Protein 6WYC (pdb70)

Foldseek 3Di:
DEEEEEALPLLNLLLVVLCVVVVPPHAHAEYEAQDAPQVSQVCSQAPPQQGGDQPVWGDDPQTDRPPHDYHYHNDPQLLPDQCQVSVAAEYEAENVPAQEPVSQCSNVVNPYQAYEYLEHHPDPAAEDAPLQALVVDDLVRRYHYPHALLLLAVLNLVRLLCVPFRFQAKEKEKAFEQDPLEDCDADDDPVANQRDHHQAVDFGKAADCSQCVSCSSVVSCHPRYGYIYTYYHDNWKMKMWMKTFTNHFADLVVSLVSQCVCCVPSCPQAEAEDQDPDDRSVARAAHSWYWHSPPKDDPGRGIIITMIMGGSRHHSSNSVSVSVVVSVVND/DEEEEEACPLLNLLLVVLCVVVVPPYAHAAYEAQDAPQVSLVCSQADPQQGGDQPVWDCDPQTDRPPHDYHYHRDPQLLPDQCQVSVAAEYEAENVPAAPVRQCSNVVNPYQAYEYLEDHPDPAAEDAPLQALVVDALVRRYHYPHALLLNAVLNLVRLLCVPFRFQAKEKEKAFEQDPLADCDADDDPVANQRRHHQAVDFGKAADCSQCVSCSSVVSCHVRYGYIYTYYHDNWKMKMWMKTFTNHFADLVVSLVSQCVCCVPSCPQAEAEDQDPDDRSVARAAHSWYWHSPPKDAPGRGIIITMIMTGSRHHSSNSVSVSVVVSVVND/DEEEEEACPLLNLLLVVLCVVVVHPYAHAAYEAQDFPQVSQVCSQAPPQQGGDQPVWDCDPQTDGPPHDYHYHNDPQLLPDQCQVSVAAEYEAENVPAAPVRQCSNVVNPYQAYEYLEDHPDPAAEDAPLQALVVDDSVRRYHYPYALLLLAVLNLVVLLCVPFRFQAKEKEKAFEQDPLEDCDADDDPVANQRDHRQAVDFGKAADCSQCVSCVSVVSCHPRYGYIYTYYHDHWKMKMWMKTFTNHFADLVVSLVSQCVCCVPSCPQAEAEDQDPDDRSVARAAHSWYWHSPPKDDPGRGIIITMIMGGSRHHSSNSVSVSVVVSVVND/DEEEEEACPLLNLLLVVLCVVDDAPYAHAEYEAQDAVQVSQVCSQAPPQQGGDLPVWHDDPQTDRPNRDHHYHNDPQLLPDQCQVSVAAEYEAENVPAQECVSQCSNVVNPYQAYEYLEHHDPPQAEDAPLQALVVDDLVRRYYYPHALLLNAVLNLQRLLCVPFRFQAKEKEKAFEQDPLADCDADDDPVANQRPHHQAVDFGKAADCSQCVSCSRVVSCHVRYGYIYTYYHDNWKMKMWMKTFTPHFADLVVSLVSQCVCCVPSCPQAEAEDQDPDDRSVARAAHSWYWHSPPKDDPGRGIIITMIMGGSRHHSSNSVSVSVRVNDDD

InterPro domains:
  IPR006424 Glyceraldehyde-3-phosphate dehydrogenase, type I [TIGR01534] (2-324)
  IPR020828 Glyceraldehyde 3-phosphate dehydrogenase, NAD(P) binding domain [PF00044] (1-101)
  IPR020828 Glyceraldehyde 3-phosphate dehydrogenase, NAD(P) binding domain [SM00846] (1-150)
  IPR020829 Glyceraldehyde 3-phosphate dehydrogenase, catalytic domain [PF02800] (155-312)
  IPR020830 Glyceraldehyde 3-phosphate dehydrogenase, active site [PS00071] (148-155)
  IPR020831 Glyceraldehyde/Erythrose phosphate dehydrogenase family [PIRSF000149] (1-332)
  IPR020831 Glyceraldehyde/Erythrose phosphate dehydrogenase family [PR00078] (108-121)
  IPR020831 Glyceraldehyde/Erythrose phosphate dehydrogenase family [PR00078] (144-162)
  IPR020831 Glyceraldehyde/Erythrose phosphate dehydrogenase family [PR00078] (171-187)
  IPR020831 Glyceraldehyde/Erythrose phosphate dehydrogenase family [PR00078] (228-245)
  IPR020831 Glyceraldehyde/Erythrose phosphate dehydrogenase family [PR00078] (268-283)
  IPR020831 Glyceraldehyde/Erythrose phosphate dehydrogenase family [PTHR10836] (2-330)
  IPR036291 NAD(P)-binding domain superfamily [SSF51735] (1-166)

Sequence (1321 aa):
MRIVINGFGRIGRLVLRQILKRNSPIEVVAINDLVAGDLLTYLFKYDSTHGSSFAPQATFSDGLVMGERKVHFLAEKDVQKLPWKDLDVDVVVESTGLFVNRDDVAKHLDSGAKRVLITAPAKGDVPTFVMGVNHQQQFDPADVIISNASCTTNCLAPLAKVLLDNFGIEEGLMTTVHAATATQSVVDGPSRKDWRGGRGAFQNIIPASSTGAAKAVGLCCLPELKGKLTGMAFRVPVADVSVVDLTVKLSSSATTYEAICEAVKHAANTSMKNIMYYTEEEAVVSSDFIGEYSSVFDAQAGVALNDRFFKLVAWYDNEIGYATRIVDLLEYVQENSMRIVINGFGRIGRLVLRQILKRNSPIEVVAINDLVAGDLLTYLFKYDSTHGSSFAPQATFSDGLVMGERKVHHFLAEKDVQKLPWKDLDVDVVVESTGLFNRDDVAKHLDSGAKRVLITAPAKGDVPTFVMGVNHQQFDPADVIISNASCTTNCLAPLAKVLLDNFGIEEGLMTTVHAATATQSVVDGPSRKDWRGGRGAFQNIIPASSTGAAKAVGLCCLPELKGKLTGMAFRVPVADVSVVDLTVKLSSATTYEAICEAVKHAANTSMKNIMYYTEEAVVSSDFIGEYSSVFDAQAGVALNDRFFKLVAWYDNEIGYATRIVDLLEYVQENSMRIVINGFGRIGRLVLRQILKRNSPIEVVAINDLVAGDLLTYLFKYDSTHGSSFAPQATFSDGLVMGERKVHFLAEKDVQKLPWKDLDVDVVVESTGLFNRDDVAKHLDSGAKRVLITAPAKGDVPTFVMGVNHQQFDPADVIISNASCTTNCLAPLAKVLLDNFGIEEGLMTTVHAATATQSVVDGPSRKDWRGGRGAFQNIIPASSTGAAKAVGLCCLPELKGKLTGMAFRVPVADVSVVDLTVKLSSATTYEAICEAVKHAANTSMKNIMYYTEEEAVVSSDFIGEYSSVFDAQAGVALNDRFFKLVAWYDNEIGYATRIVDLLEYVQENSMRIVINGFGRIGRLVLRQILKRNSPIEVVAINDLVAGDLLTYLFKYDSTHGSSFAPQATFSDGLVMGERKVHFLAEKDVQKLPWKDLDVDVVVESTGLFVNRDDVAKHLDSGAKRVLITAPAKGDVPTFVMGVNHQQQFDPADVIISNASCTTNCLAPLAKVLLDNFGIEEGLMTTVHAATATQSVVDGPSRKDWRGGRGAFQNIIPASSTGAAKAVGLCCLPELKGKLTGMAFRRVPVADVSVVDLTVKLSSATTYEAICEAVKHAANTSMKNIMYYTEEAVVSSDFIGEYSSVFDAQAGVALNDRFFKLVAWYDNEIGYATRIVDLLEYVQEN

Organism: Chlamydia trachomatis serovar D (strain ATCC VR-885 / DSM 19411 / UW-3/Cx) (NCBI:txid272561)

Secondary structure (DSSP, 8-state):
-EEEEES-SHHHHHHHHHHHHTT-S-EEEEEE-SS-HHHHHHHHH--TTT----TT-B-----EETTEE-EEE--S-GGG--TTTTT-SEEEE-SSS--BHHHHTHHHHTT-SEEEESS--BSS--B--TTTTGGG--TT--EEE---HHHHHHHHHHHHHHHHT-EEEEEEEEEEE--TTS-SSS---TT-GGGGS-TTS--EEE---HHHHHHHHSGGGTTSEEEEEEEES-SS-EEEEEEEEESS---HHHHHHHHHHHHHTTTTTTEEEE-S---GGGG----SEEEETTT-EESSSSEEEEEEEE-TTHHHHHHHHHHHHHHHHT-/-EEEEES-SHHHHHHHHHHHHTT-S-EEEEEE-SS-HHHHHHHHH--TTT----TT-B-----EETTEE-EEE--S-GGG--TTTTT-SEEEE-SS---HHHHTHHHHTT-SEEEESS--SSS--B--TTTTGGG--TT--EEE---HHHHHHHHHHHHHHHHT-EEEEEEEEEEE--TTSBSSS---TT-GGGGSBTTS--EEEE--HHHHHHHHSGGGTTTEEEEEEEES-SS-EEEEEEEEESS---HHHHHHHHHHHHHTTTTTTEEEE-S---GGGG----SEEEETTT-EESSSSEEEEEEEE-TTHHHHHHHHHHHHHHHHT-/-EEEEES-SHHHHHHHHHHHHTT-S-EEEEEE-SS-HHHHHHHHH--TTT----TT-B-----EETTEE-EEE--S-GGG--TTTTT-SEEEE-SS---HHHHTHHHHTT-SEEEESS--SSS--B--TTTTGGG--TT-SEEE---HHHHHHHHHHHHHHHHT-EEEEEEEEEEE--TTS-SSS---TT-GGGGS-TTS--EEE---HHHHHHHHSGGGTTSEEEEEEEES-SS-EEEEEEEEESS---HHHHHHHHHHHHHTTTTTTEEEE-S---GGGG----SEEEETTT-EESSSSEEEEEEEE-TTHHHHHHHHHHHHHHHHT-/-EEEEES-SHHHHHHHHHHHTS----EEEEEE-SS-HHHHHHHHH--TTT----TT-B-----EETTEE-EEE--S-GGG--TTTTT-SEEEE-SSS--BHHHHHHHHHTT-SEEEESSPPBSS--B--TTTTGGG--TT--EEE---HHHHHHHHHHHHHHHHT-EEEEEEEEEEE--TTSBSSS---TT-GGGGSBTTT--EEE---HHHHHHHHSGGGTTTEEEEEEEES-SS-EEEEEEEEESS---HHHHHHHHHHHHHTTTTTTEEEE-S---GGGG----SEEEETTT-EESSSSEEEEEEEE-TTHHHHHHHHHHHHHHS--

Structure (mmCIF, N/CA/C/O backbone):
data_6WYC
#
_entry.id   6WYC
#
_cell.length_a   66.603
_cell.length_b   104.053
_cell.length_c   86.473
_cell.angle_alpha   90.000
_cell.angle_beta   97.480
_cell.angle_gamma   90.000
#
_symmetry.space_group_name_H-M   'P 1 21 1'
#
loop_
_entity.id
_entity.type
_entity.pdbx_description
1 polymer 'Glyceraldehyde-3-phosphate dehydrogenase'
2 non-polymer NICOTINAMIDE-ADENINE-DINUCLEOTIDE
3 water water
#
loop_
_atom_site.group_PDB
_atom_site.id
_atom_site.type_symbol
_atom_site.label_atom_id
_atom_site.label_alt_id
_atom_site.label_comp_id
_atom_site.label_asym_id
_atom_site.label_entity_id
_atom_site.label_seq_id
_atom_site.pdbx_PDB_ins_code
_atom_site.Cartn_x
_atom_site.Cartn_y
_atom_site.Cartn_z
_atom_site.occupancy
_atom_site.B_iso_or_equiv
_atom_site.auth_seq_id
_atom_site.auth_comp_id
_atom_site.auth_asym_id
_atom_site.auth_atom_id
_atom_site.pdbx_PDB_model_num
ATOM 1 N N . MET A 1 1 ? 15.827 91.762 73.693 1.00 19.79 1 MET A N 1
ATOM 2 C CA . MET A 1 1 ? 17.252 91.699 74.095 1.00 19.02 1 MET A CA 1
ATOM 3 C C . MET A 1 1 ? 18.112 91.648 72.822 1.00 17.01 1 MET A C 1
ATOM 4 O O . MET A 1 1 ? 17.937 90.736 72.024 1.00 17.82 1 MET A O 1
ATOM 9 N N . ARG A 1 2 ? 19.009 92.615 72.645 1.00 14.48 2 ARG A N 1
ATOM 10 C CA . ARG A 1 2 ? 19.944 92.689 71.500 1.00 13.58 2 ARG A CA 1
ATOM 11 C C . ARG A 1 2 ? 21.268 92.059 71.920 1.00 12.78 2 ARG A C 1
ATOM 12 O O . ARG A 1 2 ? 21.928 92.577 72.839 1.00 12.23 2 ARG A O 1
ATOM 20 N N . ILE A 1 3 ? 21.668 90.986 71.247 1.00 11.68 3 ILE A N 1
ATOM 21 C CA . ILE A 1 3 ? 22.978 90.349 71.542 1.00 11.25 3 ILE A CA 1
ATOM 22 C C . ILE A 1 3 ? 23.867 90.413 70.306 1.00 10.58 3 ILE A C 1
ATOM 23 O O . ILE A 1 3 ? 23.368 90.581 69.167 1.00 10.11 3 ILE A O 1
ATOM 28 N N . VAL A 1 4 ? 25.154 90.270 70.551 1.00 9.37 4 VAL A N 1
ATOM 29 C CA . VAL A 1 4 ? 26.161 90.023 69.491 1.00 9.10 4 VAL A CA 1
ATOM 30 C C . VAL A 1 4 ? 26.943 88.783 69.883 1.00 8.80 4 VAL A C 1
ATOM 31 O O . VAL A 1 4 ? 27.021 88.467 71.085 1.00 9.05 4 VAL A O 1
ATOM 35 N N . ILE A 1 5 ? 27.441 88.072 68.877 1.00 8.25 5 ILE A N 1
ATOM 36 C CA . ILE A 1 5 ? 28.294 86.876 69.075 1.00 8.39 5 ILE A CA 1
ATOM 37 C C . ILE A 1 5 ? 29.716 87.249 68.679 1.00 8.39 5 ILE A C 1
ATOM 38 O O . ILE A 1 5 ? 29.954 87.536 67.493 1.00 9.10 5 ILE A O 1
ATOM 43 N N . ASN A 1 6 ? 30.618 87.273 69.658 1.00 8.38 6 ASN A N 1
ATOM 44 C CA . ASN A 1 6 ? 32.052 87.569 69.432 1.00 8.78 6 ASN A CA 1
ATOM 45 C C . ASN A 1 6 ? 32.802 86.236 69.386 1.00 8.48 6 ASN A C 1
ATOM 46 O O . ASN A 1 6 ? 33.005 85.656 70.444 1.00 8.38 6 ASN A O 1
ATOM 51 N N . GLY A 1 7 ? 33.179 85.784 68.189 1.00 8.37 7 GLY A N 1
ATOM 52 C CA . GLY A 1 7 ? 33.772 84.451 67.970 1.00 8.13 7 GLY A CA 1
ATOM 53 C C . GLY A 1 7 ? 32.705 83.493 67.473 1.00 7.73 7 GLY A C 1
ATOM 54 O O . GLY A 1 7 ? 31.959 82.914 68.299 1.00 8.14 7 GLY A O 1
ATOM 55 N N . PHE A 1 8 ? 32.617 83.330 66.158 1.00 7.55 8 PHE A N 1
ATOM 56 C CA . PHE A 1 8 ? 31.550 82.546 65.498 1.00 7.32 8 PHE A CA 1
ATOM 57 C C . PHE A 1 8 ? 32.077 81.137 65.234 1.00 7.12 8 PHE A C 1
ATOM 58 O O . PHE A 1 8 ? 32.100 80.706 64.063 1.00 7.21 8 PHE A O 1
ATOM 66 N N . GLY A 1 9 ? 32.497 80.459 66.303 1.00 7.02 9 GLY A N 1
ATOM 67 C CA . GLY A 1 9 ? 33.075 79.105 66.230 1.00 6.97 9 GLY A CA 1
ATOM 68 C C . GLY A 1 9 ? 32.044 78.032 66.520 1.00 6.69 9 GLY A C 1
ATOM 69 O O . GLY A 1 9 ? 30.849 78.235 66.245 1.00 6.79 9 GLY A O 1
ATOM 70 N N . ARG A 1 10 ? 32.478 76.908 67.071 1.00 6.70 10 ARG A N 1
ATOM 71 C CA . ARG A 1 10 ? 31.543 75.813 67.403 1.00 6.93 10 ARG A CA 1
ATOM 72 C C . ARG A 1 10 ? 30.452 76.366 68.326 1.00 7.06 10 ARG A C 1
ATOM 73 O O . ARG A 1 10 ? 29.248 76.188 68.034 1.00 7.42 10 ARG A O 1
ATOM 81 N N . ILE A 1 11 ? 30.840 77.034 69.404 1.00 7.11 11 ILE A N 1
ATOM 82 C CA . ILE A 1 11 ? 29.838 77.532 70.390 1.00 7.19 11 ILE A CA 1
ATOM 83 C C . ILE A 1 11 ? 29.083 78.728 69.794 1.00 6.98 11 ILE A C 1
ATOM 84 O O . ILE A 1 11 ? 27.847 78.735 69.866 1.00 6.88 11 ILE A O 1
ATOM 89 N N . GLY A 1 12 ? 29.786 79.705 69.207 1.00 6.92 12 GLY A N 1
ATOM 90 C CA . GLY A 1 12 ? 29.119 80.889 68.630 1.00 6.98 12 GLY A CA 1
ATOM 91 C C . GLY A 1 12 ? 28.053 80.505 67.611 1.00 6.78 12 GLY A C 1
ATOM 92 O O . GLY A 1 12 ? 26.912 81.011 67.677 1.00 7.07 12 GLY A O 1
ATOM 93 N N . ARG A 1 13 ? 28.382 79.618 66.677 1.00 6.71 13 ARG A N 1
ATOM 94 C CA . ARG A 1 13 ? 27.431 79.238 65.605 1.00 6.85 13 ARG A CA 1
ATOM 95 C C . ARG A 1 13 ? 26.270 78.439 66.203 1.00 7.02 13 ARG A C 1
ATOM 96 O O . ARG A 1 13 ? 25.136 78.652 65.780 1.00 7.21 13 ARG A O 1
ATOM 104 N N . LEU A 1 14 ? 26.538 77.552 67.157 1.00 7.21 14 LEU A N 1
ATOM 105 C CA . LEU A 1 14 ? 25.462 76.680 67.682 1.00 7.41 14 LEU A CA 1
ATOM 106 C C . LEU A 1 14 ? 24.577 77.470 68.658 1.00 7.38 14 LEU A C 1
ATOM 107 O O . LEU A 1 14 ? 23.391 77.146 68.763 1.00 7.49 14 LEU A O 1
ATOM 112 N N . VAL A 1 15 ? 25.095 78.521 69.278 1.00 7.48 15 VAL A N 1
ATOM 113 C CA . VAL A 1 15 ? 24.238 79.476 70.035 1.00 7.34 15 VAL A CA 1
ATOM 114 C C . VAL A 1 15 ? 23.240 80.110 69.051 1.00 7.58 15 VAL A C 1
ATOM 115 O O . VAL A 1 15 ? 22.027 80.119 69.352 1.00 7.27 15 VAL A O 1
ATOM 119 N N . LEU A 1 16 ? 23.713 80.584 67.892 1.00 7.64 16 LEU A N 1
ATOM 120 C CA . LEU A 1 16 ? 22.796 81.198 66.904 1.00 7.86 16 LEU A CA 1
ATOM 121 C C . LEU A 1 16 ? 21.791 80.129 66.445 1.00 8.00 16 LEU A C 1
ATOM 122 O O . LEU A 1 16 ? 20.585 80.417 66.375 1.00 8.14 16 LEU A O 1
ATOM 127 N N . ARG A 1 17 ? 22.260 78.914 66.176 1.00 8.36 17 ARG A N 1
ATOM 128 C CA . ARG A 1 17 ? 21.369 77.818 65.735 1.00 8.98 17 ARG A CA 1
ATOM 129 C C . ARG A 1 17 ? 20.289 77.605 66.793 1.00 8.88 17 ARG A C 1
ATOM 130 O O . ARG A 1 17 ? 19.117 77.514 66.411 1.00 9.41 17 ARG A O 1
ATOM 138 N N . GLN A 1 18 ? 20.649 77.558 68.076 1.00 9.13 18 GLN A N 1
ATOM 139 C CA . GLN A 1 18 ? 19.669 77.231 69.144 1.00 9.30 18 GLN A CA 1
ATOM 140 C C . GLN A 1 18 ? 18.699 78.402 69.334 1.00 9.82 18 GLN A C 1
ATOM 141 O O . GLN A 1 18 ? 17.521 78.131 69.631 1.00 9.90 18 GLN A O 1
ATOM 147 N N . ILE A 1 19 ? 19.147 79.640 69.117 1.00 9.79 19 ILE A N 1
ATOM 148 C CA . ILE A 1 19 ? 18.242 80.828 69.144 1.00 11.15 19 ILE A CA 1
ATOM 149 C C . ILE A 1 19 ? 17.181 80.662 68.048 1.00 11.99 19 ILE A C 1
ATOM 150 O O . ILE A 1 19 ? 15.984 80.807 68.344 1.00 12.51 19 ILE A O 1
ATOM 155 N N . LEU A 1 20 ? 17.600 80.337 66.828 1.00 12.94 20 LEU A N 1
ATOM 156 C CA . LEU A 1 20 ? 16.671 80.210 65.678 1.00 14.62 20 LEU A CA 1
ATOM 157 C C . LEU A 1 20 ? 15.756 78.993 65.871 1.00 15.02 20 LEU A C 1
ATOM 158 O O . LEU A 1 20 ? 14.592 79.081 65.458 1.00 15.38 20 LEU A O 1
ATOM 163 N N . LYS A 1 21 ? 16.247 77.925 66.505 1.00 16.05 21 LYS A N 1
ATOM 164 C CA . LYS A 1 21 ? 15.492 76.645 66.609 1.00 17.60 21 LYS A CA 1
ATOM 165 C C . LYS A 1 21 ? 14.263 76.854 67.496 1.00 17.94 21 LYS A C 1
ATOM 166 O O . LYS A 1 21 ? 13.233 76.208 67.213 1.00 18.22 21 LYS A O 1
ATOM 172 N N . ARG A 1 22 ? 14.348 77.725 68.510 1.00 16.72 22 ARG A N 1
ATOM 173 C CA . ARG A 1 22 ? 13.221 77.954 69.454 1.00 17.72 22 ARG A CA 1
ATOM 174 C C . ARG A 1 22 ? 12.468 79.231 69.063 1.00 18.46 22 ARG A C 1
ATOM 175 O O . ARG A 1 22 ? 11.564 79.621 69.805 1.00 18.15 22 ARG A O 1
ATOM 183 N N . ASN A 1 23 ? 12.822 79.842 67.928 1.00 19.45 23 ASN A N 1
ATOM 184 C CA . ASN A 1 23 ? 12.202 81.099 67.428 1.00 22.30 23 ASN A CA 1
ATOM 185 C C . ASN A 1 23 ? 12.276 82.121 68.567 1.00 22.70 23 ASN A C 1
ATOM 186 O O . ASN A 1 23 ? 11.249 82.762 68.889 1.00 23.81 23 ASN A O 1
ATOM 191 N N . SER A 1 24 ? 13.454 82.245 69.187 1.00 22.52 24 SER A N 1
ATOM 192 C CA . SER A 1 24 ? 13.686 83.117 70.366 1.00 22.47 24 SER A CA 1
ATOM 193 C C . SER A 1 24 ? 13.426 84.564 69.965 1.00 23.20 24 SER A C 1
ATOM 194 O O . SER A 1 24 ? 13.793 84.972 68.862 1.00 22.01 24 SER A O 1
ATOM 197 N N . PRO A 1 25 ? 12.800 85.374 70.856 1.00 24.42 25 PRO A N 1
ATOM 198 C CA . PRO A 1 25 ? 12.672 86.809 70.622 1.00 25.15 25 PRO A CA 1
ATOM 199 C C . PRO A 1 25 ? 14.003 87.553 70.822 1.00 24.49 25 PRO A C 1
ATOM 200 O O . PRO A 1 25 ? 14.049 88.732 70.499 1.00 24.77 25 PRO A O 1
ATOM 204 N N . ILE A 1 26 ? 15.051 86.871 71.310 1.00 22.33 26 ILE A N 1
ATOM 205 C CA . ILE A 1 26 ? 16.433 87.430 71.352 1.00 21.21 26 ILE A CA 1
ATOM 206 C C . ILE A 1 26 ? 16.790 87.880 69.937 1.00 20.95 26 ILE A C 1
ATOM 207 O O . ILE A 1 26 ? 16.620 87.099 68.987 1.00 21.01 26 ILE A O 1
ATOM 212 N N . GLU A 1 27 ? 17.281 89.107 69.805 1.00 19.29 27 GLU A N 1
ATOM 213 C CA . GLU A 1 27 ? 17.680 89.695 68.510 1.00 18.93 27 GLU A CA 1
ATOM 214 C C . GLU A 1 27 ? 19.200 89.597 68.402 1.00 16.48 27 GLU A C 1
ATOM 215 O O . GLU A 1 27 ? 19.882 90.202 69.218 1.00 14.50 27 GLU A O 1
ATOM 221 N N . VAL A 1 28 ? 19.707 88.837 67.438 1.00 14.54 28 VAL A N 1
ATOM 222 C CA . VAL A 1 28 ? 21.171 88.771 67.164 1.00 13.36 28 VAL A CA 1
ATOM 223 C C . VAL A 1 28 ? 21.477 89.872 66.151 1.00 12.98 28 VAL A C 1
ATOM 224 O O . VAL A 1 28 ? 21.003 89.796 65.021 1.00 14.15 28 VAL A O 1
ATOM 228 N N . VAL A 1 29 ? 22.204 90.898 66.570 1.00 12.01 29 VAL A N 1
ATOM 229 C CA . VAL A 1 29 ? 22.359 92.124 65.740 1.00 11.54 29 VAL A CA 1
ATOM 230 C C . VAL A 1 29 ? 23.704 92.093 65.013 1.00 11.16 29 VAL A C 1
ATOM 231 O O . VAL A 1 29 ? 23.815 92.737 63.957 1.00 10.80 29 VAL A O 1
ATOM 235 N N . ALA A 1 30 ? 24.700 91.372 65.519 1.00 10.00 30 ALA A N 1
ATOM 236 C CA . ALA A 1 30 ? 26.020 91.286 64.850 1.00 9.37 30 ALA A CA 1
ATOM 237 C C . ALA A 1 30 ? 26.771 90.023 65.260 1.00 8.99 30 ALA A C 1
ATOM 238 O O . ALA A 1 30 ? 26.517 89.484 66.353 1.00 8.89 30 ALA A O 1
ATOM 240 N N . ILE A 1 31 ? 27.649 89.590 64.365 1.00 9.14 31 ILE A N 1
ATOM 241 C CA . ILE A 1 31 ? 28.591 88.462 64.538 1.00 9.60 31 ILE A CA 1
ATOM 242 C C . ILE A 1 31 ? 29.978 88.992 64.197 1.00 9.92 31 ILE A C 1
ATOM 243 O O . ILE A 1 31 ? 30.138 89.565 63.096 1.00 9.50 31 ILE A O 1
ATOM 248 N N . ASN A 1 32 ? 30.948 88.761 65.071 1.00 10.21 32 ASN A N 1
ATOM 249 C CA . ASN A 1 32 ? 32.352 89.153 64.820 1.00 10.75 32 ASN A CA 1
ATOM 250 C C . ASN A 1 32 ? 33.222 87.897 64.784 1.00 11.08 32 ASN A C 1
ATOM 251 O O . ASN A 1 32 ? 33.035 87.000 65.619 1.00 10.95 32 ASN A O 1
ATOM 256 N N . ASP A 1 33 ? 34.119 87.833 63.814 1.00 11.40 33 ASP A N 1
ATOM 257 C CA . ASP A 1 33 ? 35.123 86.746 63.723 1.00 11.61 33 ASP A CA 1
ATOM 258 C C . ASP A 1 33 ? 36.361 87.318 63.031 1.00 13.06 33 ASP A C 1
ATOM 259 O O . ASP A 1 33 ? 36.509 88.535 63.013 1.00 14.22 33 ASP A O 1
ATOM 264 N N . LEU A 1 34 ? 37.231 86.460 62.521 1.00 13.74 34 LEU A N 1
ATOM 265 C CA . LEU A 1 34 ? 38.505 86.869 61.876 1.00 15.06 34 LEU A CA 1
ATOM 266 C C . LEU A 1 34 ? 38.401 86.730 60.358 1.00 15.38 34 LEU A C 1
ATOM 267 O O . LEU A 1 34 ? 39.353 87.136 59.686 1.00 15.73 34 LEU A O 1
ATOM 272 N N . VAL A 1 35 ? 37.308 86.159 59.838 1.00 14.88 35 VAL A N 1
ATOM 273 C CA . VAL A 1 35 ? 37.162 85.846 58.389 1.00 14.95 35 VAL A CA 1
ATOM 274 C C . VAL A 1 35 ? 35.858 86.446 57.869 1.00 14.57 35 VAL A C 1
ATOM 275 O O . VAL A 1 35 ? 35.030 86.891 58.690 1.00 14.95 35 VAL A O 1
ATOM 279 N N . ALA A 1 36 ? 35.699 86.445 56.546 1.00 15.35 36 ALA A N 1
ATOM 280 C CA . ALA A 1 36 ? 34.616 87.138 55.824 1.00 16.16 36 ALA A CA 1
ATOM 281 C C . ALA A 1 36 ? 33.266 86.450 56.059 1.00 14.45 36 ALA A C 1
ATOM 282 O O . ALA A 1 36 ? 33.250 85.235 56.403 1.00 13.34 36 ALA A O 1
ATOM 284 N N . GLY A 1 37 ? 32.167 87.188 55.880 1.00 13.81 37 GLY A N 1
ATOM 285 C CA . GLY A 1 37 ? 30.792 86.752 56.211 1.00 12.93 37 GLY A CA 1
ATOM 286 C C . GLY A 1 37 ? 30.332 85.605 55.306 1.00 12.33 37 GLY A C 1
ATOM 287 O O . GLY A 1 37 ? 29.450 84.829 55.721 1.00 11.27 37 GLY A O 1
ATOM 288 N N . ASP A 1 38 ? 30.844 85.512 54.080 1.00 11.41 38 ASP A N 1
ATOM 289 C CA . ASP A 1 38 ? 30.403 84.447 53.144 1.00 11.72 38 ASP A CA 1
ATOM 290 C C . ASP A 1 38 ? 30.874 83.093 53.696 1.00 10.78 38 ASP A C 1
ATOM 291 O O . ASP A 1 38 ? 30.094 82.138 53.689 1.00 9.97 38 ASP A O 1
ATOM 296 N N . LEU A 1 39 ? 32.111 83.013 54.165 1.00 9.88 39 LEU A N 1
ATOM 297 C CA . LEU A 1 39 ? 32.682 81.782 54.785 1.00 9.43 39 LEU A CA 1
ATOM 298 C C . LEU A 1 39 ? 31.945 81.496 56.107 1.00 9.16 39 LEU A C 1
ATOM 299 O O . LEU A 1 39 ? 31.585 80.330 56.352 1.00 9.12 39 LEU A O 1
ATOM 304 N N . LEU A 1 40 ? 31.683 82.512 56.936 1.00 8.70 40 LEU A N 1
ATOM 305 C CA . LEU A 1 40 ? 30.958 82.285 58.213 1.00 8.54 40 LEU A CA 1
ATOM 306 C C . LEU A 1 40 ? 29.536 81.766 57.934 1.00 8.50 40 LEU A C 1
ATOM 307 O O . LEU A 1 40 ? 29.056 80.882 58.695 1.00 8.16 40 LEU A O 1
ATOM 312 N N . THR A 1 41 ? 28.867 82.282 56.901 1.00 8.27 41 THR A N 1
ATOM 313 C CA . THR A 1 41 ? 27.511 81.833 56.506 1.00 8.15 41 THR A CA 1
ATOM 314 C C . THR A 1 41 ? 27.564 80.348 56.111 1.00 7.82 41 THR A C 1
ATOM 315 O O . THR A 1 41 ? 26.706 79.571 56.561 1.00 8.05 41 THR A O 1
ATOM 319 N N . TYR A 1 42 ? 28.558 79.985 55.302 1.00 7.86 42 TYR A N 1
ATOM 320 C CA . TYR A 1 42 ? 28.797 78.586 54.871 1.00 7.70 42 TYR A CA 1
ATOM 321 C C . TYR A 1 42 ? 28.929 77.687 56.107 1.00 7.56 42 TYR A C 1
ATOM 322 O O . TYR A 1 42 ? 28.266 76.639 56.171 1.00 7.48 42 TYR A O 1
ATOM 331 N N . LEU A 1 43 ? 29.748 78.085 57.079 1.00 7.63 43 LEU A N 1
ATOM 332 C CA . LEU A 1 43 ? 29.993 77.234 58.281 1.00 7.75 43 LEU A CA 1
ATOM 333 C C . LEU A 1 43 ? 28.722 77.146 59.132 1.00 7.82 43 LEU A C 1
ATOM 334 O O . LEU A 1 43 ? 28.509 76.131 59.790 1.00 7.73 43 LEU A O 1
ATOM 339 N N . PHE A 1 44 ? 27.888 78.179 59.137 1.00 7.64 44 PHE A N 1
ATOM 340 C CA . PHE A 1 44 ? 26.608 78.161 59.884 1.00 7.99 44 PHE A CA 1
ATOM 341 C C . PHE A 1 44 ? 25.627 77.175 59.237 1.00 7.74 44 PHE A C 1
ATOM 342 O O . PHE A 1 44 ? 24.882 76.479 59.942 1.00 7.52 44 PHE A O 1
ATOM 350 N N . LYS A 1 45 ? 25.618 77.119 57.905 1.00 8.17 45 LYS A N 1
ATOM 351 C CA . LYS A 1 45 ? 24.621 76.333 57.138 1.00 8.67 45 LYS A CA 1
ATOM 352 C C . LYS A 1 45 ? 25.023 74.860 57.048 1.00 8.64 45 LYS A C 1
ATOM 353 O O . LYS A 1 45 ? 24.118 74.026 56.917 1.00 8.49 45 LYS A O 1
ATOM 359 N N . TYR A 1 46 ? 26.322 74.555 57.063 1.00 8.72 46 TYR A N 1
ATOM 360 C CA . TYR A 1 46 ? 26.844 73.182 56.857 1.00 9.10 46 TYR A CA 1
ATOM 361 C C . TYR A 1 46 ? 27.716 72.804 58.049 1.00 8.61 46 TYR A C 1
ATOM 362 O O . TYR A 1 46 ? 28.748 73.431 58.276 1.00 9.33 46 TYR A O 1
ATOM 371 N N . ASP A 1 47 ? 27.306 71.772 58.772 1.00 7.58 47 ASP A N 1
ATOM 372 C CA . ASP A 1 47 ? 27.962 71.380 60.041 1.00 7.52 47 ASP A CA 1
ATOM 373 C C . ASP A 1 47 ? 28.229 69.882 59.998 1.00 7.42 47 ASP A C 1
ATOM 374 O O . ASP A 1 47 ? 27.267 69.100 59.848 1.00 7.30 47 ASP A O 1
ATOM 379 N N . SER A 1 48 ? 29.497 69.493 60.103 1.00 7.03 48 SER A N 1
ATOM 380 C CA . SER A 1 48 ? 29.912 68.070 60.014 1.00 7.08 48 SER A CA 1
ATOM 381 C C . SER A 1 48 ? 29.267 67.261 61.135 1.00 7.33 48 SER A C 1
ATOM 382 O O . SER A 1 48 ? 28.993 66.070 60.922 1.00 7.76 48 SER A O 1
ATOM 385 N N . THR A 1 49 ? 29.065 67.879 62.293 1.00 7.24 49 THR A N 1
ATOM 386 C CA . THR A 1 49 ? 28.551 67.177 63.488 1.00 7.58 49 THR A CA 1
ATOM 387 C C . THR A 1 49 ? 27.023 67.218 63.533 1.00 7.67 49 THR A C 1
ATOM 388 O O . THR A 1 49 ? 26.402 66.169 63.819 1.00 8.01 49 THR A O 1
ATOM 392 N N . HIS A 1 50 ? 26.419 68.377 63.290 1.00 7.57 50 HIS A N 1
ATOM 393 C CA . HIS A 1 50 ? 24.997 68.627 63.625 1.00 7.64 50 HIS A CA 1
ATOM 394 C C . HIS A 1 50 ? 24.130 68.737 62.373 1.00 7.93 50 HIS A C 1
ATOM 395 O O . HIS A 1 50 ? 22.917 68.980 62.516 1.00 8.33 50 HIS A O 1
ATOM 402 N N . GLY A 1 51 ? 24.713 68.536 61.195 1.00 8.03 51 GLY A N 1
ATOM 403 C CA . GLY A 1 51 ? 23.955 68.528 59.937 1.00 8.56 51 GLY A CA 1
ATOM 404 C C . GLY A 1 51 ? 23.652 69.926 59.447 1.00 8.84 51 GLY A C 1
ATOM 405 O O . GLY A 1 51 ? 24.033 70.913 60.103 1.00 8.42 51 GLY A O 1
ATOM 406 N N . SER A 1 52 ? 22.984 70.013 58.311 1.00 9.38 52 SER A N 1
ATOM 407 C CA A SER A 1 52 ? 22.721 71.302 57.629 0.61 9.86 52 SER A CA 1
ATOM 408 C CA B SER A 1 52 ? 22.718 71.301 57.628 0.39 9.65 52 SER A CA 1
ATOM 409 C C . SER A 1 52 ? 21.643 72.076 58.397 1.00 10.17 52 SER A C 1
ATOM 410 O O . SER A 1 52 ? 20.824 71.435 59.100 1.00 10.28 52 SER A O 1
ATOM 415 N N . PHE A 1 53 ? 21.658 73.392 58.269 1.00 10.57 53 PHE A N 1
ATOM 416 C CA . PHE A 1 53 ? 20.701 74.284 58.958 1.00 11.55 53 PHE A CA 1
ATOM 417 C C . PHE A 1 53 ? 20.450 75.522 58.097 1.00 12.68 53 PHE A C 1
ATOM 418 O O . PHE A 1 53 ? 21.349 75.926 57.337 1.00 12.28 53 PHE A O 1
ATOM 426 N N . ALA A 1 54 ? 19.258 76.103 58.228 1.00 13.67 54 ALA A N 1
ATOM 427 C CA . ALA A 1 54 ? 18.911 77.424 57.645 1.00 14.73 54 ALA A CA 1
ATOM 428 C C . ALA A 1 54 ? 19.228 77.432 56.147 1.00 15.58 54 ALA A C 1
ATOM 429 O O . ALA A 1 54 ? 20.047 78.223 55.668 1.00 14.69 54 ALA A O 1
ATOM 431 N N . PRO A 1 55 ? 18.604 76.535 55.354 1.00 17.26 55 PRO A N 1
ATOM 432 C CA . PRO A 1 55 ? 18.920 76.425 53.927 1.00 19.28 55 PRO A CA 1
ATOM 433 C C . PRO A 1 55 ? 18.697 77.729 53.144 1.00 22.04 55 PRO A C 1
ATOM 434 O O . PRO A 1 55 ? 19.391 77.925 52.155 1.00 22.21 55 PRO A O 1
ATOM 438 N N . GLN A 1 56 ? 17.776 78.585 53.606 1.00 24.87 56 GLN A N 1
ATOM 439 C CA . GLN A 1 56 ? 17.442 79.859 52.906 1.00 28.59 56 GLN A CA 1
ATOM 440 C C . GLN A 1 56 ? 18.333 81.001 53.414 1.00 26.90 56 GLN A C 1
ATOM 441 O O . GLN A 1 56 ? 18.225 82.113 52.851 1.00 27.12 56 GLN A O 1
ATOM 447 N N . ALA A 1 57 ? 19.182 80.770 54.420 1.00 22.58 57 ALA A N 1
ATOM 448 C CA . ALA A 1 57 ? 20.162 81.776 54.913 1.00 21.54 57 ALA A CA 1
ATOM 449 C C . ALA A 1 57 ? 21.111 82.165 53.774 1.00 20.55 57 ALA A C 1
ATOM 450 O O . ALA A 1 57 ? 21.537 81.266 53.021 1.00 19.99 57 ALA A O 1
ATOM 452 N N . THR A 1 58 ? 21.407 83.458 53.629 1.00 19.73 58 THR A N 1
ATOM 453 C CA . THR A 1 58 ? 22.334 83.963 52.592 1.00 19.92 58 THR A CA 1
ATOM 454 C C . THR A 1 58 ? 23.209 85.055 53.192 1.00 17.70 58 THR A C 1
ATOM 455 O O . THR A 1 58 ? 22.758 85.761 54.115 1.00 17.42 58 THR A O 1
ATOM 459 N N . PHE A 1 59 ? 24.405 85.192 52.644 1.00 17.46 59 PHE A N 1
ATOM 460 C CA . PHE A 1 59 ? 25.279 86.369 52.820 1.00 17.27 59 PHE A CA 1
ATOM 461 C C . PHE A 1 59 ? 24.867 87.427 51.791 1.00 17.44 59 PHE A C 1
ATOM 462 O O . PHE A 1 59 ? 24.869 87.124 50.593 1.00 16.80 59 PHE A O 1
ATOM 470 N N . SER A 1 60 ? 24.478 88.615 52.247 1.00 18.34 60 SER A N 1
ATOM 471 C CA . SER A 1 60 ? 24.094 89.750 51.366 1.00 18.98 60 SER A CA 1
ATOM 472 C C . SER A 1 60 ? 24.548 91.052 52.020 1.00 18.93 60 SER A C 1
ATOM 473 O O . SER A 1 60 ? 24.136 91.285 53.167 1.00 16.82 60 SER A O 1
ATOM 476 N N . ASP A 1 61 ? 25.369 91.841 51.319 1.00 18.98 61 ASP A N 1
ATOM 477 C CA . ASP A 1 61 ? 25.660 93.251 51.696 1.00 19.34 61 ASP A CA 1
ATOM 478 C C . ASP A 1 61 ? 26.357 93.278 53.066 1.00 18.63 61 ASP A C 1
ATOM 479 O O . ASP A 1 61 ? 26.064 94.191 53.852 1.00 18.82 61 ASP A O 1
ATOM 484 N N . GLY A 1 62 ? 27.225 92.305 53.355 1.00 16.53 62 GLY A N 1
ATOM 485 C CA . GLY A 1 62 ? 27.984 92.230 54.623 1.00 15.50 62 GLY A CA 1
ATOM 486 C C . GLY A 1 62 ? 27.127 91.774 55.795 1.00 14.73 62 GLY A C 1
ATOM 487 O O . GLY A 1 62 ? 27.502 92.061 56.943 1.00 12.71 62 GLY A O 1
ATOM 496 N N . LEU A 1 64 ? 24.341 88.478 57.415 1.00 14.85 64 LEU A N 1
ATOM 497 C CA . LEU A 1 64 ? 23.642 87.176 57.380 1.00 14.84 64 LEU A CA 1
ATOM 498 C C . LEU A 1 64 ? 22.145 87.476 57.324 1.00 15.28 64 LEU A C 1
ATOM 499 O O . LEU A 1 64 ? 21.631 88.059 58.278 1.00 15.83 64 LEU A O 1
ATOM 504 N N . VAL A 1 65 ? 21.480 87.113 56.231 1.00 16.10 65 VAL A N 1
ATOM 505 C CA . VAL A 1 65 ? 20.018 87.336 56.028 1.00 17.55 65 VAL A CA 1
ATOM 506 C C . VAL A 1 65 ? 19.279 86.011 56.208 1.00 18.46 65 VAL A C 1
ATOM 507 O O . VAL A 1 65 ? 19.584 85.053 55.457 1.00 18.25 65 VAL A O 1
ATOM 511 N N . MET A 1 66 ? 18.360 85.970 57.178 1.00 20.24 66 MET A N 1
ATOM 512 C CA . MET A 1 66 ? 17.497 84.803 57.508 1.00 22.11 66 MET A CA 1
ATOM 513 C C . MET A 1 66 ? 16.102 85.323 57.861 1.00 22.77 66 MET A C 1
ATOM 514 O O . MET A 1 66 ? 15.923 85.761 59.000 1.00 20.97 66 MET A O 1
ATOM 519 N N . GLY A 1 67 ? 15.162 85.278 56.920 1.00 24.74 67 GLY A N 1
ATOM 520 C CA . GLY A 1 67 ? 13.820 85.871 57.090 1.00 26.62 67 GLY A CA 1
ATOM 521 C C . GLY A 1 67 ? 13.933 87.356 57.397 1.00 26.20 67 GLY A C 1
ATOM 522 O O . GLY A 1 67 ? 14.507 88.067 56.565 1.00 28.73 67 GLY A O 1
ATOM 523 N N . GLU A 1 68 ? 13.474 87.788 58.576 1.00 27.92 68 GLU A N 1
ATOM 524 C CA . GLU A 1 68 ? 13.501 89.209 59.015 1.00 29.71 68 GLU A CA 1
ATOM 525 C C . GLU A 1 68 ? 14.747 89.493 59.857 1.00 28.52 68 GLU A C 1
ATOM 526 O O . GLU A 1 68 ? 14.982 90.685 60.167 1.00 26.80 68 GLU A O 1
ATOM 532 N N . ARG A 1 69 ? 15.540 88.470 60.177 1.00 25.58 69 ARG A N 1
ATOM 533 C CA . ARG A 1 69 ? 16.853 88.649 60.845 1.00 23.64 69 ARG A CA 1
ATOM 534 C C . ARG A 1 69 ? 17.871 89.062 59.780 1.00 23.17 69 ARG A C 1
ATOM 535 O O . ARG A 1 69 ? 18.007 88.360 58.745 1.00 23.64 69 ARG A O 1
ATOM 543 N N . LYS A 1 70 ? 18.534 90.198 60.011 1.00 22.08 70 LYS A N 1
ATOM 544 C CA . LYS A 1 70 ? 19.650 90.706 59.176 1.00 21.57 70 LYS A CA 1
ATOM 545 C C . LYS A 1 70 ? 20.772 91.018 60.157 1.00 18.79 70 LYS A C 1
ATOM 546 O O . LYS A 1 70 ? 20.657 92.001 60.912 1.00 20.27 70 LYS A O 1
ATOM 552 N N . VAL A 1 71 ? 21.791 90.162 60.191 1.00 15.66 71 VAL A N 1
ATOM 553 C CA . VAL A 1 71 ? 22.860 90.191 61.222 1.00 13.31 71 VAL A CA 1
ATOM 554 C C . VAL A 1 71 ? 24.118 90.758 60.571 1.00 12.16 71 VAL A C 1
ATOM 555 O O . VAL A 1 71 ? 24.591 90.204 59.586 1.00 11.95 71 VAL A O 1
ATOM 559 N N . HIS A 1 72 ? 24.639 91.841 61.125 1.00 11.13 72 HIS A N 1
ATOM 560 C CA . HIS A 1 72 ? 25.873 92.504 60.632 1.00 11.38 72 HIS A CA 1
ATOM 561 C C . HIS A 1 72 ? 27.048 91.555 60.853 1.00 10.96 72 HIS A C 1
ATOM 562 O O . HIS A 1 72 ? 27.175 91.065 61.967 1.00 10.40 72 HIS A O 1
ATOM 569 N N . PHE A 1 73 ? 27.889 91.344 59.842 1.00 10.89 73 PHE A N 1
ATOM 570 C CA . PHE A 1 73 ? 29.189 90.654 59.981 1.00 11.75 73 PHE A CA 1
ATOM 571 C C . PHE A 1 73 ? 30.277 91.697 60.205 1.00 12.54 73 PHE A C 1
ATOM 572 O O . PHE A 1 73 ? 30.323 92.729 59.479 1.00 13.43 73 PHE A O 1
ATOM 580 N N . LEU A 1 74 ? 31.110 91.434 61.206 1.00 13.05 74 LEU A N 1
ATOM 581 C CA . LEU A 1 74 ? 32.320 92.217 61.528 1.00 13.97 74 LEU A CA 1
ATOM 582 C C . LEU A 1 74 ? 33.508 91.259 61.473 1.00 14.16 74 LEU A C 1
ATOM 583 O O . LEU A 1 74 ? 33.306 90.035 61.687 1.00 12.55 74 LEU A O 1
ATOM 588 N N . ALA A 1 75 ? 34.701 91.792 61.214 1.00 14.81 75 ALA A N 1
ATOM 589 C CA . ALA A 1 75 ? 35.961 91.024 61.259 1.00 16.63 75 ALA A CA 1
ATOM 590 C C . ALA A 1 75 ? 37.038 91.881 61.922 1.00 18.76 75 ALA A C 1
ATOM 591 O O . ALA A 1 75 ? 37.974 92.323 61.233 1.00 20.09 75 ALA A O 1
ATOM 593 N N . GLU A 1 76 ? 36.872 92.126 63.220 1.00 19.36 76 GLU A N 1
ATOM 594 C CA . GLU A 1 76 ? 37.709 93.057 64.015 1.00 20.90 76 GLU A CA 1
ATOM 595 C C . GLU A 1 76 ? 38.274 92.293 65.214 1.00 21.55 76 GLU A C 1
ATOM 596 O O . GLU A 1 76 ? 37.506 92.016 66.151 1.00 21.15 76 GLU A O 1
ATOM 602 N N . LYS A 1 77 ? 39.568 91.979 65.196 1.00 23.28 77 LYS A N 1
ATOM 603 C CA . LYS A 1 77 ? 40.215 91.153 66.255 1.00 23.98 77 LYS A CA 1
ATOM 604 C C . LYS A 1 77 ? 40.284 91.937 67.574 1.00 23.64 77 LYS A C 1
ATOM 605 O O . LYS A 1 77 ? 40.318 91.275 68.634 1.00 23.24 77 LYS A O 1
ATOM 611 N N . ASP A 1 78 ? 40.285 93.276 67.516 1.00 22.68 78 ASP A N 1
ATOM 612 C CA . ASP A 1 78 ? 40.492 94.176 68.684 1.00 23.59 78 ASP A CA 1
ATOM 613 C C . ASP A 1 78 ? 39.147 94.621 69.280 1.00 22.29 78 ASP A C 1
ATOM 614 O O . ASP A 1 78 ? 38.429 95.427 68.648 1.00 21.83 78 ASP A O 1
ATOM 619 N N . VAL A 1 79 ? 38.857 94.172 70.503 1.00 21.80 79 VAL A N 1
ATOM 620 C CA . VAL A 1 79 ? 37.575 94.443 71.218 1.00 21.48 79 VAL A CA 1
ATOM 621 C C . VAL A 1 79 ? 37.365 95.961 71.371 1.00 21.64 79 VAL A C 1
ATOM 622 O O . VAL A 1 79 ? 36.199 96.405 71.367 1.00 20.34 79 VAL A O 1
ATOM 626 N N . GLN A 1 80 ? 38.439 96.746 71.465 1.00 25.71 80 GLN A N 1
ATOM 627 C CA . GLN A 1 80 ? 38.348 98.215 71.693 1.00 27.62 80 GLN A CA 1
ATOM 628 C C . GLN A 1 80 ? 37.786 98.920 70.450 1.00 27.43 80 GLN A C 1
ATOM 629 O O . GLN A 1 80 ? 37.341 100.072 70.592 1.00 27.18 80 GLN A O 1
ATOM 635 N N . LYS A 1 81 ? 37.762 98.254 69.286 1.00 26.41 81 LYS A N 1
ATOM 636 C CA . LYS A 1 81 ? 37.261 98.846 68.015 1.00 26.81 81 LYS A CA 1
ATOM 637 C C . LYS A 1 81 ? 35.866 98.311 67.656 1.00 23.88 81 LYS A C 1
ATOM 638 O O . LYS A 1 81 ? 35.363 98.687 66.593 1.00 23.15 81 LYS A O 1
ATOM 644 N N . LEU A 1 82 ? 35.238 97.486 68.501 1.00 20.90 82 LEU A N 1
ATOM 645 C CA . LEU A 1 82 ? 33.916 96.888 68.167 1.00 18.94 82 LEU A CA 1
ATOM 646 C C . LEU A 1 82 ? 32.809 97.917 68.395 1.00 18.35 82 LEU A C 1
ATOM 647 O O . LEU A 1 82 ? 32.828 98.645 69.384 1.00 17.52 82 LEU A O 1
ATOM 652 N N . PRO A 1 83 ? 31.833 98.031 67.467 1.00 17.55 83 PRO A N 1
ATOM 653 C CA . PRO A 1 83 ? 30.833 99.104 67.488 1.00 16.88 83 PRO A CA 1
ATOM 654 C C . PRO A 1 83 ? 29.596 98.808 68.343 1.00 15.05 83 PRO A C 1
ATOM 655 O O . PRO A 1 83 ? 28.479 98.883 67.869 1.00 15.16 83 PRO A O 1
ATOM 659 N N . TRP A 1 84 ? 29.801 98.439 69.606 1.00 14.91 84 TRP A N 1
ATOM 660 C CA . TRP A 1 84 ? 28.692 97.953 70.469 1.00 15.20 84 TRP A CA 1
ATOM 661 C C . TRP A 1 84 ? 27.760 99.112 70.846 1.00 15.74 84 TRP A C 1
ATOM 662 O O . TRP A 1 84 ? 26.553 98.871 70.991 1.00 15.84 84 TRP A O 1
ATOM 673 N N . LYS A 1 85 ? 28.293 100.326 70.988 1.00 17.85 85 LYS A N 1
ATOM 674 C CA . LYS A 1 85 ? 27.469 101.530 71.283 1.00 18.99 85 LYS A CA 1
ATOM 675 C C . LYS A 1 85 ? 26.510 101.777 70.105 1.00 18.42 85 LYS A C 1
ATOM 676 O O . LYS A 1 85 ? 25.294 101.858 70.349 1.00 16.59 85 LYS A O 1
ATOM 682 N N . ASP A 1 86 ? 27.029 101.812 68.873 1.00 19.94 86 ASP A N 1
ATOM 683 C CA . ASP A 1 86 ? 26.234 102.048 67.634 1.00 20.82 86 ASP A CA 1
ATOM 684 C C . ASP A 1 86 ? 25.161 100.963 67.479 1.00 19.85 86 ASP A C 1
ATOM 685 O O . ASP A 1 86 ? 24.064 101.286 66.984 1.00 20.77 86 ASP A O 1
ATOM 690 N N . LEU A 1 87 ? 25.447 99.720 67.895 1.00 19.31 87 LEU A N 1
ATOM 691 C CA . LEU A 1 87 ? 24.518 98.571 67.724 1.00 19.34 87 LEU A CA 1
ATOM 692 C C . LEU A 1 87 ? 23.594 98.403 68.933 1.00 19.15 87 LEU A C 1
ATOM 693 O O . LEU A 1 87 ? 22.742 97.505 68.865 1.00 19.49 87 LEU A O 1
ATOM 698 N N . ASP A 1 88 ? 23.729 99.235 69.980 1.00 18.48 88 ASP A N 1
ATOM 699 C CA . ASP A 1 88 ? 22.846 99.220 71.179 1.00 18.92 88 ASP A CA 1
ATOM 700 C C . ASP A 1 88 ? 22.827 97.796 71.760 1.00 17.40 88 ASP A C 1
ATOM 701 O O . ASP A 1 88 ? 21.732 97.214 71.909 1.00 17.29 88 ASP A O 1
ATOM 706 N N . VAL A 1 89 ? 24.006 97.269 72.081 1.00 15.15 89 VAL A N 1
ATOM 707 C CA . VAL A 1 89 ? 24.171 95.844 72.484 1.00 14.33 89 VAL A CA 1
ATOM 708 C C . VAL A 1 89 ? 23.818 95.672 73.965 1.00 14.10 89 VAL A C 1
ATOM 709 O O . VAL A 1 89 ? 24.464 96.328 74.797 1.00 14.38 89 VAL A O 1
ATOM 713 N N . ASP A 1 90 ? 22.877 94.780 74.262 1.00 13.48 90 ASP A N 1
ATOM 714 C CA . ASP A 1 90 ? 22.495 94.378 75.640 1.00 13.73 90 ASP A CA 1
ATOM 715 C C . ASP A 1 90 ? 23.496 93.348 76.176 1.00 13.17 90 ASP A C 1
ATOM 716 O O . ASP A 1 90 ? 23.950 93.511 77.321 1.00 13.04 90 ASP A O 1
ATOM 721 N N . VAL A 1 91 ? 23.827 92.316 75.401 1.00 12.16 91 VAL A N 1
ATOM 722 C CA . VAL A 1 91 ? 24.758 91.246 75.863 1.00 11.44 91 VAL A CA 1
ATOM 723 C C . VAL A 1 91 ? 25.710 90.861 74.728 1.00 10.38 91 VAL A C 1
ATOM 724 O O . VAL A 1 91 ? 25.234 90.564 73.618 1.00 10.47 91 VAL A O 1
ATOM 728 N N . VAL A 1 92 ? 27.005 90.847 75.018 1.00 9.90 92 VAL A N 1
ATOM 729 C CA . VAL A 1 92 ? 28.040 90.200 74.168 1.00 9.65 92 VAL A CA 1
ATOM 730 C C . VAL A 1 92 ? 28.149 88.744 74.611 1.00 9.54 92 VAL A C 1
ATOM 731 O O . VAL A 1 92 ? 28.443 88.500 75.782 1.00 9.65 92 VAL A O 1
ATOM 735 N N . VAL A 1 93 ? 27.922 87.815 73.689 1.00 9.14 93 VAL A N 1
ATOM 736 C CA . VAL A 1 93 ? 28.306 86.395 73.879 1.00 9.10 93 VAL A CA 1
ATOM 737 C C . VAL A 1 93 ? 29.786 86.312 73.501 1.00 9.02 93 VAL A C 1
ATOM 738 O O . VAL A 1 93 ? 30.118 86.448 72.304 1.00 9.11 93 VAL A O 1
ATOM 742 N N . GLU A 1 94 ? 30.650 86.138 74.505 1.00 8.80 94 GLU A N 1
ATOM 743 C CA . GLU A 1 94 ? 32.117 86.151 74.305 1.00 8.99 94 GLU A CA 1
ATOM 744 C C . GLU A 1 94 ? 32.569 84.699 74.149 1.00 8.94 94 GLU A C 1
ATOM 745 O O . GLU A 1 94 ? 32.753 84.008 75.166 1.00 8.70 94 GLU A O 1
ATOM 751 N N . SER A 1 95 ? 32.705 84.262 72.901 1.00 8.55 95 SER A N 1
ATOM 752 C CA . SER A 1 95 ? 32.951 82.855 72.504 1.00 8.76 95 SER A CA 1
ATOM 753 C C . SER A 1 95 ? 34.181 82.756 71.584 1.00 8.92 95 SER A C 1
ATOM 754 O O . SER A 1 95 ? 34.242 81.816 70.786 1.00 8.60 95 SER A O 1
ATOM 757 N N . THR A 1 96 ? 35.173 83.641 71.728 1.00 9.34 96 THR A N 1
ATOM 758 C CA . THR A 1 96 ? 36.444 83.541 70.960 1.00 10.10 96 THR A CA 1
ATOM 759 C C . THR A 1 96 ? 37.394 82.526 71.596 1.00 10.86 96 THR A C 1
ATOM 760 O O . THR A 1 96 ? 38.285 82.044 70.870 1.00 11.05 96 THR A O 1
ATOM 764 N N . GLY A 1 97 ? 37.245 82.259 72.896 1.00 12.40 97 GLY A N 1
ATOM 765 C CA . GLY A 1 97 ? 38.201 81.469 73.695 1.00 14.20 97 GLY A CA 1
ATOM 766 C C . GLY A 1 97 ? 39.460 82.248 74.070 1.00 16.52 97 GLY A C 1
ATOM 767 O O . GLY A 1 97 ? 40.324 81.652 74.732 1.00 17.88 97 GLY A O 1
ATOM 768 N N . LEU A 1 98 ? 39.583 83.527 73.692 1.00 17.34 98 LEU A N 1
ATOM 769 C CA . LEU A 1 98 ? 40.808 84.343 73.930 1.00 19.54 98 LEU A CA 1
ATOM 770 C C . LEU A 1 98 ? 40.675 85.217 75.179 1.00 21.19 98 LEU A C 1
ATOM 771 O O . LEU A 1 98 ? 41.734 85.596 75.716 1.00 19.89 98 LEU A O 1
ATOM 776 N N . PHE A 1 99 ? 39.446 85.581 75.561 1.00 21.44 99 PHE A N 1
ATOM 777 C CA . PHE A 1 99 ? 39.136 86.662 76.535 1.00 22.45 99 PHE A CA 1
ATOM 778 C C . PHE A 1 99 ? 38.321 86.069 77.689 1.00 24.02 99 PHE A C 1
ATOM 779 O O . PHE A 1 99 ? 37.080 85.925 77.546 1.00 21.96 99 PHE A O 1
ATOM 787 N N . VAL A 1 100 ? 39.010 85.710 78.774 1.00 26.68 100 VAL A N 1
ATOM 788 C CA . VAL A 1 100 ? 38.407 85.048 79.970 1.00 30.14 100 VAL A CA 1
ATOM 789 C C . VAL A 1 100 ? 38.816 85.770 81.266 1.00 33.73 100 VAL A C 1
ATOM 790 O O . VAL A 1 100 ? 38.157 85.483 82.273 1.00 35.84 100 VAL A O 1
ATOM 794 N N . ASN A 1 101 ? 39.842 86.643 81.250 1.00 36.48 101 ASN A N 1
ATOM 795 C CA . ASN A 1 101 ? 40.196 87.577 82.366 1.00 37.74 101 ASN A CA 1
ATOM 796 C C . ASN A 1 101 ? 39.210 88.749 82.383 1.00 36.00 101 ASN A C 1
ATOM 797 O O . ASN A 1 101 ? 38.935 89.263 81.289 1.00 35.37 101 ASN A O 1
ATOM 802 N N . ARG A 1 102 ? 38.745 89.176 83.563 1.00 33.51 102 ARG A N 1
ATOM 803 C CA . ARG A 1 102 ? 37.733 90.258 83.691 1.00 32.69 102 ARG A CA 1
ATOM 804 C C . ARG A 1 102 ? 38.211 91.515 82.949 1.00 31.63 102 ARG A C 1
ATOM 805 O O . ARG A 1 102 ? 37.380 92.140 82.255 1.00 29.30 102 ARG A O 1
ATOM 813 N N . ASP A 1 103 ? 39.503 91.854 83.072 1.00 31.94 103 ASP A N 1
ATOM 814 C CA . ASP A 1 103 ? 40.110 93.076 82.473 1.00 32.28 103 ASP A CA 1
ATOM 815 C C . ASP A 1 103 ? 39.994 93.038 80.942 1.00 29.22 103 ASP A C 1
ATOM 816 O O . ASP A 1 103 ? 39.649 94.091 80.360 1.00 28.76 103 ASP A O 1
ATOM 821 N N . ASP A 1 104 ? 40.252 91.881 80.320 1.00 28.16 104 ASP A N 1
ATOM 822 C CA . ASP A 1 104 ? 40.135 91.710 78.846 1.00 26.57 104 ASP A CA 1
ATOM 823 C C . ASP A 1 104 ? 38.664 91.848 78.441 1.00 22.97 104 ASP A C 1
ATOM 824 O O . ASP A 1 104 ? 38.368 92.561 77.462 1.00 23.01 104 ASP A O 1
ATOM 829 N N . VAL A 1 105 ? 37.771 91.200 79.188 1.00 19.92 105 VAL A N 1
ATOM 830 C CA . VAL A 1 105 ? 36.322 91.114 78.860 1.00 19.04 105 VAL A CA 1
ATOM 831 C C . VAL A 1 105 ? 35.668 92.484 79.078 1.00 18.05 105 VAL A C 1
ATOM 832 O O . VAL A 1 105 ? 34.752 92.816 78.319 1.00 16.87 105 VAL A O 1
ATOM 836 N N . ALA A 1 106 ? 36.153 93.283 80.034 1.00 17.40 106 ALA A N 1
ATOM 837 C CA . ALA A 1 106 ? 35.576 94.611 80.362 1.00 17.31 106 ALA A CA 1
ATOM 838 C C . ALA A 1 106 ? 35.681 95.569 79.162 1.00 17.06 106 ALA A C 1
ATOM 839 O O . ALA A 1 106 ? 34.862 96.518 79.085 1.00 17.05 106 ALA A O 1
ATOM 841 N N . LYS A 1 107 ? 36.607 95.314 78.229 1.00 17.15 107 LYS A N 1
ATOM 842 C CA . LYS A 1 107 ? 36.792 96.163 77.019 1.00 17.66 107 LYS A CA 1
ATOM 843 C C . LYS A 1 107 ? 35.501 96.161 76.186 1.00 16.05 107 LYS A C 1
ATOM 844 O O . LYS A 1 107 ? 35.258 97.136 75.480 1.00 15.91 107 LYS A O 1
ATOM 850 N N . HIS A 1 108 ? 34.707 95.088 76.245 1.00 14.75 108 HIS A N 1
ATOM 851 C CA . HIS A 1 108 ? 33.375 95.017 75.592 1.00 14.36 108 HIS A CA 1
ATOM 852 C C . HIS A 1 108 ? 32.444 96.079 76.185 1.00 14.24 108 HIS A C 1
ATOM 853 O O . HIS A 1 108 ? 31.670 96.683 75.425 1.00 13.51 108 HIS A O 1
ATOM 860 N N . LEU A 1 109 ? 32.508 96.278 77.502 1.00 14.99 109 LEU A N 1
ATOM 861 C CA . LEU A 1 109 ? 31.669 97.283 78.206 1.00 15.92 109 LEU A CA 1
ATOM 862 C C . LEU A 1 109 ? 32.142 98.679 77.776 1.00 16.39 109 LEU A C 1
ATOM 863 O O . LEU A 1 109 ? 31.280 99.504 77.410 1.00 17.11 109 LEU A O 1
ATOM 868 N N . ASP A 1 110 ? 33.457 98.908 77.772 1.00 17.31 110 ASP A N 1
ATOM 869 C CA . ASP A 1 110 ? 34.090 100.176 77.314 1.00 19.35 110 ASP A CA 1
ATOM 870 C C . ASP A 1 110 ? 33.641 100.485 75.876 1.00 19.20 110 ASP A C 1
ATOM 871 O O . ASP A 1 110 ? 33.450 101.674 75.562 1.00 18.74 110 ASP A O 1
ATOM 876 N N . SER A 1 111 ? 33.470 99.464 75.029 1.00 17.79 111 SER A N 1
ATOM 877 C CA . SER A 1 111 ? 33.064 99.623 73.608 1.00 16.82 111 SER A CA 1
ATOM 878 C C . SER A 1 111 ? 31.543 99.808 73.479 1.00 16.02 111 SER A C 1
ATOM 879 O O . SER A 1 111 ? 31.086 100.089 72.353 1.00 16.63 111 SER A O 1
ATOM 882 N N . GLY A 1 112 ? 30.780 99.694 74.569 1.00 14.67 112 GLY A N 1
ATOM 883 C CA . GLY A 1 112 ? 29.379 100.154 74.610 1.00 14.76 112 GLY A CA 1
ATOM 884 C C . GLY A 1 112 ? 28.374 99.070 74.963 1.00 14.30 112 GLY A C 1
ATOM 885 O O . GLY A 1 112 ? 27.167 99.403 75.038 1.00 14.79 112 GLY A O 1
ATOM 886 N N . ALA A 1 113 ? 28.801 97.821 75.173 1.00 14.21 113 ALA A N 1
ATOM 887 C CA . ALA A 1 113 ? 27.891 96.719 75.556 1.00 14.58 113 ALA A CA 1
ATOM 888 C C . ALA A 1 113 ? 27.475 96.888 77.020 1.00 14.36 113 ALA A C 1
ATOM 889 O O . ALA A 1 113 ? 28.333 97.339 77.828 1.00 15.19 113 ALA A O 1
ATOM 891 N N . LYS A 1 114 ? 26.239 96.498 77.357 1.00 13.96 114 LYS A N 1
ATOM 892 C CA . LYS A 1 114 ? 25.700 96.600 78.744 1.00 15.22 114 LYS A CA 1
ATOM 893 C C . LYS A 1 114 ? 26.194 95.422 79.587 1.00 14.83 114 LYS A C 1
ATOM 894 O O . LYS A 1 114 ? 26.392 95.607 80.800 1.00 15.74 114 LYS A O 1
ATOM 900 N N . ARG A 1 115 ? 26.377 94.252 78.973 1.00 13.97 115 ARG A N 1
ATOM 901 C CA . ARG A 1 115 ? 26.702 93.006 79.709 1.00 14.00 115 ARG A CA 1
ATOM 902 C C . ARG A 1 115 ? 27.549 92.111 78.813 1.00 12.48 115 ARG A C 1
ATOM 903 O O . ARG A 1 115 ? 27.422 92.207 77.586 1.00 11.70 115 ARG A O 1
ATOM 911 N N . VAL A 1 116 ? 28.375 91.268 79.427 1.00 11.45 116 VAL A N 1
ATOM 912 C CA . VAL A 1 116 ? 29.112 90.195 78.701 1.00 11.32 116 VAL A CA 1
ATOM 913 C C . VAL A 1 116 ? 28.813 88.861 79.370 1.00 10.77 116 VAL A C 1
ATOM 914 O O . VAL A 1 116 ? 28.893 88.781 80.605 1.00 10.34 116 VAL A O 1
ATOM 918 N N . LEU A 1 117 ? 28.492 87.861 78.553 1.00 10.59 117 LEU A N 1
ATOM 919 C CA . LEU A 1 117 ? 28.381 86.445 78.964 1.00 10.66 117 LEU A CA 1
ATOM 920 C C . LEU A 1 117 ? 29.553 85.694 78.334 1.00 10.10 117 LEU A C 1
ATOM 921 O O . LEU A 1 117 ? 29.578 85.558 77.090 1.00 9.81 117 LEU A O 1
ATOM 926 N N . ILE A 1 118 ? 30.511 85.269 79.158 1.00 9.32 118 ILE A N 1
ATOM 927 C CA . ILE A 1 118 ? 31.710 84.507 78.707 1.00 9.88 118 ILE A CA 1
ATOM 928 C C . ILE A 1 118 ? 31.278 83.044 78.600 1.00 9.18 118 ILE A C 1
ATOM 929 O O . ILE A 1 118 ? 30.735 82.509 79.584 1.00 9.00 118 ILE A O 1
ATOM 934 N N . THR A 1 119 ? 31.513 82.412 77.453 1.00 9.31 119 THR A N 1
ATOM 935 C CA . THR A 1 119 ? 31.113 81.005 77.199 1.00 9.69 119 THR A CA 1
ATOM 936 C C . THR A 1 119 ? 32.214 80.064 77.692 1.00 10.47 119 THR A C 1
ATOM 937 O O . THR A 1 119 ? 32.539 79.100 76.996 1.00 10.17 119 THR A O 1
ATOM 941 N N . ALA A 1 120 ? 32.764 80.320 78.869 1.00 10.66 120 ALA A N 1
ATOM 942 C CA . ALA A 1 120 ? 33.889 79.558 79.431 1.00 11.58 120 ALA A CA 1
ATOM 943 C C . ALA A 1 120 ? 34.047 79.957 80.886 1.00 12.38 120 ALA A C 1
ATOM 944 O O . ALA A 1 120 ? 33.528 80.989 81.305 1.00 11.98 120 ALA A O 1
ATOM 946 N N . PRO A 1 121 ? 34.800 79.173 81.679 1.00 14.47 121 PRO A N 1
ATOM 947 C CA . PRO A 1 121 ? 35.217 79.612 83.003 1.00 15.86 121 PRO A CA 1
ATOM 948 C C . PRO A 1 121 ? 36.003 80.924 82.892 1.00 17.12 121 PRO A C 1
ATOM 949 O O . PRO A 1 121 ? 36.748 81.102 81.935 1.00 17.53 121 PRO A O 1
ATOM 953 N N . ALA A 1 122 ? 35.819 81.813 83.869 1.00 20.19 122 ALA A N 1
ATOM 954 C CA . ALA A 1 122 ? 36.421 83.165 83.876 1.00 23.69 122 ALA A CA 1
ATOM 955 C C . ALA A 1 122 ? 37.367 83.299 85.070 1.00 28.58 122 ALA A C 1
ATOM 956 O O . ALA A 1 122 ? 37.124 82.639 86.085 1.00 31.57 122 ALA A O 1
ATOM 958 N N . LYS A 1 123 ? 38.438 84.074 84.896 1.00 32.57 123 LYS A N 1
ATOM 959 C CA . LYS A 1 123 ? 39.405 84.419 85.973 1.00 38.35 123 LYS A CA 1
ATOM 960 C C . LYS A 1 123 ? 39.019 85.795 86.525 1.00 39.20 123 LYS A C 1
ATOM 961 O O . LYS A 1 123 ? 38.530 86.654 85.738 1.00 38.72 123 LYS A O 1
ATOM 967 N N . GLY A 1 124 ? 39.236 85.998 87.823 1.00 41.57 124 GLY A N 1
ATOM 968 C CA . GLY A 1 124 ? 38.885 87.249 88.520 1.00 41.11 124 GLY A CA 1
ATOM 969 C C . GLY A 1 124 ? 37.491 87.184 89.111 1.00 41.27 124 GLY A C 1
ATOM 970 O O . GLY A 1 124 ? 36.992 86.072 89.324 1.00 44.26 124 GLY A O 1
ATOM 971 N N . ASP A 1 125 ? 36.888 88.344 89.352 1.00 41.67 125 ASP A N 1
ATOM 972 C CA . ASP A 1 125 ? 35.612 88.495 90.095 1.00 40.03 125 ASP A CA 1
ATOM 973 C C . ASP A 1 125 ? 34.464 88.370 89.088 1.00 33.63 125 ASP A C 1
ATOM 974 O O . ASP A 1 125 ? 33.815 89.412 88.807 1.00 35.49 125 ASP A O 1
ATOM 979 N N . VAL A 1 126 ? 34.281 87.169 88.520 1.00 25.65 126 VAL A N 1
ATOM 980 C CA . VAL A 1 126 ? 33.221 86.883 87.507 1.00 21.89 126 VAL A CA 1
ATOM 981 C C . VAL A 1 126 ? 32.240 85.860 88.076 1.00 18.95 126 VAL A C 1
ATOM 982 O O . VAL A 1 126 ? 32.557 84.680 88.232 1.00 19.42 126 VAL A O 1
ATOM 986 N N . PRO A 1 127 ? 31.004 86.290 88.401 1.00 16.92 127 PRO A N 1
ATOM 987 C CA . PRO A 1 127 ? 29.948 85.374 88.832 1.00 15.86 127 PRO A CA 1
ATOM 988 C C . PRO A 1 127 ? 29.751 84.292 87.762 1.00 14.72 127 PRO A C 1
ATOM 989 O O . PRO A 1 127 ? 29.612 84.632 86.606 1.00 14.05 127 PRO A O 1
ATOM 993 N N . THR A 1 128 ? 29.738 83.034 88.187 1.00 14.36 128 THR A N 1
ATOM 994 C CA . THR A 1 128 ? 29.622 81.846 87.314 1.00 14.36 128 THR A CA 1
ATOM 995 C C . THR A 1 128 ? 28.292 81.151 87.613 1.00 13.77 128 THR A C 1
ATOM 996 O O . THR A 1 128 ? 27.992 80.918 88.796 1.00 14.54 128 THR A O 1
ATOM 1000 N N . PHE A 1 129 ? 27.518 80.844 86.576 1.00 12.78 129 PHE A N 1
ATOM 1001 C CA . PHE A 1 129 ? 26.166 80.261 86.712 1.00 13.33 129 PHE A CA 1
ATOM 1002 C C . PHE A 1 129 ? 26.080 78.954 85.940 1.00 12.98 129 PHE A C 1
ATOM 1003 O O . PHE A 1 129 ? 26.673 78.822 84.842 1.00 14.23 129 PHE A O 1
ATOM 1011 N N . VAL A 1 130 ? 25.365 78.010 86.541 1.00 12.48 130 VAL A N 1
ATOM 1012 C CA . VAL A 1 130 ? 24.926 76.749 85.898 1.00 12.05 130 VAL A CA 1
ATOM 1013 C C . VAL A 1 130 ? 23.405 76.701 86.007 1.00 11.89 130 VAL A C 1
ATOM 1014 O O . VAL A 1 130 ? 22.894 76.689 87.142 1.00 11.82 130 VAL A O 1
ATOM 1018 N N . MET A 1 131 ? 22.711 76.712 84.869 1.00 11.46 131 MET A N 1
ATOM 1019 C CA . MET A 1 131 ? 21.232 76.598 84.839 1.00 11.83 131 MET A CA 1
ATOM 1020 C C . MET A 1 131 ? 20.810 75.353 85.626 1.00 12.13 131 MET A C 1
ATOM 1021 O O . MET A 1 131 ? 21.391 74.270 85.412 1.00 12.27 131 MET A O 1
ATOM 1026 N N . GLY A 1 132 ? 19.832 75.511 86.523 1.00 12.07 132 GLY A N 1
ATOM 1027 C CA . GLY A 1 132 ? 19.271 74.429 87.350 1.00 11.93 132 GLY A CA 1
ATOM 1028 C C . GLY A 1 132 ? 20.064 74.229 88.628 1.00 12.03 132 GLY A C 1
ATOM 1029 O O . GLY A 1 132 ? 19.636 73.412 89.455 1.00 12.65 132 GLY A O 1
ATOM 1030 N N . VAL A 1 133 ? 21.181 74.935 88.808 1.00 11.72 133 VAL A N 1
ATOM 1031 C CA . VAL A 1 133 ? 22.049 74.762 90.005 1.00 11.92 133 VAL A CA 1
ATOM 1032 C C . VAL A 1 133 ? 22.067 76.068 90.801 1.00 12.21 133 VAL A C 1
ATOM 1033 O O . VAL A 1 133 ? 21.698 76.028 91.993 1.00 13.02 133 VAL A O 1
ATOM 1037 N N . ASN A 1 134 ? 22.492 77.178 90.200 1.00 12.09 134 ASN A N 1
ATOM 1038 C CA . ASN A 1 134 ? 22.644 78.455 90.954 1.00 12.20 134 ASN A CA 1
ATOM 1039 C C . ASN A 1 134 ? 22.272 79.671 90.096 1.00 12.30 134 ASN A C 1
ATOM 1040 O O . ASN A 1 134 ? 22.616 80.790 90.496 1.00 13.55 134 ASN A O 1
ATOM 1045 N N . HIS A 1 135 ? 21.601 79.505 88.963 1.00 12.26 135 HIS A N 1
ATOM 1046 C CA . HIS A 1 135 ? 21.358 80.643 88.037 1.00 12.46 135 HIS A CA 1
ATOM 1047 C C . HIS A 1 135 ? 20.472 81.699 88.712 1.00 13.04 135 HIS A C 1
ATOM 1048 O O . HIS A 1 135 ? 20.597 82.876 88.344 1.00 12.53 135 HIS A O 1
ATOM 1055 N N . GLN A 1 136 ? 19.630 81.320 89.671 1.00 13.72 136 GLN A N 1
ATOM 1056 C CA . GLN A 1 136 ? 18.734 82.286 90.371 1.00 15.67 136 GLN A CA 1
ATOM 1057 C C . GLN A 1 136 ? 19.558 83.219 91.272 1.00 16.24 136 GLN A C 1
ATOM 1058 O O . GLN A 1 136 ? 18.985 84.217 91.757 1.00 15.67 136 GLN A O 1
ATOM 1064 N N . GLN A 1 137 ? 20.855 82.952 91.460 1.00 15.74 137 GLN A N 1
ATOM 1065 C CA A GLN A 1 137 ? 21.779 83.851 92.210 0.48 16.20 137 GLN A CA 1
ATOM 1066 C CA B GLN A 1 137 ? 21.774 83.855 92.211 0.52 16.42 137 GLN A CA 1
ATOM 1067 C C . GLN A 1 137 ? 22.211 85.016 91.313 1.00 15.96 137 GLN A C 1
ATOM 1068 O O . GLN A 1 137 ? 22.847 85.942 91.834 1.00 17.14 137 GLN A O 1
ATOM 1079 N N . PHE A 1 138 ? 21.890 84.976 90.012 1.00 14.99 138 PHE A N 1
ATOM 1080 C CA . PHE A 1 138 ? 22.158 86.111 89.088 1.00 14.55 138 PHE A CA 1
ATOM 1081 C C . PHE A 1 138 ? 21.532 87.380 89.678 1.00 15.31 138 PHE A C 1
ATOM 1082 O O . PHE A 1 138 ? 20.370 87.331 90.162 1.00 15.02 138 PHE A O 1
ATOM 1090 N N . ASP A 1 139 ? 22.303 88.464 89.661 1.00 16.60 139 ASP A N 1
ATOM 1091 C CA . ASP A 1 139 ? 21.857 89.817 90.079 1.00 18.79 139 ASP A CA 1
ATOM 1092 C C . ASP A 1 139 ? 22.031 90.756 88.888 1.00 19.08 139 ASP A C 1
ATOM 1093 O O . ASP A 1 139 ? 23.076 90.733 88.243 1.00 17.59 139 ASP A O 1
ATOM 1098 N N . PRO A 1 140 ? 21.031 91.607 88.570 1.00 20.16 140 PRO A N 1
ATOM 1099 C CA . PRO A 1 140 ? 21.167 92.579 87.485 1.00 20.80 140 PRO A CA 1
ATOM 1100 C C . PRO A 1 140 ? 22.448 93.432 87.524 1.00 19.94 140 PRO A C 1
ATOM 1101 O O . PRO A 1 140 ? 22.851 93.918 86.485 1.00 19.78 140 PRO A O 1
ATOM 1105 N N . ALA A 1 141 ? 23.079 93.579 88.694 1.00 19.80 141 ALA A N 1
ATOM 1106 C CA . ALA A 1 141 ? 24.336 94.349 88.865 1.00 19.83 141 ALA A CA 1
ATOM 1107 C C . ALA A 1 141 ? 25.521 93.583 88.264 1.00 19.75 141 ALA A C 1
ATOM 1108 O O . ALA A 1 141 ? 26.591 94.192 88.121 1.00 19.93 141 ALA A O 1
ATOM 1110 N N . ASP A 1 142 ? 25.351 92.292 87.947 1.00 19.95 142 ASP A N 1
ATOM 1111 C CA . ASP A 1 142 ? 26.417 91.433 87.360 1.00 20.46 142 ASP A CA 1
ATOM 1112 C C . ASP A 1 142 ? 26.558 91.731 85.861 1.00 19.62 142 ASP A C 1
ATOM 1113 O O . ASP A 1 142 ? 25.818 91.125 85.059 1.00 22.28 142 ASP A O 1
ATOM 1118 N N . VAL A 1 143 ? 27.510 92.590 85.492 1.00 17.71 143 VAL A N 1
ATOM 1119 C CA . VAL A 1 143 ? 27.689 93.085 84.097 1.00 16.73 143 VAL A CA 1
ATOM 1120 C C . VAL A 1 143 ? 28.619 92.137 83.327 1.00 15.14 143 VAL A C 1
ATOM 1121 O O . VAL A 1 143 ? 28.608 92.190 82.088 1.00 13.81 143 VAL A O 1
ATOM 1125 N N . ILE A 1 144 ? 29.426 91.335 84.026 1.00 12.88 144 ILE A N 1
ATOM 1126 C CA . ILE A 1 144 ? 30.247 90.263 83.385 1.00 12.77 144 ILE A CA 1
ATOM 1127 C C . ILE A 1 144 ? 29.930 88.951 84.095 1.00 12.13 144 ILE A C 1
ATOM 1128 O O . ILE A 1 144 ? 30.139 88.882 85.318 1.00 11.72 144 ILE A O 1
ATOM 1133 N N . ILE A 1 145 ? 29.432 87.962 83.354 1.00 11.46 145 ILE A N 1
ATOM 1134 C CA . ILE A 1 145 ? 29.038 86.644 83.922 1.00 11.10 145 ILE A CA 1
ATOM 1135 C C . ILE A 1 145 ? 29.640 85.532 83.063 1.00 10.75 145 ILE A C 1
ATOM 1136 O O . ILE A 1 145 ? 30.019 85.787 81.909 1.00 10.49 145 ILE A O 1
ATOM 1141 N N . SER A 1 146 ? 29.744 84.353 83.659 1.00 10.58 146 SER A N 1
ATOM 1142 C CA . SER A 1 146 ? 30.265 83.118 83.031 1.00 10.52 146 SER A CA 1
ATOM 1143 C C . SER A 1 146 ? 29.200 82.034 83.101 1.00 10.27 146 SER A C 1
ATOM 1144 O O . SER A 1 146 ? 28.525 81.926 84.128 1.00 10.24 146 SER A O 1
ATOM 1147 N N . ASN A 1 147 ? 29.083 81.236 82.044 1.00 10.50 147 ASN A N 1
ATOM 1148 C CA . ASN A 1 147 ? 28.228 80.028 82.011 1.00 10.88 147 ASN A CA 1
ATOM 1149 C C . ASN A 1 147 ? 29.074 78.785 82.327 1.00 11.00 147 ASN A C 1
ATOM 1150 O O . ASN A 1 147 ? 28.608 77.679 82.039 1.00 11.08 147 ASN A O 1
ATOM 1155 N N . ALA A 1 148 ? 30.276 78.945 82.894 1.00 11.13 148 ALA A N 1
ATOM 1156 C CA . ALA A 1 148 ? 31.171 77.828 83.279 1.00 10.86 148 ALA A CA 1
ATOM 1157 C C . ALA A 1 148 ? 31.571 77.045 82.026 1.00 11.37 148 ALA A C 1
ATOM 1158 O O . ALA A 1 148 ? 31.494 77.592 80.914 1.00 10.77 148 ALA A O 1
ATOM 1160 N N . SER A 1 149 ? 32.047 75.818 82.206 1.00 10.98 149 SER A N 1
ATOM 1161 C CA . SER A 1 149 ? 32.442 74.912 81.101 1.00 10.56 149 SER A CA 1
ATOM 1162 C C . SER A 1 149 ? 31.301 73.935 80.813 1.00 9.83 149 SER A C 1
ATOM 1163 O O . SER A 1 149 ? 30.381 73.785 81.649 1.00 9.23 149 SER A O 1
ATOM 1166 N N . CYS A 1 150 ? 31.379 73.251 79.680 1.00 9.72 150 CYS A N 1
ATOM 1167 C CA . CYS A 1 150 ? 30.500 72.095 79.367 1.00 10.18 150 CYS A CA 1
ATOM 1168 C C . CYS A 1 150 ? 30.585 71.084 80.521 1.00 9.31 150 CYS A C 1
ATOM 1169 O O . CYS A 1 150 ? 29.537 70.624 81.006 1.00 9.23 150 CYS A O 1
ATOM 1172 N N . THR A 1 151 ? 31.796 70.754 80.964 1.00 8.50 151 THR A N 1
ATOM 1173 C CA . THR A 1 151 ? 32.014 69.732 82.024 1.00 8.47 151 THR A CA 1
ATOM 1174 C C . THR A 1 151 ? 31.321 70.163 83.324 1.00 8.25 151 THR A C 1
ATOM 1175 O O . THR A 1 151 ? 30.657 69.321 83.952 1.00 8.41 151 THR A O 1
ATOM 1179 N N . THR A 1 152 ? 31.473 71.418 83.742 1.00 8.66 152 THR A N 1
ATOM 1180 C CA . THR A 1 152 ? 30.841 71.906 84.991 1.00 8.75 152 THR A CA 1
ATOM 1181 C C . THR A 1 152 ? 29.316 71.807 84.855 1.00 8.64 152 THR A C 1
ATOM 1182 O O . THR A 1 152 ? 28.647 71.468 85.837 1.00 8.62 152 THR A O 1
ATOM 1186 N N . ASN A 1 153 ? 28.773 72.079 83.672 1.00 8.90 153 ASN A N 1
ATOM 1187 C CA . ASN A 1 153 ? 27.310 72.014 83.429 1.00 8.91 153 ASN A CA 1
ATOM 1188 C C . ASN A 1 153 ? 26.823 70.567 83.512 1.00 9.02 153 ASN A C 1
ATOM 1189 O O . ASN A 1 153 ? 25.656 70.358 83.820 1.00 8.87 153 ASN A O 1
ATOM 1194 N N . CYS A 1 154 ? 27.681 69.591 83.224 1.00 9.26 154 CYS A N 1
ATOM 1195 C CA . CYS A 1 154 ? 27.325 68.159 83.343 1.00 9.42 154 CYS A CA 1
ATOM 1196 C C . CYS A 1 154 ? 27.445 67.721 84.810 1.00 9.47 154 CYS A C 1
ATOM 1197 O O . CYS A 1 154 ? 26.516 67.084 85.323 1.00 9.83 154 CYS A O 1
ATOM 1200 N N . LEU A 1 155 ? 28.542 68.065 85.475 1.00 9.29 155 LEU A N 1
ATOM 1201 C CA . LEU A 1 155 ? 28.825 67.569 86.848 1.00 10.15 155 LEU A CA 1
ATOM 1202 C C . LEU A 1 155 ? 27.934 68.274 87.878 1.00 10.14 155 LEU A C 1
ATOM 1203 O O . LEU A 1 155 ? 27.464 67.589 88.802 1.00 10.36 155 LEU A O 1
ATOM 1208 N N . ALA A 1 156 ? 27.733 69.587 87.777 1.00 9.65 156 ALA A N 1
ATOM 1209 C CA . ALA A 1 156 ? 27.101 70.360 88.872 1.00 9.63 156 ALA A CA 1
ATOM 1210 C C . ALA A 1 156 ? 25.677 69.871 89.125 1.00 9.89 156 ALA A C 1
ATOM 1211 O O . ALA A 1 156 ? 25.303 69.708 90.287 1.00 9.36 156 ALA A O 1
ATOM 1213 N N . PRO A 1 157 ? 24.817 69.634 88.106 1.00 10.08 157 PRO A N 1
ATOM 1214 C CA . PRO A 1 157 ? 23.460 69.163 88.382 1.00 9.94 157 PRO A CA 1
ATOM 1215 C C . PRO A 1 157 ? 23.481 67.815 89.120 1.00 10.18 157 PRO A C 1
ATOM 1216 O O . PRO A 1 157 ? 22.710 67.621 90.031 1.00 10.14 157 PRO A O 1
ATOM 1220 N N . LEU A 1 158 ? 24.338 66.893 88.693 1.00 10.17 158 LEU A N 1
ATOM 1221 C CA . LEU A 1 158 ? 24.467 65.577 89.356 1.00 10.83 158 LEU A CA 1
ATOM 1222 C C . LEU A 1 158 ? 24.938 65.783 90.797 1.00 11.00 158 LEU A C 1
ATOM 1223 O O . LEU A 1 158 ? 24.318 65.193 91.702 1.00 11.45 158 LEU A O 1
ATOM 1228 N N . ALA A 1 159 ? 25.964 66.601 91.014 1.00 10.99 159 ALA A N 1
ATOM 1229 C CA . ALA A 1 159 ? 26.495 66.880 92.370 1.00 10.96 159 ALA A CA 1
ATOM 1230 C C . ALA A 1 159 ? 25.379 67.463 93.248 1.00 11.41 159 ALA A C 1
ATOM 1231 O O . ALA A 1 159 ? 25.299 67.080 94.433 1.00 11.25 159 ALA A O 1
ATOM 1233 N N . LYS A 1 160 ? 24.540 68.344 92.703 1.00 11.79 160 LYS A N 1
ATOM 1234 C CA . LYS A 1 160 ? 23.436 68.973 93.473 1.00 12.72 160 LYS A CA 1
ATOM 1235 C C . LYS A 1 160 ? 22.454 67.892 93.937 1.00 12.07 160 LYS A C 1
ATOM 1236 O O . LYS A 1 160 ? 22.064 67.909 95.123 1.00 12.31 160 LYS A O 1
ATOM 1242 N N . VAL A 1 161 ? 22.071 66.972 93.051 1.00 11.28 161 VAL A N 1
ATOM 1243 C CA . VAL A 1 161 ? 21.133 65.870 93.405 1.00 11.31 161 VAL A CA 1
ATOM 1244 C C . VAL A 1 161 ? 21.770 65.040 94.524 1.00 11.26 161 VAL A C 1
ATOM 1245 O O . VAL A 1 161 ? 21.074 64.732 95.505 1.00 11.40 161 VAL A O 1
ATOM 1249 N N . LEU A 1 162 ? 23.053 64.694 94.404 1.00 10.83 162 LEU A N 1
ATOM 1250 C CA . LEU A 1 162 ? 23.742 63.875 95.438 1.00 11.39 162 LEU A CA 1
ATOM 1251 C C . LEU A 1 162 ? 23.823 64.657 96.753 1.00 12.05 162 LEU A C 1
ATOM 1252 O O . LEU A 1 162 ? 23.576 64.068 97.811 1.00 11.64 162 LEU A O 1
ATOM 1257 N N . LEU A 1 163 ? 24.184 65.931 96.692 1.00 12.63 163 LEU A N 1
ATOM 1258 C CA . LEU A 1 163 ? 24.322 66.788 97.895 1.00 13.78 163 LEU A CA 1
ATOM 1259 C C . LEU A 1 163 ? 22.981 66.817 98.630 1.00 14.18 163 LEU A C 1
ATOM 1260 O O . LEU A 1 163 ? 22.969 66.602 99.863 1.00 14.38 163 LEU A O 1
ATOM 1265 N N . ASP A 1 164 ? 21.892 67.058 97.901 1.00 14.62 164 ASP A N 1
ATOM 1266 C CA . ASP A 1 164 ? 20.550 67.311 98.489 1.00 15.40 164 ASP A CA 1
ATOM 1267 C C . ASP A 1 164 ? 19.976 66.016 99.075 1.00 15.39 164 ASP A C 1
ATOM 1268 O O . ASP A 1 164 ? 19.257 66.110 100.097 1.00 16.01 164 ASP A O 1
ATOM 1273 N N . ASN A 1 165 ? 20.302 64.857 98.499 1.00 13.43 165 ASN A N 1
ATOM 1274 C CA . ASN A 1 165 ? 19.693 63.562 98.886 1.00 14.03 165 ASN A CA 1
ATOM 1275 C C . ASN A 1 165 ? 20.558 62.826 99.917 1.00 13.41 165 ASN A C 1
ATOM 1276 O O . ASN A 1 165 ? 19.975 62.164 100.796 1.00 14.73 165 ASN A O 1
ATOM 1281 N N . PHE A 1 166 ? 21.882 62.857 99.783 1.00 12.13 166 PHE A N 1
ATOM 1282 C CA . PHE A 1 166 ? 22.793 61.937 100.512 1.00 11.79 166 PHE A CA 1
ATOM 1283 C C . PHE A 1 166 ? 23.933 62.677 101.220 1.00 11.88 166 PHE A C 1
ATOM 1284 O O . PHE A 1 166 ? 24.482 62.116 102.193 1.00 12.54 166 PHE A O 1
ATOM 1292 N N . GLY A 1 167 ? 24.305 63.868 100.753 1.00 11.35 167 GLY A N 1
ATOM 1293 C CA . GLY A 1 167 ? 25.537 64.556 101.171 1.00 11.20 167 GLY A CA 1
ATOM 1294 C C . GLY A 1 167 ? 26.749 63.982 100.463 1.00 11.25 167 GLY A C 1
ATOM 1295 O O . GLY A 1 167 ? 26.745 62.772 100.144 1.00 11.00 167 GLY A O 1
ATOM 1296 N N . ILE A 1 168 ? 27.753 64.821 100.205 1.00 11.42 168 ILE A N 1
ATOM 1297 C CA . ILE A 1 168 ? 29.036 64.392 99.587 1.00 11.64 168 ILE A CA 1
ATOM 1298 C C . ILE A 1 168 ? 30.163 64.637 100.591 1.00 12.17 168 ILE A C 1
ATOM 1299 O O . ILE A 1 168 ? 30.249 65.756 101.116 1.00 11.97 168 ILE A O 1
ATOM 1304 N N . GLU A 1 169 ? 30.987 63.621 100.841 1.00 12.98 169 GLU A N 1
ATOM 1305 C CA . GLU A 1 169 ? 32.220 63.742 101.658 1.00 14.50 169 GLU A CA 1
ATOM 1306 C C . GLU A 1 169 ? 33.362 64.197 100.755 1.00 14.35 169 GLU A C 1
ATOM 1307 O O . GLU A 1 169 ? 34.027 65.181 101.087 1.00 14.36 169 GLU A O 1
ATOM 1313 N N . GLU A 1 170 ? 33.581 63.476 99.654 1.00 13.76 170 GLU A N 1
ATOM 1314 C CA . GLU A 1 170 ? 34.701 63.765 98.732 1.00 14.26 170 GLU A CA 1
ATOM 1315 C C . GLU A 1 170 ? 34.394 63.131 97.377 1.00 12.39 170 GLU A C 1
ATOM 1316 O O . GLU A 1 170 ? 33.640 62.163 97.319 1.00 11.91 170 GLU A O 1
ATOM 1322 N N . GLY A 1 171 ? 34.953 63.693 96.317 1.00 11.43 171 GLY A N 1
ATOM 1323 C CA . GLY A 1 171 ? 34.756 63.159 94.964 1.00 11.00 171 GLY A CA 1
ATOM 1324 C C . GLY A 1 171 ? 35.926 63.475 94.072 1.00 10.67 171 GLY A C 1
ATOM 1325 O O . GLY A 1 171 ? 36.557 64.521 94.256 1.00 10.19 171 GLY A O 1
ATOM 1326 N N . LEU A 1 172 ? 36.245 62.550 93.171 1.00 9.80 172 LEU A N 1
ATOM 1327 C CA . LEU A 1 172 ? 37.276 62.743 92.134 1.00 10.52 172 LEU A CA 1
ATOM 1328 C C . LEU A 1 172 ? 36.640 62.420 90.782 1.00 10.63 172 LEU A C 1
ATOM 1329 O O . LEU A 1 172 ? 35.983 61.372 90.661 1.00 10.60 172 LEU A O 1
ATOM 1334 N N . MET A 1 173 ? 36.771 63.341 89.831 1.00 10.64 173 MET A N 1
ATOM 1335 C CA . MET A 1 173 ? 36.045 63.307 88.542 1.00 12.18 173 MET A CA 1
ATOM 1336 C C . MET A 1 173 ? 37.066 63.131 87.420 1.00 10.89 173 MET A C 1
ATOM 1337 O O . MET A 1 173 ? 38.120 63.779 87.456 1.00 10.24 173 MET A O 1
ATOM 1342 N N . THR A 1 174 ? 36.747 62.290 86.446 1.00 9.51 174 THR A N 1
ATOM 1343 C CA . THR A 1 174 ? 37.414 62.288 85.128 1.00 9.49 174 THR A CA 1
ATOM 1344 C C . THR A 1 174 ? 36.362 62.624 84.083 1.00 8.92 174 THR A C 1
ATOM 1345 O O . THR A 1 174 ? 35.242 62.098 84.173 1.00 8.65 174 THR A O 1
ATOM 1349 N N . THR A 1 175 ? 36.695 63.480 83.124 1.00 8.45 175 THR A N 1
ATOM 1350 C CA . THR A 1 175 ? 35.850 63.604 81.916 1.00 8.33 175 THR A CA 1
ATOM 1351 C C . THR A 1 175 ? 36.626 62.998 80.755 1.00 8.02 175 THR A C 1
ATOM 1352 O O . THR A 1 175 ? 37.807 63.335 80.573 1.00 7.81 175 THR A O 1
ATOM 1356 N N . VAL A 1 176 ? 35.983 62.061 80.065 1.00 7.49 176 VAL A N 1
ATOM 1357 C CA . VAL A 1 176 ? 36.468 61.546 78.764 1.00 7.57 176 VAL A CA 1
ATOM 1358 C C . VAL A 1 176 ? 35.805 62.433 77.719 1.00 7.26 176 VAL A C 1
ATOM 1359 O O . VAL A 1 176 ? 34.570 62.377 77.559 1.00 7.24 176 VAL A O 1
ATOM 1363 N N . HIS A 1 177 ? 36.591 63.316 77.118 1.00 7.40 177 HIS A N 1
ATOM 1364 C CA . HIS A 1 177 ? 36.067 64.508 76.420 1.00 7.60 177 HIS A CA 1
ATOM 1365 C C . HIS A 1 177 ? 36.378 64.422 74.930 1.00 7.26 177 HIS A C 1
ATOM 1366 O O . HIS A 1 177 ? 37.507 64.045 74.564 1.00 6.93 177 HIS A O 1
ATOM 1373 N N . ALA A 1 178 ? 35.419 64.835 74.113 1.00 7.25 178 ALA A N 1
ATOM 1374 C CA . ALA A 1 178 ? 35.593 64.977 72.656 1.00 7.45 178 ALA A CA 1
ATOM 1375 C C . ALA A 1 178 ? 36.753 65.940 72.383 1.00 7.60 178 ALA A C 1
ATOM 1376 O O . ALA A 1 178 ? 37.022 66.856 73.190 1.00 7.23 178 ALA A O 1
ATOM 1378 N N . ALA A 1 179 ? 37.405 65.753 71.246 1.00 7.40 179 ALA A N 1
ATOM 1379 C CA . ALA A 1 179 ? 38.414 66.695 70.720 1.00 7.72 179 ALA A CA 1
ATOM 1380 C C . ALA A 1 179 ? 37.742 68.044 70.452 1.00 8.05 179 ALA A C 1
ATOM 1381 O O . ALA A 1 179 ? 36.559 68.066 70.067 1.00 8.43 179 ALA A O 1
ATOM 1383 N N . THR A 1 180 ? 38.465 69.136 70.670 1.00 8.59 180 THR A N 1
ATOM 1384 C CA . THR A 1 180 ? 37.946 70.499 70.427 1.00 8.54 180 THR A CA 1
ATOM 1385 C C . THR A 1 180 ? 38.970 71.304 69.629 1.00 8.53 180 THR A C 1
ATOM 1386 O O . THR A 1 180 ? 40.092 70.824 69.380 1.00 7.95 180 THR A O 1
ATOM 1390 N N . ALA A 1 181 ? 38.557 72.507 69.261 1.00 8.14 181 ALA A N 1
ATOM 1391 C CA . ALA A 1 181 ? 39.298 73.426 68.383 1.00 8.71 181 ALA A CA 1
ATOM 1392 C C . ALA A 1 181 ? 40.653 73.836 68.977 1.00 9.05 181 ALA A C 1
ATOM 1393 O O . ALA A 1 181 ? 41.459 74.337 68.190 1.00 9.35 181 ALA A O 1
ATOM 1395 N N . THR A 1 182 ? 40.927 73.634 70.265 1.00 9.49 182 THR A N 1
ATOM 1396 C CA . THR A 1 182 ? 42.264 73.934 70.846 1.00 10.10 182 THR A CA 1
ATOM 1397 C C . THR A 1 182 ? 43.288 72.886 70.398 1.00 9.80 182 THR A C 1
ATOM 1398 O O . THR A 1 182 ? 44.503 73.126 70.573 1.00 10.16 182 THR A O 1
ATOM 1402 N N . GLN A 1 183 ? 42.829 71.773 69.822 1.00 9.54 183 GLN A N 1
ATOM 1403 C CA . GLN A 1 183 ? 43.715 70.640 69.465 1.00 9.15 183 GLN A CA 1
ATOM 1404 C C . GLN A 1 183 ? 44.155 70.773 68.008 1.00 9.13 183 GLN A C 1
ATOM 1405 O O . GLN A 1 183 ? 43.672 71.690 67.286 1.00 8.95 183 GLN A O 1
ATOM 1411 N N . SER A 1 184 ? 45.049 69.877 67.587 1.00 8.88 184 SER A N 1
ATOM 1412 C CA . SER A 1 184 ? 45.676 69.888 66.249 1.00 9.29 184 SER A CA 1
ATOM 1413 C C . SER A 1 184 ? 45.424 68.561 65.541 1.00 8.85 184 SER A C 1
ATOM 1414 O O . SER A 1 184 ? 45.398 67.515 66.203 1.00 8.31 184 SER A O 1
ATOM 1417 N N . VAL A 1 185 ? 45.309 68.612 64.224 1.00 8.57 185 VAL A N 1
ATOM 1418 C CA . VAL A 1 185 ? 45.104 67.429 63.348 1.00 8.88 185 VAL A CA 1
ATOM 1419 C C . VAL A 1 185 ? 46.367 66.556 63.366 1.00 8.51 185 VAL A C 1
ATOM 1420 O O . VAL A 1 185 ? 46.229 65.336 63.378 1.00 8.78 185 VAL A O 1
ATOM 1424 N N . VAL A 1 186 ? 47.547 67.164 63.325 1.00 7.89 186 VAL A N 1
ATOM 1425 C CA . VAL A 1 186 ? 48.868 66.478 63.424 1.00 7.80 186 VAL A CA 1
ATOM 1426 C C . VAL A 1 186 ? 49.677 67.155 64.536 1.00 7.14 186 VAL A C 1
ATOM 1427 O O . VAL A 1 186 ? 49.350 68.289 64.920 1.00 7.06 186 VAL A O 1
ATOM 1431 N N . ASP A 1 187 ? 50.707 66.488 65.053 1.00 7.17 187 ASP A N 1
ATOM 1432 C CA . ASP A 1 187 ? 51.509 67.004 66.190 1.00 7.49 187 ASP A CA 1
ATOM 1433 C C . ASP A 1 187 ? 51.965 68.439 65.913 1.00 7.96 187 ASP A C 1
ATOM 1434 O O . ASP A 1 187 ? 52.659 68.684 64.908 1.00 7.88 187 ASP A O 1
ATOM 1439 N N . GLY A 1 188 ? 51.612 69.345 66.812 1.00 8.71 188 GLY A N 1
ATOM 1440 C CA . GLY A 1 188 ? 52.063 70.738 66.746 1.00 9.85 188 GLY A CA 1
ATOM 1441 C C . GLY A 1 188 ? 52.160 71.323 68.139 1.00 10.94 188 GLY A C 1
ATOM 1442 O O . GLY A 1 188 ? 51.862 70.648 69.122 1.00 10.06 188 GLY A O 1
ATOM 1443 N N . PRO A 1 189 ? 52.652 72.572 68.231 1.00 13.33 189 PRO A N 1
ATOM 1444 C CA . PRO A 1 189 ? 52.939 73.197 69.516 1.00 15.55 189 PRO A CA 1
ATOM 1445 C C . PRO A 1 189 ? 51.691 73.829 70.127 1.00 18.26 189 PRO A C 1
ATOM 1446 O O . PRO A 1 189 ? 50.974 74.527 69.444 1.00 20.67 189 PRO A O 1
ATOM 1450 N N . SER A 1 190 ? 51.471 73.534 71.405 1.00 20.77 190 SER A N 1
ATOM 1451 C CA . SER A 1 190 ? 50.492 74.197 72.292 1.00 24.45 190 SER A CA 1
ATOM 1452 C C . SER A 1 190 ? 51.258 74.643 73.544 1.00 25.61 190 SER A C 1
ATOM 1453 O O . SER A 1 190 ? 51.574 73.790 74.384 1.00 25.03 190 SER A O 1
ATOM 1456 N N . ARG A 1 191 ? 51.645 75.916 73.618 1.00 28.36 191 ARG A N 1
ATOM 1457 C CA . ARG A 1 191 ? 52.693 76.377 74.578 1.00 31.93 191 ARG A CA 1
ATOM 1458 C C . ARG A 1 191 ? 52.220 76.183 76.029 1.00 30.35 191 ARG A C 1
ATOM 1459 O O . ARG A 1 191 ? 53.069 75.880 76.885 1.00 29.82 191 ARG A O 1
ATOM 1467 N N . LYS A 1 192 ? 50.918 76.294 76.293 1.00 30.06 192 LYS A N 1
ATOM 1468 C CA . LYS A 1 192 ? 50.357 76.243 77.664 1.00 31.40 192 LYS A CA 1
ATOM 1469 C C . LYS A 1 192 ? 49.873 74.822 77.984 1.00 28.96 192 LYS A C 1
ATOM 1470 O O . LYS A 1 192 ? 49.326 74.621 79.091 1.00 27.02 192 LYS A O 1
ATOM 1476 N N . ASP A 1 193 ? 50.097 73.861 77.084 1.00 24.83 193 ASP A N 1
ATOM 1477 C CA . ASP A 1 193 ? 49.543 72.494 77.196 1.00 22.14 193 ASP A CA 1
ATOM 1478 C C . ASP A 1 193 ? 50.265 71.591 76.184 1.00 17.76 193 ASP A C 1
ATOM 1479 O O . ASP A 1 193 ? 49.647 71.302 75.160 1.00 17.79 193 ASP A O 1
ATOM 1484 N N . TRP A 1 194 ? 51.511 71.178 76.452 1.00 13.78 194 TRP A N 1
ATOM 1485 C CA . TRP A 1 194 ? 52.336 70.448 75.448 1.00 13.07 194 TRP A CA 1
ATOM 1486 C C . TRP A 1 194 ? 51.554 69.250 74.892 1.00 11.79 194 TRP A C 1
ATOM 1487 O O . TRP A 1 194 ? 51.541 69.038 73.655 1.00 12.45 194 TRP A O 1
ATOM 1498 N N . ARG A 1 195 ? 50.938 68.467 75.772 1.00 10.49 195 ARG A N 1
ATOM 1499 C CA . ARG A 1 195 ? 50.194 67.251 75.352 1.00 10.02 195 ARG A CA 1
ATOM 1500 C C . ARG A 1 195 ? 49.072 67.631 74.371 1.00 9.94 195 ARG A C 1
ATOM 1501 O O . ARG A 1 195 ? 48.777 66.854 73.451 1.00 8.96 195 ARG A O 1
ATOM 1509 N N . GLY A 1 196 ? 48.465 68.801 74.575 1.00 10.17 196 GLY A N 1
ATOM 1510 C CA . GLY A 1 196 ? 47.246 69.231 73.880 1.00 10.04 196 GLY A CA 1
ATOM 1511 C C . GLY A 1 196 ? 47.493 69.516 72.412 1.00 9.76 196 GLY A C 1
ATOM 1512 O O . GLY A 1 196 ? 46.470 69.662 71.684 1.00 10.60 196 GLY A O 1
ATOM 1513 N N . GLY A 1 197 ? 48.765 69.602 71.985 1.00 8.95 197 GLY A N 1
ATOM 1514 C CA . GLY A 1 197 ? 49.113 69.811 70.572 1.00 8.66 197 GLY A CA 1
ATOM 1515 C C . GLY A 1 197 ? 49.319 68.509 69.813 1.00 8.39 197 GLY A C 1
ATOM 1516 O O . GLY A 1 197 ? 49.481 68.565 68.571 1.00 8.45 197 GLY A O 1
ATOM 1517 N N . ARG A 1 198 ? 49.389 67.372 70.515 1.00 7.90 198 ARG A N 1
ATOM 1518 C CA . ARG A 1 198 ? 49.678 66.072 69.850 1.00 7.86 198 ARG A CA 1
ATOM 1519 C C . ARG A 1 198 ? 48.445 65.659 69.031 1.00 7.71 198 ARG A C 1
ATOM 1520 O O . ARG A 1 198 ? 47.318 65.982 69.431 1.00 8.42 198 ARG A O 1
ATOM 1528 N N . GLY A 1 199 ? 48.642 64.981 67.906 1.00 7.68 199 GLY A N 1
ATOM 1529 C CA . GLY A 1 199 ? 47.568 64.711 66.926 1.00 7.75 199 GLY A CA 1
ATOM 1530 C C . GLY A 1 199 ? 46.290 64.256 67.612 1.00 7.71 199 GLY A C 1
ATOM 1531 O O . GLY A 1 199 ? 46.323 63.232 68.301 1.00 7.68 199 GLY A O 1
ATOM 1532 N N . ALA A 1 200 ? 45.188 64.979 67.424 1.00 7.94 200 ALA A N 1
ATOM 1533 C CA . ALA A 1 200 ? 43.939 64.788 68.204 1.00 8.44 200 ALA A CA 1
ATOM 1534 C C . ALA A 1 200 ? 43.323 63.422 67.920 1.00 8.91 200 ALA A C 1
ATOM 1535 O O . ALA A 1 200 ? 42.718 62.864 68.839 1.00 9.08 200 ALA A O 1
ATOM 1537 N N . PHE A 1 201 ? 43.425 62.915 66.700 1.00 9.49 201 PHE A N 1
ATOM 1538 C CA . PHE A 1 201 ? 42.719 61.663 66.328 1.00 10.38 201 PHE A CA 1
ATOM 1539 C C . PHE A 1 201 ? 43.693 60.483 66.337 1.00 9.90 201 PHE A C 1
ATOM 1540 O O . PHE A 1 201 ? 43.271 59.386 65.995 1.00 11.34 201 PHE A O 1
ATOM 1548 N N . GLN A 1 202 ? 44.921 60.682 66.814 1.00 9.15 202 GLN A N 1
ATOM 1549 C CA . GLN A 1 202 ? 45.922 59.606 66.999 1.00 8.63 202 GLN A CA 1
ATOM 1550 C C . GLN A 1 202 ? 46.071 59.242 68.482 1.00 8.03 202 GLN A C 1
ATOM 1551 O O . GLN A 1 202 ? 46.811 58.296 68.766 1.00 8.00 202 GLN A O 1
ATOM 1557 N N . ASN A 1 203 ? 45.447 59.984 69.401 1.00 7.24 203 ASN A N 1
ATOM 1558 C CA . ASN A 1 203 ? 45.874 59.940 70.821 1.00 7.04 203 ASN A CA 1
ATOM 1559 C C . ASN A 1 203 ? 44.707 60.033 71.803 1.00 6.88 203 ASN A C 1
ATOM 1560 O O . ASN A 1 203 ? 43.754 60.800 71.568 1.00 6.43 203 ASN A O 1
ATOM 1565 N N . ILE A 1 204 ? 44.860 59.299 72.900 1.00 6.48 204 ILE A N 1
ATOM 1566 C CA . ILE A 1 204 ? 44.265 59.656 74.211 1.00 6.59 204 ILE A CA 1
ATOM 1567 C C . ILE A 1 204 ? 45.209 60.679 74.844 1.00 6.58 204 ILE A C 1
ATOM 1568 O O . ILE A 1 204 ? 46.417 60.361 74.999 1.00 7.06 204 ILE A O 1
ATOM 1573 N N . ILE A 1 205 ? 44.688 61.842 75.220 1.00 6.61 205 ILE A N 1
ATOM 1574 C CA . ILE A 1 205 ? 45.517 62.985 75.677 1.00 6.96 205 ILE A CA 1
ATOM 1575 C C . ILE A 1 205 ? 45.039 63.446 77.044 1.00 7.16 205 ILE A C 1
ATOM 1576 O O . ILE A 1 205 ? 43.980 64.072 77.151 1.00 7.16 205 ILE A O 1
ATOM 1581 N N . PRO A 1 206 ? 45.819 63.223 78.119 1.00 7.38 206 PRO A N 1
ATOM 1582 C CA . PRO A 1 206 ? 45.483 63.806 79.418 1.00 8.14 206 PRO A CA 1
ATOM 1583 C C . PRO A 1 206 ? 45.425 65.333 79.324 1.00 8.96 206 PRO A C 1
ATOM 1584 O O . PRO A 1 206 ? 46.224 65.961 78.609 1.00 9.43 206 PRO A O 1
ATOM 1588 N N . ALA A 1 207 ? 44.505 65.914 80.076 1.00 9.90 207 ALA A N 1
ATOM 1589 C CA . ALA A 1 207 ? 44.331 67.373 80.147 1.00 10.93 207 ALA A CA 1
ATOM 1590 C C . ALA A 1 207 ? 43.889 67.746 81.553 1.00 12.06 207 ALA A C 1
ATOM 1591 O O . ALA A 1 207 ? 43.281 66.924 82.264 1.00 11.22 207 ALA A O 1
ATOM 1593 N N . SER A 1 208 ? 44.241 68.960 81.952 1.00 14.17 208 SER A N 1
ATOM 1594 C CA A SER A 1 208 ? 43.754 69.575 83.210 0.55 15.27 208 SER A CA 1
ATOM 1595 C CA B SER A 1 208 ? 43.749 69.568 83.211 0.45 14.96 208 SER A CA 1
ATOM 1596 C C . SER A 1 208 ? 42.348 70.131 82.970 1.00 15.74 208 SER A C 1
ATOM 1597 O O . SER A 1 208 ? 42.051 70.507 81.832 1.00 17.47 208 SER A O 1
ATOM 1602 N N . THR A 1 209 ? 41.517 70.135 84.006 1.00 16.11 209 THR A N 1
ATOM 1603 C CA . THR A 1 209 ? 40.185 70.778 83.992 1.00 17.03 209 THR A CA 1
ATOM 1604 C C . THR A 1 209 ? 39.937 71.333 85.391 1.00 15.85 209 THR A C 1
ATOM 1605 O O . THR A 1 209 ? 40.320 70.663 86.356 1.00 17.19 209 THR A O 1
ATOM 1609 N N . GLY A 1 210 ? 39.349 72.516 85.476 1.00 15.45 210 GLY A N 1
ATOM 1610 C CA . GLY A 1 210 ? 38.940 73.117 86.754 1.00 14.30 210 GLY A CA 1
ATOM 1611 C C . GLY A 1 210 ? 37.491 72.810 87.078 1.00 14.61 210 GLY A C 1
ATOM 1612 O O . GLY A 1 210 ? 36.976 73.419 88.017 1.00 13.59 210 GLY A O 1
ATOM 1613 N N . ALA A 1 211 ? 36.834 71.927 86.317 1.00 14.74 211 ALA A N 1
ATOM 1614 C CA . ALA A 1 211 ? 35.365 71.732 86.368 1.00 15.42 211 ALA A CA 1
ATOM 1615 C C . ALA A 1 211 ? 34.912 71.273 87.753 1.00 16.42 211 ALA A C 1
ATOM 1616 O O . ALA A 1 211 ? 33.867 71.749 88.232 1.00 16.61 211 ALA A O 1
ATOM 1618 N N . ALA A 1 212 ? 35.646 70.342 88.374 1.00 16.77 212 ALA A N 1
ATOM 1619 C CA . ALA A 1 212 ? 35.290 69.769 89.688 1.00 17.73 212 ALA A CA 1
ATOM 1620 C C . ALA A 1 212 ? 35.428 70.845 90.768 1.00 18.36 212 ALA A C 1
ATOM 1621 O O . ALA A 1 212 ? 34.508 70.968 91.606 1.00 19.15 212 ALA A O 1
ATOM 1623 N N . LYS A 1 213 ? 36.519 71.612 90.751 1.00 19.08 213 LYS A N 1
ATOM 1624 C CA . LYS A 1 213 ? 36.717 72.759 91.675 1.00 20.32 213 LYS A CA 1
ATOM 1625 C C . LYS A 1 213 ? 35.618 73.805 91.436 1.00 19.05 213 LYS A C 1
ATOM 1626 O O . LYS A 1 213 ? 35.112 74.363 92.436 1.00 18.98 213 LYS A O 1
ATOM 1632 N N . ALA A 1 214 ? 35.247 74.056 90.172 1.00 17.29 214 ALA A N 1
ATOM 1633 C CA . ALA A 1 214 ? 34.228 75.067 89.795 1.00 16.77 214 ALA A CA 1
ATOM 1634 C C . ALA A 1 214 ? 32.868 74.702 90.401 1.00 17.13 214 ALA A C 1
ATOM 1635 O O . ALA A 1 214 ? 32.074 75.623 90.684 1.00 17.81 214 ALA A O 1
ATOM 1637 N N . VAL A 1 215 ? 32.590 73.417 90.605 1.00 16.39 215 VAL A N 1
ATOM 1638 C CA . VAL A 1 215 ? 31.307 72.993 91.226 1.00 16.94 215 VAL A CA 1
ATOM 1639 C C . VAL A 1 215 ? 31.247 73.599 92.640 1.00 18.32 215 VAL A C 1
ATOM 1640 O O . VAL A 1 215 ? 30.133 73.933 93.098 1.00 18.99 215 VAL A O 1
ATOM 1644 N N . GLY A 1 216 ? 32.408 73.753 93.287 1.00 20.32 216 GLY A N 1
ATOM 1645 C CA . GLY A 1 216 ? 32.528 74.377 94.619 1.00 23.22 216 GLY A CA 1
ATOM 1646 C C . GLY A 1 216 ? 32.166 75.852 94.617 1.00 25.41 216 GLY A C 1
ATOM 1647 O O . GLY A 1 216 ? 31.827 76.363 95.695 1.00 29.34 216 GLY A O 1
ATOM 1648 N N . LEU A 1 217 ? 32.268 76.533 93.475 1.00 27.11 217 LEU A N 1
ATOM 1649 C CA . LEU A 1 217 ? 31.847 77.952 93.305 1.00 28.73 217 LEU A CA 1
ATOM 1650 C C . LEU A 1 217 ? 30.317 78.030 93.208 1.00 26.90 217 LEU A C 1
ATOM 1651 O O . LEU A 1 217 ? 29.757 78.950 93.843 1.00 28.86 217 LEU A O 1
ATOM 1656 N N . CYS A 1 218 ? 29.665 77.123 92.456 1.00 23.66 218 CYS A N 1
ATOM 1657 C CA A CYS A 1 218 ? 28.190 77.144 92.234 0.64 22.73 218 CYS A CA 1
ATOM 1658 C CA B CYS A 1 218 ? 28.191 77.148 92.241 0.36 23.44 218 CYS A CA 1
ATOM 1659 C C . CYS A 1 218 ? 27.467 76.484 93.418 1.00 22.08 218 CYS A C 1
ATOM 1660 O O . CYS A 1 218 ? 26.301 76.845 93.660 1.00 21.64 218 CYS A O 1
ATOM 1665 N N . LEU A 1 219 ? 28.133 75.549 94.104 1.00 19.86 219 LEU A N 1
ATOM 1666 C CA . LEU A 1 219 ? 27.599 74.851 95.303 1.00 19.59 219 LEU A CA 1
ATOM 1667 C C . LEU A 1 219 ? 28.619 74.990 96.430 1.00 19.27 219 LEU A C 1
ATOM 1668 O O . LEU A 1 219 ? 29.436 74.103 96.640 1.00 19.07 219 LEU A O 1
ATOM 1673 N N . PRO A 1 220 ? 28.629 76.126 97.169 1.00 20.39 220 PRO A N 1
ATOM 1674 C CA . PRO A 1 220 ? 29.661 76.390 98.173 1.00 20.20 220 PRO A CA 1
ATOM 1675 C C . PRO A 1 220 ? 29.857 75.274 99.207 1.00 19.78 220 PRO A C 1
ATOM 1676 O O . PRO A 1 220 ? 30.966 75.139 99.695 1.00 20.01 220 PRO A O 1
ATOM 1680 N N . GLU A 1 221 ? 28.821 74.480 99.493 1.00 21.05 221 GLU A N 1
ATOM 1681 C CA . GLU A 1 221 ? 28.925 73.329 100.434 1.00 22.09 221 GLU A CA 1
ATOM 1682 C C . GLU A 1 221 ? 29.940 72.301 99.912 1.00 19.56 221 GLU A C 1
ATOM 1683 O O . GLU A 1 221 ? 30.399 71.485 100.720 1.00 18.31 221 GLU A O 1
ATOM 1689 N N . LEU A 1 222 ? 30.289 72.338 98.619 1.00 17.88 222 LEU A N 1
ATOM 1690 C CA . LEU A 1 222 ? 31.224 71.360 98.001 1.00 17.18 222 LEU A CA 1
ATOM 1691 C C . LEU A 1 222 ? 32.618 71.969 97.801 1.00 17.12 222 LEU A C 1
ATOM 1692 O O . LEU A 1 222 ? 33.477 71.311 97.180 1.00 16.55 222 LEU A O 1
ATOM 1697 N N . LYS A 1 223 ? 32.874 73.177 98.317 1.00 18.16 223 LYS A N 1
ATOM 1698 C CA . LYS A 1 223 ? 34.219 73.804 98.229 1.00 19.31 223 LYS A CA 1
ATOM 1699 C C . LYS A 1 223 ? 35.249 72.876 98.883 1.00 17.93 223 LYS A C 1
ATOM 1700 O O . LYS A 1 223 ? 35.008 72.436 100.015 1.00 18.32 223 LYS A O 1
ATOM 1706 N N . GLY A 1 224 ? 36.341 72.569 98.177 1.00 17.77 224 GLY A N 1
ATOM 1707 C CA . GLY A 1 224 ? 37.444 71.732 98.681 1.00 17.71 224 GLY A CA 1
ATOM 1708 C C . GLY A 1 224 ? 37.140 70.238 98.651 1.00 16.46 224 GLY A C 1
ATOM 1709 O O . GLY A 1 224 ? 38.023 69.456 99.075 1.00 18.35 224 GLY A O 1
ATOM 1710 N N . LYS A 1 225 ? 35.960 69.828 98.179 1.00 14.97 225 LYS A N 1
ATOM 1711 C CA . LYS A 1 225 ? 35.516 68.409 98.279 1.00 14.60 225 LYS A CA 1
ATOM 1712 C C . LYS A 1 225 ? 35.664 67.667 96.946 1.00 14.10 225 LYS A C 1
ATOM 1713 O O . LYS A 1 225 ? 35.503 66.448 96.962 1.00 12.85 225 LYS A O 1
ATOM 1719 N N . LEU A 1 226 ? 35.931 68.369 95.841 1.00 13.99 226 LEU A N 1
ATOM 1720 C CA . LEU A 1 226 ? 36.009 67.718 94.507 1.00 14.02 226 LEU A CA 1
ATOM 1721 C C . LEU A 1 226 ? 37.258 68.201 93.772 1.00 13.54 226 LEU A C 1
ATOM 1722 O O . LEU A 1 226 ? 37.583 69.399 93.835 1.00 14.21 226 LEU A O 1
ATOM 1727 N N . THR A 1 227 ? 37.908 67.314 93.037 1.00 12.59 227 THR A N 1
ATOM 1728 C CA . THR A 1 227 ? 38.833 67.743 91.964 1.00 12.71 227 THR A CA 1
ATOM 1729 C C . THR A 1 227 ? 38.775 66.702 90.855 1.00 11.33 227 THR A C 1
ATOM 1730 O O . THR A 1 227 ? 37.934 65.784 90.931 1.00 10.26 227 THR A O 1
ATOM 1734 N N . GLY A 1 228 ? 39.585 66.879 89.826 1.00 10.87 228 GLY A N 1
ATOM 1735 C CA . GLY A 1 228 ? 39.499 65.953 88.693 1.00 11.22 228 GLY A CA 1
ATOM 1736 C C . GLY A 1 228 ? 40.460 66.286 87.586 1.00 11.04 228 GLY A C 1
ATOM 1737 O O . GLY A 1 228 ? 41.341 67.131 87.775 1.00 11.09 228 GLY A O 1
ATOM 1738 N N . MET A 1 229 ? 40.267 65.596 86.470 1.00 10.73 229 MET A N 1
ATOM 1739 C CA . MET A 1 229 ? 41.166 65.645 85.297 1.00 10.96 229 MET A CA 1
ATOM 1740 C C . MET A 1 229 ? 40.355 65.249 84.066 1.00 9.70 229 MET A C 1
ATOM 1741 O O . MET A 1 229 ? 39.169 64.874 84.205 1.00 8.91 229 MET A O 1
ATOM 1746 N N . ALA A 1 230 ? 40.972 65.318 82.893 1.00 8.93 230 ALA A N 1
ATOM 1747 C CA . ALA A 1 230 ? 40.309 64.953 81.628 1.00 8.50 230 ALA A CA 1
ATOM 1748 C C . ALA A 1 230 ? 41.224 64.045 80.809 1.00 8.28 230 ALA A C 1
ATOM 1749 O O . ALA A 1 230 ? 42.473 64.089 80.960 1.00 8.71 230 ALA A O 1
ATOM 1751 N N . PHE A 1 231 ? 40.612 63.293 79.915 1.00 7.95 231 PHE A N 1
ATOM 1752 C CA . PHE A 1 231 ? 41.292 62.667 78.758 1.00 8.11 231 PHE A CA 1
ATOM 1753 C C . PHE A 1 231 ? 40.561 63.124 77.501 1.00 8.31 231 PHE A C 1
ATOM 1754 O O . PHE A 1 231 ? 39.348 62.874 77.393 1.00 9.03 231 PHE A O 1
ATOM 1762 N N . ARG A 1 232 ? 41.285 63.753 76.587 1.00 7.89 232 ARG A N 1
ATOM 1763 C CA . ARG A 1 232 ? 40.762 64.088 75.246 1.00 8.13 232 ARG A CA 1
ATOM 1764 C C . ARG A 1 232 ? 40.928 62.867 74.351 1.00 7.63 232 ARG A C 1
ATOM 1765 O O . ARG A 1 232 ? 42.026 62.287 74.350 1.00 7.61 232 ARG A O 1
ATOM 1773 N N . VAL A 1 233 ? 39.864 62.467 73.652 1.00 7.56 233 VAL A N 1
ATOM 1774 C CA . VAL A 1 233 ? 39.893 61.240 72.812 1.00 7.52 233 VAL A CA 1
ATOM 1775 C C . VAL A 1 233 ? 39.353 61.545 71.422 1.00 7.54 233 VAL A C 1
ATOM 1776 O O . VAL A 1 233 ? 38.700 62.568 71.219 1.00 8.16 233 VAL A O 1
ATOM 1780 N N . PRO A 1 234 ? 39.640 60.667 70.430 1.00 7.69 234 PRO A N 1
ATOM 1781 C CA . PRO A 1 234 ? 39.248 60.908 69.039 1.00 7.62 234 PRO A CA 1
ATOM 1782 C C . PRO A 1 234 ? 37.760 60.730 68.696 1.00 7.75 234 PRO A C 1
ATOM 1783 O O . PRO A 1 234 ? 37.417 59.874 67.888 1.00 8.05 234 PRO A O 1
ATOM 1787 N N . VAL A 1 235 ? 36.895 61.549 69.292 1.00 7.63 235 VAL A N 1
ATOM 1788 C CA . VAL A 1 235 ? 35.514 61.776 68.779 1.00 7.71 235 VAL A CA 1
ATOM 1789 C C . VAL A 1 235 ? 35.344 63.282 68.582 1.00 7.44 235 VAL A C 1
ATOM 1790 O O . VAL A 1 235 ? 35.960 64.062 69.325 1.00 7.25 235 VAL A O 1
ATOM 1794 N N . ALA A 1 236 ? 34.549 63.676 67.593 1.00 7.49 236 ALA A N 1
ATOM 1795 C CA . ALA A 1 236 ? 34.414 65.087 67.200 1.00 7.33 236 ALA A CA 1
ATOM 1796 C C . ALA A 1 236 ? 33.439 65.821 68.128 1.00 7.22 236 ALA A C 1
ATOM 1797 O O . ALA A 1 236 ? 33.440 67.055 68.116 1.00 6.71 236 ALA A O 1
ATOM 1799 N N . ASP A 1 237 ? 32.614 65.099 68.883 1.00 7.09 237 ASP A N 1
ATOM 1800 C CA . ASP A 1 237 ? 31.642 65.724 69.814 1.00 6.93 237 ASP A CA 1
ATOM 1801 C C . ASP A 1 237 ? 31.100 64.660 70.763 1.00 7.07 237 ASP A C 1
ATOM 1802 O O . ASP A 1 237 ? 31.133 63.474 70.403 1.00 7.37 237 ASP A O 1
ATOM 1807 N N . VAL A 1 238 ? 30.624 65.132 71.910 1.00 6.90 238 VAL A N 1
ATOM 1808 C CA . VAL A 1 238 ? 30.009 64.372 73.030 1.00 6.48 238 VAL A CA 1
ATOM 1809 C C . VAL A 1 238 ? 31.100 63.872 73.971 1.00 6.68 238 VAL A C 1
ATOM 1810 O O . VAL A 1 238 ? 32.127 63.326 73.536 1.00 6.40 238 VAL A O 1
ATOM 1814 N N . SER A 1 239 ? 30.845 64.081 75.249 1.00 6.41 239 SER A N 1
ATOM 1815 C CA . SER A 1 239 ? 31.804 63.860 76.345 1.00 6.50 239 SER A CA 1
ATOM 1816 C C . SER A 1 239 ? 31.068 63.148 77.480 1.00 6.82 239 SER A C 1
ATOM 1817 O O . SER A 1 239 ? 29.817 63.072 77.448 1.00 6.68 239 SER A O 1
ATOM 1820 N N . VAL A 1 240 ? 31.809 62.629 78.441 1.00 6.97 240 VAL A N 1
ATOM 1821 C CA . VAL A 1 240 ? 31.186 61.877 79.555 1.00 7.43 240 VAL A CA 1
ATOM 1822 C C . VAL A 1 240 ? 31.955 62.181 80.835 1.00 8.10 240 VAL A C 1
ATOM 1823 O O . VAL A 1 240 ? 33.207 62.243 80.811 1.00 8.55 240 VAL A O 1
ATOM 1827 N N . VAL A 1 241 ? 31.201 62.382 81.909 1.00 8.83 241 VAL A N 1
ATOM 1828 C CA . VAL A 1 241 ? 31.738 62.550 83.284 1.00 9.41 241 VAL A CA 1
ATOM 1829 C C . VAL A 1 241 ? 31.694 61.192 83.972 1.00 9.80 241 VAL A C 1
ATOM 1830 O O . VAL A 1 241 ? 30.664 60.496 83.900 1.00 9.25 241 VAL A O 1
ATOM 1834 N N . ASP A 1 242 ? 32.804 60.861 84.612 1.00 10.18 242 ASP A N 1
ATOM 1835 C CA . ASP A 1 242 ? 33.004 59.656 85.439 1.00 10.66 242 ASP A CA 1
ATOM 1836 C C . ASP A 1 242 ? 33.313 60.174 86.844 1.00 9.92 242 ASP A C 1
ATOM 1837 O O . ASP A 1 242 ? 34.445 60.661 87.061 1.00 9.31 242 ASP A O 1
ATOM 1842 N N . LEU A 1 243 ? 32.311 60.188 87.722 1.00 9.18 243 LEU A N 1
ATOM 1843 C CA . LEU A 1 243 ? 32.430 60.788 89.069 1.00 9.36 243 LEU A CA 1
ATOM 1844 C C . LEU A 1 243 ? 32.579 59.658 90.081 1.00 8.70 243 LEU A C 1
ATOM 1845 O O . LEU A 1 243 ? 31.626 58.861 90.231 1.00 8.98 243 LEU A O 1
ATOM 1850 N N . THR A 1 244 ? 33.722 59.603 90.751 1.00 8.83 244 THR A N 1
ATOM 1851 C CA . THR A 1 244 ? 33.946 58.667 91.875 1.00 9.37 244 THR A CA 1
ATOM 1852 C C . THR A 1 244 ? 33.662 59.441 93.158 1.00 9.38 244 THR A C 1
ATOM 1853 O O . THR A 1 244 ? 34.385 60.408 93.432 1.00 10.10 244 THR A O 1
ATOM 1857 N N . VAL A 1 245 ? 32.631 59.065 93.897 1.00 9.39 245 VAL A N 1
ATOM 1858 C CA . VAL A 1 245 ? 32.124 59.919 95.007 1.00 9.60 245 VAL A CA 1
ATOM 1859 C C . VAL A 1 245 ? 31.925 59.070 96.264 1.00 9.97 245 VAL A C 1
ATOM 1860 O O . VAL A 1 245 ? 31.431 57.942 96.163 1.00 9.37 245 VAL A O 1
ATOM 1864 N N . LYS A 1 246 ? 32.379 59.601 97.400 1.00 10.58 246 LYS A N 1
ATOM 1865 C CA . LYS A 1 246 ? 32.085 59.082 98.753 1.00 11.74 246 LYS A CA 1
ATOM 1866 C C . LYS A 1 246 ? 30.940 59.935 99.317 1.00 10.90 246 LYS A C 1
ATOM 1867 O O . LYS A 1 246 ? 31.122 61.159 99.462 1.00 10.66 246 LYS A O 1
ATOM 1873 N N . LEU A 1 247 ? 29.787 59.320 99.562 1.00 10.82 247 LEU A N 1
ATOM 1874 C CA . LEU A 1 247 ? 28.590 60.042 100.055 1.00 11.01 247 LEU A CA 1
ATOM 1875 C C . LEU A 1 247 ? 28.627 60.075 101.588 1.00 11.97 247 LEU A C 1
ATOM 1876 O O . LEU A 1 247 ? 29.360 59.252 102.196 1.00 11.64 247 LEU A O 1
ATOM 1881 N N . SER A 1 248 ? 27.879 61.005 102.185 1.00 12.14 248 SER A N 1
ATOM 1882 C CA . SER A 1 248 ? 27.839 61.249 103.649 1.00 13.02 248 SER A CA 1
ATOM 1883 C C . SER A 1 248 ? 26.917 60.247 104.338 1.00 13.94 248 SER A C 1
ATOM 1884 O O . SER A 1 248 ? 27.060 60.075 105.570 1.00 16.06 248 SER A O 1
ATOM 1887 N N . SER A 1 249 ? 26.004 59.627 103.596 1.00 13.92 249 SER A N 1
ATOM 1888 C CA A SER A 1 249 ? 25.016 58.666 104.146 0.70 14.07 249 SER A CA 1
ATOM 1889 C CA B SER A 1 249 ? 25.000 58.674 104.137 0.30 14.04 249 SER A CA 1
ATOM 1890 C C . SER A 1 249 ? 24.991 57.417 103.263 1.00 14.12 249 SER A C 1
ATOM 1891 O O . SER A 1 249 ? 25.280 57.523 102.052 1.00 14.74 249 SER A O 1
ATOM 1896 N N . ALA A 1 250 ? 24.684 56.284 103.869 1.00 13.63 250 ALA A N 1
ATOM 1897 C CA . ALA A 1 250 ? 24.609 54.980 103.198 1.00 13.89 250 ALA A CA 1
ATOM 1898 C C . ALA A 1 250 ? 23.377 54.968 102.301 1.00 14.31 250 ALA A C 1
ATOM 1899 O O . ALA A 1 250 ? 22.283 55.387 102.729 1.00 14.92 250 ALA A O 1
ATOM 1901 N N . THR A 1 251 ? 23.549 54.486 101.078 1.00 14.52 251 THR A N 1
ATOM 1902 C CA . THR A 1 251 ? 22.433 54.350 100.126 1.00 14.88 251 THR A CA 1
ATOM 1903 C C . THR A 1 251 ? 22.717 53.148 99.230 1.00 14.40 251 THR A C 1
ATOM 1904 O O . THR A 1 251 ? 23.648 52.379 99.518 1.00 15.20 251 THR A O 1
ATOM 1908 N N . THR A 1 252 ? 21.894 52.964 98.219 1.00 14.07 252 THR A N 1
ATOM 1909 C CA . THR A 1 252 ? 22.093 51.914 97.195 1.00 13.24 252 THR A CA 1
ATOM 1910 C C . THR A 1 252 ? 22.237 52.607 95.852 1.00 13.29 252 THR A C 1
ATOM 1911 O O . THR A 1 252 ? 21.762 53.743 95.713 1.00 13.64 252 THR A O 1
ATOM 1915 N N . TYR A 1 253 ? 22.840 51.918 94.897 1.00 13.55 253 TYR A N 1
ATOM 1916 C CA . TYR A 1 253 ? 22.932 52.429 93.512 1.00 14.13 253 TYR A CA 1
ATOM 1917 C C . TYR A 1 253 ? 21.517 52.724 92.999 1.00 15.39 253 TYR A C 1
ATOM 1918 O O . TYR A 1 253 ? 21.277 53.750 92.349 1.00 15.12 253 TYR A O 1
ATOM 1927 N N . GLU A 1 254 ? 20.567 51.838 93.299 1.00 16.68 254 GLU A N 1
ATOM 1928 C CA . GLU A 1 254 ? 19.167 51.971 92.823 1.00 17.61 254 GLU A CA 1
ATOM 1929 C C . GLU A 1 254 ? 18.535 53.233 93.422 1.00 15.76 254 GLU A C 1
ATOM 1930 O O . GLU A 1 254 ? 17.772 53.888 92.715 1.00 16.60 254 GLU A O 1
ATOM 1936 N N . ALA A 1 255 ? 18.825 53.582 94.673 1.00 14.84 255 ALA A N 1
ATOM 1937 C CA . ALA A 1 255 ? 18.311 54.808 95.332 1.00 13.90 255 ALA A CA 1
ATOM 1938 C C . ALA A 1 255 ? 18.907 56.054 94.666 1.00 13.43 255 ALA A C 1
ATOM 1939 O O . ALA A 1 255 ? 18.204 57.065 94.552 1.00 13.31 255 ALA A O 1
ATOM 1941 N N . ILE A 1 256 ? 20.168 55.992 94.244 1.00 12.89 256 ILE A N 1
ATOM 1942 C CA . ILE A 1 256 ? 20.792 57.105 93.468 1.00 12.60 256 ILE A CA 1
ATOM 1943 C C . ILE A 1 256 ? 20.032 57.236 92.146 1.00 12.95 256 ILE A C 1
ATOM 1944 O O . ILE A 1 256 ? 19.659 58.349 91.806 1.00 12.76 256 ILE A O 1
ATOM 1949 N N . CYS A 1 257 ? 19.819 56.135 91.432 1.00 13.81 257 CYS A N 1
ATOM 1950 C CA . CYS A 1 257 ? 19.072 56.137 90.149 1.00 14.77 257 CYS A CA 1
ATOM 1951 C C . CYS A 1 257 ? 17.701 56.775 90.379 1.00 15.43 257 CYS A C 1
ATOM 1952 O O . CYS A 1 257 ? 17.329 57.674 89.618 1.00 15.79 257 CYS A O 1
ATOM 1955 N N . GLU A 1 258 ? 16.973 56.356 91.419 1.00 16.58 258 GLU A N 1
ATOM 1956 C CA . GLU A 1 258 ? 15.619 56.891 91.704 1.00 17.82 258 GLU A CA 1
ATOM 1957 C C . GLU A 1 258 ? 15.700 58.399 91.977 1.00 16.22 258 GLU A C 1
ATOM 1958 O O . GLU A 1 258 ? 14.809 59.129 91.510 1.00 16.43 258 GLU A O 1
ATOM 1964 N N . ALA A 1 259 ? 16.714 58.873 92.705 1.00 15.08 259 ALA A N 1
ATOM 1965 C CA . ALA A 1 259 ? 16.859 60.304 93.051 1.00 14.31 259 ALA A CA 1
ATOM 1966 C C . ALA A 1 259 ? 17.116 61.110 91.774 1.00 14.76 259 ALA A C 1
ATOM 1967 O O . ALA A 1 259 ? 16.550 62.200 91.631 1.00 13.61 259 ALA A O 1
ATOM 1969 N N . VAL A 1 260 ? 17.939 60.585 90.867 1.00 14.32 260 VAL A N 1
ATOM 1970 C CA . VAL A 1 260 ? 18.256 61.299 89.601 1.00 14.15 260 VAL A CA 1
ATOM 1971 C C . VAL A 1 260 ? 17.013 61.274 88.707 1.00 14.52 260 VAL A C 1
ATOM 1972 O O . VAL A 1 260 ? 16.698 62.310 88.129 1.00 13.80 260 VAL A O 1
ATOM 1976 N N . LYS A 1 261 ? 16.349 60.129 88.588 1.00 15.85 261 LYS A N 1
ATOM 1977 C CA . LYS A 1 261 ? 15.107 59.973 87.783 1.00 17.61 261 LYS A CA 1
ATOM 1978 C C . LYS A 1 261 ? 14.079 60.988 88.290 1.00 17.66 261 LYS A C 1
ATOM 1979 O O . LYS A 1 261 ? 13.495 61.716 87.460 1.00 17.79 261 LYS A O 1
ATOM 1985 N N . HIS A 1 262 ? 13.894 61.067 89.612 1.00 18.47 262 HIS A N 1
ATOM 1986 C CA . HIS A 1 262 ? 12.934 62.007 90.240 1.00 19.40 262 HIS A CA 1
ATOM 1987 C C . HIS A 1 262 ? 13.322 63.447 89.897 1.00 18.23 262 HIS A C 1
ATOM 1988 O O . HIS A 1 262 ? 12.441 64.208 89.469 1.00 19.59 262 HIS A O 1
ATOM 1995 N N . ALA A 1 263 ? 14.595 63.814 90.065 1.00 17.68 263 ALA A N 1
ATOM 1996 C CA . ALA A 1 263 ? 15.110 65.167 89.755 1.00 16.77 263 ALA A CA 1
ATOM 1997 C C . ALA A 1 263 ? 14.841 65.502 88.281 1.00 16.36 263 ALA A C 1
ATOM 1998 O O . ALA A 1 263 ? 14.386 66.616 88.013 1.00 17.00 263 ALA A O 1
ATOM 2000 N N . ALA A 1 264 ? 15.108 64.574 87.360 1.00 16.48 264 ALA A N 1
ATOM 2001 C CA . ALA A 1 264 ? 14.917 64.779 85.902 1.00 16.91 264 ALA A CA 1
ATOM 2002 C C . ALA A 1 264 ? 13.440 65.058 85.595 1.00 18.70 264 ALA A C 1
ATOM 2003 O O . ALA A 1 264 ? 13.175 65.792 84.623 1.00 19.33 264 ALA A O 1
ATOM 2005 N N . ASN A 1 265 ? 12.523 64.538 86.419 1.00 19.22 265 ASN A N 1
ATOM 2006 C CA . ASN A 1 265 ? 11.054 64.692 86.232 1.00 21.83 265 ASN A CA 1
ATOM 2007 C C . ASN A 1 265 ? 10.533 65.968 86.909 1.00 22.30 265 ASN A C 1
ATOM 2008 O O . ASN A 1 265 ? 9.381 66.335 86.620 1.00 23.61 265 ASN A O 1
ATOM 2013 N N . THR A 1 266 ? 11.319 66.605 87.780 1.00 21.94 266 THR A N 1
ATOM 2014 C CA . THR A 1 266 ? 10.860 67.725 88.649 1.00 22.16 266 THR A CA 1
ATOM 2015 C C . THR A 1 266 ? 11.881 68.869 88.623 1.00 21.98 266 THR A C 1
ATOM 2016 O O . THR A 1 266 ? 11.837 69.663 87.677 1.00 24.01 266 THR A O 1
ATOM 2020 N N . SER A 1 267 ? 12.763 68.960 89.619 1.00 20.89 267 SER A N 1
ATOM 2021 C CA . SER A 1 267 ? 13.643 70.133 89.873 1.00 20.35 267 SER A CA 1
ATOM 2022 C C . SER A 1 267 ? 14.659 70.329 88.739 1.00 19.67 267 SER A C 1
ATOM 2023 O O . SER A 1 267 ? 15.094 71.469 88.533 1.00 19.68 267 SER A O 1
ATOM 2026 N N . MET A 1 268 ? 15.043 69.256 88.045 1.00 19.21 268 MET A N 1
ATOM 2027 C CA . MET A 1 268 ? 16.086 69.307 86.985 1.00 19.03 268 MET A CA 1
ATOM 2028 C C . MET A 1 268 ? 15.444 69.090 85.608 1.00 18.71 268 MET A C 1
ATOM 2029 O O . MET A 1 268 ? 16.173 68.740 84.670 1.00 16.79 268 MET A O 1
ATOM 2034 N N . LYS A 1 269 ? 14.135 69.306 85.479 1.00 19.45 269 LYS A N 1
ATOM 2035 C CA . LYS A 1 269 ? 13.412 69.238 84.184 1.00 20.56 269 LYS A CA 1
ATOM 2036 C C . LYS A 1 269 ? 14.176 70.085 83.165 1.00 19.07 269 LYS A C 1
ATOM 2037 O O . LYS A 1 269 ? 14.521 71.229 83.484 1.00 17.89 269 LYS A O 1
ATOM 2043 N N . ASN A 1 270 ? 14.477 69.501 82.006 1.00 18.24 270 ASN A N 1
ATOM 2044 C CA . ASN A 1 270 ? 15.153 70.164 80.857 1.00 18.21 270 ASN A CA 1
ATOM 2045 C C . ASN A 1 270 ? 16.648 70.372 81.123 1.00 16.53 270 ASN A C 1
ATOM 2046 O O . ASN A 1 270 ? 17.317 70.860 80.218 1.00 16.91 270 ASN A O 1
ATOM 2051 N N . ILE A 1 271 ? 17.172 69.985 82.284 1.00 14.92 271 ILE A N 1
ATOM 2052 C CA . ILE A 1 271 ? 18.625 70.110 82.608 1.00 13.60 271 ILE A CA 1
ATOM 2053 C C . ILE A 1 271 ? 19.234 68.708 82.673 1.00 13.05 271 ILE A C 1
ATOM 2054 O O . ILE A 1 271 ? 20.249 68.468 82.006 1.00 11.48 271 ILE A O 1
ATOM 2059 N N . MET A 1 272 ? 18.657 67.831 83.494 1.00 12.76 272 MET A N 1
ATOM 2060 C CA . MET A 1 272 ? 19.116 66.426 83.617 1.00 13.47 272 MET A CA 1
ATOM 2061 C C . MET A 1 272 ? 18.133 65.506 82.905 1.00 13.55 272 MET A C 1
ATOM 2062 O O . MET A 1 272 ? 16.915 65.782 82.921 1.00 13.30 272 MET A O 1
ATOM 2067 N N . TYR A 1 273 ? 18.658 64.447 82.301 1.00 13.06 273 TYR A N 1
ATOM 2068 C CA . TYR A 1 273 ? 17.864 63.330 81.739 1.00 13.84 273 TYR A CA 1
ATOM 2069 C C . TYR A 1 273 ? 18.391 62.038 82.358 1.00 13.10 273 TYR A C 1
ATOM 2070 O O . TYR A 1 273 ? 19.563 61.965 82.740 1.00 12.58 273 TYR A O 1
ATOM 2079 N N . TYR A 1 274 ? 17.503 61.065 82.511 1.00 12.98 274 TYR A N 1
ATOM 2080 C CA . TYR A 1 274 ? 17.800 59.742 83.096 1.00 12.88 274 TYR A CA 1
ATOM 2081 C C . TYR A 1 274 ? 17.576 58.690 82.014 1.00 12.78 274 TYR A C 1
ATOM 2082 O O . TYR A 1 274 ? 16.473 58.648 81.460 1.00 13.39 274 TYR A O 1
ATOM 2091 N N . THR A 1 275 ? 18.579 57.860 81.728 1.00 11.73 275 THR A N 1
ATOM 2092 C CA . THR A 1 275 ? 18.444 56.716 80.794 1.00 11.67 275 THR A CA 1
ATOM 2093 C C . THR A 1 275 ? 18.896 55.419 81.469 1.00 11.87 275 THR A C 1
ATOM 2094 O O . THR A 1 275 ? 19.804 55.452 82.318 1.00 11.02 275 THR A O 1
ATOM 2098 N N . GLU A 1 276 ? 18.283 54.307 81.064 1.00 12.01 276 GLU A N 1
ATOM 2099 C CA . GLU A 1 276 ? 18.730 52.935 81.386 1.00 13.54 276 GLU A CA 1
ATOM 2100 C C . GLU A 1 276 ? 19.109 52.203 80.093 1.00 12.74 276 GLU A C 1
ATOM 2101 O O . GLU A 1 276 ? 19.410 51.016 80.176 1.00 14.53 276 GLU A O 1
ATOM 2107 N N . GLU A 1 277 ? 19.163 52.909 78.963 1.00 12.27 277 GLU A N 1
ATOM 2108 C CA A GLU A 1 277 ? 19.464 52.294 77.649 0.62 12.39 277 GLU A CA 1
ATOM 2109 C CA B GLU A 1 277 ? 19.459 52.301 77.638 0.38 12.51 277 GLU A CA 1
ATOM 2110 C C . GLU A 1 277 ? 20.971 52.059 77.502 1.00 11.68 277 GLU A C 1
ATOM 2111 O O . GLU A 1 277 ? 21.751 52.692 78.233 1.00 11.22 277 GLU A O 1
ATOM 2122 N N . ALA A 1 278 ? 21.345 51.178 76.572 1.00 10.55 278 ALA A N 1
ATOM 2123 C CA . ALA A 1 278 ? 22.742 50.810 76.249 1.00 10.06 278 ALA A CA 1
ATOM 2124 C C . ALA A 1 278 ? 23.360 51.907 75.376 1.00 9.49 278 ALA A C 1
ATOM 2125 O O . ALA A 1 278 ? 23.710 51.657 74.204 1.00 10.57 278 ALA A O 1
ATOM 2127 N N . VAL A 1 279 ? 23.517 53.101 75.934 1.00 8.96 279 VAL A N 1
ATOM 2128 C CA . VAL A 1 279 ? 23.855 54.316 75.136 1.00 8.80 279 VAL A CA 1
ATOM 2129 C C . VAL A 1 279 ? 25.358 54.349 74.839 1.00 8.42 279 VAL A C 1
ATOM 2130 O O . VAL A 1 279 ? 26.182 53.820 75.618 1.00 8.41 279 VAL A O 1
ATOM 2134 N N . VAL A 1 280 ? 25.701 55.010 73.743 1.00 7.84 280 VAL A N 1
ATOM 2135 C CA . VAL A 1 280 ? 27.107 55.348 73.398 1.00 7.53 280 VAL A CA 1
ATOM 2136 C C . VAL A 1 280 ? 27.148 56.819 73.004 1.00 7.35 280 VAL A C 1
ATOM 2137 O O . VAL A 1 280 ? 26.078 57.430 72.862 1.00 6.86 280 VAL A O 1
ATOM 2141 N N . SER A 1 281 ? 28.339 57.387 72.857 1.00 6.94 281 SER A N 1
ATOM 2142 C CA . SER A 1 281 ? 28.470 58.857 72.737 1.00 6.82 281 SER A CA 1
ATOM 2143 C C . SER A 1 281 ? 27.611 59.387 71.577 1.00 6.91 281 SER A C 1
ATOM 2144 O O . SER A 1 281 ? 26.959 60.417 71.744 1.00 6.64 281 SER A O 1
ATOM 2147 N N . SER A 1 282 ? 27.574 58.714 70.427 1.00 7.15 282 SER A N 1
ATOM 2148 C CA . SER A 1 282 ? 26.876 59.268 69.235 1.00 7.49 282 SER A CA 1
ATOM 2149 C C . SER A 1 282 ? 25.371 59.429 69.513 1.00 7.70 282 SER A C 1
ATOM 2150 O O . SER A 1 282 ? 24.726 60.214 68.804 1.00 7.84 282 SER A O 1
ATOM 2153 N N . ASP A 1 283 ? 24.817 58.712 70.498 1.00 7.69 283 ASP A N 1
ATOM 2154 C CA . ASP A 1 283 ? 23.382 58.799 70.842 1.00 7.84 283 ASP A CA 1
ATOM 2155 C C . ASP A 1 283 ? 23.046 60.184 71.404 1.00 7.83 283 ASP A C 1
ATOM 2156 O O . ASP A 1 283 ? 21.839 60.518 71.466 1.00 8.11 283 ASP A O 1
ATOM 2161 N N . PHE A 1 284 ? 24.055 60.957 71.814 1.00 7.72 284 PHE A N 1
ATOM 2162 C CA . PHE A 1 284 ? 23.857 62.288 72.439 1.00 7.87 284 PHE A CA 1
ATOM 2163 C C . PHE A 1 284 ? 24.178 63.429 71.478 1.00 7.95 284 PHE A C 1
ATOM 2164 O O . PHE A 1 284 ? 24.106 64.586 71.915 1.00 7.93 284 PHE A O 1
ATOM 2172 N N . ILE A 1 285 ? 24.508 63.149 70.223 1.00 8.04 285 ILE A N 1
ATOM 2173 C CA . ILE A 1 285 ? 24.744 64.245 69.236 1.00 8.59 285 ILE A CA 1
ATOM 2174 C C . ILE A 1 285 ? 23.417 64.979 69.035 1.00 8.76 285 ILE A C 1
ATOM 2175 O O . ILE A 1 285 ? 22.441 64.343 68.587 1.00 9.30 285 ILE A O 1
ATOM 2180 N N . GLY A 1 286 ? 23.379 66.255 69.426 1.00 8.68 286 GLY A N 1
ATOM 2181 C CA . GLY A 1 286 ? 22.178 67.104 69.322 1.00 9.04 286 GLY A CA 1
ATOM 2182 C C . GLY A 1 286 ? 21.354 67.080 70.589 1.00 9.20 286 GLY A C 1
ATOM 2183 O O . GLY A 1 286 ? 20.302 67.740 70.628 1.00 9.23 286 GLY A O 1
ATOM 2194 N N . GLU A 1 288 ? 20.107 68.222 74.058 1.00 9.46 288 GLU A N 1
ATOM 2195 C CA . GLU A 1 288 ? 20.085 69.589 74.624 1.00 10.10 288 GLU A CA 1
ATOM 2196 C C . GLU A 1 288 ? 20.218 69.567 76.151 1.00 10.56 288 GLU A C 1
ATOM 2197 O O . GLU A 1 288 ? 20.364 70.642 76.718 1.00 10.80 288 GLU A O 1
ATOM 2203 N N . TYR A 1 289 ? 20.197 68.398 76.797 1.00 10.90 289 TYR A N 1
ATOM 2204 C CA . TYR A 1 289 ? 20.357 68.291 78.268 1.00 10.92 289 TYR A CA 1
ATOM 2205 C C . TYR A 1 289 ? 21.796 68.631 78.672 1.00 10.33 289 TYR A C 1
ATOM 2206 O O . TYR A 1 289 ? 22.736 68.446 77.884 1.00 9.88 289 TYR A O 1
ATOM 2215 N N . SER A 1 290 ? 21.963 69.131 79.892 1.00 9.66 290 SER A N 1
ATOM 2216 C CA . SER A 1 290 ? 23.294 69.414 80.489 1.00 9.79 290 SER A CA 1
ATOM 2217 C C . SER A 1 290 ? 23.970 68.110 80.910 1.00 9.66 290 SER A C 1
ATOM 2218 O O . SER A 1 290 ? 25.204 68.029 80.913 1.00 9.42 290 SER A O 1
ATOM 2221 N N . SER A 1 291 ? 23.179 67.147 81.357 1.00 9.65 291 SER A N 1
ATOM 2222 C CA . SER A 1 291 ? 23.692 65.973 82.091 1.00 9.96 291 SER A CA 1
ATOM 2223 C C . SER A 1 291 ? 22.734 64.806 81.878 1.00 9.51 291 SER A C 1
ATOM 2224 O O . SER A 1 291 ? 21.571 64.918 82.285 1.00 10.02 291 SER A O 1
ATOM 2227 N N . VAL A 1 292 ? 23.190 63.746 81.211 1.00 8.76 292 VAL A N 1
ATOM 2228 C CA . VAL A 1 292 ? 22.362 62.533 80.999 1.00 8.48 292 VAL A CA 1
ATOM 2229 C C . VAL A 1 292 ? 22.957 61.390 81.820 1.00 8.04 292 VAL A C 1
ATOM 2230 O O . VAL A 1 292 ? 24.009 60.847 81.450 1.00 7.58 292 VAL A O 1
ATOM 2234 N N . PHE A 1 293 ? 22.248 61.020 82.884 1.00 8.41 293 PHE A N 1
ATOM 2235 C CA . PHE A 1 293 ? 22.693 59.961 83.810 1.00 8.65 293 PHE A CA 1
ATOM 2236 C C . PHE A 1 293 ? 22.543 58.603 83.127 1.00 8.65 293 PHE A C 1
ATOM 2237 O O . PHE A 1 293 ? 21.432 58.268 82.674 1.00 9.16 293 PHE A O 1
ATOM 2245 N N . ASP A 1 294 ? 23.640 57.853 83.068 1.00 8.57 294 ASP A N 1
ATOM 2246 C CA . ASP A 1 294 ? 23.714 56.517 82.428 1.00 8.87 294 ASP A CA 1
ATOM 2247 C C . ASP A 1 294 ? 23.556 55.470 83.530 1.00 9.50 294 ASP A C 1
ATOM 2248 O O . ASP A 1 294 ? 24.574 55.110 84.153 1.00 9.69 294 ASP A O 1
ATOM 2253 N N . ALA A 1 295 ? 22.335 55.009 83.781 1.00 10.08 295 ALA A N 1
ATOM 2254 C CA . ALA A 1 295 ? 22.035 54.120 84.928 1.00 10.97 295 ALA A CA 1
ATOM 2255 C C . ALA A 1 295 ? 22.791 52.797 84.776 1.00 11.73 295 ALA A C 1
ATOM 2256 O O . ALA A 1 295 ? 23.352 52.305 85.777 1.00 12.36 295 ALA A O 1
ATOM 2258 N N . GLN A 1 296 ? 22.850 52.226 83.577 1.00 12.64 296 GLN A N 1
ATOM 2259 C CA . GLN A 1 296 ? 23.481 50.894 83.390 1.00 15.09 296 GLN A CA 1
ATOM 2260 C C . GLN A 1 296 ? 25.003 50.971 83.560 1.00 14.12 296 GLN A C 1
ATOM 2261 O O . GLN A 1 296 ? 25.583 49.959 83.961 1.00 15.23 296 GLN A O 1
ATOM 2267 N N . ALA A 1 297 ? 25.651 52.105 83.278 1.00 12.56 297 ALA A N 1
ATOM 2268 C CA . ALA A 1 297 ? 27.133 52.178 83.194 1.00 12.62 297 ALA A CA 1
ATOM 2269 C C . ALA A 1 297 ? 27.775 52.263 84.583 1.00 12.70 297 ALA A C 1
ATOM 2270 O O . ALA A 1 297 ? 28.932 51.802 84.711 1.00 13.68 297 ALA A O 1
ATOM 2272 N N . GLY A 1 298 ? 27.081 52.855 85.561 1.00 13.14 298 GLY A N 1
ATOM 2273 C CA . GLY A 1 298 ? 27.654 53.149 86.885 1.00 13.82 298 GLY A CA 1
ATOM 2274 C C . GLY A 1 298 ? 27.906 51.891 87.695 1.00 14.73 298 GLY A C 1
ATOM 2275 O O . GLY A 1 298 ? 27.308 50.837 87.387 1.00 14.90 298 GLY A O 1
ATOM 2276 N N . VAL A 1 299 ? 28.775 51.983 88.698 1.00 14.80 299 VAL A N 1
ATOM 2277 C CA . VAL A 1 299 ? 29.076 50.831 89.599 1.00 15.97 299 VAL A CA 1
ATOM 2278 C C . VAL A 1 299 ? 29.119 51.335 91.043 1.00 15.98 299 VAL A C 1
ATOM 2279 O O . VAL A 1 299 ? 29.407 52.510 91.277 1.00 14.91 299 VAL A O 1
ATOM 2283 N N . ALA A 1 300 ? 28.775 50.457 91.977 1.00 16.09 300 ALA A N 1
ATOM 2284 C CA . ALA A 1 300 ? 28.869 50.705 93.433 1.00 15.43 300 ALA A CA 1
ATOM 2285 C C . ALA A 1 300 ? 29.949 49.775 93.978 1.00 14.94 300 ALA A C 1
ATOM 2286 O O . ALA A 1 300 ? 29.935 48.582 93.628 1.00 15.31 300 ALA A O 1
ATOM 2288 N N . LEU A 1 301 ? 30.877 50.296 94.776 1.00 14.08 301 LEU A N 1
ATOM 2289 C CA . LEU A 1 301 ? 31.800 49.415 95.530 1.00 14.35 301 LEU A CA 1
ATOM 2290 C C . LEU A 1 301 ? 31.122 48.990 96.826 1.00 14.23 301 LEU A C 1
ATOM 2291 O O . LEU A 1 301 ? 31.234 47.802 97.194 1.00 15.21 301 LEU A O 1
ATOM 2296 N N . ASN A 1 302 ? 30.459 49.931 97.493 1.00 14.28 302 ASN A N 1
ATOM 2297 C CA . ASN A 1 302 ? 29.751 49.685 98.773 1.00 14.65 302 ASN A CA 1
ATOM 2298 C C . ASN A 1 302 ? 28.654 50.745 98.921 1.00 14.55 302 ASN A C 1
ATOM 2299 O O . ASN A 1 302 ? 28.408 51.507 97.959 1.00 14.71 302 ASN A O 1
ATOM 2304 N N . ASP A 1 303 ? 28.028 50.839 100.088 1.00 14.75 303 ASP A N 1
ATOM 2305 C CA . ASP A 1 303 ? 26.818 51.679 100.267 1.00 14.94 303 ASP A CA 1
ATOM 2306 C C . ASP A 1 303 ? 27.185 53.168 100.360 1.00 14.17 303 ASP A C 1
ATOM 2307 O O . ASP A 1 303 ? 26.247 53.972 100.452 1.00 13.98 303 ASP A O 1
ATOM 2312 N N . ARG A 1 304 ? 28.476 53.542 100.308 1.00 13.88 304 ARG A N 1
ATOM 2313 C CA . ARG A 1 304 ? 28.888 54.972 100.363 1.00 14.64 304 ARG A CA 1
ATOM 2314 C C . ARG A 1 304 ? 29.810 55.374 99.204 1.00 13.46 304 ARG A C 1
ATOM 2315 O O . ARG A 1 304 ? 30.020 56.571 99.059 1.00 13.28 304 ARG A O 1
ATOM 2323 N N . PHE A 1 305 ? 30.338 54.443 98.418 1.00 11.86 305 PHE A N 1
ATOM 2324 C CA . PHE A 1 305 ? 31.406 54.719 97.419 1.00 11.53 305 PHE A CA 1
ATOM 2325 C C . PHE A 1 305 ? 30.924 54.226 96.050 1.00 10.35 305 PHE A C 1
ATOM 2326 O O . PHE A 1 305 ? 30.717 53.027 95.862 1.00 11.11 305 PHE A O 1
ATOM 2334 N N . PHE A 1 306 ? 30.763 55.158 95.114 1.00 9.71 306 PHE A N 1
ATOM 2335 C CA . PHE A 1 306 ? 30.086 54.929 93.819 1.00 9.78 306 PHE A CA 1
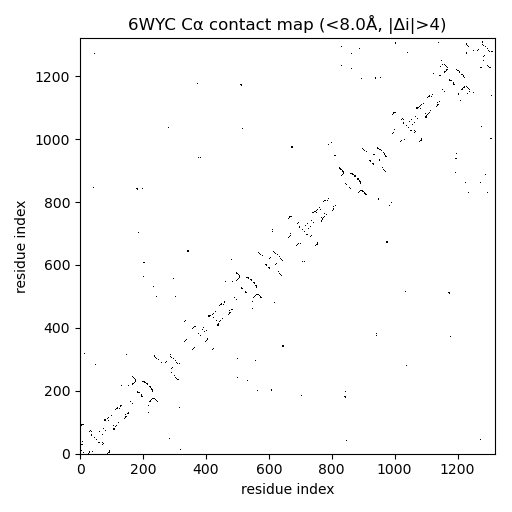ATOM 2336 C C . PHE A 1 306 ? 30.895 55.567 92.695 1.00 9.28 306 PHE A C 1
ATOM 2337 O O . PHE A 1 306 ? 31.572 56.576 92.925 1.00 9.35 306 PHE A O 1
ATOM 2345 N N . LYS A 1 307 ? 30.755 54.995 91.508 1.00 9.11 307 LYS A N 1
ATOM 2346 C CA . LYS A 1 307 ? 31.235 55.608 90.253 1.00 9.31 307 LYS A CA 1
ATOM 2347 C C . LYS A 1 307 ? 30.013 55.844 89.373 1.00 9.27 307 LYS A C 1
ATOM 2348 O O . LYS A 1 307 ? 29.344 54.864 88.993 1.00 9.48 307 LYS A O 1
ATOM 2354 N N . LEU A 1 308 ? 29.721 57.116 89.102 1.00 8.57 308 LEU A N 1
ATOM 2355 C CA . LEU A 1 308 ? 28.504 57.547 88.383 1.00 8.61 308 LEU A CA 1
ATOM 2356 C C . LEU A 1 308 ? 28.931 58.138 87.039 1.00 8.47 308 LEU A C 1
ATOM 2357 O O . LEU A 1 308 ? 30.007 58.752 86.951 1.00 9.19 308 LEU A O 1
ATOM 2362 N N . VAL A 1 309 ? 28.110 57.899 86.032 1.00 7.91 309 VAL A N 1
ATOM 2363 C CA . VAL A 1 309 ? 28.434 58.211 84.620 1.00 7.63 309 VAL A CA 1
ATOM 2364 C C . VAL A 1 309 ? 27.340 59.120 84.073 1.00 7.36 309 VAL A C 1
ATOM 2365 O O . VAL A 1 309 ? 26.143 58.769 84.168 1.00 7.38 309 VAL A O 1
ATOM 2369 N N . ALA A 1 310 ? 27.735 60.258 83.512 1.00 7.21 310 ALA A N 1
ATOM 2370 C CA . ALA A 1 310 ? 26.780 61.240 82.954 1.00 7.23 310 ALA A CA 1
ATOM 2371 C C . ALA A 1 310 ? 27.341 61.807 81.658 1.00 7.32 310 ALA A C 1
ATOM 2372 O O . ALA A 1 310 ? 28.506 62.257 81.631 1.00 7.57 310 ALA A O 1
ATOM 2374 N N . TRP A 1 311 ? 26.517 61.763 80.615 1.00 7.27 311 TRP A N 1
ATOM 2375 C CA . TRP A 1 311 ? 26.878 62.206 79.252 1.00 7.20 311 TRP A CA 1
ATOM 2376 C C . TRP A 1 311 ? 26.499 63.663 79.023 1.00 7.25 311 TRP A C 1
ATOM 2377 O O . TRP A 1 311 ? 25.532 64.164 79.641 1.00 7.49 311 TRP A O 1
ATOM 2388 N N . TYR A 1 312 ? 27.194 64.305 78.096 1.00 7.11 312 TYR A N 1
ATOM 2389 C CA . TYR A 1 312 ? 26.854 65.678 77.671 1.00 7.02 312 TYR A CA 1
ATOM 2390 C C . TYR A 1 312 ? 27.328 65.911 76.249 1.00 7.21 312 TYR A C 1
ATOM 2391 O O . TYR A 1 312 ? 28.485 65.599 75.930 1.00 7.16 312 TYR A O 1
ATOM 2400 N N . ASP A 1 313 ? 26.447 66.500 75.442 1.00 7.08 313 ASP A N 1
ATOM 2401 C CA . ASP A 1 313 ? 26.860 67.090 74.150 1.00 6.94 313 ASP A CA 1
ATOM 2402 C C . ASP A 1 313 ? 27.553 68.410 74.497 1.00 6.51 313 ASP A C 1
ATOM 2403 O O . ASP A 1 313 ? 26.850 69.413 74.765 1.00 6.49 313 ASP A O 1
ATOM 2408 N N . ASN A 1 314 ? 28.876 68.394 74.490 1.00 6.28 314 ASN A N 1
ATOM 2409 C CA . ASN A 1 314 ? 29.687 69.569 74.892 1.00 6.32 314 ASN A CA 1
ATOM 2410 C C . ASN A 1 314 ? 29.403 70.778 73.988 1.00 6.58 314 ASN A C 1
ATOM 2411 O O . ASN A 1 314 ? 29.648 71.864 74.416 1.00 7.48 314 ASN A O 1
ATOM 2416 N N . GLU A 1 315 ? 28.959 70.539 72.758 1.00 6.56 315 GLU A N 1
ATOM 2417 C CA . GLU A 1 315 ? 28.594 71.632 71.820 1.00 6.77 315 GLU A CA 1
ATOM 2418 C C . GLU A 1 315 ? 27.135 72.052 72.047 1.00 7.12 315 GLU A C 1
ATOM 2419 O O . GLU A 1 315 ? 26.904 73.198 72.486 1.00 7.47 315 GLU A O 1
ATOM 2425 N N . ILE A 1 316 ? 26.170 71.188 71.722 1.00 7.46 316 ILE A N 1
ATOM 2426 C CA . ILE A 1 316 ? 24.731 71.590 71.681 1.00 8.41 316 ILE A CA 1
ATOM 2427 C C . ILE A 1 316 ? 24.162 71.743 73.095 1.00 8.58 316 ILE A C 1
ATOM 2428 O O . ILE A 1 316 ? 23.372 72.675 73.301 1.00 8.40 316 ILE A O 1
ATOM 2433 N N . GLY A 1 317 ? 24.510 70.875 74.041 1.00 8.38 317 GLY A N 1
ATOM 2434 C CA . GLY A 1 317 ? 24.023 71.026 75.427 1.00 8.67 317 GLY A CA 1
ATOM 2435 C C . GLY A 1 317 ? 24.435 72.380 75.974 1.00 8.71 317 GLY A C 1
ATOM 2436 O O . GLY A 1 317 ? 23.581 73.129 76.486 1.00 9.11 317 GLY A O 1
ATOM 2437 N N . TYR A 1 318 ? 25.706 72.723 75.814 1.00 8.34 318 TYR A N 1
ATOM 2438 C CA . TYR A 1 318 ? 26.268 73.983 76.345 1.00 8.24 318 TYR A CA 1
ATOM 2439 C C . TYR A 1 318 ? 25.641 75.174 75.610 1.00 8.13 318 TYR A C 1
ATOM 2440 O O . TYR A 1 318 ? 25.247 76.161 76.281 1.00 7.98 318 TYR A O 1
ATOM 2449 N N . ALA A 1 319 ? 25.542 75.109 74.280 1.00 8.06 319 ALA A N 1
ATOM 2450 C CA . ALA A 1 319 ? 24.950 76.206 73.483 1.00 8.03 319 ALA A CA 1
ATOM 2451 C C . ALA A 1 319 ? 23.504 76.439 73.933 1.00 8.15 319 ALA A C 1
ATOM 2452 O O . ALA A 1 319 ? 23.085 77.606 74.025 1.00 8.30 319 ALA A O 1
ATOM 2454 N N . THR A 1 320 ? 22.758 75.373 74.202 1.00 8.16 320 THR A N 1
ATOM 2455 C CA . THR A 1 320 ? 21.347 75.486 74.648 1.00 8.45 320 THR A CA 1
ATOM 2456 C C . THR A 1 320 ? 21.319 76.182 76.009 1.00 8.56 320 THR A C 1
ATOM 2457 O O . THR A 1 320 ? 20.430 77.029 76.214 1.00 9.15 320 THR A O 1
ATOM 2461 N N . ARG A 1 321 ? 22.256 75.857 76.903 1.00 8.43 321 ARG A N 1
ATOM 2462 C CA . ARG A 1 321 ? 22.331 76.519 78.233 1.00 8.67 321 ARG A CA 1
ATOM 2463 C C . ARG A 1 321 ? 22.645 78.004 78.061 1.00 8.68 321 ARG A C 1
ATOM 2464 O O . ARG A 1 321 ? 22.104 78.797 78.839 1.00 8.69 321 ARG A O 1
ATOM 2472 N N . ILE A 1 322 ? 23.492 78.375 77.101 1.00 8.38 322 ILE A N 1
ATOM 2473 C CA . ILE A 1 322 ? 23.796 79.812 76.851 1.00 8.52 322 ILE A CA 1
ATOM 2474 C C . ILE A 1 322 ? 22.477 80.519 76.523 1.00 8.60 322 ILE A C 1
ATOM 2475 O O . ILE A 1 322 ? 22.221 81.596 77.091 1.00 8.38 322 ILE A O 1
ATOM 2480 N N . VAL A 1 323 ? 21.653 79.937 75.652 1.00 8.72 323 VAL A N 1
ATOM 2481 C CA . VAL A 1 323 ? 20.370 80.575 75.244 1.00 9.17 323 VAL A CA 1
ATOM 2482 C C . VAL A 1 323 ? 19.438 80.618 76.456 1.00 9.68 323 VAL A C 1
ATOM 2483 O O . VAL A 1 323 ? 18.825 81.664 76.684 1.00 9.53 323 VAL A O 1
ATOM 2487 N N . ASP A 1 324 ? 19.365 79.543 77.234 1.00 9.83 324 ASP A N 1
ATOM 2488 C CA . ASP A 1 324 ? 18.544 79.510 78.473 1.00 10.59 324 ASP A CA 1
ATOM 2489 C C . ASP A 1 324 ? 18.994 80.619 79.436 1.00 10.99 324 ASP A C 1
ATOM 2490 O O . ASP A 1 324 ? 18.108 81.289 80.028 1.00 11.14 324 ASP A O 1
ATOM 2495 N N . LEU A 1 325 ? 20.300 80.822 79.611 1.00 10.69 325 LEU A N 1
ATOM 2496 C CA . LEU A 1 325 ? 20.814 81.856 80.548 1.00 11.08 325 LEU A CA 1
ATOM 2497 C C . LEU A 1 325 ? 20.495 83.244 79.985 1.00 11.19 325 LEU A C 1
ATOM 2498 O O . LEU A 1 325 ? 20.059 84.108 80.765 1.00 11.05 325 LEU A O 1
ATOM 2503 N N . LEU A 1 326 ? 20.678 83.460 78.686 1.00 11.37 326 LEU A N 1
ATOM 2504 C CA . LEU A 1 326 ? 20.317 84.754 78.050 1.00 11.68 326 LEU A CA 1
ATOM 2505 C C . LEU A 1 326 ? 18.830 85.048 78.297 1.00 12.24 326 LEU A C 1
ATOM 2506 O O . LEU A 1 326 ? 18.510 86.184 78.685 1.00 11.84 326 LEU A O 1
ATOM 2511 N N . GLU A 1 327 ? 17.947 84.075 78.098 1.00 13.05 327 GLU A N 1
ATOM 2512 C CA . GLU A 1 327 ? 16.479 84.269 78.267 1.00 13.99 327 GLU A CA 1
ATOM 2513 C C . GLU A 1 327 ? 16.177 84.537 79.749 1.00 14.24 327 GLU A C 1
ATOM 2514 O O . GLU A 1 327 ? 15.303 85.384 80.040 1.00 14.87 327 GLU A O 1
ATOM 2520 N N . TYR A 1 328 ? 16.890 83.891 80.667 1.00 13.65 328 TYR A N 1
ATOM 2521 C CA . TYR A 1 328 ? 16.713 84.119 82.124 1.00 14.08 328 TYR A CA 1
ATOM 2522 C C . TYR A 1 328 ? 17.134 85.550 82.473 1.00 14.42 328 TYR A C 1
ATOM 2523 O O . TYR A 1 328 ? 16.402 86.240 83.223 1.00 14.81 328 TYR A O 1
ATOM 2532 N N . VAL A 1 329 ? 18.274 86.002 81.954 1.00 14.06 329 VAL A N 1
ATOM 2533 C CA . VAL A 1 329 ? 18.785 87.384 82.176 1.00 14.75 329 VAL A CA 1
ATOM 2534 C C . VAL A 1 329 ? 17.778 88.398 81.600 1.00 15.76 329 VAL A C 1
ATOM 2535 O O . VAL A 1 329 ? 17.507 89.408 82.280 1.00 15.70 329 VAL A O 1
ATOM 2539 N N . GLN A 1 330 ? 17.214 88.123 80.421 1.00 17.03 330 GLN A N 1
ATOM 2540 C CA . GLN A 1 330 ? 16.185 88.972 79.769 1.00 19.30 330 GLN A CA 1
ATOM 2541 C C . GLN A 1 330 ? 14.980 89.156 80.702 1.00 19.54 330 GLN A C 1
ATOM 2542 O O . GLN A 1 330 ? 14.483 90.288 80.795 1.00 19.20 330 GLN A O 1
ATOM 2548 N N . GLU A 1 331 ? 14.562 88.094 81.385 1.00 20.65 331 GLU A N 1
ATOM 2549 C CA . GLU A 1 331 ? 13.351 88.080 82.242 1.00 23.43 331 GLU A CA 1
ATOM 2550 C C . GLU A 1 331 ? 13.650 88.695 83.614 1.00 22.84 331 GLU A C 1
ATOM 2551 O O . GLU A 1 331 ? 12.681 89.024 84.313 1.00 22.96 331 GLU A O 1
ATOM 2557 N N . ASN A 1 332 ? 14.923 88.847 83.994 1.00 21.84 332 ASN A N 1
ATOM 2558 C CA . ASN A 1 332 ? 15.327 89.206 85.383 1.00 22.62 332 ASN A CA 1
ATOM 2559 C C . ASN A 1 332 ? 16.314 90.379 85.369 1.00 24.35 332 ASN A C 1
ATOM 2560 O O . ASN A 1 332 ? 17.160 90.455 86.281 1.00 26.68 332 ASN A O 1
ATOM 2565 N N . SER A 1 333 ? 16.214 91.257 84.367 1.00 25.50 333 SER A N 1
ATOM 2566 C CA . SER A 1 333 ? 17.020 92.498 84.241 1.00 28.26 333 SER A CA 1
ATOM 2567 C C . SER A 1 333 ? 16.143 93.610 83.656 1.00 29.98 333 SER A C 1
ATOM 2568 O O . SER A 1 333 ? 15.062 93.339 83.129 1.00 30.96 333 SER A O 1
ATOM 2571 N N . MET B 1 1 ? 61.391 24.101 75.113 1.00 22.86 1 MET B N 1
ATOM 2572 C CA . MET B 1 1 ? 59.917 24.105 75.300 1.00 22.01 1 MET B CA 1
ATOM 2573 C C . MET B 1 1 ? 59.257 24.251 73.923 1.00 20.74 1 MET B C 1
ATOM 2574 O O . MET B 1 1 ? 59.534 25.264 73.257 1.00 21.39 1 MET B O 1
ATOM 2579 N N . ARG B 1 2 ? 58.409 23.296 73.543 1.00 18.24 2 ARG B N 1
ATOM 2580 C CA . ARG B 1 2 ? 57.665 23.295 72.259 1.00 17.26 2 ARG B CA 1
ATOM 2581 C C . ARG B 1 2 ? 56.291 23.930 72.497 1.00 16.20 2 ARG B C 1
ATOM 2582 O O . ARG B 1 2 ? 55.493 23.356 73.253 1.00 15.05 2 ARG B O 1
ATOM 2590 N N . ILE B 1 3 ? 56.013 25.064 71.854 1.00 15.01 3 ILE B N 1
ATOM 2591 C CA . ILE B 1 3 ? 54.682 25.714 71.993 1.00 13.92 3 ILE B CA 1
ATOM 2592 C C . ILE B 1 3 ? 53.982 25.743 70.641 1.00 12.72 3 ILE B C 1
ATOM 2593 O O . ILE B 1 3 ? 54.641 25.641 69.597 1.00 12.42 3 ILE B O 1
ATOM 2598 N N . VAL B 1 4 ? 52.671 25.897 70.706 1.00 12.16 4 VAL B N 1
ATOM 2599 C CA . VAL B 1 4 ? 51.826 26.234 69.541 1.00 11.81 4 VAL B CA 1
ATOM 2600 C C . VAL B 1 4 ? 51.024 27.476 69.918 1.00 11.97 4 VAL B C 1
ATOM 2601 O O . VAL B 1 4 ? 50.786 27.708 71.111 1.00 12.62 4 VAL B O 1
ATOM 2605 N N . ILE B 1 5 ? 50.668 28.259 68.913 1.00 11.15 5 ILE B N 1
ATOM 2606 C CA . ILE B 1 5 ? 49.785 29.444 69.066 1.00 10.94 5 ILE B CA 1
ATOM 2607 C C . ILE B 1 5 ? 48.433 29.092 68.448 1.00 10.42 5 ILE B C 1
ATOM 2608 O O . ILE B 1 5 ? 48.373 28.862 67.229 1.00 10.80 5 ILE B O 1
ATOM 2613 N N . ASN B 1 6 ? 47.405 29.004 69.286 1.00 9.97 6 ASN B N 1
ATOM 2614 C CA . ASN B 1 6 ? 46.016 28.733 68.853 1.00 10.08 6 ASN B CA 1
ATOM 2615 C C . ASN B 1 6 ? 45.273 30.061 68.787 1.00 9.48 6 ASN B C 1
ATOM 2616 O O . ASN B 1 6 ? 44.909 30.582 69.852 1.00 9.31 6 ASN B O 1
ATOM 2621 N N . GLY B 1 7 ? 45.063 30.578 67.576 1.00 9.27 7 GLY B N 1
ATOM 2622 C CA . GLY B 1 7 ? 44.476 31.918 67.377 1.00 9.03 7 GLY B CA 1
ATOM 2623 C C . GLY B 1 7 ? 45.578 32.916 67.080 1.00 8.74 7 GLY B C 1
ATOM 2624 O O . GLY B 1 7 ? 46.211 33.449 68.037 1.00 8.72 7 GLY B O 1
ATOM 2625 N N . PHE B 1 8 ? 45.851 33.142 65.800 1.00 8.07 8 PHE B N 1
ATOM 2626 C CA . PHE B 1 8 ? 46.990 33.968 65.346 1.00 7.72 8 PHE B CA 1
ATOM 2627 C C . PHE B 1 8 ? 46.484 35.385 65.091 1.00 7.89 8 PHE B C 1
ATOM 2628 O O . PHE B 1 8 ? 46.592 35.875 63.954 1.00 7.95 8 PHE B O 1
ATOM 2636 N N . GLY B 1 9 ? 45.912 35.997 66.130 1.00 7.87 9 GLY B N 1
ATOM 2637 C CA . GLY B 1 9 ? 45.316 37.342 66.062 1.00 7.58 9 GLY B CA 1
ATOM 2638 C C . GLY B 1 9 ? 46.288 38.413 66.530 1.00 7.52 9 GLY B C 1
ATOM 2639 O O . GLY B 1 9 ? 47.513 38.246 66.398 1.00 7.40 9 GLY B O 1
ATOM 2640 N N . ARG B 1 10 ? 45.768 39.504 67.076 1.00 7.30 10 ARG B N 1
ATOM 2641 C CA . ARG B 1 10 ? 46.637 40.589 67.586 1.00 7.66 10 ARG B CA 1
ATOM 2642 C C . ARG B 1 10 ? 47.605 39.997 68.608 1.00 7.91 10 ARG B C 1
ATOM 2643 O O . ARG B 1 10 ? 48.832 40.197 68.477 1.00 8.21 10 ARG B O 1
ATOM 2651 N N . ILE B 1 11 ? 47.083 39.262 69.590 1.00 7.89 11 ILE B N 1
ATOM 2652 C CA . ILE B 1 11 ? 47.954 38.720 70.668 1.00 8.30 11 ILE B CA 1
ATOM 2653 C C . ILE B 1 11 ? 48.801 37.563 70.121 1.00 8.24 11 ILE B C 1
ATOM 2654 O O . ILE B 1 11 ? 50.014 37.580 70.349 1.00 8.44 11 ILE B O 1
ATOM 2659 N N . GLY B 1 12 ? 48.209 36.612 69.404 1.00 8.14 12 GLY B N 1
ATOM 2660 C CA . GLY B 1 12 ? 48.964 35.474 68.853 1.00 8.18 12 GLY B CA 1
ATOM 2661 C C . GLY B 1 12 ? 50.144 35.923 68.006 1.00 8.17 12 GLY B C 1
ATOM 2662 O O . GLY B 1 12 ? 51.273 35.414 68.198 1.00 8.46 12 GLY B O 1
ATOM 2663 N N . ARG B 1 13 ? 49.921 36.859 67.079 1.00 8.00 13 ARG B N 1
ATOM 2664 C CA . ARG B 1 13 ? 51.003 37.313 66.173 1.00 7.88 13 ARG B CA 1
ATOM 2665 C C . ARG B 1 13 ? 52.065 38.078 66.961 1.00 7.88 13 ARG B C 1
ATOM 2666 O O . ARG B 1 13 ? 53.249 37.897 66.682 1.00 8.36 13 ARG B O 1
ATOM 2674 N N . LEU B 1 14 ? 51.660 38.920 67.901 1.00 8.11 14 LEU B N 1
ATOM 2675 C CA . LEU B 1 14 ? 52.636 39.780 68.608 1.00 8.21 14 LEU B CA 1
ATOM 2676 C C . LEU B 1 14 ? 53.391 38.956 69.655 1.00 8.33 14 LEU B C 1
ATOM 2677 O O . LEU B 1 14 ? 54.555 39.296 69.943 1.00 8.40 14 LEU B O 1
ATOM 2682 N N . VAL B 1 15 ? 52.799 37.870 70.154 1.00 8.73 15 VAL B N 1
ATOM 2683 C CA . VAL B 1 15 ? 53.565 36.891 70.980 1.00 8.89 15 VAL B CA 1
ATOM 2684 C C . VAL B 1 15 ? 54.699 36.320 70.119 1.00 8.91 15 VAL B C 1
ATOM 2685 O O . VAL B 1 15 ? 55.846 36.306 70.580 1.00 8.42 15 VAL B O 1
ATOM 2689 N N . LEU B 1 16 ? 54.408 35.901 68.890 1.00 8.90 16 LEU B N 1
ATOM 2690 C CA . LEU B 1 16 ? 55.460 35.344 68.012 1.00 9.54 16 LEU B CA 1
ATOM 2691 C C . LEU B 1 16 ? 56.495 36.435 67.737 1.00 9.81 16 LEU B C 1
ATOM 2692 O O . LEU B 1 16 ? 57.700 36.156 67.817 1.00 10.13 16 LEU B O 1
ATOM 2697 N N . ARG B 1 17 ? 56.050 37.656 67.454 1.00 10.42 17 ARG B N 1
ATOM 2698 C CA . ARG B 1 17 ? 56.983 38.777 67.199 1.00 11.35 17 ARG B CA 1
ATOM 2699 C C . ARG B 1 17 ? 57.912 38.939 68.409 1.00 11.30 17 ARG B C 1
ATOM 2700 O O . ARG B 1 17 ? 59.136 39.058 68.207 1.00 11.69 17 ARG B O 1
ATOM 2708 N N . GLN B 1 18 ? 57.379 38.919 69.627 1.00 11.33 18 GLN B N 1
ATOM 2709 C CA . GLN B 1 18 ? 58.193 39.183 70.843 1.00 11.67 18 GLN B CA 1
ATOM 2710 C C . GLN B 1 18 ? 59.124 37.996 71.116 1.00 12.79 18 GLN B C 1
ATOM 2711 O O . GLN B 1 18 ? 60.231 38.240 71.614 1.00 14.67 18 GLN B O 1
ATOM 2717 N N . ILE B 1 19 ? 58.721 36.770 70.769 1.00 12.94 19 ILE B N 1
ATOM 2718 C CA . ILE B 1 19 ? 59.606 35.570 70.869 1.00 13.66 19 ILE B CA 1
ATOM 2719 C C . ILE B 1 19 ? 60.820 35.796 69.963 1.00 14.46 19 ILE B C 1
ATOM 2720 O O . ILE B 1 19 ? 61.958 35.605 70.443 1.00 14.11 19 ILE B O 1
ATOM 2725 N N . LEU B 1 20 ? 60.586 36.199 68.714 1.00 15.58 20 LEU B N 1
ATOM 2726 C CA . LEU B 1 20 ? 61.670 36.391 67.718 1.00 17.74 20 LEU B CA 1
ATOM 2727 C C . LEU B 1 20 ? 62.552 37.572 68.129 1.00 18.66 20 LEU B C 1
ATOM 2728 O O . LEU B 1 20 ? 63.777 37.488 67.904 1.00 20.81 20 LEU B O 1
ATOM 2733 N N . LYS B 1 21 ? 61.976 38.599 68.754 1.00 18.91 21 LYS B N 1
ATOM 2734 C CA . LYS B 1 21 ? 62.709 39.858 69.052 1.00 20.47 21 LYS B CA 1
ATOM 2735 C C . LYS B 1 21 ? 63.786 39.586 70.108 1.00 20.76 21 LYS B C 1
ATOM 2736 O O . LYS B 1 21 ? 64.835 40.238 70.041 1.00 21.71 21 LYS B O 1
ATOM 2742 N N . ARG B 1 22 ? 63.550 38.654 71.035 1.00 20.53 22 ARG B N 1
ATOM 2743 C CA . ARG B 1 22 ? 64.524 38.361 72.122 1.00 20.81 22 ARG B CA 1
ATOM 2744 C C . ARG B 1 22 ? 65.314 37.097 71.782 1.00 21.98 22 ARG B C 1
ATOM 2745 O O . ARG B 1 22 ? 66.094 36.660 72.640 1.00 21.04 22 ARG B O 1
ATOM 2753 N N . ASN B 1 23 ? 65.122 36.530 70.585 1.00 24.44 23 ASN B N 1
ATOM 2754 C CA . ASN B 1 23 ? 65.790 35.272 70.160 1.00 26.62 23 ASN B CA 1
ATOM 2755 C C . ASN B 1 23 ? 65.567 34.212 71.254 1.00 26.72 23 ASN B C 1
ATOM 2756 O O . ASN B 1 23 ? 66.541 33.573 71.723 1.00 27.10 23 ASN B O 1
ATOM 2761 N N . SER B 1 24 ? 64.312 34.056 71.673 1.00 24.64 24 SER B N 1
ATOM 2762 C CA . SER B 1 24 ? 63.903 33.133 72.761 1.00 23.70 24 SER B CA 1
ATOM 2763 C C . SER B 1 24 ? 64.270 31.700 72.388 1.00 24.93 24 SER B C 1
ATOM 2764 O O . SER B 1 24 ? 64.122 31.310 71.231 1.00 25.32 24 SER B O 1
ATOM 2767 N N . PRO B 1 25 ? 64.733 30.871 73.352 1.00 24.70 25 PRO B N 1
ATOM 2768 C CA . PRO B 1 25 ? 64.927 29.441 73.122 1.00 25.48 25 PRO B CA 1
ATOM 2769 C C . PRO B 1 25 ? 63.603 28.662 73.026 1.00 25.90 25 PRO B C 1
ATOM 2770 O O . PRO B 1 25 ? 63.648 27.485 72.700 1.00 26.72 25 PRO B O 1
ATOM 2774 N N . ILE B 1 26 ? 62.463 29.314 73.288 1.00 23.23 26 ILE B N 1
ATOM 2775 C CA . ILE B 1 26 ? 61.118 28.705 73.051 1.00 22.84 26 ILE B CA 1
ATOM 2776 C C . ILE B 1 26 ? 61.051 28.270 71.583 1.00 21.70 26 ILE B C 1
ATOM 2777 O O . ILE B 1 26 ? 61.392 29.088 70.702 1.00 22.66 26 ILE B O 1
ATOM 2782 N N . GLU B 1 27 ? 60.613 27.042 71.320 1.00 21.73 27 GLU B N 1
ATOM 2783 C CA . GLU B 1 27 ? 60.424 26.526 69.938 1.00 21.28 27 GLU B CA 1
ATOM 2784 C C . GLU B 1 27 ? 58.938 26.632 69.575 1.00 19.48 27 GLU B C 1
ATOM 2785 O O . GLU B 1 27 ? 58.116 25.982 70.236 1.00 18.16 27 GLU B O 1
ATOM 2791 N N . VAL B 1 28 ? 58.600 27.463 68.592 1.00 17.61 28 VAL B N 1
ATOM 2792 C CA . VAL B 1 28 ? 57.197 27.581 68.105 1.00 16.72 28 VAL B CA 1
ATOM 2793 C C . VAL B 1 28 ? 57.029 26.555 66.988 1.00 16.30 28 VAL B C 1
ATOM 2794 O O . VAL B 1 28 ? 57.656 26.713 65.940 1.00 16.55 28 VAL B O 1
ATOM 2798 N N . VAL B 1 29 ? 56.245 25.509 67.229 1.00 16.34 29 VAL B N 1
ATOM 2799 C CA . VAL B 1 29 ? 56.190 24.353 66.297 1.00 16.17 29 VAL B CA 1
ATOM 2800 C C . VAL B 1 29 ? 54.984 24.490 65.376 1.00 14.52 29 VAL B C 1
ATOM 2801 O O . VAL B 1 29 ? 55.077 23.980 64.269 1.00 15.20 29 VAL B O 1
ATOM 2805 N N . ALA B 1 30 ? 53.918 25.178 65.777 1.00 13.47 30 ALA B N 1
ATOM 2806 C CA . ALA B 1 30 ? 52.713 25.318 64.927 1.00 12.36 30 ALA B CA 1
ATOM 2807 C C . ALA B 1 30 ? 51.903 26.550 65.323 1.00 12.15 30 ALA B C 1
ATOM 2808 O O . ALA B 1 30 ? 51.992 27.014 66.470 1.00 11.73 30 ALA B O 1
ATOM 2810 N N . ILE B 1 31 ? 51.158 27.045 64.342 1.00 11.98 31 ILE B N 1
ATOM 2811 C CA . ILE B 1 31 ? 50.175 28.150 64.453 1.00 11.91 31 ILE B CA 1
ATOM 2812 C C . ILE B 1 31 ? 48.863 27.627 63.885 1.00 11.65 31 ILE B C 1
ATOM 2813 O O . ILE B 1 31 ? 48.882 27.105 62.751 1.00 11.37 31 ILE B O 1
ATOM 2818 N N . ASN B 1 32 ? 47.767 27.810 64.611 1.00 11.05 32 ASN B N 1
ATOM 2819 C CA . ASN B 1 32 ? 46.420 27.429 64.140 1.00 11.40 32 ASN B CA 1
ATOM 2820 C C . ASN B 1 32 ? 45.554 28.690 64.054 1.00 11.38 32 ASN B C 1
ATOM 2821 O O . ASN B 1 32 ? 45.612 29.531 64.974 1.00 11.37 32 ASN B O 1
ATOM 2826 N N . ASP B 1 33 ? 44.786 28.812 62.979 1.00 11.42 33 ASP B N 1
ATOM 2827 C CA . ASP B 1 33 ? 43.771 29.881 62.835 1.00 12.14 33 ASP B CA 1
ATOM 2828 C C . ASP B 1 33 ? 42.658 29.352 61.928 1.00 12.68 33 ASP B C 1
ATOM 2829 O O . ASP B 1 33 ? 42.523 28.123 61.827 1.00 13.75 33 ASP B O 1
ATOM 2834 N N . LEU B 1 34 ? 41.885 30.236 61.301 1.00 12.88 34 LEU B N 1
ATOM 2835 C CA . LEU B 1 34 ? 40.709 29.848 60.483 1.00 13.60 34 LEU B CA 1
ATOM 2836 C C . LEU B 1 34 ? 41.021 29.991 58.995 1.00 13.28 34 LEU B C 1
ATOM 2837 O O . LEU B 1 34 ? 40.159 29.606 58.183 1.00 14.14 34 LEU B O 1
ATOM 2842 N N . VAL B 1 35 ? 42.184 30.539 58.646 1.00 12.68 35 VAL B N 1
ATOM 2843 C CA . VAL B 1 35 ? 42.570 30.806 57.232 1.00 12.17 35 VAL B CA 1
ATOM 2844 C C . VAL B 1 35 ? 43.948 30.196 56.962 1.00 11.62 35 VAL B C 1
ATOM 2845 O O . VAL B 1 35 ? 44.637 29.785 57.917 1.00 11.95 35 VAL B O 1
ATOM 2849 N N . ALA B 1 36 ? 44.343 30.189 55.694 1.00 12.28 36 ALA B N 1
ATOM 2850 C CA . ALA B 1 36 ? 45.571 29.539 55.197 1.00 12.51 36 ALA B CA 1
ATOM 2851 C C . ALA B 1 36 ? 46.811 30.332 55.614 1.00 12.39 36 ALA B C 1
ATOM 2852 O O . ALA B 1 36 ? 46.712 31.540 55.952 1.00 11.37 36 ALA B O 1
ATOM 2854 N N . GLY B 1 37 ? 47.967 29.674 55.541 1.00 12.58 37 GLY B N 1
ATOM 2855 C CA . GLY B 1 37 ? 49.257 30.211 56.005 1.00 12.55 37 GLY B CA 1
ATOM 2856 C C . GLY B 1 37 ? 49.752 31.385 55.189 1.00 12.17 37 GLY B C 1
ATOM 2857 O O . GLY B 1 37 ? 50.540 32.169 55.731 1.00 12.39 37 GLY B O 1
ATOM 2858 N N . ASP B 1 38 ? 49.368 31.498 53.920 1.00 12.61 38 ASP B N 1
ATOM 2859 C CA . ASP B 1 38 ? 49.812 32.634 53.067 1.00 12.70 38 ASP B CA 1
ATOM 2860 C C . ASP B 1 38 ? 49.253 33.941 53.658 1.00 12.20 38 ASP B C 1
ATOM 2861 O O . ASP B 1 38 ? 50.022 34.911 53.815 1.00 11.92 38 ASP B O 1
ATOM 2866 N N . LEU B 1 39 ? 47.972 33.948 54.005 1.00 11.20 39 LEU B N 1
ATOM 2867 C CA . LEU B 1 39 ? 47.297 35.125 54.614 1.00 10.53 39 LEU B CA 1
ATOM 2868 C C . LEU B 1 39 ? 47.855 35.353 56.025 1.00 9.72 39 LEU B C 1
ATOM 2869 O O . LEU B 1 39 ? 48.142 36.499 56.385 1.00 8.85 39 LEU B O 1
ATOM 2874 N N . LEU B 1 40 ? 48.065 34.303 56.813 1.00 9.51 40 LEU B N 1
ATOM 2875 C CA . LEU B 1 40 ? 48.603 34.480 58.189 1.00 9.14 40 LEU B CA 1
ATOM 2876 C C . LEU B 1 40 ? 50.029 35.043 58.138 1.00 9.05 40 LEU B C 1
ATOM 2877 O O . LEU B 1 40 ? 50.374 35.888 58.987 1.00 8.47 40 LEU B O 1
ATOM 2882 N N . THR B 1 41 ? 50.841 34.612 57.168 1.00 9.35 41 THR B N 1
ATOM 2883 C CA . THR B 1 41 ? 52.220 35.134 56.983 1.00 9.20 41 THR B CA 1
ATOM 2884 C C . THR B 1 41 ? 52.155 36.631 56.659 1.00 8.67 41 THR B C 1
ATOM 2885 O O . THR B 1 41 ? 52.924 37.410 57.250 1.00 8.38 41 THR B O 1
ATOM 2889 N N . TYR B 1 42 ? 51.259 37.013 55.752 1.00 8.82 42 TYR B N 1
ATOM 2890 C CA . TYR B 1 42 ? 51.015 38.424 55.366 1.00 8.33 42 TYR B CA 1
ATOM 2891 C C . TYR B 1 42 ? 50.699 39.243 56.624 1.00 8.24 42 TYR B C 1
ATOM 2892 O O . TYR B 1 42 ? 51.317 40.303 56.840 1.00 8.22 42 TYR B O 1
ATOM 2901 N N . LEU B 1 43 ? 49.782 38.761 57.461 1.00 8.30 43 LEU B N 1
ATOM 2902 C CA . LEU B 1 43 ? 49.357 39.520 58.673 1.00 8.58 43 LEU B CA 1
ATOM 2903 C C . LEU B 1 43 ? 50.513 39.601 59.674 1.00 8.48 43 LEU B C 1
ATOM 2904 O O . LEU B 1 43 ? 50.601 40.592 60.396 1.00 8.84 43 LEU B O 1
ATOM 2909 N N . PHE B 1 44 ? 51.372 38.588 59.736 1.00 8.60 44 PHE B N 1
ATOM 2910 C CA . PHE B 1 44 ? 52.544 38.597 60.639 1.00 9.24 44 PHE B CA 1
ATOM 2911 C C . PHE B 1 44 ? 53.563 39.650 60.181 1.00 9.15 44 PHE B C 1
ATOM 2912 O O . PHE B 1 44 ? 54.175 40.331 61.033 1.00 9.30 44 PHE B O 1
ATOM 2920 N N . LYS B 1 45 ? 53.749 39.781 58.869 1.00 9.67 45 LYS B N 1
ATOM 2921 C CA . LYS B 1 45 ? 54.812 40.643 58.289 1.00 10.16 45 LYS B CA 1
ATOM 2922 C C . LYS B 1 45 ? 54.375 42.108 58.244 1.00 10.49 45 LYS B C 1
ATOM 2923 O O . LYS B 1 45 ? 55.262 42.970 58.291 1.00 10.43 45 LYS B O 1
ATOM 2929 N N . TYR B 1 46 ? 53.072 42.374 58.088 1.00 9.82 46 TYR B N 1
ATOM 2930 C CA . TYR B 1 46 ? 52.543 43.746 57.902 1.00 10.43 46 TYR B CA 1
ATOM 2931 C C . TYR B 1 46 ? 51.535 44.051 59.001 1.00 9.61 46 TYR B C 1
ATOM 2932 O O . TYR B 1 46 ? 50.519 43.357 59.104 1.00 10.10 46 TYR B O 1
ATOM 2941 N N . ASP B 1 47 ? 51.839 45.066 59.801 1.00 8.89 47 ASP B N 1
ATOM 2942 C CA . ASP B 1 47 ? 51.023 45.401 60.988 1.00 8.68 47 ASP B CA 1
ATOM 2943 C C . ASP B 1 47 ? 50.727 46.898 60.969 1.00 8.13 47 ASP B C 1
ATOM 2944 O O . ASP B 1 47 ? 51.676 47.697 60.983 1.00 8.12 47 ASP B O 1
ATOM 2949 N N . SER B 1 48 ? 49.445 47.262 60.944 1.00 7.50 48 SER B N 1
ATOM 2950 C CA . SER B 1 48 ? 49.009 48.672 60.860 1.00 7.42 48 SER B CA 1
ATOM 2951 C C . SER B 1 48 ? 49.503 49.445 62.081 1.00 7.68 48 SER B C 1
ATOM 2952 O O . SER B 1 48 ? 49.759 50.650 61.965 1.00 8.15 48 SER B O 1
ATOM 2955 N N . THR B 1 49 ? 49.599 48.783 63.228 1.00 7.58 49 THR B N 1
ATOM 2956 C CA . THR B 1 49 ? 49.933 49.442 64.514 1.00 7.81 49 THR B CA 1
ATOM 2957 C C . THR B 1 49 ? 51.441 49.413 64.757 1.00 7.85 49 THR B C 1
ATOM 2958 O O . THR B 1 49 ? 51.995 50.453 65.170 1.00 8.19 49 THR B O 1
ATOM 2962 N N . HIS B 1 50 ? 52.088 48.274 64.549 1.00 7.96 50 HIS B N 1
ATOM 2963 C CA . HIS B 1 50 ? 53.465 48.028 65.049 1.00 8.22 50 HIS B CA 1
ATOM 2964 C C . HIS B 1 50 ? 54.475 47.997 63.905 1.00 8.82 50 HIS B C 1
ATOM 2965 O O . HIS B 1 50 ? 55.661 47.741 64.187 1.00 9.82 50 HIS B O 1
ATOM 2972 N N . GLY B 1 51 ? 54.025 48.236 62.675 1.00 9.05 51 GLY B N 1
ATOM 2973 C CA . GLY B 1 51 ? 54.928 48.317 61.522 1.00 9.61 51 GLY B CA 1
ATOM 2974 C C . GLY B 1 51 ? 55.322 46.953 61.011 1.00 10.03 51 GLY B C 1
ATOM 2975 O O . GLY B 1 51 ? 54.890 45.928 61.571 1.00 9.84 51 GLY B O 1
ATOM 2976 N N . SER B 1 52 ? 56.130 46.933 59.966 1.00 10.78 52 SER B N 1
ATOM 2977 C CA A SER B 1 52 ? 56.506 45.682 59.266 0.40 11.66 52 SER B CA 1
ATOM 2978 C CA B SER B 1 52 ? 56.510 45.684 59.266 0.60 11.56 52 SER B CA 1
ATOM 2979 C C . SER B 1 52 ? 57.507 44.905 60.125 1.00 12.34 52 SER B C 1
ATOM 2980 O O . SER B 1 52 ? 58.225 45.531 60.932 1.00 13.24 52 SER B O 1
ATOM 2985 N N . PHE B 1 53 ? 57.531 43.589 59.952 1.00 13.17 53 PHE B N 1
ATOM 2986 C CA . PHE B 1 53 ? 58.427 42.697 60.721 1.00 15.91 53 PHE B CA 1
ATOM 2987 C C . PHE B 1 53 ? 58.814 41.519 59.839 1.00 18.33 53 PHE B C 1
ATOM 2988 O O . PHE B 1 53 ? 58.024 41.147 58.936 1.00 17.46 53 PHE B O 1
ATOM 2996 N N . ALA B 1 54 ? 60.011 40.968 60.082 1.00 19.93 54 ALA B N 1
ATOM 2997 C CA . ALA B 1 54 ? 60.481 39.711 59.466 1.00 20.84 54 ALA B CA 1
ATOM 2998 C C . ALA B 1 54 ? 60.349 39.820 57.948 1.00 22.94 54 ALA B C 1
ATOM 2999 O O . ALA B 1 54 ? 59.627 39.050 57.311 1.00 20.51 54 ALA B O 1
ATOM 3001 N N . PRO B 1 55 ? 61.043 40.782 57.303 1.00 24.68 55 PRO B N 1
ATOM 3002 C CA . PRO B 1 55 ? 60.936 40.963 55.852 1.00 26.00 55 PRO B CA 1
ATOM 3003 C C . PRO B 1 55 ? 61.313 39.708 55.043 1.00 26.87 55 PRO B C 1
ATOM 3004 O O . PRO B 1 55 ? 60.796 39.528 53.959 1.00 28.88 55 PRO B O 1
ATOM 3008 N N . GLN B 1 56 ? 62.183 38.863 55.606 1.00 27.47 56 GLN B N 1
ATOM 3009 C CA . GLN B 1 56 ? 62.721 37.630 54.985 1.00 28.27 56 GLN B CA 1
ATOM 3010 C C . GLN B 1 56 ? 61.772 36.449 55.234 1.00 27.67 56 GLN B C 1
ATOM 3011 O O . GLN B 1 56 ? 61.995 35.402 54.614 1.00 28.45 56 GLN B O 1
ATOM 3017 N N . ALA B 1 57 ? 60.772 36.597 56.119 1.00 24.78 57 ALA B N 1
ATOM 3018 C CA . ALA B 1 57 ? 59.757 35.561 56.411 1.00 22.54 57 ALA B CA 1
ATOM 3019 C C . ALA B 1 57 ? 59.000 35.232 55.127 1.00 21.49 57 ALA B C 1
ATOM 3020 O O . ALA B 1 57 ? 58.665 36.143 54.360 1.00 22.38 57 ALA B O 1
ATOM 3022 N N . THR B 1 58 ? 58.760 33.942 54.896 1.00 20.04 58 THR B N 1
ATOM 3023 C CA . THR B 1 58 ? 58.005 33.452 53.728 1.00 19.69 58 THR B CA 1
ATOM 3024 C C . THR B 1 58 ? 57.074 32.334 54.174 1.00 17.87 58 THR B C 1
ATOM 3025 O O . THR B 1 58 ? 57.402 31.637 55.165 1.00 18.58 58 THR B O 1
ATOM 3029 N N . PHE B 1 59 ? 55.973 32.195 53.440 1.00 16.75 59 PHE B N 1
ATOM 3030 C CA . PHE B 1 59 ? 55.100 31.005 53.471 1.00 16.30 59 PHE B CA 1
ATOM 3031 C C . PHE B 1 59 ? 55.647 30.016 52.443 1.00 17.45 59 PHE B C 1
ATOM 3032 O O . PHE B 1 59 ? 55.680 30.351 51.269 1.00 17.49 59 PHE B O 1
ATOM 3040 N N . SER B 1 60 ? 56.097 28.855 52.906 1.00 18.69 60 SER B N 1
ATOM 3041 C CA . SER B 1 60 ? 56.898 27.887 52.116 1.00 20.84 60 SER B CA 1
ATOM 3042 C C . SER B 1 60 ? 56.701 26.507 52.728 1.00 20.25 60 SER B C 1
ATOM 3043 O O . SER B 1 60 ? 56.904 26.367 53.946 1.00 19.21 60 SER B O 1
ATOM 3046 N N . ASP B 1 61 ? 56.280 25.529 51.919 1.00 21.40 61 ASP B N 1
ATOM 3047 C CA . ASP B 1 61 ? 56.165 24.107 52.338 1.00 21.62 61 ASP B CA 1
ATOM 3048 C C . ASP B 1 61 ? 55.166 23.990 53.499 1.00 20.72 61 ASP B C 1
ATOM 3049 O O . ASP B 1 61 ? 55.410 23.180 54.404 1.00 19.30 61 ASP B O 1
ATOM 3054 N N . GLY B 1 62 ? 54.090 24.787 53.482 1.00 18.63 62 GLY B N 1
ATOM 3055 C CA . GLY B 1 62 ? 53.012 24.760 54.490 1.00 18.31 62 GLY B CA 1
ATOM 3056 C C . GLY B 1 62 ? 53.432 25.391 55.809 1.00 17.59 62 GLY B C 1
ATOM 3057 O O . GLY B 1 62 ? 52.760 25.128 56.848 1.00 17.83 62 GLY B O 1
ATOM 3066 N N . LEU B 1 64 ? 55.507 28.839 58.105 1.00 15.46 64 LEU B N 1
ATOM 3067 C CA . LEU B 1 64 ? 56.135 30.164 58.259 1.00 16.35 64 LEU B CA 1
ATOM 3068 C C . LEU B 1 64 ? 57.636 29.930 58.433 1.00 16.92 64 LEU B C 1
ATOM 3069 O O . LEU B 1 64 ? 58.018 29.336 59.455 1.00 16.33 64 LEU B O 1
ATOM 3074 N N . VAL B 1 65 ? 58.440 30.350 57.454 1.00 18.23 65 VAL B N 1
ATOM 3075 C CA . VAL B 1 65 ? 59.910 30.118 57.432 1.00 20.91 65 VAL B CA 1
ATOM 3076 C C . VAL B 1 65 ? 60.600 31.448 57.721 1.00 21.77 65 VAL B C 1
ATOM 3077 O O . VAL B 1 65 ? 60.388 32.381 56.946 1.00 21.25 65 VAL B O 1
ATOM 3081 N N . MET B 1 66 ? 61.380 31.493 58.805 1.00 24.87 66 MET B N 1
ATOM 3082 C CA . MET B 1 66 ? 62.141 32.675 59.290 1.00 29.04 66 MET B CA 1
ATOM 3083 C C . MET B 1 66 ? 63.491 32.175 59.820 1.00 31.16 66 MET B C 1
ATOM 3084 O O . MET B 1 66 ? 63.531 31.672 60.967 1.00 31.16 66 MET B O 1
ATOM 3089 N N . GLY B 1 67 ? 64.543 32.287 59.009 1.00 35.39 67 GLY B N 1
ATOM 3090 C CA . GLY B 1 67 ? 65.866 31.715 59.315 1.00 36.29 67 GLY B CA 1
ATOM 3091 C C . GLY B 1 67 ? 65.755 30.216 59.521 1.00 37.16 67 GLY B C 1
ATOM 3092 O O . GLY B 1 67 ? 65.291 29.531 58.588 1.00 37.95 67 GLY B O 1
ATOM 3093 N N . GLU B 1 68 ? 66.098 29.737 60.720 1.00 38.04 68 GLU B N 1
ATOM 3094 C CA . GLU B 1 68 ? 66.083 28.298 61.092 1.00 39.61 68 GLU B CA 1
ATOM 3095 C C . GLU B 1 68 ? 64.735 27.923 61.726 1.00 37.41 68 GLU B C 1
ATOM 3096 O O . GLU B 1 68 ? 64.507 26.720 61.923 1.00 37.50 68 GLU B O 1
ATOM 3102 N N . ARG B 1 69 ? 63.874 28.904 62.014 1.00 34.52 69 ARG B N 1
ATOM 3103 C CA . ARG B 1 69 ? 62.503 28.638 62.510 1.00 31.73 69 ARG B CA 1
ATOM 3104 C C . ARG B 1 69 ? 61.606 28.292 61.319 1.00 30.20 69 ARG B C 1
ATOM 3105 O O . ARG B 1 69 ? 61.570 29.072 60.348 1.00 31.95 69 ARG B O 1
ATOM 3113 N N . LYS B 1 70 ? 60.945 27.141 61.390 1.00 28.35 70 LYS B N 1
ATOM 3114 C CA . LYS B 1 70 ? 59.914 26.686 60.423 1.00 26.89 70 LYS B CA 1
ATOM 3115 C C . LYS B 1 70 ? 58.689 26.290 61.242 1.00 23.30 70 LYS B C 1
ATOM 3116 O O . LYS B 1 70 ? 58.772 25.302 62.000 1.00 23.80 70 LYS B O 1
ATOM 3122 N N . VAL B 1 71 ? 57.623 27.076 61.153 1.00 18.91 71 VAL B N 1
ATOM 3123 C CA . VAL B 1 71 ? 56.401 26.907 61.991 1.00 16.86 71 VAL B CA 1
ATOM 3124 C C . VAL B 1 71 ? 55.275 26.352 61.119 1.00 15.61 71 VAL B C 1
ATOM 3125 O O . VAL B 1 71 ? 54.924 26.999 60.127 1.00 13.94 71 VAL B O 1
ATOM 3129 N N . HIS B 1 72 ? 54.754 25.181 61.456 1.00 14.82 72 HIS B N 1
ATOM 3130 C CA A HIS B 1 72 ? 53.641 24.511 60.734 0.47 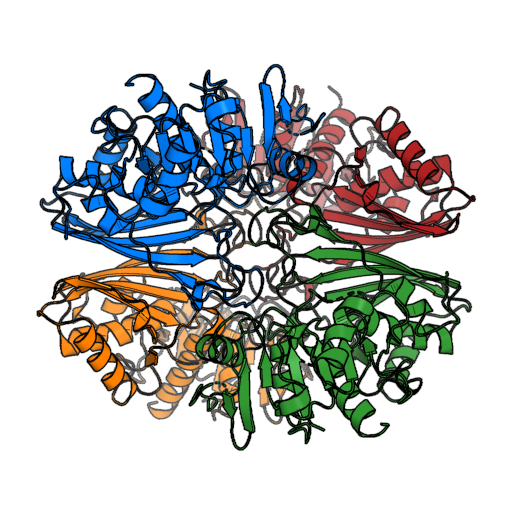15.35 72 HIS B CA 1
ATOM 3131 C CA B HIS B 1 72 ? 53.648 24.520 60.721 0.53 15.37 72 HIS B CA 1
ATOM 3132 C C . HIS B 1 72 ? 52.374 25.361 60.826 1.00 14.77 72 HIS B C 1
ATOM 3133 O O . HIS B 1 72 ? 52.062 25.806 61.937 1.00 15.09 72 HIS B O 1
ATOM 3146 N N . PHE B 1 73 ? 51.673 25.542 59.714 1.00 14.13 73 PHE B N 1
ATOM 3147 C CA . PHE B 1 73 ? 50.335 26.190 59.713 1.00 13.83 73 PHE B CA 1
ATOM 3148 C C . PHE B 1 73 ? 49.227 25.139 59.764 1.00 13.73 73 PHE B C 1
ATOM 3149 O O . PHE B 1 73 ? 49.292 24.171 58.987 1.00 13.68 73 PHE B O 1
ATOM 3157 N N . LEU B 1 74 ? 48.251 25.357 60.636 1.00 13.91 74 LEU B N 1
ATOM 3158 C CA . LEU B 1 74 ? 46.985 24.585 60.726 1.00 14.72 74 LEU B CA 1
ATOM 3159 C C . LEU B 1 74 ? 45.804 25.536 60.555 1.00 14.89 74 LEU B C 1
ATOM 3160 O O . LEU B 1 74 ? 45.955 26.728 60.869 1.00 13.65 74 LEU B O 1
ATOM 3165 N N . ALA B 1 75 ? 44.663 25.018 60.109 1.00 15.11 75 ALA B N 1
ATOM 3166 C CA . ALA B 1 75 ? 43.388 25.761 60.021 1.00 15.36 75 ALA B CA 1
ATOM 3167 C C . ALA B 1 75 ? 42.245 24.847 60.469 1.00 16.67 75 ALA B C 1
ATOM 3168 O O . ALA B 1 75 ? 41.432 24.437 59.632 1.00 18.16 75 ALA B O 1
ATOM 3170 N N . GLU B 1 76 ? 42.215 24.535 61.764 1.00 17.15 76 GLU B N 1
ATOM 3171 C CA . GLU B 1 76 ? 41.239 23.607 62.387 1.00 17.57 76 GLU B CA 1
ATOM 3172 C C . GLU B 1 76 ? 40.489 24.346 63.500 1.00 16.89 76 GLU B C 1
ATOM 3173 O O . GLU B 1 76 ? 41.086 24.590 64.552 1.00 15.62 76 GLU B O 1
ATOM 3179 N N . LYS B 1 77 ? 39.217 24.676 63.264 1.00 18.52 77 LYS B N 1
ATOM 3180 C CA . LYS B 1 77 ? 38.375 25.458 64.210 1.00 19.40 77 LYS B CA 1
ATOM 3181 C C . LYS B 1 77 ? 38.089 24.645 65.483 1.00 19.47 77 LYS B C 1
ATOM 3182 O O . LYS B 1 77 ? 37.855 25.259 66.530 1.00 18.82 77 LYS B O 1
ATOM 3188 N N . ASP B 1 78 ? 38.103 23.310 65.395 1.00 19.11 78 ASP B N 1
ATOM 3189 C CA . ASP B 1 78 ? 37.649 22.388 66.476 1.00 19.93 78 ASP B CA 1
ATOM 3190 C C . ASP B 1 78 ? 38.848 21.892 67.291 1.00 18.44 78 ASP B C 1
ATOM 3191 O O . ASP B 1 78 ? 39.631 21.098 66.744 1.00 18.50 78 ASP B O 1
ATOM 3196 N N . VAL B 1 79 ? 38.957 22.295 68.558 1.00 19.55 79 VAL B N 1
ATOM 3197 C CA . VAL B 1 79 ? 40.114 21.948 69.449 1.00 19.98 79 VAL B CA 1
ATOM 3198 C C . VAL B 1 79 ? 40.252 20.422 69.571 1.00 20.49 79 VAL B C 1
ATOM 3199 O O . VAL B 1 79 ? 41.396 19.953 69.702 1.00 18.96 79 VAL B O 1
ATOM 3203 N N . GLN B 1 80 ? 39.150 19.677 69.481 1.00 22.31 80 GLN B N 1
ATOM 3204 C CA . GLN B 1 80 ? 39.167 18.196 69.663 1.00 24.74 80 GLN B CA 1
ATOM 3205 C C . GLN B 1 80 ? 39.888 17.522 68.487 1.00 24.55 80 GLN B C 1
ATOM 3206 O O . GLN B 1 80 ? 40.290 16.352 68.643 1.00 26.49 80 GLN B O 1
ATOM 3212 N N . LYS B 1 81 ? 40.085 18.221 67.362 1.00 23.10 81 LYS B N 1
ATOM 3213 C CA . LYS B 1 81 ? 40.752 17.666 66.156 1.00 23.23 81 LYS B CA 1
ATOM 3214 C C . LYS B 1 81 ? 42.184 18.199 66.001 1.00 21.01 81 LYS B C 1
ATOM 3215 O O . LYS B 1 81 ? 42.807 17.871 64.986 1.00 20.36 81 LYS B O 1
ATOM 3221 N N . LEU B 1 82 ? 42.710 18.986 66.947 1.00 20.47 82 LEU B N 1
ATOM 3222 C CA . LEU B 1 82 ? 44.072 19.572 66.817 1.00 19.30 82 LEU B CA 1
ATOM 3223 C C . LEU B 1 82 ? 45.121 18.506 67.109 1.00 18.95 82 LEU B C 1
ATOM 3224 O O . LEU B 1 82 ? 44.970 17.746 68.065 1.00 19.39 82 LEU B O 1
ATOM 3229 N N . PRO B 1 83 ? 46.194 18.419 66.284 1.00 18.18 83 PRO B N 1
ATOM 3230 C CA . PRO B 1 83 ? 47.153 17.319 66.372 1.00 18.02 83 PRO B CA 1
ATOM 3231 C C . PRO B 1 83 ? 48.284 17.560 67.382 1.00 16.68 83 PRO B C 1
ATOM 3232 O O . PRO B 1 83 ? 49.431 17.428 67.032 1.00 16.99 83 PRO B O 1
ATOM 3236 N N . TRP B 1 84 ? 47.940 17.895 68.624 1.00 16.41 84 TRP B N 1
ATOM 3237 C CA . TRP B 1 84 ? 48.943 18.304 69.638 1.00 17.13 84 TRP B CA 1
ATOM 3238 C C . TRP B 1 84 ? 49.780 17.099 70.070 1.00 18.51 84 TRP B C 1
ATOM 3239 O O . TRP B 1 84 ? 50.965 17.294 70.363 1.00 18.43 84 TRP B O 1
ATOM 3250 N N . LYS B 1 85 ? 49.190 15.898 70.091 1.00 21.31 85 LYS B N 1
ATOM 3251 C CA . LYS B 1 85 ? 49.923 14.652 70.443 1.00 23.33 85 LYS B CA 1
ATOM 3252 C C . LYS B 1 85 ? 51.030 14.420 69.404 1.00 22.19 85 LYS B C 1
ATOM 3253 O O . LYS B 1 85 ? 52.197 14.292 69.800 1.00 21.49 85 LYS B O 1
ATOM 3259 N N . ASP B 1 86 ? 50.680 14.439 68.116 1.00 23.73 86 ASP B N 1
ATOM 3260 C CA . ASP B 1 86 ? 51.624 14.216 66.986 1.00 25.21 86 ASP B CA 1
ATOM 3261 C C . ASP B 1 86 ? 52.725 15.279 66.994 1.00 23.75 86 ASP B C 1
ATOM 3262 O O . ASP B 1 86 ? 53.860 14.931 66.633 1.00 23.49 86 ASP B O 1
ATOM 3267 N N . LEU B 1 87 ? 52.416 16.519 67.400 1.00 23.10 87 LEU B N 1
ATOM 3268 C CA . LEU B 1 87 ? 53.381 17.654 67.377 1.00 21.92 87 LEU B CA 1
ATOM 3269 C C . LEU B 1 87 ? 54.163 17.755 68.696 1.00 21.08 87 LEU B C 1
ATOM 3270 O O . LEU B 1 87 ? 55.053 18.637 68.778 1.00 19.85 87 LEU B O 1
ATOM 3275 N N . ASP B 1 88 ? 53.871 16.893 69.679 1.00 21.43 88 ASP B N 1
ATOM 3276 C CA . ASP B 1 88 ? 54.611 16.815 70.969 1.00 21.25 88 ASP B CA 1
ATOM 3277 C C . ASP B 1 88 ? 54.593 18.197 71.630 1.00 19.18 88 ASP B C 1
ATOM 3278 O O . ASP B 1 88 ? 55.667 18.731 71.949 1.00 19.09 88 ASP B O 1
ATOM 3283 N N . VAL B 1 89 ? 53.403 18.754 71.832 1.00 18.42 89 VAL B N 1
ATOM 3284 C CA . VAL B 1 89 ? 53.228 20.164 72.302 1.00 17.97 89 VAL B CA 1
ATOM 3285 C C . VAL B 1 89 ? 53.379 20.228 73.825 1.00 16.99 89 VAL B C 1
ATOM 3286 O O . VAL B 1 89 ? 52.604 19.539 74.525 1.00 17.74 89 VAL B O 1
ATOM 3290 N N . ASP B 1 90 ? 54.307 21.060 74.306 1.00 18.09 90 ASP B N 1
ATOM 3291 C CA . ASP B 1 90 ? 54.500 21.328 75.755 1.00 17.93 90 ASP B CA 1
ATOM 3292 C C . ASP B 1 90 ? 53.472 22.363 76.241 1.00 17.53 90 ASP B C 1
ATOM 3293 O O . ASP B 1 90 ? 52.879 22.139 77.299 1.00 17.50 90 ASP B O 1
ATOM 3298 N N . VAL B 1 91 ? 53.272 23.463 75.512 1.00 15.58 91 VAL B N 1
ATOM 3299 C CA . VAL B 1 91 ? 52.319 24.534 75.927 1.00 14.78 91 VAL B CA 1
ATOM 3300 C C . VAL B 1 91 ? 51.534 25.024 74.711 1.00 13.15 91 VAL B C 1
ATOM 3301 O O . VAL B 1 91 ? 52.154 25.379 73.697 1.00 12.87 91 VAL B O 1
ATOM 3305 N N . VAL B 1 92 ? 50.213 25.069 74.843 1.00 12.79 92 VAL B N 1
ATOM 3306 C CA . VAL B 1 92 ? 49.313 25.793 73.901 1.00 12.30 92 VAL B CA 1
ATOM 3307 C C . VAL B 1 92 ? 49.177 27.223 74.421 1.00 12.05 92 VAL B C 1
ATOM 3308 O O . VAL B 1 92 ? 48.742 27.402 75.567 1.00 12.41 92 VAL B O 1
ATOM 3312 N N . VAL B 1 93 ? 49.533 28.204 73.599 1.00 11.34 93 VAL B N 1
ATOM 3313 C CA . VAL B 1 93 ? 49.115 29.615 73.819 1.00 11.38 93 VAL B CA 1
ATOM 3314 C C . VAL B 1 93 ? 47.697 29.737 73.257 1.00 11.23 93 VAL B C 1
ATOM 3315 O O . VAL B 1 93 ? 47.526 29.667 72.025 1.00 10.89 93 VAL B O 1
ATOM 3319 N N . GLU B 1 94 ? 46.707 29.848 74.143 1.00 10.92 94 GLU B N 1
ATOM 3320 C CA . GLU B 1 94 ? 45.275 29.870 73.764 1.00 10.72 94 GLU B CA 1
ATOM 3321 C C . GLU B 1 94 ? 44.851 31.333 73.625 1.00 10.25 94 GLU B C 1
ATOM 3322 O O . GLU B 1 94 ? 44.544 31.969 74.651 1.00 10.68 94 GLU B O 1
ATOM 3328 N N . SER B 1 95 ? 44.875 31.838 72.391 1.00 9.97 95 SER B N 1
ATOM 3329 C CA . SER B 1 95 ? 44.666 33.268 72.052 1.00 9.72 95 SER B CA 1
ATOM 3330 C C . SER B 1 95 ? 43.570 33.433 70.990 1.00 9.73 95 SER B C 1
ATOM 3331 O O . SER B 1 95 ? 43.609 34.416 70.238 1.00 9.01 95 SER B O 1
ATOM 3334 N N . THR B 1 96 ? 42.569 32.558 70.947 1.00 9.90 96 THR B N 1
ATOM 3335 C CA . THR B 1 96 ? 41.416 32.692 70.017 1.00 10.16 96 THR B CA 1
ATOM 3336 C C . THR B 1 96 ? 40.375 33.662 70.577 1.00 10.96 96 THR B C 1
ATOM 3337 O O . THR B 1 96 ? 39.583 34.188 69.759 1.00 11.60 96 THR B O 1
ATOM 3341 N N . GLY B 1 97 ? 40.343 33.849 71.903 1.00 11.98 97 GLY B N 1
ATOM 3342 C CA . GLY B 1 97 ? 39.282 34.595 72.602 1.00 12.84 97 GLY B CA 1
ATOM 3343 C C . GLY B 1 97 ? 37.968 33.832 72.716 1.00 15.00 97 GLY B C 1
ATOM 3344 O O . GLY B 1 97 ? 37.000 34.432 73.201 1.00 16.62 97 GLY B O 1
ATOM 3345 N N . LEU B 1 98 ? 37.912 32.564 72.288 1.00 16.24 98 LEU B N 1
ATOM 3346 C CA . LEU B 1 98 ? 36.660 31.748 72.324 1.00 17.83 98 LEU B CA 1
ATOM 3347 C C . LEU B 1 98 ? 36.618 30.854 73.573 1.00 20.06 98 LEU B C 1
ATOM 3348 O O . LEU B 1 98 ? 35.503 30.459 73.954 1.00 21.18 98 LEU B O 1
ATOM 3353 N N . PHE B 1 99 ? 37.782 30.493 74.117 1.00 22.76 99 PHE B N 1
ATOM 3354 C CA . PHE B 1 99 ? 37.976 29.381 75.093 1.00 25.18 99 PHE B CA 1
ATOM 3355 C C . PHE B 1 99 ? 38.643 29.938 76.351 1.00 26.54 99 PHE B C 1
ATOM 3356 O O . PHE B 1 99 ? 39.899 30.029 76.330 1.00 28.41 99 PHE B O 1
ATOM 3364 N N . ASN B 1 101 ? 35.941 28.898 79.877 1.00 30.31 101 ASN B N 1
ATOM 3365 C CA . ASN B 1 101 ? 35.823 27.893 80.966 1.00 30.44 101 ASN B CA 1
ATOM 3366 C C . ASN B 1 101 ? 37.008 26.922 80.916 1.00 28.83 101 ASN B C 1
ATOM 3367 O O . ASN B 1 101 ? 37.435 26.526 79.821 1.00 27.73 101 ASN B O 1
ATOM 3372 N N . ARG B 1 102 ? 37.496 26.508 82.086 1.00 28.73 102 ARG B N 1
ATOM 3373 C CA . ARG B 1 102 ? 38.573 25.491 82.236 1.00 27.76 102 ARG B CA 1
ATOM 3374 C C . ARG B 1 102 ? 38.206 24.230 81.437 1.00 26.96 102 ARG B C 1
ATOM 3375 O O . ARG B 1 102 ? 39.101 23.659 80.794 1.00 24.35 102 ARG B O 1
ATOM 3383 N N . ASP B 1 103 ? 36.935 23.820 81.460 1.00 29.25 103 ASP B N 1
ATOM 3384 C CA . ASP B 1 103 ? 36.436 22.587 80.788 1.00 32.37 103 ASP B CA 1
ATOM 3385 C C . ASP B 1 103 ? 36.631 22.699 79.270 1.00 31.62 103 ASP B C 1
ATOM 3386 O O . ASP B 1 103 ? 37.024 21.706 78.646 1.00 32.66 103 ASP B O 1
ATOM 3391 N N . ASP B 1 104 ? 36.367 23.861 78.680 1.00 30.40 104 ASP B N 1
ATOM 3392 C CA . ASP B 1 104 ? 36.579 24.118 77.228 1.00 30.27 104 ASP B CA 1
ATOM 3393 C C . ASP B 1 104 ? 38.083 24.091 76.928 1.00 26.40 104 ASP B C 1
ATOM 3394 O O . ASP B 1 104 ? 38.469 23.469 75.937 1.00 26.76 104 ASP B O 1
ATOM 3399 N N . VAL B 1 105 ? 38.899 24.725 77.768 1.00 23.80 105 VAL B N 1
ATOM 3400 C CA . VAL B 1 105 ? 40.373 24.847 77.557 1.00 22.61 105 VAL B CA 1
ATOM 3401 C C . VAL B 1 105 ? 41.037 23.469 77.733 1.00 21.91 105 VAL B C 1
ATOM 3402 O O . VAL B 1 105 ? 42.026 23.192 77.027 1.00 20.05 105 VAL B O 1
ATOM 3406 N N . ALA B 1 106 ? 40.503 22.617 78.613 1.00 21.19 106 ALA B N 1
ATOM 3407 C CA . ALA B 1 106 ? 41.048 21.268 78.898 1.00 21.31 106 ALA B CA 1
ATOM 3408 C C . ALA B 1 106 ? 41.028 20.385 77.639 1.00 20.63 106 ALA B C 1
ATOM 3409 O O . ALA B 1 106 ? 41.806 19.422 77.584 1.00 20.69 106 ALA B O 1
ATOM 3411 N N . LYS B 1 107 ? 40.202 20.698 76.638 1.00 20.06 107 LYS B N 1
ATOM 3412 C CA . LYS B 1 107 ? 40.136 19.941 75.355 1.00 20.41 107 LYS B CA 1
ATOM 3413 C C . LYS B 1 107 ? 41.499 19.974 74.657 1.00 19.18 107 LYS B C 1
ATOM 3414 O O . LYS B 1 107 ? 41.799 19.029 73.922 1.00 18.67 107 LYS B O 1
ATOM 3420 N N . HIS B 1 108 ? 42.303 21.019 74.872 1.00 17.62 108 HIS B N 1
ATOM 3421 C CA . HIS B 1 108 ? 43.709 21.085 74.383 1.00 17.11 108 HIS B CA 1
ATOM 3422 C C . HIS B 1 108 ? 44.534 19.958 75.008 1.00 16.34 108 HIS B C 1
ATOM 3423 O O . HIS B 1 108 ? 45.368 19.385 74.292 1.00 15.67 108 HIS B O 1
ATOM 3430 N N . LEU B 1 109 ? 44.331 19.693 76.300 1.00 17.11 109 LEU B N 1
ATOM 3431 C CA . LEU B 1 109 ? 45.045 18.609 77.029 1.00 17.75 109 LEU B CA 1
ATOM 3432 C C . LEU B 1 109 ? 44.595 17.260 76.449 1.00 18.72 109 LEU B C 1
ATOM 3433 O O . LEU B 1 109 ? 45.468 16.437 76.134 1.00 18.49 109 LEU B O 1
ATOM 3438 N N . ASP B 1 110 ? 43.283 17.074 76.276 1.00 20.24 110 ASP B N 1
ATOM 3439 C CA . ASP B 1 110 ? 42.678 15.853 75.674 1.00 21.83 110 ASP B CA 1
ATOM 3440 C C . ASP B 1 110 ? 43.275 15.617 74.280 1.00 21.79 110 ASP B C 1
ATOM 3441 O O . ASP B 1 110 ? 43.462 14.450 73.911 1.00 21.93 110 ASP B O 1
ATOM 3446 N N . SER B 1 111 ? 43.573 16.681 73.526 1.00 19.69 111 SER B N 1
ATOM 3447 C CA . SER B 1 111 ? 44.138 16.597 72.151 1.00 18.94 111 SER B CA 1
ATOM 3448 C C . SER B 1 111 ? 45.660 16.387 72.184 1.00 18.70 111 SER B C 1
ATOM 3449 O O . SER B 1 111 ? 46.247 16.202 71.113 1.00 19.74 111 SER B O 1
ATOM 3452 N N . GLY B 1 112 ? 46.286 16.414 73.362 1.00 19.23 112 GLY B N 1
ATOM 3453 C CA . GLY B 1 112 ? 47.666 15.924 73.548 1.00 18.56 112 GLY B CA 1
ATOM 3454 C C . GLY B 1 112 ? 48.643 16.959 74.073 1.00 18.56 112 GLY B C 1
ATOM 3455 O O . GLY B 1 112 ? 49.824 16.607 74.244 1.00 19.38 112 GLY B O 1
ATOM 3456 N N . ALA B 1 113 ? 48.220 18.206 74.295 1.00 17.82 113 ALA B N 1
ATOM 3457 C CA . ALA B 1 113 ? 49.102 19.257 74.863 1.00 18.48 113 ALA B CA 1
ATOM 3458 C C . ALA B 1 113 ? 49.323 18.988 76.357 1.00 17.82 113 ALA B C 1
ATOM 3459 O O . ALA B 1 113 ? 48.381 18.518 77.014 1.00 17.62 113 ALA B O 1
ATOM 3461 N N . LYS B 1 114 ? 50.514 19.293 76.873 1.00 18.23 114 LYS B N 1
ATOM 3462 C CA . LYS B 1 114 ? 50.883 19.063 78.297 1.00 18.70 114 LYS B CA 1
ATOM 3463 C C . LYS B 1 114 ? 50.358 20.203 79.179 1.00 18.25 114 LYS B C 1
ATOM 3464 O O . LYS B 1 114 ? 50.018 19.952 80.348 1.00 19.28 114 LYS B O 1
ATOM 3470 N N . ARG B 1 115 ? 50.280 21.420 78.637 1.00 16.40 115 ARG B N 1
ATOM 3471 C CA . ARG B 1 115 ? 49.911 22.632 79.412 1.00 16.01 115 ARG B CA 1
ATOM 3472 C C . ARG B 1 115 ? 49.189 23.610 78.480 1.00 14.71 115 ARG B C 1
ATOM 3473 O O . ARG B 1 115 ? 49.457 23.579 77.259 1.00 14.25 115 ARG B O 1
ATOM 3481 N N . VAL B 1 116 ? 48.334 24.456 79.043 1.00 13.80 116 VAL B N 1
ATOM 3482 C CA . VAL B 1 116 ? 47.689 25.572 78.291 1.00 13.49 116 VAL B CA 1
ATOM 3483 C C . VAL B 1 116 ? 47.927 26.869 79.055 1.00 13.19 116 VAL B C 1
ATOM 3484 O O . VAL B 1 116 ? 47.679 26.895 80.270 1.00 12.38 116 VAL B O 1
ATOM 3488 N N . LEU B 1 117 ? 48.352 27.910 78.335 1.00 12.86 117 LEU B N 1
ATOM 3489 C CA . LEU B 1 117 ? 48.404 29.309 78.831 1.00 12.70 117 LEU B CA 1
ATOM 3490 C C . LEU B 1 117 ? 47.315 30.098 78.093 1.00 12.16 117 LEU B C 1
ATOM 3491 O O . LEU B 1 117 ? 47.448 30.292 76.872 1.00 11.47 117 LEU B O 1
ATOM 3496 N N . ILE B 1 118 ? 46.261 30.483 78.805 1.00 12.10 118 ILE B N 1
ATOM 3497 C CA . ILE B 1 118 ? 45.133 31.277 78.246 1.00 12.37 118 ILE B CA 1
ATOM 3498 C C . ILE B 1 118 ? 45.562 32.742 78.286 1.00 11.23 118 ILE B C 1
ATOM 3499 O O . ILE B 1 118 ? 45.936 33.213 79.356 1.00 10.65 118 ILE B O 1
ATOM 3504 N N . THR B 1 119 ? 45.472 33.451 77.160 1.00 10.67 119 THR B N 1
ATOM 3505 C CA . THR B 1 119 ? 45.879 34.876 77.050 1.00 10.55 119 THR B CA 1
ATOM 3506 C C . THR B 1 119 ? 44.704 35.773 77.449 1.00 10.69 119 THR B C 1
ATOM 3507 O O . THR B 1 119 ? 44.462 36.772 76.774 1.00 10.50 119 THR B O 1
ATOM 3511 N N . ALA B 1 120 ? 44.012 35.442 78.532 1.00 10.75 120 ALA B N 1
ATOM 3512 C CA . ALA B 1 120 ? 42.795 36.148 78.972 1.00 11.38 120 ALA B CA 1
ATOM 3513 C C . ALA B 1 120 ? 42.437 35.658 80.362 1.00 11.91 120 ALA B C 1
ATOM 3514 O O . ALA B 1 120 ? 42.904 34.596 80.771 1.00 11.40 120 ALA B O 1
ATOM 3516 N N . PRO B 1 121 ? 41.562 36.381 81.083 1.00 12.85 121 PRO B N 1
ATOM 3517 C CA . PRO B 1 121 ? 40.969 35.848 82.303 1.00 14.31 121 PRO B CA 1
ATOM 3518 C C . PRO B 1 121 ? 40.223 34.546 81.994 1.00 15.92 121 PRO B C 1
ATOM 3519 O O . PRO B 1 121 ? 39.619 34.442 80.927 1.00 15.64 121 PRO B O 1
ATOM 3523 N N . ALA B 1 122 ? 40.272 33.597 82.932 1.00 17.50 122 ALA B N 1
ATOM 3524 C CA . ALA B 1 122 ? 39.633 32.270 82.823 1.00 19.28 122 ALA B CA 1
ATOM 3525 C C . ALA B 1 122 ? 38.590 32.123 83.933 1.00 20.66 122 ALA B C 1
ATOM 3526 O O . ALA B 1 122 ? 38.778 32.723 85.000 1.00 22.12 122 ALA B O 1
ATOM 3528 N N . LYS B 1 123 ? 37.538 31.342 83.681 1.00 21.80 123 LYS B N 1
ATOM 3529 C CA . LYS B 1 123 ? 36.550 30.914 84.706 1.00 24.35 123 LYS B CA 1
ATOM 3530 C C . LYS B 1 123 ? 36.921 29.508 85.176 1.00 24.16 123 LYS B C 1
ATOM 3531 O O . LYS B 1 123 ? 37.489 28.739 84.385 1.00 22.08 123 LYS B O 1
ATOM 3537 N N . GLY B 1 124 ? 36.582 29.187 86.423 1.00 25.28 124 GLY B N 1
ATOM 3538 C CA . GLY B 1 124 ? 36.874 27.878 87.035 1.00 24.66 124 GLY B CA 1
ATOM 3539 C C . GLY B 1 124 ? 38.196 27.905 87.774 1.00 24.61 124 GLY B C 1
ATOM 3540 O O . GLY B 1 124 ? 38.673 29.009 88.111 1.00 24.77 124 GLY B O 1
ATOM 3541 N N . ASP B 1 125 ? 38.772 26.727 88.007 1.00 24.91 125 ASP B N 1
ATOM 3542 C CA . ASP B 1 125 ? 39.967 26.527 88.866 1.00 24.55 125 ASP B CA 1
ATOM 3543 C C . ASP B 1 125 ? 41.205 26.718 87.984 1.00 23.01 125 ASP B C 1
ATOM 3544 O O . ASP B 1 125 ? 41.904 25.725 87.717 1.00 23.79 125 ASP B O 1
ATOM 3549 N N . VAL B 1 126 ? 41.419 27.960 87.527 1.00 20.69 126 VAL B N 1
ATOM 3550 C CA . VAL B 1 126 ? 42.557 28.357 86.650 1.00 19.19 126 VAL B CA 1
ATOM 3551 C C . VAL B 1 126 ? 43.423 29.357 87.409 1.00 18.23 126 VAL B C 1
ATOM 3552 O O . VAL B 1 126 ? 43.040 30.509 87.626 1.00 19.00 126 VAL B O 1
ATOM 3556 N N . PRO B 1 127 ? 44.630 28.935 87.845 1.00 17.23 127 PRO B N 1
ATOM 3557 C CA . PRO B 1 127 ? 45.596 29.845 88.448 1.00 16.88 127 PRO B CA 1
ATOM 3558 C C . PRO B 1 127 ? 45.872 31.002 87.481 1.00 16.16 127 PRO B C 1
ATOM 3559 O O . PRO B 1 127 ? 46.154 30.743 86.332 1.00 16.03 127 PRO B O 1
ATOM 3563 N N . THR B 1 128 ? 45.780 32.227 87.981 1.00 15.77 128 THR B N 1
ATOM 3564 C CA . THR B 1 128 ? 45.957 33.473 87.199 1.00 15.77 128 THR B CA 1
ATOM 3565 C C . THR B 1 128 ? 47.210 34.181 87.709 1.00 15.26 128 THR B C 1
ATOM 3566 O O . THR B 1 128 ? 47.345 34.350 88.927 1.00 16.31 128 THR B O 1
ATOM 3570 N N . PHE B 1 129 ? 48.105 34.560 86.806 1.00 14.41 129 PHE B N 1
ATOM 3571 C CA . PHE B 1 129 ? 49.416 35.155 87.155 1.00 14.19 129 PHE B CA 1
ATOM 3572 C C . PHE B 1 129 ? 49.570 36.512 86.478 1.00 14.29 129 PHE B C 1
ATOM 3573 O O . PHE B 1 129 ? 49.106 36.699 85.341 1.00 14.33 129 PHE B O 1
ATOM 3581 N N . VAL B 1 130 ? 50.179 37.431 87.218 1.00 12.84 130 VAL B N 1
ATOM 3582 C CA . VAL B 1 130 ? 50.681 38.735 86.713 1.00 12.95 130 VAL B CA 1
ATOM 3583 C C . VAL B 1 130 ? 52.170 38.780 87.040 1.00 12.49 130 VAL B C 1
ATOM 3584 O O . VAL B 1 130 ? 52.522 38.729 88.230 1.00 11.96 130 VAL B O 1
ATOM 3588 N N . MET B 1 131 ? 53.016 38.837 86.017 1.00 12.09 131 MET B N 1
ATOM 3589 C CA . MET B 1 131 ? 54.483 38.946 86.184 1.00 12.45 131 MET B CA 1
ATOM 3590 C C . MET B 1 131 ? 54.797 40.135 87.095 1.00 13.05 131 MET B C 1
ATOM 3591 O O . MET B 1 131 ? 54.237 41.225 86.863 1.00 12.92 131 MET B O 1
ATOM 3596 N N . GLY B 1 132 ? 55.630 39.911 88.118 1.00 12.75 132 GLY B N 1
ATOM 3597 C CA . GLY B 1 132 ? 56.059 40.945 89.072 1.00 13.39 132 GLY B CA 1
ATOM 3598 C C . GLY B 1 132 ? 55.095 41.096 90.231 1.00 13.69 132 GLY B C 1
ATOM 3599 O O . GLY B 1 132 ? 55.401 41.875 91.160 1.00 14.92 132 GLY B O 1
ATOM 3600 N N . VAL B 1 133 ? 53.966 40.384 90.214 1.00 13.42 133 VAL B N 1
ATOM 3601 C CA . VAL B 1 133 ? 52.952 40.477 91.300 1.00 13.78 133 VAL B CA 1
ATOM 3602 C C . VAL B 1 133 ? 52.846 39.115 91.994 1.00 13.61 133 VAL B C 1
ATOM 3603 O O . VAL B 1 133 ? 53.063 39.064 93.209 1.00 14.12 133 VAL B O 1
ATOM 3607 N N . ASN B 1 134 ? 52.521 38.040 91.269 1.00 13.72 134 ASN B N 1
ATOM 3608 C CA . ASN B 1 134 ? 52.283 36.713 91.907 1.00 13.39 134 ASN B CA 1
ATOM 3609 C C . ASN B 1 134 ? 52.763 35.551 91.022 1.00 13.44 134 ASN B C 1
ATOM 3610 O O . ASN B 1 134 ? 52.375 34.397 91.308 1.00 14.11 134 ASN B O 1
ATOM 3615 N N . HIS B 1 135 ? 53.584 35.798 90.002 1.00 13.30 135 HIS B N 1
ATOM 3616 C CA . HIS B 1 135 ? 53.965 34.729 89.046 1.00 13.81 135 HIS B CA 1
ATOM 3617 C C . HIS B 1 135 ? 54.752 33.619 89.758 1.00 14.48 135 HIS B C 1
ATOM 3618 O O . HIS B 1 135 ? 54.709 32.467 89.280 1.00 14.48 135 HIS B O 1
ATOM 3625 N N . GLN B 1 136 ? 55.449 33.935 90.851 1.00 15.96 136 GLN B N 1
ATOM 3626 C CA . GLN B 1 136 ? 56.261 32.927 91.595 1.00 17.93 136 GLN B CA 1
ATOM 3627 C C . GLN B 1 136 ? 55.339 31.919 92.295 1.00 18.25 136 GLN B C 1
ATOM 3628 O O . GLN B 1 136 ? 55.871 30.892 92.774 1.00 18.78 136 GLN B O 1
ATOM 3634 N N . GLN B 1 137 ? 54.022 32.150 92.317 1.00 17.90 137 GLN B N 1
ATOM 3635 C CA . GLN B 1 137 ? 53.032 31.165 92.841 1.00 18.13 137 GLN B CA 1
ATOM 3636 C C . GLN B 1 137 ? 52.799 30.045 91.821 1.00 16.11 137 GLN B C 1
ATOM 3637 O O . GLN B 1 137 ? 52.161 29.052 92.185 1.00 15.86 137 GLN B O 1
ATOM 3643 N N . PHE B 1 138 ? 53.303 30.186 90.588 1.00 15.12 138 PHE B N 1
ATOM 3644 C CA . PHE B 1 138 ? 53.224 29.109 89.573 1.00 15.16 138 PHE B CA 1
ATOM 3645 C C . PHE B 1 138 ? 53.848 27.827 90.154 1.00 15.33 138 PHE B C 1
ATOM 3646 O O . PHE B 1 138 ? 54.932 27.896 90.751 1.00 15.54 138 PHE B O 1
ATOM 3654 N N . ASP B 1 139 ? 53.152 26.702 89.988 1.00 16.32 139 ASP B N 1
ATOM 3655 C CA . ASP B 1 139 ? 53.652 25.342 90.315 1.00 17.52 139 ASP B CA 1
ATOM 3656 C C . ASP B 1 139 ? 53.577 24.490 89.056 1.00 17.74 139 ASP B C 1
ATOM 3657 O O . ASP B 1 139 ? 52.569 24.538 88.351 1.00 17.10 139 ASP B O 1
ATOM 3662 N N . PRO B 1 140 ? 54.619 23.685 88.722 1.00 19.56 140 PRO B N 1
ATOM 3663 C CA . PRO B 1 140 ? 54.568 22.786 87.567 1.00 19.96 140 PRO B CA 1
ATOM 3664 C C . PRO B 1 140 ? 53.305 21.912 87.480 1.00 19.91 140 PRO B C 1
ATOM 3665 O O . PRO B 1 140 ? 52.985 21.472 86.400 1.00 21.81 140 PRO B O 1
ATOM 3669 N N . ALA B 1 141 ? 52.614 21.680 88.600 1.00 20.13 141 ALA B N 1
ATOM 3670 C CA . ALA B 1 141 ? 51.362 20.887 88.668 1.00 20.12 141 ALA B CA 1
ATOM 3671 C C . ALA B 1 141 ? 50.196 21.650 88.014 1.00 20.48 141 ALA B C 1
ATOM 3672 O O . ALA B 1 141 ? 49.164 21.016 87.737 1.00 20.50 141 ALA B O 1
ATOM 3674 N N . ASP B 1 142 ? 50.354 22.960 87.781 1.00 19.80 142 ASP B N 1
ATOM 3675 C CA . ASP B 1 142 ? 49.330 23.834 87.143 1.00 20.13 142 ASP B CA 1
ATOM 3676 C C . ASP B 1 142 ? 49.336 23.615 85.624 1.00 20.12 142 ASP B C 1
ATOM 3677 O O . ASP B 1 142 ? 50.166 24.271 84.938 1.00 21.58 142 ASP B O 1
ATOM 3682 N N . VAL B 1 143 ? 48.422 22.783 85.118 1.00 18.82 143 VAL B N 1
ATOM 3683 C CA . VAL B 1 143 ? 48.388 22.374 83.682 1.00 18.78 143 VAL B CA 1
ATOM 3684 C C . VAL B 1 143 ? 47.604 23.393 82.841 1.00 17.77 143 VAL B C 1
ATOM 3685 O O . VAL B 1 143 ? 47.809 23.407 81.612 1.00 17.50 143 VAL B O 1
ATOM 3689 N N . ILE B 1 144 ? 46.708 24.170 83.454 1.00 15.48 144 ILE B N 1
ATOM 3690 C CA . ILE B 1 144 ? 45.999 25.285 82.755 1.00 14.36 144 ILE B CA 1
ATOM 3691 C C . ILE B 1 144 ? 46.204 26.553 83.577 1.00 13.89 144 ILE B C 1
ATOM 3692 O O . ILE B 1 144 ? 45.833 26.552 84.745 1.00 12.97 144 ILE B O 1
ATOM 3697 N N . ILE B 1 145 ? 46.790 27.584 82.966 1.00 13.04 145 ILE B N 1
ATOM 3698 C CA . ILE B 1 145 ? 47.102 28.864 83.654 1.00 12.81 145 ILE B CA 1
ATOM 3699 C C . ILE B 1 145 ? 46.613 30.023 82.780 1.00 12.12 145 ILE B C 1
ATOM 3700 O O . ILE B 1 145 ? 46.401 29.830 81.572 1.00 11.81 145 ILE B O 1
ATOM 3705 N N . SER B 1 146 ? 46.421 31.171 83.414 1.00 11.77 146 SER B N 1
ATOM 3706 C CA . SER B 1 146 ? 45.941 32.427 82.788 1.00 11.57 146 SER B CA 1
ATOM 3707 C C . SER B 1 146 ? 46.954 33.529 83.061 1.00 11.72 146 SER B C 1
ATOM 3708 O O . SER B 1 146 ? 47.475 33.594 84.187 1.00 12.08 146 SER B O 1
ATOM 3711 N N . ASN B 1 147 ? 47.175 34.408 82.076 1.00 11.33 147 ASN B N 1
ATOM 3712 C CA . ASN B 1 147 ? 47.998 35.629 82.255 1.00 11.53 147 ASN B CA 1
ATOM 3713 C C . ASN B 1 147 ? 47.089 36.838 82.525 1.00 11.24 147 ASN B C 1
ATOM 3714 O O . ASN B 1 147 ? 47.572 37.962 82.375 1.00 11.71 147 ASN B O 1
ATOM 3719 N N . ALA B 1 148 ? 45.827 36.628 82.908 1.00 11.24 148 ALA B N 1
ATOM 3720 C CA . ALA B 1 148 ? 44.871 37.718 83.231 1.00 11.17 148 ALA B CA 1
ATOM 3721 C C . ALA B 1 148 ? 44.639 38.586 81.979 1.00 10.85 148 ALA B C 1
ATOM 3722 O O . ALA B 1 148 ? 44.874 38.105 80.856 1.00 10.93 148 ALA B O 1
ATOM 3724 N N . SER B 1 149 ? 44.134 39.803 82.158 1.00 11.02 149 SER B N 1
ATOM 3725 C CA . SER B 1 149 ? 43.865 40.766 81.065 1.00 10.67 149 SER B CA 1
ATOM 3726 C C . SER B 1 149 ? 45.006 41.784 80.985 1.00 10.53 149 SER B C 1
ATOM 3727 O O . SER B 1 149 ? 45.798 41.901 81.941 1.00 10.32 149 SER B O 1
ATOM 3730 N N . CYS B 1 150 ? 45.065 42.524 79.885 1.00 10.38 150 CYS B N 1
ATOM 3731 C CA . CYS B 1 150 ? 45.950 43.707 79.742 1.00 10.23 150 CYS B CA 1
ATOM 3732 C C . CYS B 1 150 ? 45.703 44.667 80.920 1.00 9.36 150 CYS B C 1
ATOM 3733 O O . CYS B 1 150 ? 46.672 45.106 81.565 1.00 8.65 150 CYS B O 1
ATOM 3736 N N . THR B 1 151 ? 44.435 44.970 81.216 1.00 8.91 151 THR B N 1
ATOM 3737 C CA . THR B 1 151 ? 44.075 45.948 82.271 1.00 8.72 151 THR B CA 1
ATOM 3738 C C . THR B 1 151 ? 44.585 45.455 83.636 1.00 8.61 151 THR B C 1
ATOM 3739 O O . THR B 1 151 ? 45.152 46.262 84.384 1.00 8.28 151 THR B O 1
ATOM 3743 N N . THR B 1 152 ? 44.384 44.183 83.969 1.00 9.09 152 THR B N 1
ATOM 3744 C CA . THR B 1 152 ? 44.852 43.631 85.266 1.00 9.62 152 THR B CA 1
ATOM 3745 C C . THR B 1 152 ? 46.379 43.742 85.352 1.00 9.26 152 THR B C 1
ATOM 3746 O O . THR B 1 152 ? 46.901 44.030 86.440 1.00 10.00 152 THR B O 1
ATOM 3750 N N . ASN B 1 153 ? 47.081 43.527 84.242 1.00 9.09 153 ASN B N 1
ATOM 3751 C CA . ASN B 1 153 ? 48.562 43.600 84.214 1.00 9.21 153 ASN B CA 1
ATOM 3752 C C . ASN B 1 153 ? 49.020 45.046 84.434 1.00 9.18 153 ASN B C 1
ATOM 3753 O O . ASN B 1 153 ? 50.140 45.247 84.928 1.00 8.95 153 ASN B O 1
ATOM 3758 N N . CYS B 1 154 ? 48.209 46.031 84.065 1.00 8.95 154 CYS B N 1
ATOM 3759 C CA . CYS B 1 154 ? 48.526 47.457 84.313 1.00 9.51 154 CYS B CA 1
ATOM 3760 C C . CYS B 1 154 ? 48.206 47.821 85.765 1.00 9.58 154 CYS B C 1
ATOM 3761 O O . CYS B 1 154 ? 49.057 48.437 86.428 1.00 9.76 154 CYS B O 1
ATOM 3764 N N . LEU B 1 155 ? 47.028 47.454 86.256 1.00 9.76 155 LEU B N 1
ATOM 3765 C CA . LEU B 1 155 ? 46.566 47.863 87.607 1.00 10.32 155 LEU B CA 1
ATOM 3766 C C . LEU B 1 155 ? 47.337 47.116 88.711 1.00 10.16 155 LEU B C 1
ATOM 3767 O O . LEU B 1 155 ? 47.685 47.767 89.703 1.00 10.27 155 LEU B O 1
ATOM 3772 N N . ALA B 1 156 ? 47.568 45.809 88.574 1.00 9.85 156 ALA B N 1
ATOM 3773 C CA . ALA B 1 156 ? 48.048 44.982 89.708 1.00 10.32 156 ALA B CA 1
ATOM 3774 C C . ALA B 1 156 ? 49.421 45.470 90.176 1.00 10.41 156 ALA B C 1
ATOM 3775 O O . ALA B 1 156 ? 49.638 45.587 91.376 1.00 11.05 156 ALA B O 1
ATOM 3777 N N . PRO B 1 157 ? 50.410 45.762 89.300 1.00 10.79 157 PRO B N 1
ATOM 3778 C CA . PRO B 1 157 ? 51.711 46.231 89.782 1.00 11.12 157 PRO B CA 1
ATOM 3779 C C . PRO B 1 157 ? 51.583 47.542 90.570 1.00 11.36 157 PRO B C 1
ATOM 3780 O O . PRO B 1 157 ? 52.204 47.669 91.616 1.00 11.99 157 PRO B O 1
ATOM 3784 N N . LEU B 1 158 ? 50.783 48.485 90.073 1.00 10.74 158 LEU B N 1
ATOM 3785 C CA . LEU B 1 158 ? 50.559 49.768 90.786 1.00 10.91 158 LEU B CA 1
ATOM 3786 C C . LEU B 1 158 ? 49.889 49.476 92.134 1.00 10.86 158 LEU B C 1
ATOM 3787 O O . LEU B 1 158 ? 50.346 50.024 93.150 1.00 10.95 158 LEU B O 1
ATOM 3792 N N . ALA B 1 159 ? 48.848 48.650 92.156 1.00 11.11 159 ALA B N 1
ATOM 3793 C CA . ALA B 1 159 ? 48.118 48.308 93.395 1.00 11.56 159 ALA B CA 1
ATOM 3794 C C . ALA B 1 159 ? 49.082 47.672 94.402 1.00 12.00 159 ALA B C 1
ATOM 3795 O O . ALA B 1 159 ? 48.977 48.004 95.600 1.00 11.95 159 ALA B O 1
ATOM 3797 N N . LYS B 1 160 ? 50.004 46.821 93.946 1.00 12.39 160 LYS B N 1
ATOM 3798 C CA . LYS B 1 160 ? 50.978 46.150 94.853 1.00 13.58 160 LYS B CA 1
ATOM 3799 C C . LYS B 1 160 ? 51.866 47.219 95.513 1.00 12.98 160 LYS B C 1
ATOM 3800 O O . LYS B 1 160 ? 52.092 47.146 96.745 1.00 13.85 160 LYS B O 1
ATOM 3806 N N . VAL B 1 161 ? 52.370 48.180 94.741 1.00 11.94 161 VAL B N 1
ATOM 3807 C CA . VAL B 1 161 ? 53.228 49.268 95.287 1.00 12.42 161 VAL B CA 1
ATOM 3808 C C . VAL B 1 161 ? 52.417 50.046 96.335 1.00 12.63 161 VAL B C 1
ATOM 3809 O O . VAL B 1 161 ? 52.958 50.320 97.427 1.00 12.70 161 VAL B O 1
ATOM 3813 N N . LEU B 1 162 ? 51.164 50.392 96.040 1.00 11.82 162 LEU B N 1
ATOM 3814 C CA . LEU B 1 162 ? 50.311 51.144 97.001 1.00 12.60 162 LEU B CA 1
ATOM 3815 C C . LEU B 1 162 ? 50.053 50.293 98.248 1.00 13.55 162 LEU B C 1
ATOM 3816 O O . LEU B 1 162 ? 50.114 50.836 99.364 1.00 14.01 162 LEU B O 1
ATOM 3821 N N . LEU B 1 163 ? 49.729 49.019 98.071 1.00 14.69 163 LEU B N 1
ATOM 3822 C CA . LEU B 1 163 ? 49.429 48.103 99.201 1.00 16.83 163 LEU B CA 1
ATOM 3823 C C . LEU B 1 163 ? 50.646 48.054 100.131 1.00 17.39 163 LEU B C 1
ATOM 3824 O O . LEU B 1 163 ? 50.457 48.204 101.356 1.00 16.90 163 LEU B O 1
ATOM 3829 N N . ASP B 1 164 ? 51.844 47.873 99.561 1.00 17.45 164 ASP B N 1
ATOM 3830 C CA . ASP B 1 164 ? 53.088 47.625 100.330 1.00 18.60 164 ASP B CA 1
ATOM 3831 C C . ASP B 1 164 ? 53.518 48.899 101.066 1.00 18.43 164 ASP B C 1
ATOM 3832 O O . ASP B 1 164 ? 54.103 48.779 102.151 1.00 19.80 164 ASP B O 1
ATOM 3837 N N . ASN B 1 165 ? 53.255 50.083 100.509 1.00 16.22 165 ASN B N 1
ATOM 3838 C CA . ASN B 1 165 ? 53.768 51.369 101.041 1.00 15.83 165 ASN B CA 1
ATOM 3839 C C . ASN B 1 165 ? 52.738 52.043 101.955 1.00 15.67 165 ASN B C 1
ATOM 3840 O O . ASN B 1 165 ? 53.161 52.666 102.946 1.00 14.82 165 ASN B O 1
ATOM 3845 N N . PHE B 1 166 ? 51.448 51.997 101.617 1.00 14.13 166 PHE B N 1
ATOM 3846 C CA . PHE B 1 166 ? 50.421 52.876 102.237 1.00 13.47 166 PHE B CA 1
ATOM 3847 C C . PHE B 1 166 ? 49.196 52.098 102.721 1.00 13.20 166 PHE B C 1
ATOM 3848 O O . PHE B 1 166 ? 48.498 52.633 103.620 1.00 13.72 166 PHE B O 1
ATOM 3856 N N . GLY B 1 167 ? 48.920 50.924 102.139 1.00 12.35 167 GLY B N 1
ATOM 3857 C CA . GLY B 1 167 ? 47.641 50.218 102.314 1.00 12.29 167 GLY B CA 1
ATOM 3858 C C . GLY B 1 167 ? 46.538 50.849 101.478 1.00 12.07 167 GLY B C 1
ATOM 3859 O O . GLY B 1 167 ? 46.568 52.076 101.243 1.00 12.31 167 GLY B O 1
ATOM 3860 N N . ILE B 1 168 ? 45.580 50.036 101.046 1.00 11.93 168 ILE B N 1
ATOM 3861 C CA . ILE B 1 168 ? 44.397 50.490 100.258 1.00 12.25 168 ILE B CA 1
ATOM 3862 C C . ILE B 1 168 ? 43.134 50.193 101.067 1.00 11.91 168 ILE B C 1
ATOM 3863 O O . ILE B 1 168 ? 42.978 49.052 101.530 1.00 12.25 168 ILE B O 1
ATOM 3868 N N . GLU B 1 169 ? 42.269 51.193 101.237 1.00 11.84 169 GLU B N 1
ATOM 3869 C CA . GLU B 1 169 ? 40.928 51.034 101.844 1.00 12.84 169 GLU B CA 1
ATOM 3870 C C . GLU B 1 169 ? 39.942 50.620 100.757 1.00 13.34 169 GLU B C 1
ATOM 3871 O O . GLU B 1 169 ? 39.244 49.615 100.933 1.00 13.89 169 GLU B O 1
ATOM 3877 N N . GLU B 1 170 ? 39.884 51.401 99.681 1.00 13.79 170 GLU B N 1
ATOM 3878 C CA . GLU B 1 170 ? 38.912 51.153 98.590 1.00 15.07 170 GLU B CA 1
ATOM 3879 C C . GLU B 1 170 ? 39.426 51.833 97.326 1.00 12.98 170 GLU B C 1
ATOM 3880 O O . GLU B 1 170 ? 40.164 52.824 97.423 1.00 12.02 170 GLU B O 1
ATOM 3886 N N . GLY B 1 171 ? 39.079 51.270 96.177 1.00 12.12 171 GLY B N 1
ATOM 3887 C CA . GLY B 1 171 ? 39.464 51.849 94.882 1.00 11.90 171 GLY B CA 1
ATOM 3888 C C . GLY B 1 171 ? 38.397 51.604 93.846 1.00 11.19 171 GLY B C 1
ATOM 3889 O O . GLY B 1 171 ? 37.752 50.540 93.872 1.00 10.02 171 GLY B O 1
ATOM 3890 N N . LEU B 1 172 ? 38.195 52.591 92.976 1.00 10.54 172 LEU B N 1
ATOM 3891 C CA . LEU B 1 172 ? 37.331 52.441 91.786 1.00 11.00 172 LEU B CA 1
ATOM 3892 C C . LEU B 1 172 ? 38.168 52.845 90.576 1.00 11.07 172 LEU B C 1
ATOM 3893 O O . LEU B 1 172 ? 38.819 53.906 90.609 1.00 10.98 172 LEU B O 1
ATOM 3898 N N . MET B 1 173 ? 38.210 51.965 89.580 1.00 11.25 173 MET B N 1
ATOM 3899 C CA . MET B 1 173 ? 39.120 52.084 88.417 1.00 12.43 173 MET B CA 1
ATOM 39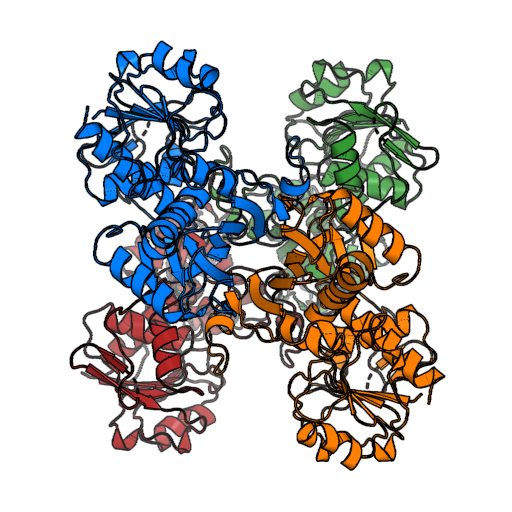00 C C . MET B 1 173 ? 38.276 52.327 87.170 1.00 11.01 173 MET B C 1
ATOM 3901 O O . MET B 1 173 ? 37.223 51.695 87.022 1.00 9.87 173 MET B O 1
ATOM 3906 N N . THR B 1 174 ? 38.740 53.218 86.307 1.00 9.63 174 THR B N 1
ATOM 3907 C CA . THR B 1 174 ? 38.257 53.317 84.918 1.00 10.08 174 THR B CA 1
ATOM 3908 C C . THR B 1 174 ? 39.443 53.026 84.012 1.00 9.49 174 THR B C 1
ATOM 3909 O O . THR B 1 174 ? 40.543 53.529 84.287 1.00 9.40 174 THR B O 1
ATOM 3913 N N . THR B 1 175 ? 39.248 52.217 82.979 1.00 9.08 175 THR B N 1
ATOM 3914 C CA . THR B 1 175 ? 40.266 52.133 81.909 1.00 9.23 175 THR B CA 1
ATOM 3915 C C . THR B 1 175 ? 39.667 52.800 80.679 1.00 8.66 175 THR B C 1
ATOM 3916 O O . THR B 1 175 ? 38.524 52.477 80.314 1.00 8.94 175 THR B O 1
ATOM 3920 N N . VAL B 1 176 ? 40.408 53.747 80.118 1.00 7.82 176 VAL B N 1
ATOM 3921 C CA . VAL B 1 176 ? 40.107 54.319 78.781 1.00 8.17 176 VAL B CA 1
ATOM 3922 C C . VAL B 1 176 ? 40.901 53.462 77.804 1.00 7.83 176 VAL B C 1
ATOM 3923 O O . VAL B 1 176 ? 42.137 53.511 77.828 1.00 8.04 176 VAL B O 1
ATOM 3927 N N . HIS B 1 177 ? 40.193 52.613 77.069 1.00 7.84 177 HIS B N 1
ATOM 3928 C CA . HIS B 1 177 ? 40.806 51.457 76.387 1.00 7.99 177 HIS B CA 1
ATOM 3929 C C . HIS B 1 177 ? 40.717 51.611 74.873 1.00 7.84 177 HIS B C 1
ATOM 3930 O O . HIS B 1 177 ? 39.659 52.005 74.362 1.00 7.62 177 HIS B O 1
ATOM 3937 N N . ALA B 1 178 ? 41.795 51.238 74.191 1.00 7.69 178 ALA B N 1
ATOM 3938 C CA . ALA B 1 178 ? 41.835 51.151 72.721 1.00 7.70 178 ALA B CA 1
ATOM 3939 C C . ALA B 1 178 ? 40.732 50.196 72.244 1.00 8.01 178 ALA B C 1
ATOM 3940 O O . ALA B 1 178 ? 40.360 49.245 72.965 1.00 8.15 178 ALA B O 1
ATOM 3942 N N . ALA B 1 179 ? 40.239 50.431 71.042 1.00 8.29 179 ALA B N 1
ATOM 3943 C CA . ALA B 1 179 ? 39.309 49.521 70.348 1.00 8.80 179 ALA B CA 1
ATOM 3944 C C . ALA B 1 179 ? 40.014 48.187 70.101 1.00 8.98 179 ALA B C 1
ATOM 3945 O O . ALA B 1 179 ? 41.234 48.172 69.874 1.00 9.26 179 ALA B O 1
ATOM 3947 N N . THR B 1 180 ? 39.266 47.090 70.166 1.00 9.33 180 THR B N 1
ATOM 3948 C CA . THR B 1 180 ? 39.814 45.728 69.969 1.00 9.32 180 THR B CA 1
ATOM 3949 C C . THR B 1 180 ? 38.906 44.947 69.024 1.00 9.03 180 THR B C 1
ATOM 3950 O O . THR B 1 180 ? 37.817 45.436 68.659 1.00 9.11 180 THR B O 1
ATOM 3954 N N . ALA B 1 181 ? 39.352 43.746 68.677 1.00 8.85 181 ALA B N 1
ATOM 3955 C CA . ALA B 1 181 ? 38.756 42.900 67.626 1.00 9.13 181 ALA B CA 1
ATOM 3956 C C . ALA B 1 181 ? 37.328 42.474 67.978 1.00 9.82 181 ALA B C 1
ATOM 3957 O O . ALA B 1 181 ? 36.627 42.063 67.047 1.00 10.80 181 ALA B O 1
ATOM 3959 N N . THR B 1 182 ? 36.901 42.574 69.242 1.00 10.25 182 THR B N 1
ATOM 3960 C CA . THR B 1 182 ? 35.500 42.234 69.630 1.00 11.72 182 THR B CA 1
ATOM 3961 C C . THR B 1 182 ? 34.544 43.334 69.168 1.00 12.18 182 THR B C 1
ATOM 3962 O O . THR B 1 182 ? 33.315 43.110 69.226 1.00 13.46 182 THR B O 1
ATOM 3966 N N . GLN B 1 183 ? 35.061 44.475 68.717 1.00 10.66 183 GLN B N 1
ATOM 3967 C CA . GLN B 1 183 ? 34.224 45.630 68.309 1.00 10.53 183 GLN B CA 1
ATOM 3968 C C . GLN B 1 183 ? 33.900 45.563 66.812 1.00 10.44 183 GLN B C 1
ATOM 3969 O O . GLN B 1 183 ? 34.418 44.682 66.110 1.00 10.21 183 GLN B O 1
ATOM 3975 N N . SER B 1 184 ? 33.063 46.484 66.347 1.00 10.30 184 SER B N 1
ATOM 3976 C CA . SER B 1 184 ? 32.513 46.506 64.967 1.00 10.94 184 SER B CA 1
ATOM 3977 C C . SER B 1 184 ? 32.846 47.834 64.287 1.00 10.11 184 SER B C 1
ATOM 3978 O O . SER B 1 184 ? 32.862 48.858 64.958 1.00 10.19 184 SER B O 1
ATOM 3981 N N . VAL B 1 185 ? 33.102 47.793 62.988 1.00 9.92 185 VAL B N 1
ATOM 3982 C CA . VAL B 1 185 ? 33.446 48.993 62.177 1.00 10.22 185 VAL B CA 1
ATOM 3983 C C . VAL B 1 185 ? 32.215 49.894 62.052 1.00 9.57 185 VAL B C 1
ATOM 3984 O O . VAL B 1 185 ? 32.376 51.112 62.127 1.00 9.75 185 VAL B O 1
ATOM 3988 N N . VAL B 1 186 ? 31.040 49.310 61.837 1.00 8.95 186 VAL B N 1
ATOM 3989 C CA . VAL B 1 186 ? 29.737 50.037 61.781 1.00 8.76 186 VAL B CA 1
ATOM 3990 C C . VAL B 1 186 ? 28.773 49.339 62.747 1.00 7.92 186 VAL B C 1
ATOM 3991 O O . VAL B 1 186 ? 29.021 48.165 63.123 1.00 7.70 186 VAL B O 1
ATOM 3995 N N . ASP B 1 187 ? 27.689 50.018 63.124 1.00 7.45 187 ASP B N 1
ATOM 3996 C CA . ASP B 1 187 ? 26.730 49.461 64.107 1.00 7.56 187 ASP B CA 1
ATOM 3997 C C . ASP B 1 187 ? 26.273 48.058 63.698 1.00 7.64 187 ASP B C 1
ATOM 3998 O O . ASP B 1 187 ? 25.752 47.877 62.600 1.00 8.03 187 ASP B O 1
ATOM 4003 N N . GLY B 1 188 ? 26.442 47.102 64.597 1.00 8.07 188 GLY B N 1
ATOM 4004 C CA . GLY B 1 188 ? 25.974 45.728 64.411 1.00 8.70 188 GLY B CA 1
ATOM 4005 C C . GLY B 1 188 ? 25.704 45.077 65.758 1.00 9.44 188 GLY B C 1
ATOM 4006 O O . GLY B 1 188 ? 25.882 45.699 66.810 1.00 8.86 188 GLY B O 1
ATOM 4007 N N . PRO B 1 189 ? 25.192 43.834 65.734 1.00 10.44 189 PRO B N 1
ATOM 4008 C CA . PRO B 1 189 ? 24.777 43.142 66.950 1.00 11.51 189 PRO B CA 1
ATOM 4009 C C . PRO B 1 189 ? 25.951 42.462 67.660 1.00 11.99 189 PRO B C 1
ATOM 4010 O O . PRO B 1 189 ? 26.753 41.807 67.011 1.00 13.64 189 PRO B O 1
ATOM 4014 N N . SER B 1 190 ? 26.049 42.690 68.967 1.00 13.19 190 SER B N 1
ATOM 4015 C CA . SER B 1 190 ? 26.949 41.963 69.892 1.00 13.83 190 SER B CA 1
ATOM 4016 C C . SER B 1 190 ? 26.094 41.485 71.068 1.00 14.45 190 SER B C 1
ATOM 4017 O O . SER B 1 190 ? 25.758 42.306 71.907 1.00 13.38 190 SER B O 1
ATOM 4020 N N . ARG B 1 191 ? 25.680 40.213 71.074 1.00 16.49 191 ARG B N 1
ATOM 4021 C CA . ARG B 1 191 ? 24.533 39.755 71.908 1.00 18.93 191 ARG B CA 1
ATOM 4022 C C . ARG B 1 191 ? 24.819 39.928 73.408 1.00 18.62 191 ARG B C 1
ATOM 4023 O O . ARG B 1 191 ? 23.876 40.219 74.152 1.00 19.60 191 ARG B O 1
ATOM 4031 N N . LYS B 1 192 ? 26.064 39.770 73.853 1.00 18.48 192 LYS B N 1
ATOM 4032 C CA . LYS B 1 192 ? 26.403 39.825 75.304 1.00 19.51 192 LYS B CA 1
ATOM 4033 C C . LYS B 1 192 ? 26.935 41.219 75.660 1.00 18.04 192 LYS B C 1
ATOM 4034 O O . LYS B 1 192 ? 27.280 41.443 76.832 1.00 18.65 192 LYS B O 1
ATOM 4040 N N . ASP B 1 193 ? 26.971 42.135 74.693 1.00 15.40 193 ASP B N 1
ATOM 4041 C CA . ASP B 1 193 ? 27.606 43.467 74.873 1.00 14.58 193 ASP B CA 1
ATOM 4042 C C . ASP B 1 193 ? 26.999 44.440 73.861 1.00 12.75 193 ASP B C 1
ATOM 4043 O O . ASP B 1 193 ? 27.684 44.763 72.894 1.00 12.04 193 ASP B O 1
ATOM 4048 N N . TRP B 1 194 ? 25.742 44.861 74.050 1.00 11.34 194 TRP B N 1
ATOM 4049 C CA . TRP B 1 194 ? 25.019 45.638 73.008 1.00 10.51 194 TRP B CA 1
ATOM 4050 C C . TRP B 1 194 ? 25.842 46.871 72.623 1.00 9.55 194 TRP B C 1
ATOM 4051 O O . TRP B 1 194 ? 25.948 47.179 71.435 1.00 8.77 194 TRP B O 1
ATOM 4062 N N . ARG B 1 195 ? 26.386 47.582 73.606 1.00 9.17 195 ARG B N 1
ATOM 4063 C CA . ARG B 1 195 ? 27.129 48.829 73.331 1.00 8.95 195 ARG B CA 1
ATOM 4064 C C . ARG B 1 195 ? 28.340 48.503 72.454 1.00 8.82 195 ARG B C 1
ATOM 4065 O O . ARG B 1 195 ? 28.707 49.347 71.604 1.00 8.52 195 ARG B O 1
ATOM 4073 N N . GLY B 1 196 ? 28.954 47.339 72.663 1.00 9.11 196 GLY B N 1
ATOM 4074 C CA . GLY B 1 196 ? 30.217 46.976 71.998 1.00 9.24 196 GLY B CA 1
ATOM 4075 C C . GLY B 1 196 ? 30.060 46.705 70.515 1.00 9.13 196 GLY B C 1
ATOM 4076 O O . GLY B 1 196 ? 31.091 46.549 69.855 1.00 10.53 196 GLY B O 1
ATOM 4077 N N . GLY B 1 197 ? 28.822 46.589 70.019 1.00 8.76 197 GLY B N 1
ATOM 4078 C CA . GLY B 1 197 ? 28.500 46.430 68.585 1.00 8.38 197 GLY B CA 1
ATOM 4079 C C . GLY B 1 197 ? 28.369 47.773 67.882 1.00 7.85 197 GLY B C 1
ATOM 4080 O O . GLY B 1 197 ? 28.311 47.786 66.666 1.00 7.81 197 GLY B O 1
ATOM 4081 N N . ARG B 1 198 ? 28.266 48.881 68.612 1.00 7.46 198 ARG B N 1
ATOM 4082 C CA . ARG B 1 198 ? 28.122 50.223 68.009 1.00 7.48 198 ARG B CA 1
ATOM 4083 C C . ARG B 1 198 ? 29.467 50.629 67.386 1.00 7.77 198 ARG B C 1
ATOM 4084 O O . ARG B 1 198 ? 30.523 50.237 67.898 1.00 8.04 198 ARG B O 1
ATOM 4092 N N . GLY B 1 199 ? 29.425 51.360 66.280 1.00 7.93 199 GLY B N 1
ATOM 4093 C CA . GLY B 1 199 ? 30.620 51.664 65.476 1.00 8.01 199 GLY B CA 1
ATOM 4094 C C . GLY B 1 199 ? 31.798 52.087 66.349 1.00 8.26 199 GLY B C 1
ATOM 4095 O O . GLY B 1 199 ? 31.684 53.092 67.064 1.00 7.90 199 GLY B O 1
ATOM 4096 N N . ALA B 1 200 ? 32.915 51.369 66.280 1.00 8.72 200 ALA B N 1
ATOM 4097 C CA . ALA B 1 200 ? 34.052 51.519 67.216 1.00 9.20 200 ALA B CA 1
ATOM 4098 C C . ALA B 1 200 ? 34.701 52.900 67.073 1.00 9.55 200 ALA B C 1
ATOM 4099 O O . ALA B 1 200 ? 35.181 53.428 68.088 1.00 10.98 200 ALA B O 1
ATOM 4101 N N . PHE B 1 201 ? 34.768 53.458 65.868 1.00 10.20 201 PHE B N 1
ATOM 4102 C CA . PHE B 1 201 ? 35.530 54.709 65.647 1.00 11.01 201 PHE B CA 1
ATOM 4103 C C . PHE B 1 201 ? 34.571 55.903 65.569 1.00 10.32 201 PHE B C 1
ATOM 4104 O O . PHE B 1 201 ? 35.043 57.021 65.345 1.00 10.50 201 PHE B O 1
ATOM 4112 N N . GLN B 1 202 ? 33.313 55.687 65.903 1.00 9.06 202 GLN B N 1
ATOM 4113 C CA . GLN B 1 202 ? 32.343 56.806 65.953 1.00 9.02 202 GLN B CA 1
ATOM 4114 C C . GLN B 1 202 ? 31.965 57.086 67.410 1.00 8.55 202 GLN B C 1
ATOM 4115 O O . GLN B 1 202 ? 31.242 58.024 67.646 1.00 8.56 202 GLN B O 1
ATOM 4121 N N . ASN B 1 203 ? 32.491 56.297 68.346 1.00 7.78 203 ASN B N 1
ATOM 4122 C CA . ASN B 1 203 ? 31.893 56.384 69.700 1.00 7.26 203 ASN B CA 1
ATOM 4123 C C . ASN B 1 203 ? 32.877 56.176 70.858 1.00 7.05 203 ASN B C 1
ATOM 4124 O O . ASN B 1 203 ? 33.839 55.527 70.710 1.00 7.18 203 ASN B O 1
ATOM 4129 N N . ILE B 1 204 ? 32.533 56.834 71.961 1.00 6.94 204 ILE B N 1
ATOM 4130 C CA . ILE B 1 204 ? 33.019 56.451 73.321 1.00 7.09 204 ILE B CA 1
ATOM 4131 C C . ILE B 1 204 ? 31.983 55.390 73.771 1.00 6.98 204 ILE B C 1
ATOM 4132 O O . ILE B 1 204 ? 30.822 55.683 73.767 1.00 6.82 204 ILE B O 1
ATOM 4137 N N . ILE B 1 205 ? 32.445 54.207 74.152 1.00 6.85 205 ILE B N 1
ATOM 4138 C CA . ILE B 1 205 ? 31.573 53.031 74.414 1.00 7.17 205 ILE B CA 1
ATOM 4139 C C . ILE B 1 205 ? 31.861 52.493 75.808 1.00 7.60 205 ILE B C 1
ATOM 4140 O O . ILE B 1 205 ? 32.891 51.856 76.025 1.00 7.67 205 ILE B O 1
ATOM 4145 N N . PRO B 1 206 ? 30.959 52.689 76.789 1.00 7.84 206 PRO B N 1
ATOM 4146 C CA . PRO B 1 206 ? 31.130 52.062 78.092 1.00 8.79 206 PRO B CA 1
ATOM 4147 C C . PRO B 1 206 ? 31.162 50.539 77.961 1.00 9.79 206 PRO B C 1
ATOM 4148 O O . PRO B 1 206 ? 30.502 49.957 77.113 1.00 9.19 206 PRO B O 1
ATOM 4152 N N . ALA B 1 207 ? 31.953 49.918 78.825 1.00 11.19 207 ALA B N 1
ATOM 4153 C CA . ALA B 1 207 ? 32.061 48.455 78.913 1.00 14.22 207 ALA B CA 1
ATOM 4154 C C . ALA B 1 207 ? 32.258 48.069 80.368 1.00 17.22 207 ALA B C 1
ATOM 4155 O O . ALA B 1 207 ? 32.802 48.863 81.142 1.00 14.55 207 ALA B O 1
ATOM 4157 N N . SER B 1 208 ? 31.836 46.857 80.704 1.00 21.85 208 SER B N 1
ATOM 4158 C CA A SER B 1 208 ? 32.179 46.202 81.988 0.34 23.44 208 SER B CA 1
ATOM 4159 C CA C SER B 1 208 ? 32.188 46.221 81.995 0.66 24.14 208 SER B CA 1
ATOM 4160 C C . SER B 1 208 ? 33.592 45.623 81.870 1.00 25.35 208 SER B C 1
ATOM 4161 O O . SER B 1 208 ? 33.990 45.238 80.757 1.00 27.66 208 SER B O 1
ATOM 4166 N N . THR B 1 209 ? 34.325 45.589 82.971 1.00 26.86 209 THR B N 1
ATOM 4167 C CA . THR B 1 209 ? 35.644 44.917 83.037 1.00 28.82 209 THR B CA 1
ATOM 4168 C C . THR B 1 209 ? 35.737 44.251 84.402 1.00 29.06 209 THR B C 1
ATOM 4169 O O . THR B 1 209 ? 35.280 44.862 85.386 1.00 31.40 209 THR B O 1
ATOM 4173 N N . GLY B 1 210 ? 36.269 43.033 84.429 1.00 28.34 210 GLY B N 1
ATOM 4174 C CA . GLY B 1 210 ? 36.539 42.314 85.684 1.00 25.98 210 GLY B CA 1
ATOM 4175 C C . GLY B 1 210 ? 37.943 42.575 86.183 1.00 25.22 210 GLY B C 1
ATOM 4176 O O . GLY B 1 210 ? 38.319 41.934 87.144 1.00 24.19 210 GLY B O 1
ATOM 4177 N N . ALA B 1 211 ? 38.688 43.504 85.574 1.00 25.32 211 ALA B N 1
ATOM 4178 C CA . ALA B 1 211 ? 40.125 43.725 85.842 1.00 27.20 211 ALA B CA 1
ATOM 4179 C C . ALA B 1 211 ? 40.367 44.119 87.299 1.00 29.75 211 ALA B C 1
ATOM 4180 O O . ALA B 1 211 ? 41.348 43.622 87.873 1.00 30.89 211 ALA B O 1
ATOM 4182 N N . ALA B 1 212 ? 39.536 44.998 87.869 1.00 31.70 212 ALA B N 1
ATOM 4183 C CA . ALA B 1 212 ? 39.721 45.502 89.251 1.00 34.34 212 ALA B CA 1
ATOM 4184 C C . ALA B 1 212 ? 39.445 44.359 90.236 1.00 35.73 212 ALA B C 1
ATOM 4185 O O . ALA B 1 212 ? 40.244 44.181 91.179 1.00 35.97 212 ALA B O 1
ATOM 4187 N N . LYS B 1 213 ? 38.370 43.593 90.016 1.00 36.36 213 LYS B N 1
ATOM 4188 C CA . LYS B 1 213 ? 38.053 42.387 90.826 1.00 36.59 213 LYS B CA 1
ATOM 4189 C C . LYS B 1 213 ? 39.181 41.352 90.665 1.00 33.52 213 LYS B C 1
ATOM 4190 O O . LYS B 1 213 ? 39.540 40.726 91.664 1.00 31.13 213 LYS B O 1
ATOM 4196 N N . ALA B 1 214 ? 39.733 41.184 89.460 1.00 30.81 214 ALA B N 1
ATOM 4197 C CA . ALA B 1 214 ? 40.792 40.193 89.147 1.00 28.41 214 ALA B CA 1
ATOM 4198 C C . ALA B 1 214 ? 42.056 40.527 89.933 1.00 29.27 214 ALA B C 1
ATOM 4199 O O . ALA B 1 214 ? 42.837 39.601 90.241 1.00 28.80 214 ALA B O 1
ATOM 4201 N N . VAL B 1 215 ? 42.286 41.799 90.257 1.00 26.41 215 VAL B N 1
ATOM 4202 C CA . VAL B 1 215 ? 43.460 42.192 91.084 1.00 28.27 215 VAL B CA 1
ATOM 4203 C C . VAL B 1 215 ? 43.325 41.493 92.439 1.00 29.06 215 VAL B C 1
ATOM 4204 O O . VAL B 1 215 ? 44.363 41.154 92.989 1.00 29.39 215 VAL B O 1
ATOM 4208 N N . GLY B 1 216 ? 42.096 41.271 92.913 1.00 30.95 216 GLY B N 1
ATOM 4209 C CA . GLY B 1 216 ? 41.780 40.531 94.154 1.00 31.51 216 GLY B CA 1
ATOM 4210 C C . GLY B 1 216 ? 42.208 39.068 94.083 1.00 31.76 216 GLY B C 1
ATOM 4211 O O . GLY B 1 216 ? 42.411 38.490 95.154 1.00 33.49 216 GLY B O 1
ATOM 4212 N N . LEU B 1 217 ? 42.308 38.474 92.890 1.00 30.77 217 LEU B N 1
ATOM 4213 C CA . LEU B 1 217 ? 42.813 37.087 92.680 1.00 31.90 217 LEU B CA 1
ATOM 4214 C C . LEU B 1 217 ? 44.343 37.061 92.840 1.00 30.55 217 LEU B C 1
ATOM 4215 O O . LEU B 1 217 ? 44.844 36.111 93.484 1.00 31.26 217 LEU B O 1
ATOM 4220 N N . CYS B 1 218 ? 45.072 38.038 92.277 1.00 26.57 218 CYS B N 1
ATOM 4221 C CA A CYS B 1 218 ? 46.563 38.067 92.315 0.39 25.84 218 CYS B CA 1
ATOM 4222 C CA B CYS B 1 218 ? 46.562 38.050 92.322 0.61 25.69 218 CYS B CA 1
ATOM 4223 C C . CYS B 1 218 ? 47.055 38.718 93.610 1.00 25.09 218 CYS B C 1
ATOM 422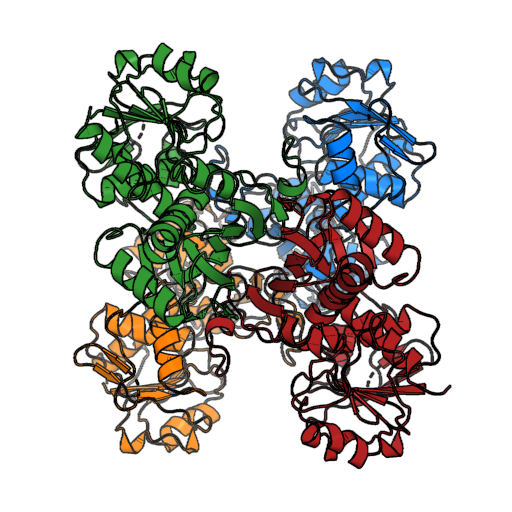4 O O . CYS B 1 218 ? 48.173 38.392 94.023 1.00 24.95 218 CYS B O 1
ATOM 4229 N N . LEU B 1 219 ? 46.245 39.600 94.202 1.00 24.43 219 LEU B N 1
ATOM 4230 C CA . LEU B 1 219 ? 46.536 40.285 95.494 1.00 24.60 219 LEU B CA 1
ATOM 4231 C C . LEU B 1 219 ? 45.350 40.090 96.441 1.00 24.69 219 LEU B C 1
ATOM 4232 O O . LEU B 1 219 ? 44.480 40.962 96.560 1.00 24.40 219 LEU B O 1
ATOM 4237 N N . PRO B 1 220 ? 45.266 38.925 97.124 1.00 25.98 220 PRO B N 1
ATOM 4238 C CA . PRO B 1 220 ? 44.086 38.580 97.924 1.00 26.19 220 PRO B CA 1
ATOM 4239 C C . PRO B 1 220 ? 43.674 39.643 98.952 1.00 26.77 220 PRO B C 1
ATOM 4240 O O . PRO B 1 220 ? 42.500 39.726 99.253 1.00 24.45 220 PRO B O 1
ATOM 4244 N N . GLU B 1 221 ? 44.629 40.434 99.448 1.00 28.25 221 GLU B N 1
ATOM 4245 C CA . GLU B 1 221 ? 44.338 41.506 100.437 1.00 29.66 221 GLU B CA 1
ATOM 4246 C C . GLU B 1 221 ? 43.419 42.561 99.812 1.00 28.54 221 GLU B C 1
ATOM 4247 O O . GLU B 1 221 ? 42.821 43.330 100.585 1.00 29.13 221 GLU B O 1
ATOM 4253 N N . LEU B 1 222 ? 43.273 42.592 98.483 1.00 26.27 222 LEU B N 1
ATOM 4254 C CA . LEU B 1 222 ? 42.417 43.590 97.784 1.00 24.56 222 LEU B CA 1
ATOM 4255 C C . LEU B 1 222 ? 41.068 42.989 97.362 1.00 23.39 222 LEU B C 1
ATOM 4256 O O . LEU B 1 222 ? 40.271 43.708 96.763 1.00 20.73 222 LEU B O 1
ATOM 4261 N N . LYS B 1 223 ? 40.760 41.755 97.760 1.00 22.57 223 LYS B N 1
ATOM 4262 C CA . LYS B 1 223 ? 39.421 41.155 97.520 1.00 23.00 223 LYS B CA 1
ATOM 4263 C C . LYS B 1 223 ? 38.339 42.043 98.153 1.00 21.05 223 LYS B C 1
ATOM 4264 O O . LYS B 1 223 ? 38.478 42.407 99.342 1.00 19.36 223 LYS B O 1
ATOM 4270 N N . GLY B 1 224 ? 37.311 42.406 97.378 1.00 19.60 224 GLY B N 1
ATOM 4271 C CA . GLY B 1 224 ? 36.167 43.217 97.831 1.00 19.14 224 GLY B CA 1
ATOM 4272 C C . GLY B 1 224 ? 36.479 44.709 97.939 1.00 17.59 224 GLY B C 1
ATOM 4273 O O . GLY B 1 224 ? 35.568 45.474 98.301 1.00 18.87 224 GLY B O 1
ATOM 4274 N N . LYS B 1 225 ? 37.704 45.132 97.626 1.00 16.84 225 LYS B N 1
ATOM 4275 C CA . LYS B 1 225 ? 38.148 46.535 97.848 1.00 16.38 225 LYS B CA 1
ATOM 4276 C C . LYS B 1 225 ? 38.196 47.315 96.529 1.00 15.32 225 LYS B C 1
ATOM 4277 O O . LYS B 1 225 ? 38.396 48.521 96.615 1.00 14.28 225 LYS B O 1
ATOM 4283 N N . LEU B 1 226 ? 38.063 46.663 95.376 1.00 15.20 226 LEU B N 1
ATOM 4284 C CA . LEU B 1 226 ? 38.250 47.328 94.063 1.00 15.82 226 LEU B CA 1
ATOM 4285 C C . LEU B 1 226 ? 37.149 46.879 93.117 1.00 15.08 226 LEU B C 1
ATOM 4286 O O . LEU B 1 226 ? 36.885 45.667 93.024 1.00 16.11 226 LEU B O 1
ATOM 4291 N N . THR B 1 227 ? 36.614 47.804 92.335 1.00 14.21 227 THR B N 1
ATOM 4292 C CA . THR B 1 227 ? 35.886 47.428 91.105 1.00 14.17 227 THR B CA 1
ATOM 4293 C C . THR B 1 227 ? 36.108 48.545 90.089 1.00 12.52 227 THR B C 1
ATOM 4294 O O . THR B 1 227 ? 36.915 49.447 90.343 1.00 11.44 227 THR B O 1
ATOM 4298 N N . GLY B 1 228 ? 35.474 48.438 88.945 1.00 12.28 228 GLY B N 1
ATOM 4299 C CA . GLY B 1 228 ? 35.652 49.482 87.934 1.00 12.07 228 GLY B CA 1
ATOM 4300 C C . GLY B 1 228 ? 34.877 49.204 86.681 1.00 11.91 228 GLY B C 1
ATOM 4301 O O . GLY B 1 228 ? 34.017 48.307 86.652 1.00 11.07 228 GLY B O 1
ATOM 4302 N N . MET B 1 229 ? 35.223 49.966 85.657 1.00 11.58 229 MET B N 1
ATOM 4303 C CA . MET B 1 229 ? 34.509 49.989 84.371 1.00 12.28 229 MET B CA 1
ATOM 4304 C C . MET B 1 229 ? 35.495 50.443 83.300 1.00 11.08 229 MET B C 1
ATOM 4305 O O . MET B 1 229 ? 36.633 50.822 83.620 1.00 10.06 229 MET B O 1
ATOM 4310 N N . ALA B 1 230 ? 35.059 50.402 82.052 1.00 9.81 230 ALA B N 1
ATOM 4311 C CA . ALA B 1 230 ? 35.884 50.821 80.907 1.00 9.25 230 ALA B CA 1
ATOM 4312 C C . ALA B 1 230 ? 35.098 51.779 80.020 1.00 8.78 230 ALA B C 1
ATOM 4313 O O . ALA B 1 230 ? 33.859 51.724 79.986 1.00 8.62 230 ALA B O 1
ATOM 4315 N N . PHE B 1 231 ? 35.842 52.605 79.293 1.00 8.57 231 PHE B N 1
ATOM 4316 C CA . PHE B 1 231 ? 35.338 53.316 78.096 1.00 8.71 231 PHE B CA 1
ATOM 4317 C C . PHE B 1 231 ? 36.222 52.922 76.922 1.00 8.52 231 PHE B C 1
ATOM 4318 O O . PHE B 1 231 ? 37.443 53.156 76.975 1.00 9.34 231 PHE B O 1
ATOM 4326 N N . ARG B 1 232 ? 35.634 52.298 75.915 1.00 8.52 232 ARG B N 1
ATOM 4327 C CA . ARG B 1 232 ? 36.339 51.970 74.652 1.00 8.89 232 ARG B CA 1
ATOM 4328 C C . ARG B 1 232 ? 36.288 53.208 73.763 1.00 8.37 232 ARG B C 1
ATOM 4329 O O . ARG B 1 232 ? 35.197 53.789 73.621 1.00 8.60 232 ARG B O 1
ATOM 4337 N N . VAL B 1 233 ? 37.431 53.622 73.223 1.00 7.68 233 VAL B N 1
ATOM 4338 C CA . VAL B 1 233 ? 37.518 54.884 72.437 1.00 7.56 233 VAL B CA 1
ATOM 4339 C C . VAL B 1 233 ? 38.239 54.616 71.126 1.00 7.69 233 VAL B C 1
ATOM 4340 O O . VAL B 1 233 ? 38.923 53.601 70.975 1.00 7.93 233 VAL B O 1
ATOM 4344 N N . PRO B 1 234 ? 38.079 55.522 70.141 1.00 8.04 234 PRO B N 1
ATOM 4345 C CA . PRO B 1 234 ? 38.663 55.344 68.816 1.00 8.08 234 PRO B CA 1
ATOM 4346 C C . PRO B 1 234 ? 40.187 55.557 68.696 1.00 8.31 234 PRO B C 1
ATOM 4347 O O . PRO B 1 234 ? 40.629 56.440 67.973 1.00 9.10 234 PRO B O 1
ATOM 4351 N N . VAL B 1 235 ? 40.965 54.718 69.375 1.00 8.44 235 VAL B N 1
ATOM 4352 C CA . VAL B 1 235 ? 42.411 54.521 69.052 1.00 8.16 235 VAL B CA 1
ATOM 4353 C C . VAL B 1 235 ? 42.630 53.032 68.808 1.00 7.97 235 VAL B C 1
ATOM 4354 O O . VAL B 1 235 ? 41.926 52.217 69.420 1.00 8.15 235 VAL B O 1
ATOM 4358 N N . ALA B 1 236 ? 43.570 52.698 67.933 1.00 7.93 236 ALA B N 1
ATOM 4359 C CA . ALA B 1 236 ? 43.779 51.301 67.492 1.00 7.92 236 ALA B CA 1
ATOM 4360 C C . ALA B 1 236 ? 44.612 50.529 68.520 1.00 7.59 236 ALA B C 1
ATOM 4361 O O . ALA B 1 236 ? 44.613 49.307 68.463 1.00 7.95 236 ALA B O 1
ATOM 4363 N N . ASP B 1 237 ? 45.308 51.220 69.425 1.00 7.06 237 ASP B N 1
ATOM 4364 C CA . ASP B 1 237 ? 46.144 50.556 70.454 1.00 7.17 237 ASP B CA 1
ATOM 4365 C C . ASP B 1 237 ? 46.551 51.579 71.510 1.00 7.00 237 ASP B C 1
ATOM 4366 O O . ASP B 1 237 ? 46.567 52.789 71.195 1.00 7.40 237 ASP B O 1
ATOM 4371 N N . VAL B 1 238 ? 46.867 51.058 72.693 1.00 6.89 238 VAL B N 1
ATOM 4372 C CA . VAL B 1 238 ? 47.318 51.762 73.919 1.00 6.92 238 VAL B CA 1
ATOM 4373 C C . VAL B 1 238 ? 46.095 52.216 74.713 1.00 6.85 238 VAL B C 1
ATOM 4374 O O . VAL B 1 238 ? 45.137 52.786 74.158 1.00 6.84 238 VAL B O 1
ATOM 4378 N N . SER B 1 239 ? 46.157 51.942 76.006 1.00 6.62 239 SER B N 1
ATOM 4379 C CA . SER B 1 239 ? 45.055 52.131 76.962 1.00 6.72 239 SER B CA 1
ATOM 4380 C C . SER B 1 239 ? 45.622 52.776 78.222 1.00 6.81 239 SER B C 1
ATOM 4381 O O . SER B 1 239 ? 46.854 52.836 78.377 1.00 7.05 239 SER B O 1
ATOM 4384 N N . VAL B 1 240 ? 44.751 53.249 79.101 1.00 7.11 240 VAL B N 1
ATOM 4385 C CA . VAL B 1 240 ? 45.204 53.945 80.327 1.00 7.37 240 VAL B CA 1
ATOM 4386 C C . VAL B 1 240 ? 44.264 53.577 81.469 1.00 7.78 240 VAL B C 1
ATOM 4387 O O . VAL B 1 240 ? 43.042 53.522 81.260 1.00 8.02 240 VAL B O 1
ATOM 4391 N N . VAL B 1 241 ? 44.854 53.324 82.628 1.00 8.38 241 VAL B N 1
ATOM 4392 C CA . VAL B 1 241 ? 44.130 53.088 83.904 1.00 8.91 241 VAL B CA 1
ATOM 4393 C C . VAL B 1 241 ? 44.073 54.413 84.658 1.00 9.20 241 VAL B C 1
ATOM 4394 O O . VAL B 1 241 ? 45.101 55.116 84.760 1.00 8.72 241 VAL B O 1
ATOM 4398 N N . ASP B 1 242 ? 42.881 54.715 85.148 1.00 9.44 242 ASP B N 1
ATOM 4399 C CA . ASP B 1 242 ? 42.565 55.896 85.976 1.00 10.28 242 ASP B CA 1
ATOM 4400 C C . ASP B 1 242 ? 42.045 55.320 87.295 1.00 9.75 242 ASP B C 1
ATOM 4401 O O . ASP B 1 242 ? 40.900 54.838 87.317 1.00 9.38 242 ASP B O 1
ATOM 4406 N N . LEU B 1 243 ? 42.899 55.257 88.313 1.00 9.35 243 LEU B N 1
ATOM 4407 C CA . LEU B 1 243 ? 42.582 54.578 89.593 1.00 9.45 243 LEU B CA 1
ATOM 4408 C C . LEU B 1 243 ? 42.273 55.652 90.630 1.00 9.35 243 LEU B C 1
ATOM 4409 O O . LEU B 1 243 ? 43.180 56.439 90.961 1.00 9.03 243 LEU B O 1
ATOM 4414 N N . THR B 1 244 ? 41.037 55.671 91.117 1.00 9.22 244 THR B N 1
ATOM 4415 C CA . THR B 1 244 ? 40.631 56.555 92.230 1.00 9.59 244 THR B CA 1
ATOM 4416 C C . THR B 1 244 ? 40.726 55.720 93.505 1.00 9.80 244 THR B C 1
ATOM 4417 O O . THR B 1 244 ? 39.995 54.714 93.613 1.00 9.78 244 THR B O 1
ATOM 4421 N N . VAL B 1 245 ? 41.620 56.085 94.415 1.00 10.21 245 VAL B N 1
ATOM 4422 C CA . VAL B 1 245 ? 41.979 55.175 95.534 1.00 10.01 245 VAL B CA 1
ATOM 4423 C C . VAL B 1 245 ? 41.970 55.965 96.845 1.00 10.61 245 VAL B C 1
ATOM 4424 O O . VAL B 1 245 ? 42.474 57.094 96.888 1.00 10.00 245 VAL B O 1
ATOM 4428 N N . LYS B 1 246 ? 41.354 55.372 97.869 1.00 11.37 246 LYS B N 1
ATOM 4429 C CA . LYS B 1 246 ? 41.444 55.810 99.278 1.00 12.84 246 LYS B CA 1
ATOM 4430 C C . LYS B 1 246 ? 42.503 54.939 99.953 1.00 12.30 246 LYS B C 1
ATOM 4431 O O . LYS B 1 246 ? 42.318 53.722 99.992 1.00 12.30 246 LYS B O 1
ATOM 4437 N N . LEU B 1 247 ? 43.594 55.543 100.412 1.00 11.85 247 LEU B N 1
ATOM 4438 C CA . LEU B 1 247 ? 44.713 54.806 101.051 1.00 12.47 247 LEU B CA 1
ATOM 4439 C C . LEU B 1 247 ? 44.452 54.675 102.554 1.00 12.82 247 LEU B C 1
ATOM 4440 O O . LEU B 1 247 ? 43.638 55.443 103.089 1.00 13.32 247 LEU B O 1
ATOM 4445 N N . SER B 1 248 ? 45.127 53.720 103.198 1.00 13.16 248 SER B N 1
ATOM 4446 C CA . SER B 1 248 ? 44.955 53.373 104.632 1.00 14.28 248 SER B CA 1
ATOM 4447 C C . SER B 1 248 ? 45.776 54.305 105.524 1.00 15.46 248 SER B C 1
ATOM 4448 O O . SER B 1 248 ? 45.557 54.270 106.746 1.00 16.59 248 SER B O 1
ATOM 4451 N N . SER B 1 249 ? 46.735 55.037 104.959 1.00 15.77 249 SER B N 1
ATOM 4452 C CA . SER B 1 249 ? 47.620 55.959 105.712 1.00 16.31 249 SER B CA 1
ATOM 4453 C C . SER B 1 249 ? 47.691 57.299 104.985 1.00 15.89 249 SER B C 1
ATOM 4454 O O . SER B 1 249 ? 47.501 57.325 103.755 1.00 15.78 249 SER B O 1
ATOM 4457 N N . ALA B 1 250 ? 47.951 58.375 105.720 1.00 15.06 250 ALA B N 1
ATOM 4458 C CA . ALA B 1 250 ? 48.129 59.728 105.155 1.00 14.92 250 ALA B CA 1
ATOM 4459 C C . ALA B 1 250 ? 49.458 59.773 104.402 1.00 14.79 250 ALA B C 1
ATOM 4460 O O . ALA B 1 250 ? 50.483 59.290 104.936 1.00 15.19 250 ALA B O 1
ATOM 4462 N N . THR B 1 251 ? 49.450 60.321 103.195 1.00 13.86 251 THR B N 1
ATOM 4463 C CA . THR B 1 251 ? 50.682 60.493 102.403 1.00 14.40 251 THR B CA 1
ATOM 4464 C C . THR B 1 251 ? 50.515 61.726 101.520 1.00 14.14 251 THR B C 1
ATOM 4465 O O . THR B 1 251 ? 49.557 62.488 101.714 1.00 15.13 251 THR B O 1
ATOM 4469 N N . THR B 1 252 ? 51.474 61.950 100.636 1.00 13.36 252 THR B N 1
ATOM 4470 C CA . THR B 1 252 ? 51.440 63.051 99.651 1.00 13.05 252 THR B CA 1
ATOM 4471 C C . THR B 1 252 ? 51.522 62.424 98.267 1.00 12.44 252 THR B C 1
ATOM 4472 O O . THR B 1 252 ? 52.027 61.283 98.144 1.00 12.65 252 THR B O 1
ATOM 4476 N N . TYR B 1 253 ? 51.081 63.164 97.259 1.00 11.95 253 TYR B N 1
ATOM 4477 C CA . TYR B 1 253 ? 51.231 62.728 95.855 1.00 11.99 253 TYR B CA 1
ATOM 4478 C C . TYR B 1 253 ? 52.720 62.462 95.567 1.00 12.92 253 TYR B C 1
ATOM 4479 O O . TYR B 1 253 ? 53.062 61.460 94.904 1.00 12.43 253 TYR B O 1
ATOM 4488 N N . GLU B 1 254 ? 53.607 63.328 96.057 1.00 13.95 254 GLU B N 1
ATOM 4489 C CA . GLU B 1 254 ? 55.067 63.176 95.827 1.00 15.80 254 GLU B CA 1
ATOM 4490 C C . GLU B 1 254 ? 55.588 61.872 96.434 1.00 14.86 254 GLU B C 1
ATOM 4491 O O . GLU B 1 254 ? 56.452 61.246 95.804 1.00 14.38 254 GLU B O 1
ATOM 4497 N N . ALA B 1 255 ? 55.085 61.461 97.601 1.00 13.80 255 ALA B N 1
ATOM 4498 C CA . ALA B 1 255 ? 55.491 60.197 98.258 1.00 13.70 255 ALA B CA 1
ATOM 4499 C C . ALA B 1 255 ? 55.034 59.000 97.414 1.00 12.92 255 ALA B C 1
ATOM 4500 O O . ALA B 1 255 ? 55.772 57.992 97.344 1.00 13.02 255 ALA B O 1
ATOM 4502 N N . ILE B 1 256 ? 53.853 59.096 96.801 1.00 12.42 256 ILE B N 1
ATOM 4503 C CA . ILE B 1 256 ? 53.361 58.038 95.876 1.00 11.74 256 ILE B CA 1
ATOM 4504 C C . ILE B 1 256 ? 54.319 57.970 94.684 1.00 11.68 256 ILE B C 1
ATOM 4505 O O . ILE B 1 256 ? 54.754 56.868 94.346 1.00 11.77 256 ILE B O 1
ATOM 4510 N N . CYS B 1 257 ? 54.637 59.110 94.078 1.00 11.62 257 CYS B N 1
ATOM 4511 C CA . CYS B 1 257 ? 55.575 59.170 92.924 1.00 12.26 257 CYS B CA 1
ATOM 4512 C C . CYS B 1 257 ? 56.899 58.502 93.320 1.00 12.92 257 CYS B C 1
ATOM 4513 O O . CYS B 1 257 ? 57.382 57.642 92.565 1.00 12.57 257 CYS B O 1
ATOM 4516 N N . GLU B 1 258 ? 57.453 58.860 94.483 1.00 13.81 258 GLU B N 1
ATOM 4517 C CA . GLU B 1 258 ? 58.759 58.314 94.927 1.00 15.87 258 GLU B CA 1
ATOM 4518 C C . GLU B 1 258 ? 58.657 56.794 95.099 1.00 14.43 258 GLU B C 1
ATOM 4519 O O . GLU B 1 258 ? 59.623 56.087 94.726 1.00 13.78 258 GLU B O 1
ATOM 4525 N N . ALA B 1 259 ? 57.544 56.287 95.646 1.00 12.80 259 ALA B N 1
ATOM 4526 C CA . ALA B 1 259 ? 57.362 54.840 95.882 1.00 12.99 259 ALA B CA 1
ATOM 4527 C C . ALA B 1 259 ? 57.314 54.105 94.541 1.00 12.28 259 ALA B C 1
ATOM 4528 O O . ALA B 1 259 ? 57.912 53.015 94.421 1.00 12.40 259 ALA B O 1
ATOM 4530 N N . VAL B 1 260 ? 56.627 54.677 93.552 1.00 12.36 260 VAL B N 1
ATOM 4531 C CA . VAL B 1 260 ? 56.499 54.021 92.223 1.00 11.92 260 VAL B CA 1
ATOM 4532 C C . VAL B 1 260 ? 57.864 54.082 91.523 1.00 12.52 260 VAL B C 1
ATOM 4533 O O . VAL B 1 260 ? 58.265 53.075 90.938 1.00 11.84 260 VAL B O 1
ATOM 4537 N N . LYS B 1 261 ? 58.526 55.235 91.559 1.00 13.02 261 LYS B N 1
ATOM 4538 C CA . LYS B 1 261 ? 59.876 55.426 90.966 1.00 14.45 261 LYS B CA 1
ATOM 4539 C C . LYS B 1 261 ? 60.823 54.384 91.561 1.00 15.18 261 LYS B C 1
ATOM 4540 O O . LYS B 1 261 ? 61.534 53.705 90.782 1.00 14.49 261 LYS B O 1
ATOM 4546 N N . HIS B 1 262 ? 60.814 54.231 92.886 1.00 15.31 262 HIS B N 1
ATOM 4547 C CA . HIS B 1 262 ? 61.684 53.261 93.592 1.00 16.64 262 HIS B CA 1
ATOM 4548 C C . HIS B 1 262 ? 61.367 51.842 93.107 1.00 16.06 262 HIS B C 1
ATOM 4549 O O . HIS B 1 262 ? 62.324 51.112 92.761 1.00 17.30 262 HIS B O 1
ATOM 4556 N N . ALA B 1 263 ? 60.087 51.460 93.070 1.00 15.14 263 ALA B N 1
ATOM 4557 C CA . ALA B 1 263 ? 59.651 50.126 92.608 1.00 14.83 263 ALA B CA 1
ATOM 4558 C C . ALA B 1 263 ? 60.136 49.882 91.168 1.00 15.07 263 ALA B C 1
ATOM 4559 O O . ALA B 1 263 ? 60.653 48.784 90.895 1.00 15.08 263 ALA B O 1
ATOM 4561 N N . ALA B 1 264 ? 59.990 50.863 90.275 1.00 15.08 264 ALA B N 1
ATOM 4562 C CA . ALA B 1 264 ? 60.376 50.732 88.847 1.00 15.83 264 ALA B CA 1
ATOM 4563 C C . ALA B 1 264 ? 61.888 50.495 88.734 1.00 16.99 264 ALA B C 1
ATOM 4564 O O . ALA B 1 264 ? 62.304 49.838 87.760 1.00 17.26 264 ALA B O 1
ATOM 4566 N N . ASN B 1 265 ? 62.673 50.971 89.711 1.00 18.07 265 ASN B N 1
ATOM 4567 C CA . ASN B 1 265 ? 64.159 50.846 89.717 1.00 20.02 265 ASN B CA 1
ATOM 4568 C C . ASN B 1 265 ? 64.608 49.546 90.383 1.00 20.33 265 ASN B C 1
ATOM 4569 O O . ASN B 1 265 ? 65.799 49.209 90.226 1.00 21.33 265 ASN B O 1
ATOM 4574 N N . THR B 1 266 ? 63.721 48.842 91.095 1.00 19.81 266 THR B N 1
ATOM 4575 C CA . THR B 1 266 ? 64.083 47.681 91.950 1.00 19.75 266 THR B CA 1
ATOM 4576 C C . THR B 1 266 ? 63.104 46.524 91.703 1.00 19.22 266 THR B C 1
ATOM 4577 O O . THR B 1 266 ? 63.300 45.798 90.722 1.00 19.35 266 THR B O 1
ATOM 4581 N N . SER B 1 267 ? 62.094 46.356 92.554 1.00 19.84 267 SER B N 1
ATOM 4582 C CA . SER B 1 267 ? 61.211 45.162 92.600 1.00 19.76 267 SER B CA 1
ATOM 4583 C C . SER B 1 267 ? 60.370 45.033 91.319 1.00 19.35 267 SER B C 1
ATOM 4584 O O . SER B 1 267 ? 60.003 43.901 90.974 1.00 19.21 267 SER B O 1
ATOM 4587 N N . MET B 1 268 ? 60.066 46.143 90.646 1.00 17.95 268 MET B N 1
ATOM 4588 C CA . MET B 1 268 ? 59.181 46.152 89.447 1.00 18.24 268 MET B CA 1
ATOM 4589 C C . MET B 1 268 ? 59.999 46.458 88.189 1.00 17.97 268 MET B C 1
ATOM 4590 O O . MET B 1 268 ? 59.395 46.811 87.171 1.00 16.22 268 MET B O 1
ATOM 4595 N N . LYS B 1 269 ? 61.324 46.281 88.235 1.00 17.88 269 LYS B N 1
ATOM 4596 C CA . LYS B 1 269 ? 62.213 46.422 87.058 1.00 20.08 269 LYS B CA 1
ATOM 4597 C C . LYS B 1 269 ? 61.612 45.603 85.907 1.00 19.10 269 LYS B C 1
ATOM 4598 O O . LYS B 1 269 ? 61.240 44.440 86.132 1.00 19.96 269 LYS B O 1
ATOM 4604 N N . ASN B 1 270 ? 61.472 46.222 84.738 1.00 19.59 270 ASN B N 1
ATOM 4605 C CA . ASN B 1 270 ? 60.988 45.605 83.475 1.00 19.80 270 ASN B CA 1
ATOM 4606 C C . ASN B 1 270 ? 59.472 45.372 83.510 1.00 18.04 270 ASN B C 1
ATOM 4607 O O . ASN B 1 270 ? 58.957 44.919 82.487 1.00 18.68 270 ASN B O 1
ATOM 4612 N N . ILE B 1 271 ? 58.773 45.710 84.600 1.00 15.10 271 ILE B N 1
ATOM 4613 C CA . ILE B 1 271 ? 57.292 45.549 84.699 1.00 14.17 271 ILE B CA 1
ATOM 4614 C C . ILE B 1 271 ? 56.648 46.934 84.753 1.00 13.01 271 ILE B C 1
ATOM 4615 O O . ILE B 1 271 ? 55.715 47.202 83.961 1.00 11.53 271 ILE B O 1
ATOM 4620 N N . MET B 1 272 ? 57.087 47.764 85.694 1.00 13.08 272 MET B N 1
ATOM 4621 C CA . MET B 1 272 ? 56.593 49.157 85.820 1.00 13.75 272 MET B CA 1
ATOM 4622 C C . MET B 1 272 ? 57.663 50.120 85.314 1.00 12.88 272 MET B C 1
ATOM 4623 O O . MET B 1 272 ? 58.862 49.861 85.497 1.00 11.98 272 MET B O 1
ATOM 4628 N N . TYR B 1 273 ? 57.212 51.205 84.691 1.00 12.64 273 TYR B N 1
ATOM 4629 C CA . TYR B 1 273 ? 58.068 52.350 84.311 1.00 12.92 273 TYR B CA 1
ATOM 4630 C C . TYR B 1 273 ? 57.458 53.603 84.938 1.00 12.15 273 TYR B C 1
ATOM 4631 O O . TYR B 1 273 ? 56.237 53.668 85.120 1.00 11.97 273 TYR B O 1
ATOM 4640 N N . TYR B 1 274 ? 58.315 54.538 85.309 1.00 12.15 274 TYR B N 1
ATOM 4641 C CA . TYR B 1 274 ? 57.924 55.824 85.934 1.00 11.86 274 TYR B CA 1
ATOM 4642 C C . TYR B 1 274 ? 58.319 56.937 84.965 1.00 12.30 274 TYR B C 1
ATOM 4643 O O . TYR B 1 274 ? 59.513 56.995 84.587 1.00 12.82 274 TYR B O 1
ATOM 4652 N N . THR B 1 275 ? 57.359 57.763 84.548 1.00 11.55 275 THR B N 1
ATOM 4653 C CA . THR B 1 275 ? 57.646 58.925 83.673 1.00 11.63 275 THR B CA 1
ATOM 4654 C C . THR B 1 275 ? 57.111 60.214 84.298 1.00 11.66 275 THR B C 1
ATOM 4655 O O . THR B 1 275 ? 56.061 60.184 84.991 1.00 10.68 275 THR B O 1
ATOM 4659 N N . GLU B 1 276 ? 57.823 61.311 84.040 1.00 12.27 276 GLU B N 1
ATOM 4660 C CA . GLU B 1 276 ? 57.346 62.690 84.318 1.00 13.16 276 GLU B CA 1
ATOM 4661 C C . GLU B 1 276 ? 57.215 63.461 83.000 1.00 13.14 276 GLU B C 1
ATOM 4662 O O . GLU B 1 276 ? 56.983 64.665 83.055 1.00 13.68 276 GLU B O 1
ATOM 4668 N N . GLU B 1 277 ? 57.304 62.779 81.858 1.00 12.90 277 GLU B N 1
ATOM 4669 C CA . GLU B 1 277 ? 57.200 63.422 80.522 1.00 13.96 277 GLU B CA 1
ATOM 4670 C C . GLU B 1 277 ? 55.729 63.711 80.199 1.00 12.01 277 GLU B C 1
ATOM 4671 O O . GLU B 1 277 ? 54.829 63.062 80.792 1.00 11.87 277 GLU B O 1
ATOM 4677 N N . ALA B 1 278 ? 55.493 64.630 79.263 1.00 11.12 278 ALA B N 1
ATOM 4678 C CA . ALA B 1 278 ? 54.149 65.051 78.805 1.00 10.24 278 ALA B CA 1
ATOM 4679 C C . ALA B 1 278 ? 53.631 64.024 77.788 1.00 9.64 278 ALA B C 1
ATOM 4680 O O . ALA B 1 278 ? 53.452 64.349 76.607 1.00 9.73 278 ALA B O 1
ATOM 4682 N N . VAL B 1 279 ? 53.384 62.804 78.246 1.00 8.97 279 VAL B N 1
ATOM 4683 C CA . VAL B 1 279 ? 53.132 61.648 77.338 1.00 8.82 279 VAL B CA 1
ATOM 4684 C C . VAL B 1 279 ? 51.682 61.663 76.840 1.00 8.43 279 VAL B C 1
ATOM 4685 O O . VAL B 1 279 ? 50.773 62.172 77.536 1.00 8.67 279 VAL B O 1
ATOM 4689 N N . VAL B 1 280 ? 51.466 61.054 75.682 1.00 7.91 280 VAL B N 1
ATOM 4690 C CA . VAL B 1 280 ? 50.113 60.747 75.147 1.00 7.79 280 VAL B CA 1
ATOM 4691 C C . VAL B 1 280 ? 50.125 59.297 74.666 1.00 7.53 280 VAL B C 1
ATOM 4692 O O . VAL B 1 280 ? 51.219 58.682 74.628 1.00 7.37 280 VAL B O 1
ATOM 4696 N N . SER B 1 281 ? 48.971 58.737 74.326 1.00 7.15 281 SER B N 1
ATOM 4697 C CA . SER B 1 281 ? 48.862 57.274 74.108 1.00 7.19 281 SER B CA 1
ATOM 4698 C C . SER B 1 281 ? 49.864 56.810 73.042 1.00 7.15 281 SER B C 1
ATOM 4699 O O . SER B 1 281 ? 50.498 55.767 73.248 1.00 6.69 281 SER B O 1
ATOM 4702 N N . SER B 1 282 ? 50.045 57.541 71.940 1.00 6.94 282 SER B N 1
ATOM 4703 C CA . SER B 1 282 ? 50.902 57.056 70.825 1.00 7.41 282 SER B CA 1
ATOM 4704 C C . SER B 1 282 ? 52.355 56.881 71.288 1.00 7.52 282 SER B C 1
ATOM 4705 O O . SER B 1 282 ? 53.081 56.122 70.635 1.00 7.60 282 SER B O 1
ATOM 4708 N N . ASP B 1 283 ? 52.771 57.547 72.366 1.00 7.63 283 ASP B N 1
ATOM 4709 C CA . ASP B 1 283 ? 54.152 57.441 72.899 1.00 8.03 283 ASP B CA 1
ATOM 4710 C C . ASP B 1 283 ? 54.412 56.037 73.447 1.00 8.25 283 ASP B C 1
ATOM 4711 O O . ASP B 1 283 ? 55.599 55.695 73.627 1.00 8.98 283 ASP B O 1
ATOM 4716 N N . PHE B 1 284 ? 53.367 55.240 73.674 1.00 8.15 284 PHE B N 1
ATOM 4717 C CA . PHE B 1 284 ? 53.494 53.882 74.257 1.00 8.27 284 PHE B CA 1
ATOM 4718 C C . PHE B 1 284 ? 53.284 52.790 73.209 1.00 8.33 284 PHE B C 1
ATOM 4719 O O . PHE B 1 284 ? 53.305 51.615 73.591 1.00 8.38 284 PHE B O 1
ATOM 4727 N N . ILE B 1 285 ? 53.115 53.132 71.931 1.00 8.72 285 ILE B N 1
ATOM 4728 C CA . ILE B 1 285 ? 53.021 52.084 70.874 1.00 9.28 285 ILE B CA 1
ATOM 4729 C C . ILE B 1 285 ? 54.371 51.363 70.814 1.00 9.54 285 ILE B C 1
ATOM 4730 O O . ILE B 1 285 ? 55.386 52.026 70.535 1.00 9.65 285 ILE B O 1
ATOM 4735 N N . GLY B 1 286 ? 54.375 50.070 71.148 1.00 9.46 286 GLY B N 1
ATOM 4736 C CA . GLY B 1 286 ? 55.596 49.249 71.178 1.00 9.85 286 GLY B CA 1
ATOM 4737 C C . GLY B 1 286 ? 56.217 49.196 72.558 1.00 10.28 286 GLY B C 1
ATOM 4738 O O . GLY B 1 286 ? 57.253 48.534 72.712 1.00 10.91 286 GLY B O 1
ATOM 4749 N N . GLU B 1 288 ? 56.980 47.889 76.115 1.00 10.48 288 GLU B N 1
ATOM 4750 C CA . GLU B 1 288 ? 56.928 46.496 76.623 1.00 10.76 288 GLU B CA 1
ATOM 4751 C C . GLU B 1 288 ? 56.564 46.448 78.110 1.00 10.95 288 GLU B C 1
ATOM 4752 O O . GLU B 1 288 ? 56.337 45.343 78.594 1.00 11.59 288 GLU B O 1
ATOM 4758 N N . TYR B 1 289 ? 56.488 47.578 78.813 1.00 10.81 289 TYR B N 1
ATOM 4759 C CA . TYR B 1 289 ? 56.116 47.608 80.252 1.00 10.83 289 TYR B CA 1
ATOM 4760 C C . TYR B 1 289 ? 54.641 47.241 80.438 1.00 10.53 289 TYR B C 1
ATOM 4761 O O . TYR B 1 289 ? 53.817 47.460 79.540 1.00 10.07 289 TYR B O 1
ATOM 4770 N N . SER B 1 290 ? 54.319 46.671 81.597 1.00 9.72 290 SER B N 1
ATOM 4771 C CA . SER B 1 290 ? 52.924 46.346 81.992 1.00 9.94 290 SER B CA 1
ATOM 4772 C C . SER B 1 290 ? 52.186 47.622 82.386 1.00 9.64 290 SER B C 1
ATOM 4773 O O . SER B 1 290 ? 50.960 47.699 82.212 1.00 9.28 290 SER B O 1
ATOM 4776 N N . SER B 1 291 ? 52.899 48.564 82.983 1.00 9.18 291 SER B N 1
ATOM 4777 C CA . SER B 1 291 ? 52.272 49.698 83.696 1.00 9.43 291 SER B CA 1
ATOM 4778 C C . SER B 1 291 ? 53.241 50.874 83.673 1.00 9.30 291 SER B C 1
ATOM 4779 O O . SER B 1 291 ? 54.347 50.735 84.216 1.00 10.39 291 SER B O 1
ATOM 4782 N N . VAL B 1 292 ? 52.870 51.972 83.021 1.00 8.67 292 VAL B N 1
ATOM 4783 C CA . VAL B 1 292 ? 53.726 53.187 82.967 1.00 8.64 292 VAL B CA 1
ATOM 4784 C C . VAL B 1 292 ? 53.034 54.300 83.745 1.00 8.45 292 VAL B C 1
ATOM 4785 O O . VAL B 1 292 ? 52.038 54.857 83.262 1.00 8.20 292 VAL B O 1
ATOM 4789 N N . PHE B 1 293 ? 53.563 54.601 84.928 1.00 8.28 293 PHE B N 1
ATOM 4790 C CA . PHE B 1 293 ? 52.975 55.598 85.850 1.00 8.37 293 PHE B CA 1
ATOM 4791 C C . PHE B 1 293 ? 53.233 56.992 85.278 1.00 8.33 293 PHE B C 1
ATOM 4792 O O . PHE B 1 293 ? 54.397 57.345 85.011 1.00 8.57 293 PHE B O 1
ATOM 4800 N N . ASP B 1 294 ? 52.155 57.754 85.092 1.00 8.22 294 ASP B N 1
ATOM 4801 C CA . ASP B 1 294 ? 52.187 59.116 84.510 1.00 8.49 294 ASP B CA 1
ATOM 4802 C C . ASP B 1 294 ? 52.190 60.118 85.670 1.00 8.97 294 ASP B C 1
ATOM 4803 O O . ASP B 1 294 ? 51.102 60.448 86.153 1.00 8.24 294 ASP B O 1
ATOM 4808 N N . ALA B 1 295 ? 53.371 60.551 86.124 1.00 9.41 295 ALA B N 1
ATOM 4809 C CA . ALA B 1 295 ? 53.480 61.383 87.349 1.00 10.27 295 ALA B CA 1
ATOM 4810 C C . ALA B 1 295 ? 52.754 62.720 87.159 1.00 10.93 295 ALA B C 1
ATOM 4811 O O . ALA B 1 295 ? 52.055 63.158 88.098 1.00 11.79 295 ALA B O 1
ATOM 4813 N N . GLN B 1 296 ? 52.870 63.349 85.992 1.00 11.41 296 GLN B N 1
ATOM 4814 C CA . GLN B 1 296 ? 52.269 64.684 85.762 1.00 12.58 296 GLN B CA 1
ATOM 4815 C C . GLN B 1 296 ? 50.735 64.592 85.734 1.00 12.21 296 GLN B C 1
ATOM 4816 O O . GLN B 1 296 ? 50.093 65.590 86.091 1.00 13.12 296 GLN B O 1
ATOM 4822 N N . ALA B 1 297 ? 50.137 63.474 85.308 1.00 10.84 297 ALA B N 1
ATOM 4823 C CA . ALA B 1 297 ? 48.683 63.414 85.011 1.00 11.05 297 ALA B CA 1
ATOM 4824 C C . ALA B 1 297 ? 47.848 63.252 86.293 1.00 11.65 297 ALA B C 1
ATOM 4825 O O . ALA B 1 297 ? 46.693 63.693 86.273 1.00 12.83 297 ALA B O 1
ATOM 4827 N N . GLY B 1 298 ? 48.394 62.625 87.334 1.00 11.68 298 GLY B N 1
ATOM 4828 C CA . GLY B 1 298 ? 47.636 62.257 88.549 1.00 11.76 298 GLY B CA 1
ATOM 4829 C C . GLY B 1 298 ? 47.247 63.478 89.370 1.00 11.88 298 GLY B C 1
ATOM 4830 O O . GLY B 1 298 ? 47.870 64.546 89.202 1.00 12.34 298 GLY B O 1
ATOM 4831 N N . VAL B 1 299 ? 46.241 63.347 90.237 1.00 12.03 299 VAL B N 1
ATOM 4832 C CA . VAL B 1 299 ? 45.798 64.460 91.126 1.00 12.41 299 VAL B CA 1
ATOM 4833 C C . VAL B 1 299 ? 45.547 63.903 92.529 1.00 12.77 299 VAL B C 1
ATOM 4834 O O . VAL B 1 299 ? 45.253 62.704 92.665 1.00 13.02 299 VAL B O 1
ATOM 4838 N N . ALA B 1 300 ? 45.699 64.752 93.540 1.00 13.38 300 ALA B N 1
ATOM 4839 C CA . ALA B 1 300 ? 45.387 64.435 94.949 1.00 13.69 300 ALA B CA 1
ATOM 4840 C C . ALA B 1 300 ? 44.235 65.334 95.376 1.00 13.45 300 ALA B C 1
ATOM 4841 O O . ALA B 1 300 ? 44.292 66.528 95.088 1.00 14.62 300 ALA B O 1
ATOM 4843 N N . LEU B 1 301 ? 43.210 64.788 96.027 1.00 12.99 301 LEU B N 1
ATOM 4844 C CA . LEU B 1 301 ? 42.192 65.642 96.682 1.00 13.48 301 LEU B CA 1
ATOM 4845 C C . LEU B 1 301 ? 42.689 66.006 98.079 1.00 13.86 301 LEU B C 1
ATOM 4846 O O . LEU B 1 301 ? 42.542 67.182 98.476 1.00 14.78 301 LEU B O 1
ATOM 4851 N N . ASN B 1 302 ? 43.231 65.027 98.800 1.00 13.39 302 ASN B N 1
ATOM 4852 C CA . ASN B 1 302 ? 43.706 65.205 100.196 1.00 13.54 302 ASN B CA 1
ATOM 4853 C C . ASN B 1 302 ? 44.761 64.136 100.480 1.00 13.42 302 ASN B C 1
ATOM 4854 O O . ASN B 1 302 ? 45.165 63.432 99.541 1.00 13.99 302 ASN B O 1
ATOM 4859 N N . ASP B 1 303 ? 45.178 63.976 101.736 1.00 13.41 303 ASP B N 1
ATOM 4860 C CA . ASP B 1 303 ? 46.325 63.102 102.082 1.00 14.05 303 ASP B CA 1
ATOM 4861 C C . ASP B 1 303 ? 45.949 61.614 102.009 1.00 12.94 303 ASP B C 1
ATOM 4862 O O . ASP B 1 303 ? 46.858 60.805 102.207 1.00 12.07 303 ASP B O 1
ATOM 4867 N N . ARG B 1 304 ? 44.690 61.254 101.723 1.00 12.18 304 ARG B N 1
ATOM 4868 C CA . ARG B 1 304 ? 44.283 59.828 101.628 1.00 12.29 304 ARG B CA 1
ATOM 4869 C C . ARG B 1 304 ? 43.557 59.505 100.314 1.00 11.35 304 ARG B C 1
ATOM 4870 O O . ARG B 1 304 ? 43.381 58.315 100.055 1.00 12.27 304 ARG B O 1
ATOM 4878 N N . PHE B 1 305 ? 43.165 60.489 99.501 1.00 11.49 305 PHE B N 1
ATOM 4879 C CA . PHE B 1 305 ? 42.279 60.268 98.327 1.00 10.93 305 PHE B CA 1
ATOM 4880 C C . PHE B 1 305 ? 42.977 60.810 97.079 1.00 10.59 305 PHE B C 1
ATOM 4881 O O . PHE B 1 305 ? 43.216 62.021 97.000 1.00 10.18 305 PHE B O 1
ATOM 4889 N N . PHE B 1 306 ? 43.284 59.920 96.140 1.00 9.56 306 PHE B N 1
ATOM 4890 C CA . PHE B 1 306 ? 44.154 60.202 94.969 1.00 9.64 306 PHE B CA 1
ATOM 4891 C C . PHE B 1 306 ? 43.541 59.610 93.707 1.00 9.23 306 PHE B C 1
ATOM 4892 O O . PHE B 1 306 ? 42.798 58.616 93.771 1.00 8.79 306 PHE B O 1
ATOM 4900 N N . LYS B 1 307 ? 43.864 60.223 92.578 1.00 9.14 307 LYS B N 1
ATOM 4901 C CA . LYS B 1 307 ? 43.553 59.677 91.239 1.00 9.27 307 LYS B CA 1
ATOM 4902 C C . LYS B 1 307 ? 44.887 59.481 90.522 1.00 9.03 307 LYS B C 1
ATOM 4903 O O . LYS B 1 307 ? 45.589 60.475 90.280 1.00 9.20 307 LYS B O 1
ATOM 4909 N N . LEU B 1 308 ? 45.221 58.227 90.229 1.00 8.90 308 LEU B N 1
ATOM 4910 C CA . LEU B 1 308 ? 46.535 57.835 89.664 1.00 8.87 308 LEU B CA 1
ATOM 4911 C C . LEU B 1 308 ? 46.330 57.327 88.238 1.00 8.77 308 LEU B C 1
ATOM 4912 O O . LEU B 1 308 ? 45.293 56.701 87.960 1.00 9.84 308 LEU B O 1
ATOM 4917 N N . VAL B 1 309 ? 47.300 57.596 87.378 1.00 8.32 309 VAL B N 1
ATOM 4918 C CA . VAL B 1 309 ? 47.193 57.343 85.920 1.00 8.25 309 VAL B CA 1
ATOM 4919 C C . VAL B 1 309 ? 48.360 56.452 85.499 1.00 8.02 309 VAL B C 1
ATOM 4920 O O . VAL B 1 309 ? 49.518 56.805 85.772 1.00 7.95 309 VAL B O 1
ATOM 4924 N N . ALA B 1 310 ? 48.060 55.345 84.830 1.00 7.86 310 ALA B N 1
ATOM 4925 C CA . ALA B 1 310 ? 49.090 54.403 84.348 1.00 7.98 310 ALA B CA 1
ATOM 4926 C C . ALA B 1 310 ? 48.717 53.905 82.955 1.00 7.93 310 ALA B C 1
ATOM 4927 O O . ALA B 1 310 ? 47.563 53.453 82.748 1.00 8.01 310 ALA B O 1
ATOM 4929 N N . TRP B 1 311 ? 49.680 53.978 82.043 1.00 7.80 311 TRP B N 1
ATOM 4930 C CA . TRP B 1 311 ? 49.517 53.606 80.621 1.00 7.59 311 TRP B CA 1
ATOM 4931 C C . TRP B 1 311 ? 49.911 52.154 80.391 1.00 7.44 311 TRP B C 1
ATOM 4932 O O . TRP B 1 311 ? 50.782 51.625 81.104 1.00 7.47 311 TRP B O 1
ATOM 4943 N N . TYR B 1 312 ? 49.360 51.567 79.335 1.00 6.98 312 TYR B N 1
ATOM 4944 C CA . TYR B 1 312 ? 49.765 50.208 78.907 1.00 6.97 312 TYR B CA 1
ATOM 4945 C C . TYR B 1 312 ? 49.497 50.052 77.420 1.00 6.92 312 TYR B C 1
ATOM 4946 O O . TYR B 1 312 ? 48.398 50.383 76.952 1.00 6.96 312 TYR B O 1
ATOM 4955 N N . ASP B 1 313 ? 50.491 49.527 76.708 1.00 6.99 313 ASP B N 1
ATOM 4956 C CA . ASP B 1 313 ? 50.280 48.999 75.347 1.00 7.10 313 ASP B CA 1
ATOM 4957 C C . ASP B 1 313 ? 49.569 47.658 75.530 1.00 7.24 313 ASP B C 1
ATOM 4958 O O . ASP B 1 313 ? 50.237 46.660 75.836 1.00 7.29 313 ASP B O 1
ATOM 4963 N N . ASN B 1 314 ? 48.249 47.648 75.360 1.00 7.07 314 ASN B N 1
ATOM 4964 C CA . ASN B 1 314 ? 47.398 46.459 75.600 1.00 7.11 314 ASN B CA 1
ATOM 4965 C C . ASN B 1 314 ? 47.791 45.329 74.644 1.00 7.45 314 ASN B C 1
ATOM 4966 O O . ASN B 1 314 ? 47.527 44.177 74.988 1.00 8.81 314 ASN B O 1
ATOM 4971 N N . GLU B 1 315 ? 48.420 45.623 73.508 1.00 7.41 315 GLU B N 1
ATOM 4972 C CA . GLU B 1 315 ? 48.914 44.578 72.570 1.00 7.48 315 GLU B CA 1
ATOM 4973 C C . GLU B 1 315 ? 50.333 44.157 72.971 1.00 8.24 315 GLU B C 1
ATOM 4974 O O . GLU B 1 315 ? 50.522 43.003 73.380 1.00 8.39 315 GLU B O 1
ATOM 4980 N N . ILE B 1 316 ? 51.322 45.039 72.821 1.00 8.74 316 ILE B N 1
ATOM 4981 C CA . ILE B 1 316 ? 52.759 44.655 72.956 1.00 9.51 316 ILE B CA 1
ATOM 4982 C C . ILE B 1 316 ? 53.136 44.425 74.424 1.00 9.26 316 ILE B C 1
ATOM 4983 O O . ILE B 1 316 ? 53.907 43.487 74.681 1.00 9.27 316 ILE B O 1
ATOM 4988 N N . GLY B 1 317 ? 52.653 45.230 75.361 1.00 9.33 317 GLY B N 1
ATOM 4989 C CA . GLY B 1 317 ? 52.942 45.006 76.784 1.00 9.47 317 GLY B CA 1
ATOM 4990 C C . GLY B 1 317 ? 52.476 43.629 77.201 1.00 9.87 317 GLY B C 1
ATOM 4991 O O . GLY B 1 317 ? 53.264 42.855 77.790 1.00 10.12 317 GLY B O 1
ATOM 4992 N N . TYR B 1 318 ? 51.241 43.296 76.859 1.00 9.58 318 TYR B N 1
ATOM 4993 C CA . TYR B 1 318 ? 50.625 42.007 77.236 1.00 8.94 318 TYR B CA 1
ATOM 4994 C C . TYR B 1 318 ? 51.365 40.860 76.532 1.00 8.75 318 TYR B C 1
ATOM 4995 O O . TYR B 1 318 ? 51.662 39.830 77.181 1.00 8.34 318 TYR B O 1
ATOM 5004 N N . ALA B 1 319 ? 51.640 40.995 75.234 1.00 8.63 319 ALA B N 1
ATOM 5005 C CA . ALA B 1 319 ? 52.352 39.955 74.455 1.00 8.73 319 ALA B CA 1
ATOM 5006 C C . ALA B 1 319 ? 53.717 39.695 75.093 1.00 8.96 319 ALA B C 1
ATOM 5007 O O . ALA B 1 319 ? 54.135 38.530 75.165 1.00 9.08 319 ALA B O 1
ATOM 5009 N N . THR B 1 320 ? 54.412 40.747 75.525 1.00 9.18 320 THR B N 1
ATOM 5010 C CA . THR B 1 320 ? 55.749 40.612 76.155 1.00 9.21 320 THR B CA 1
ATOM 5011 C C . THR B 1 320 ? 55.593 39.839 77.466 1.00 9.26 320 THR B C 1
ATOM 5012 O O . THR B 1 320 ? 56.453 38.982 77.747 1.00 9.45 320 THR B O 1
ATOM 5016 N N . ARG B 1 321 ? 54.541 40.107 78.237 1.00 9.07 321 ARG B N 1
ATOM 5017 C CA . ARG B 1 321 ? 54.286 39.373 79.503 1.00 9.13 321 ARG B CA 1
ATOM 5018 C C . ARG B 1 321 ? 54.016 37.902 79.199 1.00 8.90 321 ARG B C 1
ATOM 5019 O O . ARG B 1 321 ? 54.455 37.059 79.998 1.00 9.20 321 ARG B O 1
ATOM 5027 N N . ILE B 1 322 ? 53.307 37.584 78.118 1.00 8.86 322 ILE B N 1
ATOM 5028 C CA . ILE B 1 322 ? 53.068 36.158 77.742 1.00 9.14 322 ILE B CA 1
ATOM 5029 C C . ILE B 1 322 ? 54.422 35.476 77.553 1.00 9.70 322 ILE B C 1
ATOM 5030 O O . ILE B 1 322 ? 54.606 34.365 78.076 1.00 10.15 322 ILE B O 1
ATOM 5035 N N . VAL B 1 323 ? 55.347 36.112 76.841 1.00 9.98 323 VAL B N 1
ATOM 5036 C CA . VAL B 1 323 ? 56.680 35.501 76.567 1.00 10.48 323 VAL B CA 1
ATOM 5037 C C . VAL B 1 323 ? 57.440 35.397 77.892 1.00 10.78 323 VAL B C 1
ATOM 5038 O O . VAL B 1 323 ? 58.037 34.333 78.133 1.00 11.03 323 VAL B O 1
ATOM 5042 N N . ASP B 1 324 ? 57.390 36.424 78.739 1.00 10.84 324 ASP B N 1
ATOM 5043 C CA . ASP B 1 324 ? 58.032 36.386 80.079 1.00 11.83 324 ASP B CA 1
ATOM 5044 C C . ASP B 1 324 ? 57.480 35.218 80.896 1.00 11.89 324 ASP B C 1
ATOM 5045 O O . ASP B 1 324 ? 58.292 34.516 81.552 1.00 12.44 324 ASP B O 1
ATOM 5050 N N . LEU B 1 325 ? 56.167 34.995 80.871 1.00 11.28 325 LEU B N 1
ATOM 5051 C CA . LEU B 1 325 ? 55.548 33.911 81.676 1.00 11.51 325 LEU B CA 1
ATOM 5052 C C . LEU B 1 325 ? 55.947 32.559 81.070 1.00 11.34 325 LEU B C 1
ATOM 5053 O O . LEU B 1 325 ? 56.283 31.655 81.852 1.00 11.61 325 LEU B O 1
ATOM 5058 N N . LEU B 1 326 ? 55.934 32.419 79.744 1.00 11.58 326 LEU B N 1
ATOM 5059 C CA . LEU B 1 326 ? 56.390 31.163 79.088 1.00 11.81 326 LEU B CA 1
ATOM 5060 C C . LEU B 1 326 ? 57.831 30.859 79.512 1.00 12.58 326 LEU B C 1
ATOM 5061 O O . LEU B 1 326 ? 58.112 29.710 79.863 1.00 13.25 326 LEU B O 1
ATOM 5066 N N . GLU B 1 327 ? 58.721 31.845 79.490 1.00 12.77 327 GLU B N 1
ATOM 5067 C CA . GLU B 1 327 ? 60.150 31.630 79.843 1.00 13.93 327 GLU B CA 1
ATOM 5068 C C . GLU B 1 327 ? 60.267 31.303 81.331 1.00 14.96 327 GLU B C 1
ATOM 5069 O O . GLU B 1 327 ? 61.102 30.450 81.674 1.00 14.93 327 GLU B O 1
ATOM 5075 N N . TYR B 1 328 ? 59.432 31.895 82.186 1.00 14.18 328 TYR B N 1
ATOM 5076 C CA . TYR B 1 328 ? 59.424 31.582 83.637 1.00 15.07 328 TYR B CA 1
ATOM 5077 C C . TYR B 1 328 ? 58.984 30.128 83.840 1.00 15.01 328 TYR B C 1
ATOM 5078 O O . TYR B 1 328 ? 59.625 29.399 84.636 1.00 15.12 328 TYR B O 1
ATOM 5087 N N . VAL B 1 329 ? 57.924 29.700 83.152 1.00 15.01 329 VAL B N 1
ATOM 5088 C CA . VAL B 1 329 ? 57.419 28.298 83.204 1.00 15.75 329 VAL B CA 1
ATOM 5089 C C . VAL B 1 329 ? 58.516 27.337 82.713 1.00 16.59 329 VAL B C 1
ATOM 5090 O O . VAL B 1 329 ? 58.720 26.297 83.359 1.00 16.85 329 VAL B O 1
ATOM 5094 N N . GLN B 1 330 ? 59.222 27.692 81.636 1.00 17.30 330 GLN B N 1
ATOM 5095 C CA . GLN B 1 330 ? 60.332 26.886 81.062 1.00 19.18 330 GLN B CA 1
ATOM 5096 C C . GLN B 1 330 ? 61.425 26.671 82.116 1.00 19.80 330 GLN B C 1
ATOM 5097 O O . GLN B 1 330 ? 61.915 25.538 82.214 1.00 19.94 330 GLN B O 1
ATOM 5103 N N . GLU B 1 331 ? 61.740 27.706 82.895 1.00 20.91 331 GLU B N 1
ATOM 5104 C CA . GLU B 1 331 ? 62.839 27.701 83.893 1.00 23.26 331 GLU B CA 1
ATOM 5105 C C . GLU B 1 331 ? 62.400 27.012 85.184 1.00 23.22 331 GLU B C 1
ATOM 5106 O O . GLU B 1 331 ? 63.296 26.681 85.973 1.00 23.03 331 GLU B O 1
ATOM 5112 N N . ASN B 1 332 ? 61.097 26.800 85.394 1.00 21.92 332 ASN B N 1
ATOM 5113 C CA . ASN B 1 332 ? 60.555 26.295 86.684 1.00 22.70 332 ASN B CA 1
ATOM 5114 C C . ASN B 1 332 ? 59.668 25.062 86.463 1.00 22.79 332 ASN B C 1
ATOM 5115 O O . ASN B 1 332 ? 58.840 24.797 87.331 1.00 25.78 332 ASN B O 1
ATOM 5120 N N . SER B 1 333 ? 59.878 24.318 85.376 1.00 22.74 333 SER B N 1
ATOM 5121 C CA . SER B 1 333 ? 59.173 23.054 85.051 1.00 23.68 333 SER B CA 1
ATOM 5122 C C . SER B 1 333 ? 60.157 22.098 84.358 1.00 25.73 333 SER B C 1
ATOM 5123 O O . SER B 1 333 ? 61.216 22.549 83.874 1.00 28.09 333 SER B O 1
ATOM 5126 N N . MET C 1 1 ? 78.184 72.742 54.893 1.00 22.58 1 MET C N 1
ATOM 5127 C CA . MET C 1 1 ? 77.107 73.675 54.492 1.00 21.69 1 MET C CA 1
ATOM 5128 C C . MET C 1 1 ? 76.244 74.012 55.714 1.00 19.61 1 MET C C 1
ATOM 5129 O O . MET C 1 1 ? 75.779 73.061 56.387 1.00 20.27 1 MET C O 1
ATOM 5134 N N . ARG C 1 2 ? 76.049 75.308 55.974 1.00 17.35 2 ARG C N 1
ATOM 5135 C CA . ARG C 1 2 ? 75.314 75.813 57.163 1.00 16.60 2 ARG C CA 1
ATOM 5136 C C . ARG C 1 2 ? 73.859 76.059 56.767 1.00 14.90 2 ARG C C 1
ATOM 5137 O O . ARG C 1 2 ? 73.604 76.918 55.913 1.00 14.72 2 ARG C O 1
ATOM 5145 N N . ILE C 1 3 ? 72.924 75.335 57.386 1.00 13.92 3 ILE C N 1
ATOM 5146 C CA . ILE C 1 3 ? 71.480 75.548 57.112 1.00 13.18 3 ILE C CA 1
ATOM 5147 C C . ILE C 1 3 ? 70.788 76.009 58.391 1.00 12.23 3 ILE C C 1
ATOM 5148 O O . ILE C 1 3 ? 71.307 75.778 59.508 1.00 12.75 3 ILE C O 1
ATOM 5153 N N . VAL C 1 4 ? 69.621 76.606 58.202 1.00 12.06 4 VAL C N 1
ATOM 5154 C CA . VAL C 1 4 ? 68.646 76.839 59.296 1.00 11.72 4 VAL C CA 1
ATOM 5155 C C . VAL C 1 4 ? 67.315 76.253 58.838 1.00 11.31 4 VAL C C 1
ATOM 5156 O O . VAL C 1 4 ? 67.071 76.178 57.619 1.00 11.24 4 VAL C O 1
ATOM 5160 N N . ILE C 1 5 ? 66.495 75.850 59.802 1.00 10.99 5 ILE C N 1
ATOM 5161 C CA . ILE C 1 5 ? 65.112 75.361 59.539 1.00 10.92 5 ILE C CA 1
ATOM 5162 C C . ILE C 1 5 ? 64.143 76.431 60.032 1.00 10.46 5 ILE C C 1
ATOM 5163 O O . ILE C 1 5 ? 64.127 76.694 61.250 1.00 9.86 5 ILE C O 1
ATOM 5168 N N . ASN C 1 6 ? 63.419 77.043 59.109 1.00 10.02 6 ASN C N 1
ATOM 5169 C CA . ASN C 1 6 ? 62.420 78.093 59.416 1.00 10.07 6 ASN C CA 1
ATOM 5170 C C . ASN C 1 6 ? 61.042 77.441 59.392 1.00 9.49 6 ASN C C 1
ATOM 5171 O O . ASN C 1 6 ? 60.533 77.178 58.299 1.00 9.16 6 ASN C O 1
ATOM 5176 N N . GLY C 1 7 ? 60.474 77.177 60.569 1.00 9.46 7 GLY C N 1
ATOM 5177 C CA . GLY C 1 7 ? 59.219 76.408 60.695 1.00 9.40 7 GLY C CA 1
ATOM 5178 C C . GLY C 1 7 ? 59.526 74.974 61.069 1.00 9.16 7 GLY C C 1
ATOM 5179 O O . GLY C 1 7 ? 59.808 74.155 60.163 1.00 9.68 7 GLY C O 1
ATOM 5180 N N . PHE C 1 8 ? 59.529 74.670 62.359 1.00 8.71 8 PHE C N 1
ATOM 5181 C CA . PHE C 1 8 ? 59.927 73.348 62.893 1.00 8.53 8 PHE C CA 1
ATOM 5182 C C . PHE C 1 8 ? 58.667 72.500 63.074 1.00 8.24 8 PHE C C 1
ATOM 5183 O O . PHE C 1 8 ? 58.370 72.076 64.206 1.00 7.95 8 PHE C O 1
ATOM 5191 N N . GLY C 1 9 ? 57.928 72.311 61.982 1.00 7.99 9 GLY C N 1
ATOM 5192 C CA . GLY C 1 9 ? 56.659 71.564 61.980 1.00 7.50 9 GLY C CA 1
ATOM 5193 C C . GLY C 1 9 ? 56.855 70.122 61.554 1.00 7.34 9 GLY C C 1
ATOM 5194 O O . GLY C 1 9 ? 57.926 69.540 61.801 1.00 7.19 9 GLY C O 1
ATOM 5195 N N . ARG C 1 10 ? 55.840 69.532 60.937 1.00 7.34 10 ARG C N 1
ATOM 5196 C CA . ARG C 1 10 ? 55.953 68.129 60.471 1.00 7.28 10 ARG C CA 1
ATOM 5197 C C . ARG C 1 10 ? 57.177 68.016 59.556 1.00 7.57 10 ARG C C 1
ATOM 5198 O O . ARG C 1 10 ? 58.038 67.150 59.780 1.00 7.96 10 ARG C O 1
ATOM 5206 N N . ILE C 1 11 ? 57.270 68.873 58.553 1.00 7.56 11 ILE C N 1
ATOM 5207 C CA . ILE C 1 11 ? 58.382 68.779 57.566 1.00 7.66 11 ILE C CA 1
ATOM 5208 C C . ILE C 1 11 ? 59.690 69.258 58.214 1.00 7.64 11 ILE C C 1
ATOM 5209 O O . ILE C 1 11 ? 60.685 68.546 58.101 1.00 7.79 11 ILE C O 1
ATOM 5214 N N . GLY C 1 12 ? 59.689 70.394 58.908 1.00 7.71 12 GLY C N 1
ATOM 5215 C CA . GLY C 1 12 ? 60.922 70.898 59.551 1.00 7.99 12 GLY C CA 1
ATOM 5216 C C . GLY C 1 12 ? 61.541 69.877 60.485 1.00 7.94 12 GLY C C 1
ATOM 5217 O O . GLY C 1 12 ? 62.765 69.638 60.402 1.00 7.60 12 GLY C O 1
ATOM 5218 N N . ARG C 1 13 ? 60.743 69.263 61.365 1.00 7.65 13 ARG C N 1
ATOM 5219 C CA . ARG C 1 13 ? 61.272 68.293 62.352 1.00 7.59 13 ARG C CA 1
ATOM 5220 C C . ARG C 1 13 ? 61.754 67.034 61.635 1.00 7.87 13 ARG C C 1
ATOM 5221 O O . ARG C 1 13 ? 62.789 66.500 62.023 1.00 8.22 13 ARG C O 1
ATOM 5229 N N . LEU C 1 14 ? 61.019 66.565 60.632 1.00 7.90 14 LEU C N 1
ATOM 5230 C CA . LEU C 1 14 ? 61.374 65.280 59.994 1.00 8.17 14 LEU C CA 1
ATOM 5231 C C . LEU C 1 14 ? 62.558 65.480 59.038 1.00 8.18 14 LEU C C 1
ATOM 5232 O O . LEU C 1 14 ? 63.330 64.533 58.853 1.00 8.21 14 LEU C O 1
ATOM 5237 N N . VAL C 1 15 ? 62.756 66.684 58.525 1.00 8.30 15 VAL C N 1
ATOM 5238 C CA . VAL C 1 15 ? 64.013 67.027 57.799 1.00 8.66 15 VAL C CA 1
ATOM 5239 C C . VAL C 1 15 ? 65.182 66.881 58.776 1.00 9.06 15 VAL C C 1
ATOM 5240 O O . VAL C 1 15 ? 66.175 66.224 58.422 1.00 9.49 15 VAL C O 1
ATOM 5244 N N . LEU C 1 16 ? 65.072 67.423 59.984 1.00 9.23 16 LEU C N 1
ATOM 5245 C CA . LEU C 1 16 ? 66.176 67.295 60.970 1.00 9.92 16 LEU C CA 1
ATOM 5246 C C . LEU C 1 16 ? 66.369 65.812 61.297 1.00 10.21 16 LEU C C 1
ATOM 5247 O O . LEU C 1 16 ? 67.514 65.340 61.346 1.00 9.81 16 LEU C O 1
ATOM 5252 N N . ARG C 1 17 ? 65.281 65.070 61.496 1.00 10.28 17 ARG C N 1
ATOM 5253 C CA . ARG C 1 17 ? 65.374 63.621 61.791 1.00 10.96 17 ARG C CA 1
ATOM 5254 C C . ARG C 1 17 ? 66.147 62.930 60.664 1.00 10.07 17 ARG C C 1
ATOM 5255 O O . ARG C 1 17 ? 67.048 62.135 60.961 1.00 10.17 17 ARG C O 1
ATOM 5263 N N . GLN C 1 18 ? 65.829 63.228 59.403 1.00 10.16 18 GLN C N 1
ATOM 5264 C CA . GLN C 1 18 ? 66.449 62.513 58.257 1.00 10.39 18 GLN C CA 1
ATOM 5265 C C . GLN C 1 18 ? 67.918 62.949 58.110 1.00 10.94 18 GLN C C 1
ATOM 5266 O O . GLN C 1 18 ? 68.735 62.124 57.676 1.00 10.92 18 GLN C O 1
ATOM 5272 N N . ILE C 1 19 ? 68.262 64.189 58.466 1.00 10.99 19 ILE C N 1
ATOM 5273 C CA . ILE C 1 19 ? 69.676 64.663 58.494 1.00 11.88 19 ILE C CA 1
ATOM 5274 C C . ILE C 1 19 ? 70.455 63.812 59.501 1.00 13.04 19 ILE C C 1
ATOM 5275 O O . ILE C 1 19 ? 71.541 63.304 59.141 1.00 13.62 19 ILE C O 1
ATOM 5280 N N . LEU C 1 20 ? 69.916 63.631 60.704 1.00 14.05 20 LEU C N 1
ATOM 5281 C CA . LEU C 1 20 ? 70.597 62.864 61.783 1.00 15.61 20 LEU C CA 1
ATOM 5282 C C . LEU C 1 20 ? 70.675 61.385 61.393 1.00 16.61 20 LEU C C 1
ATOM 5283 O O . LEU C 1 20 ? 71.701 60.742 61.729 1.00 16.85 20 LEU C O 1
ATOM 5288 N N . LYS C 1 21 ? 69.676 60.869 60.672 1.00 16.60 21 LYS C N 1
ATOM 5289 C CA . LYS C 1 21 ? 69.590 59.419 60.367 1.00 18.11 21 LYS C CA 1
ATOM 5290 C C . LYS C 1 21 ? 70.735 59.020 59.428 1.00 17.69 21 LYS C C 1
ATOM 5291 O O . LYS C 1 21 ? 71.221 57.881 59.558 1.00 18.28 21 LYS C O 1
ATOM 5297 N N . ARG C 1 22 ? 71.167 59.909 58.530 1.00 16.06 22 ARG C N 1
ATOM 5298 C CA . ARG C 1 22 ? 72.247 59.589 57.557 1.00 15.92 22 ARG C CA 1
ATOM 5299 C C . ARG C 1 22 ? 73.575 60.185 58.029 1.00 16.35 22 ARG C C 1
ATOM 5300 O O . ARG C 1 22 ? 74.533 60.145 57.259 1.00 16.35 22 ARG C O 1
ATOM 5308 N N . ASN C 1 23 ? 73.620 60.719 59.258 1.00 17.75 23 ASN C N 1
ATOM 5309 C CA . ASN C 1 23 ? 74.855 61.302 59.847 1.00 18.59 23 ASN C CA 1
ATOM 5310 C C . ASN C 1 23 ? 75.390 62.354 58.868 1.00 19.52 23 ASN C C 1
ATOM 5311 O O . ASN C 1 23 ? 76.614 62.313 58.539 1.00 19.14 23 ASN C O 1
ATOM 5316 N N . SER C 1 24 ? 74.506 63.212 58.346 1.00 17.99 24 SER C N 1
ATOM 5317 C CA . SER C 1 24 ? 74.834 64.175 57.267 1.00 19.30 24 SER C CA 1
ATOM 5318 C C . SER C 1 24 ? 75.906 65.143 57.763 1.00 21.07 24 SER C C 1
ATOM 5319 O O . SER C 1 24 ? 75.857 65.569 58.917 1.00 19.83 24 SER C O 1
ATOM 5322 N N . PRO C 1 25 ? 76.882 65.535 56.911 1.00 22.25 25 PRO C N 1
ATOM 5323 C CA . PRO C 1 25 ? 77.823 66.599 57.259 1.00 23.33 25 PRO C CA 1
ATOM 5324 C C . PRO C 1 25 ? 77.177 67.992 57.211 1.00 23.18 25 PRO C C 1
ATOM 5325 O O . PRO C 1 25 ? 77.840 68.953 57.586 1.00 23.90 25 PRO C O 1
ATOM 5329 N N . ILE C 1 26 ? 75.919 68.093 56.762 1.00 20.81 26 ILE C N 1
ATOM 5330 C CA . ILE C 1 26 ? 75.134 69.359 56.824 1.00 20.13 26 ILE C CA 1
ATOM 5331 C C . ILE C 1 26 ? 75.146 69.847 58.273 1.00 19.20 26 ILE C C 1
ATOM 5332 O O . ILE C 1 26 ? 74.866 69.029 59.197 1.00 19.44 26 ILE C O 1
ATOM 5337 N N . GLU C 1 27 ? 75.465 71.128 58.466 1.00 19.26 27 GLU C N 1
ATOM 5338 C CA . GLU C 1 27 ? 75.483 71.758 59.806 1.00 19.26 27 GLU C CA 1
ATOM 5339 C C . GLU C 1 27 ? 74.175 72.528 59.988 1.00 17.51 27 GLU C C 1
ATOM 5340 O O . GLU C 1 27 ? 73.943 73.475 59.245 1.00 16.77 27 GLU C O 1
ATOM 5346 N N . VAL C 1 28 ? 73.340 72.098 60.932 1.00 17.15 28 VAL C N 1
ATOM 5347 C CA . VAL C 1 28 ? 72.079 72.809 61.267 1.00 16.57 28 VAL C CA 1
ATOM 5348 C C . VAL C 1 28 ? 72.448 73.786 62.373 1.00 16.65 28 VAL C C 1
ATOM 5349 O O . VAL C 1 28 ? 72.788 73.327 63.494 1.00 16.54 28 VAL C O 1
ATOM 5353 N N . VAL C 1 29 ? 72.416 75.077 62.065 1.00 16.19 29 VAL C N 1
ATOM 5354 C CA . VAL C 1 29 ? 72.960 76.125 62.977 1.00 16.53 29 VAL C CA 1
ATOM 5355 C C . VAL C 1 29 ? 71.823 76.643 63.863 1.00 16.69 29 VAL C C 1
ATOM 5356 O O . VAL C 1 29 ? 72.084 76.988 65.015 1.00 19.06 29 VAL C O 1
ATOM 5360 N N . ALA C 1 30 ? 70.601 76.696 63.329 1.00 15.94 30 ALA C N 1
ATOM 5361 C CA . ALA C 1 30 ? 69.464 77.252 64.075 1.00 14.99 30 ALA C CA 1
ATOM 5362 C C . ALA C 1 30 ? 68.150 76.667 63.563 1.00 14.52 30 ALA C C 1
ATOM 5363 O O . ALA C 1 30 ? 68.050 76.255 62.384 1.00 13.52 30 ALA C O 1
ATOM 5365 N N . ILE C 1 31 ? 67.178 76.690 64.468 1.00 13.89 31 ILE C N 1
ATOM 5366 C CA . ILE C 1 31 ? 65.760 76.341 64.214 1.00 13.89 31 ILE C CA 1
ATOM 5367 C C . ILE C 1 31 ? 64.922 77.524 64.670 1.00 13.34 31 ILE C C 1
ATOM 5368 O O . ILE C 1 31 ? 65.114 77.960 65.820 1.00 14.39 31 ILE C O 1
ATOM 5373 N N . ASN C 1 32 ? 64.025 77.994 63.819 1.00 12.42 32 ASN C N 1
ATOM 5374 C CA . ASN C 1 32 ? 63.103 79.108 64.147 1.00 13.05 32 ASN C CA 1
ATOM 5375 C C . ASN C 1 32 ? 61.665 78.590 64.119 1.00 13.47 32 ASN C C 1
ATOM 5376 O O . ASN C 1 32 ? 61.307 77.838 63.210 1.00 13.04 32 ASN C O 1
ATOM 5381 N N . ASP C 1 33 ? 60.868 78.982 65.105 1.00 13.83 33 ASP C N 1
ATOM 5382 C CA . ASP C 1 33 ? 59.420 78.661 65.144 1.00 13.81 33 ASP C CA 1
ATOM 5383 C C . ASP C 1 33 ? 58.724 79.773 65.931 1.00 14.94 33 ASP C C 1
ATOM 5384 O O . ASP C 1 33 ? 59.320 80.856 66.062 1.00 14.90 33 ASP C O 1
ATOM 5389 N N . LEU C 1 34 ? 57.521 79.509 66.438 1.00 16.01 34 LEU C N 1
ATOM 5390 C CA . LEU C 1 34 ? 56.718 80.510 67.182 1.00 16.38 34 LEU C CA 1
ATOM 5391 C C . LEU C 1 34 ? 56.760 80.220 68.682 1.00 17.13 34 LEU C C 1
ATOM 5392 O O . LEU C 1 34 ? 56.266 81.063 69.443 1.00 17.25 34 LEU C O 1
ATOM 5397 N N . VAL C 1 35 ? 57.339 79.097 69.102 1.00 16.01 35 VAL C N 1
ATOM 5398 C CA . VAL C 1 35 ? 57.389 78.684 70.530 1.00 15.81 35 VAL C CA 1
ATOM 5399 C C . VAL C 1 35 ? 58.835 78.381 70.918 1.00 15.87 35 VAL C C 1
ATOM 5400 O O . VAL C 1 35 ? 59.707 78.298 70.028 1.00 15.47 35 VAL C O 1
ATOM 5404 N N . ALA C 1 36 ? 59.063 78.233 72.216 1.00 15.60 36 ALA C N 1
ATOM 5405 C CA . ALA C 1 36 ? 60.397 78.090 72.819 1.00 15.62 36 ALA C CA 1
ATOM 5406 C C . ALA C 1 36 ? 60.955 76.691 72.532 1.00 15.64 36 ALA C C 1
ATOM 5407 O O . ALA C 1 36 ? 60.182 75.745 72.194 1.00 15.21 36 ALA C O 1
ATOM 5409 N N . GLY C 1 37 ? 62.252 76.554 72.753 1.00 15.16 37 GLY C N 1
ATOM 5410 C CA . GLY C 1 37 ? 63.023 75.346 72.444 1.00 15.40 37 GLY C CA 1
ATOM 5411 C C . GLY C 1 37 ? 62.657 74.147 73.281 1.00 15.09 37 GLY C C 1
ATOM 5412 O O . GLY C 1 37 ? 62.900 73.028 72.808 1.00 15.22 37 GLY C O 1
ATOM 5413 N N . ASP C 1 38 ? 62.157 74.350 74.504 1.00 14.22 38 ASP C N 1
ATOM 5414 C CA . ASP C 1 38 ? 61.771 73.231 75.400 1.00 14.09 38 ASP C CA 1
ATOM 5415 C C . ASP C 1 38 ? 60.636 72.439 74.718 1.00 12.65 38 ASP C C 1
ATOM 5416 O O . ASP C 1 38 ? 60.742 71.179 74.609 1.00 12.50 38 ASP C O 1
ATOM 5421 N N . LEU C 1 39 ? 59.622 73.148 74.231 1.00 12.43 39 LEU C N 1
ATOM 5422 C CA . LEU C 1 39 ? 58.449 72.539 73.549 1.00 11.70 39 LEU C CA 1
ATOM 5423 C C . LEU C 1 39 ? 58.906 71.958 72.203 1.00 10.94 39 LEU C C 1
ATOM 5424 O O . LEU C 1 39 ? 58.510 70.839 71.870 1.00 10.60 39 LEU C O 1
ATOM 5429 N N . LEU C 1 40 ? 59.750 72.671 71.452 1.00 11.17 40 LEU C N 1
ATOM 5430 C CA . LEU C 1 40 ? 60.214 72.163 70.132 1.00 11.03 40 LEU C CA 1
ATOM 5431 C C . LEU C 1 40 ? 61.045 70.888 70.318 1.00 11.25 40 LEU C C 1
ATOM 5432 O O . LEU C 1 40 ? 60.931 69.972 69.476 1.00 10.45 40 LEU C O 1
ATOM 5437 N N . THR C 1 41 ? 61.856 70.800 71.371 1.00 10.58 41 THR C N 1
ATOM 5438 C CA . THR C 1 41 ? 62.678 69.597 71.662 1.00 10.69 41 THR C CA 1
ATOM 5439 C C . THR C 1 41 ? 61.740 68.422 71.947 1.00 10.14 41 THR C C 1
ATOM 5440 O O . THR C 1 41 ? 61.973 67.323 71.398 1.00 10.79 41 THR C O 1
ATOM 5444 N N . TYR C 1 42 ? 60.711 68.659 72.762 1.00 9.88 42 TYR C N 1
ATOM 5445 C CA . TYR C 1 42 ? 59.671 67.654 73.089 1.00 9.15 42 TYR C CA 1
ATOM 5446 C C . TYR C 1 42 ? 59.053 67.127 71.784 1.00 9.14 42 TYR C C 1
ATOM 5447 O O . TYR C 1 42 ? 58.966 65.901 71.592 1.00 9.00 42 TYR C O 1
ATOM 5456 N N . LEU C 1 43 ? 58.659 68.020 70.880 1.00 9.09 43 LEU C N 1
ATOM 5457 C CA . LEU C 1 43 ? 57.977 67.608 69.620 1.00 9.12 43 LEU C CA 1
ATOM 5458 C C . LEU C 1 43 ? 58.959 66.850 68.713 1.00 9.27 43 LEU C C 1
ATOM 5459 O O . LEU C 1 43 ? 58.520 65.965 67.974 1.00 8.82 43 LEU C O 1
ATOM 5464 N N . PHE C 1 44 ? 60.246 67.177 68.752 1.00 8.99 44 PHE C N 1
ATOM 5465 C CA . PHE C 1 44 ? 61.269 66.466 67.948 1.00 9.35 44 PHE C CA 1
ATOM 5466 C C . PHE C 1 44 ? 61.467 65.040 68.478 1.00 9.35 44 PHE C C 1
ATOM 5467 O O . PHE C 1 44 ? 61.650 64.102 67.678 1.00 8.95 44 PHE C O 1
ATOM 5475 N N . LYS C 1 45 ? 61.420 64.863 69.799 1.00 9.86 45 LYS C N 1
ATOM 5476 C CA . LYS C 1 45 ? 61.723 63.571 70.453 1.00 10.62 45 LYS C CA 1
ATOM 5477 C C . LYS C 1 45 ? 60.521 62.629 70.426 1.00 10.22 45 LYS C C 1
ATOM 5478 O O . LYS C 1 45 ? 60.752 61.415 70.439 1.00 10.28 45 LYS C O 1
ATOM 5484 N N . TYR C 1 46 ? 59.298 63.161 70.444 1.00 9.90 46 TYR C N 1
ATOM 5485 C CA . TYR C 1 46 ? 58.056 62.350 70.557 1.00 10.39 46 TYR C CA 1
ATOM 5486 C C . TYR C 1 46 ? 57.139 62.674 69.382 1.00 9.72 46 TYR C C 1
ATOM 5487 O O . TYR C 1 46 ? 56.712 63.822 69.229 1.00 10.37 46 TYR C O 1
ATOM 5496 N N . ASP C 1 47 ? 56.831 61.665 68.575 1.00 8.70 47 ASP C N 1
ATOM 5497 C CA . ASP C 1 47 ? 56.108 61.859 67.300 1.00 8.04 47 ASP C CA 1
ATOM 5498 C C . ASP C 1 47 ? 54.995 60.813 67.236 1.00 7.61 47 ASP C C 1
ATOM 5499 O O . ASP C 1 47 ? 55.304 59.611 67.281 1.00 7.43 47 ASP C O 1
ATOM 5504 N N . SER C 1 48 ? 53.742 61.266 67.133 1.00 7.00 48 SER C N 1
ATOM 5505 C CA . SER C 1 48 ? 52.571 60.360 67.137 1.00 6.98 48 SER C CA 1
ATOM 5506 C C . SER C 1 48 ? 52.635 59.420 65.937 1.00 7.22 48 SER C C 1
ATOM 5507 O O . SER C 1 48 ? 52.140 58.288 66.048 1.00 7.60 48 SER C O 1
ATOM 5510 N N . THR C 1 49 ? 53.188 59.883 64.821 1.00 7.18 49 THR C N 1
ATOM 5511 C CA . THR C 1 49 ? 53.191 59.114 63.556 1.00 7.60 49 THR C CA 1
ATOM 5512 C C . THR C 1 49 ? 54.453 58.246 63.455 1.00 7.70 49 THR C C 1
ATOM 5513 O O . THR C 1 49 ? 54.338 57.074 63.061 1.00 7.87 49 THR C O 1
ATOM 5517 N N . HIS C 1 50 ? 55.622 58.806 63.758 1.00 8.06 50 HIS C N 1
ATOM 5518 C CA . HIS C 1 50 ? 56.925 58.193 63.392 1.00 8.35 50 HIS C CA 1
ATOM 5519 C C . HIS C 1 50 ? 57.663 57.668 64.624 1.00 8.78 50 HIS C C 1
ATOM 5520 O O . HIS C 1 50 ? 58.797 57.178 64.458 1.00 10.14 50 HIS C O 1
ATOM 5527 N N . GLY C 1 51 ? 57.050 57.754 65.798 1.00 8.90 51 GLY C N 1
ATOM 5528 C CA . GLY C 1 51 ? 57.624 57.193 67.027 1.00 9.44 51 GLY C CA 1
ATOM 5529 C C . GLY C 1 51 ? 58.697 58.091 67.615 1.00 9.66 51 GLY C C 1
ATOM 5530 O O . GLY C 1 51 ? 58.991 59.170 67.050 1.00 10.44 51 GLY C O 1
ATOM 5531 N N . SER C 1 52 ? 59.280 57.656 68.725 1.00 10.61 52 SER C N 1
ATOM 5532 C CA A SER C 1 52 ? 60.264 58.467 69.479 0.56 11.32 52 SER C CA 1
ATOM 5533 C CA B SER C 1 52 ? 60.266 58.465 69.481 0.44 11.19 52 SER C CA 1
ATOM 5534 C C . SER C 1 52 ? 61.592 58.508 68.717 1.00 11.76 52 SER C C 1
ATOM 5535 O O . SER C 1 52 ? 61.873 57.566 67.946 1.00 11.88 52 SER C O 1
ATOM 5540 N N . PHE C 1 53 ? 62.368 59.562 68.935 1.00 12.48 53 PHE C N 1
ATOM 5541 C CA . PHE C 1 53 ? 63.678 59.747 68.267 1.00 14.38 53 PHE C CA 1
ATOM 5542 C C . PHE C 1 53 ? 64.606 60.507 69.213 1.00 16.21 53 PHE C C 1
ATOM 5543 O O . PHE C 1 53 ? 64.109 61.286 70.065 1.00 17.43 53 PHE C O 1
ATOM 5551 N N . ALA C 1 54 ? 65.913 60.273 69.075 1.00 17.94 54 ALA C N 1
ATOM 5552 C CA . ALA C 1 54 ? 66.978 61.038 69.761 1.00 18.48 54 ALA C CA 1
ATOM 5553 C C . ALA C 1 54 ? 66.704 61.058 71.264 1.00 19.50 54 ALA C C 1
ATOM 5554 O O . ALA C 1 54 ? 66.515 62.116 71.868 1.00 19.84 54 ALA C O 1
ATOM 5556 N N . PRO C 1 55 ? 66.652 59.884 71.930 1.00 21.86 55 PRO C N 1
ATOM 5557 C CA . PRO C 1 55 ? 66.308 59.831 73.354 1.00 23.28 55 PRO C CA 1
ATOM 5558 C C . PRO C 1 55 ? 67.266 60.639 74.245 1.00 25.58 55 PRO C C 1
ATOM 5559 O O . PRO C 1 55 ? 66.831 61.102 75.287 1.00 26.38 55 PRO C O 1
ATOM 5563 N N . GLN C 1 56 ? 68.521 60.817 73.811 1.00 28.16 56 GLN C N 1
ATOM 5564 C CA . GLN C 1 56 ? 69.569 61.543 74.583 1.00 31.64 56 GLN C CA 1
ATOM 5565 C C . GLN C 1 56 ? 69.545 63.043 74.255 1.00 30.96 56 GLN C C 1
ATOM 5566 O O . GLN C 1 56 ? 70.284 63.793 74.930 1.00 31.02 56 GLN C O 1
ATOM 5572 N N . ALA C 1 57 ? 68.742 63.478 73.279 1.00 27.62 57 ALA C N 1
ATOM 5573 C CA . ALA C 1 57 ? 68.554 64.909 72.936 1.00 26.09 57 ALA C CA 1
ATOM 5574 C C . ALA C 1 57 ? 68.010 65.657 74.156 1.00 26.27 57 ALA C C 1
ATOM 5575 O O . ALA C 1 57 ? 67.139 65.114 74.859 1.00 24.41 57 ALA C O 1
ATOM 5577 N N . THR C 1 58 ? 68.525 66.858 74.412 1.00 24.87 58 THR C N 1
ATOM 5578 C CA . THR C 1 58 ? 68.068 67.725 75.524 1.00 25.07 58 THR C CA 1
ATOM 5579 C C . THR C 1 58 ? 68.003 69.176 75.053 1.00 23.02 58 THR C C 1
ATOM 5580 O O . THR C 1 58 ? 68.765 69.544 74.124 1.00 22.64 58 THR C O 1
ATOM 5584 N N . PHE C 1 59 ? 67.122 69.949 75.678 1.00 22.25 59 PHE C N 1
ATOM 5585 C CA . PHE C 1 59 ? 67.078 71.425 75.567 1.00 22.80 59 PHE C CA 1
ATOM 5586 C C . PHE C 1 59 ? 67.968 71.987 76.677 1.00 25.21 59 PHE C C 1
ATOM 5587 O O . PHE C 1 59 ? 67.680 71.734 77.848 1.00 23.09 59 PHE C O 1
ATOM 5595 N N . SER C 1 60 ? 69.023 72.712 76.315 1.00 26.74 60 SER C N 1
ATOM 5596 C CA . SER C 1 60 ? 70.058 73.216 77.255 1.00 29.92 60 SER C CA 1
ATOM 5597 C C . SER C 1 60 ? 70.635 74.524 76.715 1.00 31.14 60 SER C C 1
ATOM 5598 O O . SER C 1 60 ? 71.072 74.530 75.552 1.00 30.75 60 SER C O 1
ATOM 5601 N N . ASP C 1 61 ? 70.581 75.593 77.512 1.00 32.80 61 ASP C N 1
ATOM 5602 C CA . ASP C 1 61 ? 71.235 76.891 77.198 1.00 33.19 61 ASP C CA 1
ATOM 5603 C C . ASP C 1 61 ? 70.645 77.465 75.903 1.00 30.40 61 ASP C C 1
ATOM 5604 O O . ASP C 1 61 ? 71.419 78.049 75.124 1.00 28.68 61 ASP C O 1
ATOM 5609 N N . GLY C 1 62 ? 69.334 77.293 75.677 1.00 27.67 62 GLY C N 1
ATOM 5610 C CA . GLY C 1 62 ? 68.616 77.799 74.490 1.00 26.80 62 GLY C CA 1
ATOM 5611 C C . GLY C 1 62 ? 68.978 77.049 73.210 1.00 24.82 62 GLY C C 1
ATOM 5612 O O . GLY C 1 62 ? 68.748 77.595 72.111 1.00 25.30 62 GLY C O 1
ATOM 5621 N N . LEU C 1 64 ? 69.130 72.951 71.120 1.00 20.69 64 LEU C N 1
ATOM 5622 C CA . LEU C 1 64 ? 68.903 71.496 70.996 1.00 19.76 64 LEU C CA 1
ATOM 5623 C C . LEU C 1 64 ? 70.276 70.826 70.989 1.00 19.67 64 LEU C C 1
ATOM 5624 O O . LEU C 1 64 ? 71.037 71.086 70.037 1.00 19.86 64 LEU C O 1
ATOM 5629 N N . VAL C 1 65 ? 70.580 70.030 72.016 1.00 21.08 65 VAL C N 1
ATOM 5630 C CA . VAL C 1 65 ? 71.891 69.334 72.158 1.00 23.53 65 VAL C CA 1
ATOM 5631 C C . VAL C 1 65 ? 71.695 67.852 71.842 1.00 24.35 65 VAL C C 1
ATOM 5632 O O . VAL C 1 65 ? 70.910 67.214 72.555 1.00 24.06 65 VAL C O 1
ATOM 5636 N N . MET C 1 66 ? 72.392 67.359 70.812 1.00 26.16 66 MET C N 1
ATOM 5637 C CA . MET C 1 66 ? 72.319 65.965 70.300 1.00 28.22 66 MET C CA 1
ATOM 5638 C C . MET C 1 66 ? 73.721 65.546 69.854 1.00 28.29 66 MET C C 1
ATOM 5639 O O . MET C 1 66 ? 74.136 65.961 68.745 1.00 26.79 66 MET C O 1
ATOM 5644 N N . GLY C 1 67 ? 74.415 64.745 70.664 1.00 28.98 67 GLY C N 1
ATOM 5645 C CA . GLY C 1 67 ? 75.810 64.349 70.394 1.00 30.93 67 GLY C CA 1
ATOM 5646 C C . GLY C 1 67 ? 76.692 65.581 70.302 1.00 30.82 67 GLY C C 1
ATOM 5647 O O . GLY C 1 67 ? 76.728 66.330 71.292 1.00 31.01 67 GLY C O 1
ATOM 5648 N N . GLU C 1 68 ? 77.311 65.824 69.143 1.00 31.85 68 GLU C N 1
ATOM 5649 C CA . GLU C 1 68 ? 78.222 66.979 68.908 1.00 33.37 68 GLU C CA 1
ATOM 5650 C C . GLU C 1 68 ? 77.444 68.164 68.316 1.00 30.78 68 GLU C C 1
ATOM 5651 O O . GLU C 1 68 ? 78.017 69.254 68.228 1.00 30.18 68 GLU C O 1
ATOM 5657 N N . ARG C 1 69 ? 76.183 67.957 67.929 1.00 27.29 69 ARG C N 1
ATOM 5658 C CA . ARG C 1 69 ? 75.314 69.024 67.378 1.00 25.96 69 ARG C CA 1
ATOM 5659 C C . ARG C 1 69 ? 74.726 69.823 68.544 1.00 25.68 69 ARG C C 1
ATOM 5660 O O . ARG C 1 69 ? 74.143 69.208 69.468 1.00 25.97 69 ARG C O 1
ATOM 5668 N N . LYS C 1 70 ? 74.895 71.143 68.498 1.00 24.97 70 LYS C N 1
ATOM 5669 C CA . LYS C 1 70 ? 74.177 72.117 69.358 1.00 25.23 70 LYS C CA 1
ATOM 5670 C C . LYS C 1 70 ? 73.491 73.136 68.445 1.00 23.97 70 LYS C C 1
ATOM 5671 O O . LYS C 1 70 ? 74.205 73.905 67.790 1.00 25.35 70 LYS C O 1
ATOM 5677 N N . VAL C 1 71 ? 72.163 73.092 68.361 1.00 20.43 71 VAL C N 1
ATOM 5678 C CA . VAL C 1 71 ? 71.362 73.908 67.405 1.00 19.22 71 VAL C CA 1
ATOM 5679 C C . VAL C 1 71 ? 70.665 75.036 68.168 1.00 19.53 71 VAL C C 1
ATOM 5680 O O . VAL C 1 71 ? 69.905 74.739 69.106 1.00 20.03 71 VAL C O 1
ATOM 5684 N N . HIS C 1 72 ? 70.917 76.277 67.778 1.00 19.11 72 HIS C N 1
ATOM 5685 C CA . HIS C 1 72 ? 70.310 77.475 68.416 1.00 20.77 72 HIS C CA 1
ATOM 5686 C C . HIS C 1 72 ? 68.809 77.494 68.127 1.00 18.36 72 HIS C C 1
ATOM 5687 O O . HIS C 1 72 ? 68.428 77.291 66.966 1.00 17.66 72 HIS C O 1
ATOM 5694 N N . PHE C 1 73 ? 67.986 77.745 69.143 1.00 16.73 73 PHE C N 1
ATOM 5695 C CA . PHE C 1 73 ? 66.530 77.972 68.978 1.00 16.77 73 PHE C CA 1
ATOM 5696 C C . PHE C 1 73 ? 66.241 79.472 68.869 1.00 17.20 73 PHE C C 1
ATOM 5697 O O . PHE C 1 73 ? 66.758 80.246 69.691 1.00 18.01 73 PHE C O 1
ATOM 5705 N N . LEU C 1 74 ? 65.438 79.849 67.881 1.00 17.53 74 LEU C N 1
ATOM 5706 C CA . LEU C 1 74 ? 64.886 81.209 67.679 1.00 17.91 74 LEU C CA 1
ATOM 5707 C C . LEU C 1 74 ? 63.359 81.131 67.703 1.00 18.36 74 LEU C C 1
ATOM 5708 O O . LEU C 1 74 ? 62.818 80.057 67.373 1.00 16.22 74 LEU C O 1
ATOM 5713 N N . ALA C 1 75 ? 62.691 82.224 68.053 1.00 18.28 75 ALA C N 1
ATOM 5714 C CA . ALA C 1 75 ? 61.217 82.341 68.000 1.00 19.65 75 ALA C CA 1
ATOM 5715 C C . ALA C 1 75 ? 60.855 83.730 67.473 1.00 21.11 75 ALA C C 1
ATOM 5716 O O . ALA C 1 75 ? 60.340 84.560 68.245 1.00 25.02 75 ALA C O 1
ATOM 5718 N N . GLU C 1 76 ? 61.127 83.963 66.192 1.00 20.49 76 GLU C N 1
ATOM 5719 C CA . GLU C 1 76 ? 60.946 85.265 65.513 1.00 21.15 76 GLU C CA 1
ATOM 5720 C C . GLU C 1 76 ? 60.025 85.072 64.306 1.00 21.91 76 GLU C C 1
ATOM 5721 O O . GLU C 1 76 ? 60.482 84.502 63.293 1.00 19.89 76 GLU C O 1
ATOM 5727 N N . LYS C 1 77 ? 58.782 85.549 64.402 1.00 22.62 77 LYS C N 1
ATOM 5728 C CA . LYS C 1 77 ? 57.750 85.345 63.354 1.00 23.83 77 LYS C CA 1
ATOM 5729 C C . LYS C 1 77 ? 58.098 86.161 62.103 1.00 24.38 77 LYS C C 1
ATOM 5730 O O . LYS C 1 77 ? 57.667 85.753 61.008 1.00 22.39 77 LYS C O 1
ATOM 5736 N N . ASP C 1 78 ? 58.860 87.254 62.254 1.00 24.20 78 ASP C N 1
ATOM 5737 C CA . ASP C 1 78 ? 59.151 88.232 61.170 1.00 25.19 78 ASP C CA 1
ATOM 5738 C C . ASP C 1 78 ? 60.490 87.906 60.494 1.00 23.56 78 ASP C C 1
ATOM 5739 O O . ASP C 1 78 ? 61.543 88.112 61.128 1.00 24.53 78 ASP C O 1
ATOM 5744 N N . VAL C 1 79 ? 60.453 87.483 59.229 1.00 24.77 79 VAL C N 1
ATOM 5745 C CA . VAL C 1 79 ? 61.662 87.046 58.463 1.00 25.28 79 VAL C CA 1
ATOM 5746 C C . VAL C 1 79 ? 62.671 88.201 58.382 1.00 25.68 79 VAL C C 1
ATOM 5747 O O . VAL C 1 79 ? 63.886 87.925 58.356 1.00 24.86 79 VAL C O 1
ATOM 5751 N N . GLN C 1 80 ? 62.205 89.452 58.395 1.00 27.98 80 GLN C N 1
ATOM 5752 C CA . GLN C 1 80 ? 63.087 90.645 58.253 1.00 29.49 80 GLN C CA 1
ATOM 5753 C C . GLN C 1 80 ? 63.970 90.815 59.500 1.00 28.44 80 GLN C C 1
ATOM 5754 O O . GLN C 1 80 ? 64.984 91.527 59.396 1.00 29.98 80 GLN C O 1
ATOM 5760 N N . LYS C 1 81 ? 63.642 90.160 60.618 1.00 26.72 81 LYS C N 1
ATOM 5761 C CA . LYS C 1 81 ? 64.410 90.261 61.889 1.00 26.50 81 LYS C CA 1
ATOM 5762 C C . LYS C 1 81 ? 65.276 89.017 62.137 1.00 23.89 81 LYS C C 1
ATOM 5763 O O . LYS C 1 81 ? 65.925 88.970 63.191 1.00 25.40 81 LYS C O 1
ATOM 5769 N N . LEU C 1 82 ? 65.318 88.042 61.219 1.00 22.86 82 LEU C N 1
ATOM 5770 C CA . LEU C 1 82 ? 66.090 86.788 61.448 1.00 21.96 82 LEU C CA 1
ATOM 5771 C C . LEU C 1 82 ? 67.579 87.044 61.220 1.00 20.67 82 LEU C C 1
ATOM 5772 O O . LEU C 1 82 ? 67.946 87.715 60.257 1.00 22.13 82 LEU C O 1
ATOM 5777 N N . PRO C 1 83 ? 68.465 86.540 62.110 1.00 20.48 83 PRO C N 1
ATOM 5778 C CA . PRO C 1 83 ? 69.886 86.901 62.099 1.00 20.51 83 PRO C CA 1
ATOM 5779 C C . PRO C 1 83 ? 70.753 86.043 61.161 1.00 19.33 83 PRO C C 1
ATOM 5780 O O . PRO C 1 83 ? 71.762 85.514 61.597 1.00 19.44 83 PRO C O 1
ATOM 5784 N N . TRP C 1 84 ? 70.353 85.914 59.900 1.00 19.33 84 TRP C N 1
ATOM 5785 C CA . TRP C 1 84 ? 70.990 84.956 58.961 1.00 20.03 84 TRP C CA 1
ATOM 5786 C C . TRP C 1 84 ? 72.392 85.440 58.582 1.00 22.45 84 TRP C C 1
ATOM 5787 O O . TRP C 1 84 ? 73.262 84.593 58.379 1.00 21.83 84 TRP C O 1
ATOM 5798 N N . LYS C 1 85 ? 72.603 86.754 58.512 1.00 25.65 85 LYS C N 1
ATOM 5799 C CA . LYS C 1 85 ? 73.926 87.364 58.204 1.00 27.33 85 LYS C CA 1
ATOM 5800 C C . LYS C 1 85 ? 74.915 86.973 59.302 1.00 27.80 85 LYS C C 1
ATOM 5801 O O . LYS C 1 85 ? 75.962 86.397 58.982 1.00 27.58 85 LYS C O 1
ATOM 5807 N N . ASP C 1 86 ? 74.553 87.217 60.565 1.00 27.10 86 ASP C N 1
ATOM 5808 C CA . ASP C 1 86 ? 75.395 86.920 61.753 1.00 29.01 86 ASP C CA 1
ATOM 5809 C C . ASP C 1 86 ? 75.697 85.418 61.827 1.00 27.13 86 ASP C C 1
ATOM 5810 O O . ASP C 1 86 ? 76.815 85.070 62.264 1.00 26.35 86 ASP C O 1
ATOM 5815 N N . LEU C 1 87 ? 74.757 84.558 61.418 1.00 25.90 87 LEU C N 1
ATOM 5816 C CA . LEU C 1 87 ? 74.896 83.078 61.531 1.00 25.03 87 LEU C CA 1
ATOM 5817 C C . LEU C 1 87 ? 75.531 82.485 60.265 1.00 25.31 87 LEU C C 1
ATOM 5818 O O . LEU C 1 87 ? 75.747 81.254 60.259 1.00 25.34 87 LEU C O 1
ATOM 5823 N N . ASP C 1 88 ? 75.834 83.309 59.253 1.00 24.92 88 ASP C N 1
ATOM 5824 C CA . ASP C 1 88 ? 76.548 82.885 58.017 1.00 25.46 88 ASP C CA 1
ATOM 5825 C C . ASP C 1 88 ? 75.775 81.726 57.375 1.00 23.14 88 ASP C C 1
ATOM 5826 O O . ASP C 1 88 ? 76.369 80.657 57.142 1.00 23.43 88 ASP C O 1
ATOM 5831 N N . VAL C 1 89 ? 74.492 81.938 57.096 1.00 18.94 89 VAL C N 1
ATOM 5832 C CA . VAL C 1 89 ? 73.563 80.862 56.629 1.00 17.78 89 VAL C CA 1
ATOM 5833 C C . VAL C 1 89 ? 73.734 80.653 55.125 1.00 17.00 89 VAL C C 1
ATOM 5834 O O . VAL C 1 89 ? 73.550 81.626 54.358 1.00 17.47 89 VAL C O 1
ATOM 5838 N N . ASP C 1 90 ? 74.042 79.416 54.720 1.00 15.91 90 ASP C N 1
ATOM 5839 C CA . ASP C 1 90 ? 74.142 79.005 53.297 1.00 16.09 90 ASP C CA 1
ATOM 5840 C C . ASP C 1 90 ? 72.738 78.742 52.735 1.00 14.98 90 ASP C C 1
ATOM 5841 O O . ASP C 1 90 ? 72.455 79.224 51.626 1.00 15.70 90 ASP C O 1
ATOM 5846 N N . VAL C 1 91 ? 71.887 77.991 53.450 1.00 13.98 91 VAL C N 1
ATOM 5847 C CA . VAL C 1 91 ? 70.522 77.664 52.950 1.00 12.70 91 VAL C CA 1
ATOM 5848 C C . VAL C 1 91 ? 69.516 77.765 54.099 1.00 11.83 91 VAL C C 1
ATOM 5849 O O . VAL C 1 91 ? 69.748 77.158 55.163 1.00 11.74 91 VAL C O 1
ATOM 5853 N N . VAL C 1 92 ? 68.431 78.487 53.862 1.00 11.78 92 VAL C N 1
ATOM 5854 C CA . VAL C 1 92 ? 67.213 78.444 54.725 1.00 11.73 92 VAL C CA 1
ATOM 5855 C C . VAL C 1 92 ? 66.306 77.342 54.176 1.00 11.06 92 VAL C C 1
ATOM 5856 O O . VAL C 1 92 ? 65.928 77.413 52.997 1.00 11.04 92 VAL C O 1
ATOM 5860 N N . VAL C 1 93 ? 65.964 76.373 55.017 1.00 10.82 93 VAL C N 1
ATOM 5861 C CA . VAL C 1 93 ? 64.832 75.450 54.735 1.00 10.84 93 VAL C CA 1
ATOM 5862 C C . VAL C 1 93 ? 63.556 76.176 55.162 1.00 10.88 93 VAL C C 1
ATOM 5863 O O . VAL C 1 93 ? 63.366 76.356 56.374 1.00 11.44 93 VAL C O 1
ATOM 5867 N N . GLU C 1 94 ? 62.761 76.630 54.201 1.00 11.00 94 GLU C N 1
ATOM 5868 C CA . GLU C 1 94 ? 61.547 77.443 54.450 1.00 10.86 94 GLU C CA 1
ATOM 5869 C C . GLU C 1 94 ? 60.352 76.486 54.514 1.00 10.56 94 GLU C C 1
ATOM 5870 O O . GLU C 1 94 ? 59.808 76.115 53.456 1.00 9.91 94 GLU C O 1
ATOM 5876 N N . SER C 1 95 ? 59.988 76.101 55.735 1.00 10.03 95 SER C N 1
ATOM 5877 C CA . SER C 1 95 ? 58.977 75.052 56.029 1.00 10.19 95 SER C CA 1
ATOM 5878 C C . SER C 1 95 ? 57.897 75.583 56.988 1.00 10.14 95 SER C C 1
ATOM 5879 O O . SER C 1 95 ? 57.314 74.781 57.721 1.00 9.35 95 SER C O 1
ATOM 5882 N N . THR C 1 96 ? 57.582 76.880 56.959 1.00 10.64 96 THR C N 1
ATOM 5883 C CA . THR C 1 96 ? 56.495 77.459 57.796 1.00 11.15 96 THR C CA 1
ATOM 5884 C C . THR C 1 96 ? 55.128 77.246 57.146 1.00 11.74 96 THR C C 1
ATOM 5885 O O . THR C 1 96 ? 54.122 77.296 57.891 1.00 12.20 96 THR C O 1
ATOM 5889 N N . GLY C 1 97 ? 55.083 77.060 55.824 1.00 12.98 97 GLY C N 1
ATOM 5890 C CA . GLY C 1 97 ? 53.841 77.039 55.030 1.00 14.33 97 GLY C CA 1
ATOM 5891 C C . GLY C 1 97 ? 53.227 78.421 54.817 1.00 16.65 97 GLY C C 1
ATOM 5892 O O . GLY C 1 97 ? 52.137 78.471 54.239 1.00 18.63 97 GLY C O 1
ATOM 5893 N N . LEU C 1 98 ? 53.885 79.502 55.256 1.00 18.46 98 LEU C N 1
ATOM 5894 C CA . LEU C 1 98 ? 53.339 80.889 55.143 1.00 22.13 98 LEU C CA 1
ATOM 5895 C C . LEU C 1 98 ? 53.908 81.608 53.915 1.00 25.08 98 LEU C C 1
ATOM 5896 O O . LEU C 1 98 ? 53.249 82.568 53.464 1.00 27.06 98 LEU C O 1
ATOM 5901 N N . PHE C 1 99 ? 55.107 81.219 53.459 1.00 27.30 99 PHE C N 1
ATOM 5902 C CA . PHE C 1 99 ? 55.961 81.998 52.518 1.00 30.82 99 PHE C CA 1
ATOM 5903 C C . PHE C 1 99 ? 56.197 81.190 51.238 1.00 32.60 99 PHE C C 1
ATOM 5904 O O . PHE C 1 99 ? 55.297 81.304 50.371 1.00 38.80 99 PHE C O 1
ATOM 5912 N N . ASN C 1 101 ? 54.927 83.171 47.597 1.00 32.27 101 ASN C N 1
ATOM 5913 C CA . ASN C 1 101 ? 55.472 84.097 46.570 1.00 31.59 101 ASN C CA 1
ATOM 5914 C C . ASN C 1 101 ? 56.983 84.255 46.749 1.00 28.61 101 ASN C C 1
ATOM 5915 O O . ASN C 1 101 ? 57.467 84.379 47.905 1.00 28.61 101 ASN C O 1
ATOM 5920 N N . ARG C 1 102 ? 57.706 84.317 45.629 1.00 28.43 102 ARG C N 1
ATOM 5921 C CA . ARG C 1 102 ? 59.173 84.556 45.597 1.00 27.76 102 ARG C CA 1
ATOM 5922 C C . ARG C 1 102 ? 59.515 85.807 46.418 1.00 27.39 102 ARG C C 1
ATOM 5923 O O . ARG C 1 102 ? 60.518 85.777 47.135 1.00 25.97 102 ARG C O 1
ATOM 5931 N N . ASP C 1 103 ? 58.698 86.862 46.321 1.00 31.28 103 ASP C N 1
ATOM 5932 C CA . ASP C 1 103 ? 58.918 88.175 46.990 1.00 34.60 103 ASP C CA 1
ATOM 5933 C C . ASP C 1 103 ? 58.933 87.990 48.515 1.00 31.74 103 ASP C C 1
ATOM 5934 O O . ASP C 1 103 ? 59.791 88.598 49.176 1.00 31.08 103 ASP C O 1
ATOM 5939 N N . ASP C 1 104 ? 58.027 87.179 49.064 1.00 30.45 104 ASP C N 1
ATOM 5940 C CA . ASP C 1 104 ? 57.963 86.875 50.521 1.00 29.30 104 ASP C CA 1
ATOM 5941 C C . ASP C 1 104 ? 59.201 86.067 50.918 1.00 25.32 104 ASP C C 1
ATOM 5942 O O . ASP C 1 104 ? 59.821 86.391 51.943 1.00 24.90 104 ASP C O 1
ATOM 5947 N N . VAL C 1 105 ? 59.566 85.066 50.117 1.00 24.82 105 VAL C N 1
ATOM 5948 C CA . VAL C 1 105 ? 60.692 84.133 50.420 1.00 23.93 105 VAL C CA 1
ATOM 5949 C C . VAL C 1 105 ? 62.031 84.888 50.322 1.00 23.20 105 VAL C C 1
ATOM 5950 O O . VAL C 1 105 ? 62.957 84.577 51.107 1.00 21.14 105 VAL C O 1
ATOM 5954 N N . ALA C 1 106 ? 62.127 85.875 49.423 1.00 24.22 106 ALA C N 1
ATOM 5955 C CA . ALA C 1 106 ? 63.362 86.656 49.181 1.00 24.62 106 ALA C CA 1
ATOM 5956 C C . ALA C 1 106 ? 63.783 87.425 50.442 1.00 23.82 106 ALA C C 1
ATOM 5957 O O . ALA C 1 106 ? 64.976 87.757 50.542 1.00 23.11 106 ALA C O 1
ATOM 5959 N N . LYS C 1 107 ? 62.867 87.672 51.387 1.00 23.34 107 LYS C N 1
ATOM 5960 C CA . LYS C 1 107 ? 63.166 88.377 52.664 1.00 22.97 107 LYS C CA 1
ATOM 5961 C C . LYS C 1 107 ? 64.249 87.615 53.437 1.00 20.67 107 LYS C C 1
ATOM 5962 O O . LYS C 1 107 ? 65.004 88.250 54.190 1.00 19.74 107 LYS C O 1
ATOM 5968 N N . HIS C 1 108 ? 64.332 86.289 53.270 1.00 18.50 108 HIS C N 1
ATOM 5969 C CA . HIS C 1 108 ? 65.411 85.459 53.864 1.00 18.09 108 HIS C CA 1
ATOM 5970 C C . HIS C 1 108 ? 66.767 85.890 53.301 1.00 17.54 108 HIS C C 1
ATOM 5971 O O . HIS C 1 108 ? 67.739 85.904 54.068 1.00 18.12 108 HIS C O 1
ATOM 5978 N N . LEU C 1 109 ? 66.825 86.166 51.997 1.00 19.87 109 LEU C N 1
ATOM 5979 C CA . LEU C 1 109 ? 68.072 86.615 51.320 1.00 20.44 109 LEU C CA 1
ATOM 5980 C C . LEU C 1 109 ? 68.440 88.003 51.853 1.00 22.30 109 LEU C C 1
ATOM 5981 O O . LEU C 1 109 ? 69.610 88.187 52.232 1.00 22.89 109 LEU C O 1
ATOM 5986 N N . ASP C 1 110 ? 67.459 88.908 51.933 1.00 24.49 110 ASP C N 1
ATOM 5987 C CA . ASP C 1 110 ? 67.629 90.280 52.492 1.00 25.45 110 ASP C CA 1
ATOM 5988 C C . ASP C 1 110 ? 68.185 90.188 53.921 1.00 24.45 110 ASP C C 1
ATOM 5989 O O . ASP C 1 110 ? 68.995 91.049 54.297 1.00 25.04 110 ASP C O 1
ATOM 5994 N N . SER C 1 111 ? 67.770 89.182 54.700 1.00 22.01 111 SER C N 1
ATOM 5995 C CA . SER C 1 111 ? 68.206 88.984 56.107 1.00 20.85 111 SER C CA 1
ATOM 5996 C C . SER C 1 111 ? 69.570 88.285 56.180 1.00 19.57 111 SER C C 1
ATOM 5997 O O . SER C 1 111 ? 70.090 88.155 57.282 1.00 19.05 111 SER C O 1
ATOM 6000 N N . GLY C 1 112 ? 70.133 87.850 55.048 1.00 21.13 112 GLY C N 1
ATOM 6001 C CA . GLY C 1 112 ? 71.556 87.470 54.952 1.00 21.20 112 GLY C CA 1
ATOM 6002 C C . GLY C 1 112 ? 71.798 86.035 54.513 1.00 21.23 112 GLY C C 1
ATOM 6003 O O . GLY C 1 112 ? 72.972 85.647 54.438 1.00 20.76 112 GLY C O 1
ATOM 6004 N N . ALA C 1 113 ? 70.751 85.244 54.265 1.00 21.49 113 ALA C N 1
ATOM 6005 C CA . ALA C 1 113 ? 70.897 83.856 53.762 1.00 20.15 113 ALA C CA 1
ATOM 6006 C C . ALA C 1 113 ? 71.334 83.896 52.291 1.00 20.23 113 ALA C C 1
ATOM 6007 O O . ALA C 1 113 ? 70.873 84.799 51.564 1.00 20.07 113 ALA C O 1
ATOM 6009 N N . LYS C 1 114 ? 72.165 82.940 51.864 1.00 18.92 114 LYS C N 1
ATOM 6010 C CA . LYS C 1 114 ? 72.691 82.862 50.474 1.00 19.15 114 LYS C CA 1
ATOM 6011 C C . LYS C 1 114 ? 71.659 82.203 49.554 1.00 18.39 114 LYS C C 1
ATOM 6012 O O . LYS C 1 114 ? 71.594 82.563 48.352 1.00 18.36 114 LYS C O 1
ATOM 6018 N N . ARG C 1 115 ? 70.864 81.272 50.087 1.00 16.42 115 ARG C N 1
ATOM 6019 C CA . ARG C 1 115 ? 69.897 80.488 49.285 1.00 16.68 115 ARG C CA 1
ATOM 6020 C C . ARG C 1 115 ? 68.693 80.134 50.162 1.00 14.47 115 ARG C C 1
ATOM 6021 O O . ARG C 1 115 ? 68.853 80.031 51.394 1.00 14.55 115 ARG C O 1
ATOM 6029 N N . VAL C 1 116 ? 67.541 79.955 49.530 1.00 14.18 116 VAL C N 1
ATOM 6030 C CA . VAL C 1 116 ? 66.328 79.422 50.214 1.00 13.58 116 VAL C CA 1
ATOM 6031 C C . VAL C 1 116 ? 65.826 78.202 49.448 1.00 13.55 116 VAL C C 1
ATOM 6032 O O . VAL C 1 116 ? 65.698 78.278 48.217 1.00 13.50 116 VAL C O 1
ATOM 6036 N N . LEU C 1 117 ? 65.522 77.139 50.188 1.00 12.76 117 LEU C N 1
ATOM 6037 C CA . LEU C 1 117 ? 64.808 75.944 49.677 1.00 13.10 117 LEU C CA 1
ATOM 6038 C C . LEU C 1 117 ? 63.413 75.945 50.305 1.00 11.98 117 LEU C C 1
ATOM 6039 O O . LEU C 1 117 ? 63.320 75.744 51.535 1.00 12.17 117 LEU C O 1
ATOM 6044 N N . ILE C 1 118 ? 62.390 76.211 49.500 1.00 11.65 118 ILE C N 1
ATOM 6045 C CA . ILE C 1 118 ? 60.971 76.224 49.945 1.00 11.89 118 ILE C CA 1
ATOM 6046 C C . ILE C 1 118 ? 60.491 74.773 49.909 1.00 11.01 118 ILE C C 1
ATOM 6047 O O . ILE C 1 118 ? 60.612 74.138 48.852 1.00 10.54 118 ILE C O 1
ATOM 6052 N N . THR C 1 119 ? 59.926 74.280 51.009 1.00 10.42 119 THR C N 1
ATOM 6053 C CA . THR C 1 119 ? 59.424 72.884 51.120 1.00 10.21 119 THR C CA 1
ATOM 6054 C C . THR C 1 119 ? 57.990 72.808 50.598 1.00 10.63 119 THR C C 1
ATOM 6055 O O . THR C 1 119 ? 57.166 72.139 51.230 1.00 10.70 119 THR C O 1
ATOM 6059 N N . ALA C 1 120 ? 57.704 73.431 49.462 1.00 11.03 120 ALA C N 1
ATOM 6060 C CA . ALA C 1 120 ? 56.347 73.520 48.894 1.00 11.81 120 ALA C CA 1
ATOM 6061 C C . ALA C 1 120 ? 56.451 74.088 47.493 1.00 13.01 120 ALA C C 1
ATOM 6062 O O . ALA C 1 120 ? 57.478 74.663 47.146 1.00 12.89 120 ALA C O 1
ATOM 6064 N N . PRO C 1 121 ? 55.386 73.977 46.681 1.00 14.77 121 PRO C N 1
ATOM 6065 C CA . PRO C 1 121 ? 55.299 74.731 45.433 1.00 16.59 121 PRO C CA 1
ATOM 6066 C C . PRO C 1 121 ? 55.428 76.234 45.720 1.00 18.47 121 PRO C C 1
ATOM 6067 O O . PRO C 1 121 ? 54.917 76.690 46.723 1.00 18.59 121 PRO C O 1
ATOM 6071 N N . ALA C 1 122 ? 56.086 76.964 44.820 1.00 21.58 122 ALA C N 1
ATOM 6072 C CA . ALA C 1 122 ? 56.284 78.429 44.883 1.00 24.50 122 ALA C CA 1
ATOM 6073 C C . ALA C 1 122 ? 55.598 79.095 43.683 1.00 27.18 122 ALA C C 1
ATOM 6074 O O . ALA C 1 122 ? 55.469 78.437 42.634 1.00 27.50 122 ALA C O 1
ATOM 6076 N N . LYS C 1 123 ? 55.177 80.353 43.831 1.00 30.21 123 LYS C N 1
ATOM 6077 C CA . LYS C 1 123 ? 54.704 81.221 42.721 1.00 33.06 123 LYS C CA 1
ATOM 6078 C C . LYS C 1 123 ? 55.859 82.132 42.297 1.00 32.99 123 LYS C C 1
ATOM 6079 O O . LYS C 1 123 ? 56.685 82.500 43.161 1.00 33.25 123 LYS C O 1
ATOM 6085 N N . GLY C 1 124 ? 55.871 82.542 41.030 1.00 33.43 124 GLY C N 1
ATOM 6086 C CA . GLY C 1 124 ? 56.897 83.443 40.470 1.00 33.04 124 GLY C CA 1
ATOM 6087 C C . GLY C 1 124 ? 58.009 82.654 39.817 1.00 32.88 124 GLY C C 1
ATOM 6088 O O . GLY C 1 124 ? 57.777 81.475 39.490 1.00 33.94 124 GLY C O 1
ATOM 6089 N N . ASP C 1 125 ? 59.180 83.272 39.632 1.00 31.38 125 ASP C N 1
ATOM 6090 C CA . ASP C 1 125 ? 60.346 82.685 38.921 1.00 30.68 125 ASP C CA 1
ATOM 6091 C C . ASP C 1 125 ? 61.142 81.858 39.936 1.00 28.50 125 ASP C C 1
ATOM 6092 O O . ASP C 1 125 ? 62.270 82.271 40.287 1.00 29.20 125 ASP C O 1
ATOM 6097 N N . VAL C 1 126 ? 60.544 80.754 40.410 1.00 26.61 126 VAL C N 1
ATOM 6098 C CA . VAL C 1 126 ? 61.168 79.802 41.372 1.00 24.17 126 VAL C CA 1
ATOM 6099 C C . VAL C 1 126 ? 61.331 78.450 40.678 1.00 21.98 126 VAL C C 1
ATOM 6100 O O . VAL C 1 126 ? 60.364 77.726 40.418 1.00 21.33 126 VAL C O 1
ATOM 6104 N N . PRO C 1 127 ? 62.585 78.073 40.353 1.00 20.56 127 PRO C N 1
ATOM 6105 C CA . PRO C 1 127 ? 62.867 76.756 39.794 1.00 20.22 127 PRO C CA 1
ATOM 6106 C C . PRO C 1 127 ? 62.376 75.682 40.775 1.00 18.82 127 PRO C C 1
ATOM 6107 O O . PRO C 1 127 ? 62.684 75.782 41.953 1.00 18.95 127 PRO C O 1
ATOM 6111 N N . THR C 1 128 ? 61.639 74.707 40.251 1.00 17.44 128 THR C N 1
ATOM 6112 C CA . THR C 1 128 ? 61.053 73.591 41.031 1.00 17.16 128 THR C CA 1
ATOM 6113 C C . THR C 1 128 ? 61.751 72.290 40.628 1.00 15.41 128 THR C C 1
ATOM 6114 O O . THR C 1 128 ? 61.845 72.014 39.430 1.00 15.41 128 THR C O 1
ATOM 6118 N N . PHE C 1 129 ? 62.224 71.525 41.607 1.00 14.42 129 PHE C N 1
ATOM 6119 C CA . PHE C 1 129 ? 63.020 70.297 41.356 1.00 13.70 129 PHE C CA 1
ATOM 6120 C C . PHE C 1 129 ? 62.361 69.100 42.028 1.00 12.85 129 PHE C C 1
ATOM 6121 O O . PHE C 1 129 ? 61.802 69.217 43.135 1.00 12.88 129 PHE C O 1
ATOM 6129 N N . VAL C 1 130 ? 62.417 67.987 41.307 1.00 11.96 130 VAL C N 1
ATOM 6130 C CA . VAL C 1 130 ? 62.054 66.638 41.803 1.00 11.67 130 VAL C CA 1
ATOM 6131 C C . VAL C 1 130 ? 63.288 65.758 41.623 1.00 11.10 130 VAL C C 1
ATOM 6132 O O . VAL C 1 130 ? 63.720 65.568 40.474 1.00 10.41 130 VAL C O 1
ATOM 6136 N N . MET C 1 131 ? 63.840 65.264 42.727 1.00 10.52 131 MET C N 1
ATOM 6137 C CA . MET C 1 131 ? 65.011 64.357 42.693 1.00 11.14 131 MET C CA 1
ATOM 6138 C C . MET C 1 131 ? 64.683 63.166 41.788 1.00 11.04 131 MET C C 1
ATOM 6139 O O . MET C 1 131 ? 63.586 62.580 41.936 1.00 11.05 131 MET C O 1
ATOM 6144 N N . GLY C 1 132 ? 65.591 62.847 40.854 1.00 11.35 132 GLY C N 1
ATOM 6145 C CA . GLY C 1 132 ? 65.441 61.723 39.915 1.00 11.85 132 GLY C CA 1
ATOM 6146 C C . GLY C 1 132 ? 64.672 62.102 38.667 1.00 12.38 132 GLY C C 1
ATOM 6147 O O . GLY C 1 132 ? 64.569 61.257 37.752 1.00 13.27 132 GLY C O 1
ATOM 6148 N N . VAL C 1 133 ? 64.148 63.322 38.587 1.00 11.99 133 VAL C N 1
ATOM 6149 C CA . VAL C 1 133 ? 63.360 63.784 37.409 1.00 12.35 133 VAL C CA 1
ATOM 6150 C C . VAL C 1 133 ? 64.106 64.942 36.742 1.00 12.75 133 VAL C C 1
ATOM 6151 O O . VAL C 1 133 ? 64.440 64.811 35.554 1.00 13.56 133 VAL C O 1
ATOM 6155 N N . ASN C 1 134 ? 64.363 66.037 37.456 1.00 12.50 134 ASN C N 1
ATOM 6156 C CA . ASN C 1 134 ? 64.961 67.252 36.836 1.00 12.34 134 ASN C CA 1
ATOM 6157 C C . ASN C 1 134 ? 65.930 67.973 37.781 1.00 12.24 134 ASN C C 1
ATOM 6158 O O . ASN C 1 134 ? 66.276 69.113 37.481 1.00 12.20 134 ASN C O 1
ATOM 6163 N N . HIS C 1 135 ? 66.388 67.356 38.864 1.00 12.10 135 HIS C N 1
ATOM 6164 C CA . HIS C 1 135 ? 67.205 68.080 39.873 1.00 12.59 135 HIS C CA 1
ATOM 6165 C C . HIS C 1 135 ? 68.534 68.540 39.256 1.00 13.48 135 HIS C C 1
ATOM 6166 O O . HIS C 1 135 ? 69.075 69.554 39.727 1.00 13.23 135 HIS C O 1
ATOM 6173 N N . GLN C 1 136 ? 69.036 67.841 38.235 1.00 14.57 136 GLN C N 1
ATOM 6174 C CA . GLN C 1 136 ? 70.317 68.205 37.570 1.00 16.78 136 GLN C CA 1
ATOM 6175 C C . GLN C 1 136 ? 70.167 69.516 36.785 1.00 17.17 136 GLN C C 1
ATOM 6176 O O . GLN C 1 136 ? 71.208 70.052 36.368 1.00 17.01 136 GLN C O 1
ATOM 6182 N N . GLN C 1 137 ? 68.948 70.044 36.634 1.00 17.16 137 GLN C N 1
ATOM 6183 C CA . GLN C 1 137 ? 68.703 71.378 36.019 1.00 17.36 137 GLN C CA 1
ATOM 6184 C C . GLN C 1 137 ? 69.058 72.495 37.008 1.00 17.20 137 GLN C C 1
ATOM 6185 O O . GLN C 1 137 ? 69.079 73.651 36.569 1.00 17.68 137 GLN C O 1
ATOM 6191 N N . PHE C 1 138 ? 69.299 72.170 38.283 1.00 15.96 138 PHE C N 1
ATOM 6192 C CA . PHE C 1 138 ? 69.724 73.160 39.297 1.00 16.38 138 PHE C CA 1
ATOM 6193 C C . PHE C 1 138 ? 70.964 73.906 38.780 1.00 17.22 138 PHE C C 1
ATOM 6194 O O . PHE C 1 138 ? 71.900 73.268 38.259 1.00 16.40 138 PHE C O 1
ATOM 6202 N N . ASP C 1 139 ? 70.927 75.235 38.900 1.00 17.74 139 ASP C N 1
ATOM 6203 C CA . ASP C 1 139 ? 72.035 76.161 38.562 1.00 19.22 139 ASP C CA 1
ATOM 6204 C C . ASP C 1 139 ? 72.340 76.975 39.818 1.00 19.47 139 ASP C C 1
ATOM 6205 O O . ASP C 1 139 ? 71.429 77.467 40.474 1.00 17.99 139 ASP C O 1
ATOM 6210 N N . PRO C 1 140 ? 73.628 77.180 40.175 1.00 21.45 140 PRO C N 1
ATOM 6211 C CA . PRO C 1 140 ? 73.988 78.024 41.320 1.00 22.29 140 PRO C CA 1
ATOM 6212 C C . PRO C 1 140 ? 73.343 79.422 41.330 1.00 23.14 140 PRO C C 1
ATOM 6213 O O . PRO C 1 140 ? 73.234 79.996 42.399 1.00 23.21 140 PRO C O 1
ATOM 6217 N N . ALA C 1 141 ? 72.908 79.932 40.173 1.00 23.27 141 ALA C N 1
ATOM 6218 C CA . ALA C 1 141 ? 72.236 81.247 40.034 1.00 23.95 141 ALA C CA 1
ATOM 6219 C C . ALA C 1 141 ? 70.816 81.182 40.602 1.00 23.40 141 ALA C C 1
ATOM 6220 O O . ALA C 1 141 ? 70.222 82.249 40.840 1.00 24.10 141 ALA C O 1
ATOM 6222 N N . ASP C 1 142 ? 70.288 79.975 40.844 1.00 22.63 142 ASP C N 1
ATOM 6223 C CA . ASP C 1 142 ? 68.949 79.744 41.463 1.00 22.16 142 ASP C CA 1
ATOM 6224 C C . ASP C 1 142 ? 69.078 79.936 42.978 1.00 21.31 142 ASP C C 1
ATOM 6225 O O . ASP C 1 142 ? 69.419 78.968 43.687 1.00 22.16 142 ASP C O 1
ATOM 6230 N N . VAL C 1 143 ? 68.807 81.144 43.477 1.00 19.51 143 VAL C N 1
ATOM 6231 C CA . VAL C 1 143 ? 69.018 81.519 44.908 1.00 18.65 143 VAL C CA 1
ATOM 6232 C C . VAL C 1 143 ? 67.759 81.176 45.716 1.00 16.63 143 VAL C C 1
ATOM 6233 O O . VAL C 1 143 ? 67.855 81.059 46.946 1.00 16.16 143 VAL C O 1
ATOM 6237 N N . ILE C 1 144 ? 66.619 81.024 45.046 1.00 15.63 144 ILE C N 1
ATOM 6238 C CA . ILE C 1 144 ? 65.376 80.477 45.658 1.00 15.52 144 ILE C CA 1
ATOM 6239 C C . ILE C 1 144 ? 64.925 79.293 44.809 1.00 14.59 144 ILE C C 1
ATOM 6240 O O . ILE C 1 144 ? 64.702 79.466 43.598 1.00 14.47 144 ILE C O 1
ATOM 6245 N N . ILE C 1 145 ? 64.790 78.129 45.444 1.00 13.15 145 ILE C N 1
ATOM 6246 C CA . ILE C 1 145 ? 64.351 76.887 44.758 1.00 12.74 145 ILE C CA 1
ATOM 6247 C C . ILE C 1 145 ? 63.218 76.256 45.563 1.00 11.97 145 ILE C C 1
ATOM 6248 O O . ILE C 1 145 ? 63.084 76.550 46.763 1.00 11.50 145 ILE C O 1
ATOM 6253 N N . SER C 1 146 ? 62.451 75.421 44.881 1.00 11.33 146 SER C N 1
ATOM 6254 C CA . SER C 1 146 ? 61.316 74.657 45.448 1.00 11.30 146 SER C CA 1
ATOM 6255 C C . SER C 1 146 ? 61.583 73.166 45.247 1.00 10.85 146 SER C C 1
ATOM 6256 O O . SER C 1 146 ? 62.051 72.778 44.159 1.00 11.12 146 SER C O 1
ATOM 6259 N N . ASN C 1 147 ? 61.222 72.356 46.239 1.00 10.20 147 ASN C N 1
ATOM 6260 C CA . ASN C 1 147 ? 61.234 70.878 46.123 1.00 10.58 147 ASN C CA 1
ATOM 6261 C C . ASN C 1 147 ? 59.836 70.372 45.744 1.00 10.54 147 ASN C C 1
ATOM 6262 O O . ASN C 1 147 ? 59.585 69.181 45.912 1.00 10.62 147 ASN C O 1
ATOM 6267 N N . ALA C 1 148 ? 58.955 71.235 45.236 1.00 10.39 148 ALA C N 1
ATOM 6268 C CA . ALA C 1 148 ? 57.600 70.873 44.778 1.00 10.56 148 ALA C CA 1
ATOM 6269 C C . ALA C 1 148 ? 56.789 70.398 45.982 1.00 10.33 148 ALA C C 1
ATOM 6270 O O . ALA C 1 148 ? 57.149 70.685 47.134 1.00 11.12 148 ALA C O 1
ATOM 6272 N N . SER C 1 149 ? 55.686 69.712 45.706 1.00 10.52 149 SER C N 1
ATOM 6273 C CA . SER C 1 149 ? 54.816 69.087 46.728 1.00 10.01 149 SER C CA 1
ATOM 6274 C C . SER C 1 149 ? 55.193 67.616 46.892 1.00 9.83 149 SER C C 1
ATOM 6275 O O . SER C 1 149 ? 55.872 67.034 46.017 1.00 9.59 149 SER C O 1
ATOM 6278 N N . CYS C 1 150 ? 54.707 67.011 47.962 1.00 9.89 150 CYS C N 1
ATOM 6279 C CA . CYS C 1 150 ? 54.750 65.538 48.154 1.00 9.63 150 CYS C CA 1
ATOM 6280 C C . CYS C 1 150 ? 54.120 64.864 46.921 1.00 8.99 150 CYS C C 1
ATOM 6281 O O . CYS C 1 150 ? 54.718 63.934 46.351 1.00 8.97 150 CYS C O 1
ATOM 6284 N N . THR C 1 151 ? 52.952 65.334 46.495 1.00 8.74 151 THR C N 1
ATOM 6285 C CA . THR C 1 151 ? 52.199 64.735 45.364 1.00 8.71 151 THR C CA 1
ATOM 6286 C C . THR C 1 151 ? 53.034 64.801 44.077 1.00 8.75 151 THR C C 1
ATOM 6287 O O . THR C 1 151 ? 53.085 63.801 43.348 1.00 8.89 151 THR C O 1
ATOM 6291 N N . THR C 1 152 ? 53.658 65.938 43.775 1.00 8.79 152 THR C N 1
ATOM 6292 C CA . THR C 1 152 ? 54.458 66.073 42.534 1.00 9.28 152 THR C CA 1
ATOM 6293 C C . THR C 1 152 ? 55.639 65.101 42.597 1.00 8.79 152 THR C C 1
ATOM 6294 O O . THR C 1 152 ? 55.996 64.523 41.556 1.00 8.60 152 THR C O 1
ATOM 6298 N N . ASN C 1 153 ? 56.217 64.900 43.784 1.00 8.62 153 ASN C N 1
ATOM 6299 C CA . ASN C 1 153 ? 57.365 63.979 43.950 1.00 8.78 153 ASN C CA 1
ATOM 6300 C C . ASN C 1 153 ? 56.914 62.530 43.722 1.00 8.87 153 ASN C C 1
ATOM 6301 O O . ASN C 1 153 ? 57.755 61.704 43.333 1.00 9.00 153 ASN C O 1
ATOM 6306 N N . CYS C 1 154 ? 55.646 62.217 43.976 1.00 8.95 154 CYS C N 1
ATOM 6307 C CA . CYS C 1 154 ? 55.100 60.865 43.721 1.00 9.21 154 CYS C CA 1
ATOM 6308 C C . CYS C 1 154 ? 54.773 60.708 42.231 1.00 8.82 154 CYS C C 1
ATOM 6309 O O . CYS C 1 154 ? 55.162 59.698 41.631 1.00 9.33 154 CYS C O 1
ATOM 6312 N N . LEU C 1 155 ? 54.081 61.683 41.640 1.00 8.98 155 LEU C N 1
ATOM 6313 C CA . LEU C 1 155 ? 53.588 61.577 40.241 1.00 9.28 155 LEU C CA 1
ATOM 6314 C C . LEU C 1 155 ? 54.734 61.710 39.229 1.00 9.27 155 LEU C C 1
ATOM 6315 O O . LEU C 1 155 ? 54.728 60.955 38.248 1.00 8.89 155 LEU C O 1
ATOM 6320 N N . ALA C 1 156 ? 55.667 62.646 39.424 1.00 9.22 156 ALA C N 1
ATOM 6321 C CA . ALA C 1 156 ? 56.647 62.998 38.364 1.00 9.17 156 ALA C CA 1
ATOM 6322 C C . ALA C 1 156 ? 57.513 61.790 38.000 1.00 9.45 156 ALA C C 1
ATOM 6323 O O . ALA C 1 156 ? 57.717 61.525 36.813 1.00 9.51 156 ALA C O 1
ATOM 6325 N N . PRO C 1 157 ? 58.063 61.007 38.965 1.00 9.24 157 PRO C N 1
ATOM 6326 C CA . PRO C 1 157 ? 58.883 59.861 38.590 1.00 9.20 157 PRO C CA 1
ATOM 6327 C C . PRO C 1 157 ? 58.086 58.836 37.770 1.00 9.20 157 PRO C C 1
ATOM 6328 O O . PRO C 1 157 ? 58.608 58.321 36.807 1.00 9.49 157 PRO C O 1
ATOM 6332 N N . LEU C 1 158 ? 56.848 58.554 38.167 1.00 9.06 158 LEU C N 1
ATOM 6333 C CA . LEU C 1 158 ? 55.987 57.606 37.418 1.00 9.62 158 LEU C CA 1
ATOM 6334 C C . LEU C 1 158 ? 55.725 58.166 36.022 1.00 9.79 158 LEU C C 1
ATOM 6335 O O . LEU C 1 158 ? 55.876 57.402 35.051 1.00 10.19 158 LEU C O 1
ATOM 6340 N N . ALA C 1 159 ? 55.370 59.444 35.905 1.00 9.54 159 ALA C N 1
ATOM 6341 C CA . ALA C 1 159 ? 55.097 60.081 34.596 1.00 10.21 159 ALA C CA 1
ATOM 6342 C C . ALA C 1 159 ? 56.341 59.972 33.704 1.00 10.60 159 ALA C C 1
ATOM 6343 O O . ALA C 1 159 ? 56.179 59.688 32.494 1.00 10.65 159 ALA C O 1
ATOM 6345 N N . LYS C 1 160 ? 57.540 60.167 34.271 1.00 10.98 160 LYS C N 1
ATOM 6346 C CA . LYS C 1 160 ? 58.805 60.105 33.488 1.00 12.33 160 LYS C CA 1
ATOM 6347 C C . LYS C 1 160 ? 58.973 58.695 32.913 1.00 12.12 160 LYS C C 1
ATOM 6348 O O . LYS C 1 160 ? 59.309 58.560 31.718 1.00 12.34 160 LYS C O 1
ATOM 6354 N N . VAL C 1 161 ? 58.755 57.662 33.726 1.00 11.58 161 VAL C N 1
ATOM 6355 C CA . VAL C 1 161 ? 58.887 56.253 33.265 1.00 11.24 161 VAL C CA 1
ATOM 6356 C C . VAL C 1 161 ? 57.889 56.018 32.120 1.00 10.63 161 VAL C C 1
ATOM 6357 O O . VAL C 1 161 ? 58.275 55.423 31.103 1.00 10.46 161 VAL C O 1
ATOM 6361 N N . LEU C 1 162 ? 56.645 56.454 32.266 1.00 10.32 162 LEU C N 1
ATOM 6362 C CA . LEU C 1 162 ? 55.611 56.252 31.212 1.00 10.50 162 LEU C CA 1
ATOM 6363 C C . LEU C 1 162 ? 56.000 57.037 29.950 1.00 11.11 162 LEU C C 1
ATOM 6364 O O . LEU C 1 162 ? 55.859 56.483 28.841 1.00 11.66 162 LEU C O 1
ATOM 6369 N N . LEU C 1 163 ? 56.451 58.280 30.113 1.00 12.15 163 LEU C N 1
ATOM 6370 C CA . LEU C 1 163 ? 56.843 59.137 28.969 1.00 12.99 163 LEU C CA 1
ATOM 6371 C C . LEU C 1 163 ? 57.960 58.437 28.188 1.00 13.71 163 LEU C C 1
ATOM 6372 O O . LEU C 1 163 ? 57.858 58.345 26.947 1.00 13.73 163 LEU C O 1
ATOM 6377 N N . ASP C 1 164 ? 58.983 57.947 28.891 1.00 14.27 164 ASP C N 1
ATOM 6378 C CA . ASP C 1 164 ? 60.222 57.405 28.271 1.00 15.69 164 ASP C CA 1
ATOM 6379 C C . ASP C 1 164 ? 59.926 56.069 27.577 1.00 15.29 164 ASP C C 1
ATOM 6380 O O . ASP C 1 164 ? 60.581 55.785 26.553 1.00 16.03 164 ASP C O 1
ATOM 6385 N N . ASN C 1 165 ? 58.974 55.279 28.084 1.00 13.84 165 ASN C N 1
ATOM 6386 C CA . ASN C 1 165 ? 58.720 53.901 27.598 1.00 13.49 165 ASN C CA 1
ATOM 6387 C C . ASN C 1 165 ? 57.609 53.865 26.548 1.00 13.31 165 ASN C C 1
ATOM 6388 O O . ASN C 1 165 ? 57.710 53.036 25.621 1.00 13.68 165 ASN C O 1
ATOM 6393 N N . PHE C 1 166 ? 56.550 54.657 26.723 1.00 12.17 166 PHE C N 1
ATOM 6394 C CA . PHE C 1 166 ? 55.292 54.495 25.953 1.00 12.18 166 PHE C CA 1
ATOM 6395 C C . PHE C 1 166 ? 54.829 55.815 25.336 1.00 12.48 166 PHE C C 1
ATOM 6396 O O . PHE C 1 166 ? 54.091 55.760 24.348 1.00 13.06 166 PHE C O 1
ATOM 6404 N N . GLY C 1 167 ? 55.214 56.957 25.903 1.00 11.92 167 GLY C N 1
ATOM 6405 C CA . GLY C 1 167 ? 54.628 58.263 25.571 1.00 11.97 167 GLY C CA 1
ATOM 6406 C C . GLY C 1 167 ? 53.293 58.440 26.270 1.00 11.89 167 GLY C C 1
ATOM 6407 O O . GLY C 1 167 ? 52.576 57.437 26.500 1.00 12.03 167 GLY C O 1
ATOM 6408 N N . ILE C 1 168 ? 52.968 59.681 26.609 1.00 11.68 168 ILE C N 1
ATOM 6409 C CA . ILE C 1 168 ? 51.666 60.033 27.251 1.00 11.46 168 ILE C CA 1
ATOM 6410 C C . ILE C 1 168 ? 50.901 60.958 26.310 1.00 12.04 168 ILE C C 1
ATOM 6411 O O . ILE C 1 168 ? 51.491 61.953 25.860 1.00 11.81 168 ILE C O 1
ATOM 6416 N N . GLU C 1 169 ? 49.647 60.621 26.020 1.00 13.07 169 GLU C N 1
ATOM 6417 C CA . GLU C 1 169 ? 48.710 61.485 25.259 1.00 14.98 169 GLU C CA 1
ATOM 6418 C C . GLU C 1 169 ? 48.030 62.436 26.236 1.00 14.93 169 GLU C C 1
ATOM 6419 O O . GLU C 1 169 ? 48.060 63.652 25.994 1.00 14.83 169 GLU C O 1
ATOM 6425 N N . GLU C 1 170 ? 47.434 61.888 27.295 1.00 15.09 170 GLU C N 1
ATOM 6426 C CA . GLU C 1 170 ? 46.713 62.694 28.303 1.00 15.65 170 GLU C CA 1
ATOM 6427 C C . GLU C 1 170 ? 46.619 61.901 29.603 1.00 13.29 170 GLU C C 1
ATOM 6428 O O . GLU C 1 170 ? 46.661 60.681 29.565 1.00 12.92 170 GLU C O 1
ATOM 6434 N N . GLY C 1 171 ? 46.589 62.596 30.728 1.00 11.57 171 GLY C N 1
ATOM 6435 C CA . GLY C 1 171 ? 46.488 61.961 32.057 1.00 11.59 171 GLY C CA 1
ATOM 6436 C C . GLY C 1 171 ? 45.682 62.831 33.000 1.00 11.05 171 GLY C C 1
ATOM 6437 O O . GLY C 1 171 ? 45.758 64.057 32.900 1.00 11.33 171 GLY C O 1
ATOM 6438 N N . LEU C 1 172 ? 44.861 62.204 33.828 1.00 11.01 172 LEU C N 1
ATOM 6439 C CA . LEU C 1 172 ? 44.087 62.888 34.882 1.00 11.18 172 LEU C CA 1
ATOM 6440 C C . LEU C 1 172 ? 44.382 62.156 36.190 1.00 10.88 172 LEU C C 1
ATOM 6441 O O . LEU C 1 172 ? 44.281 60.911 36.222 1.00 10.81 172 LEU C O 1
ATOM 6446 N N . MET C 1 173 ? 44.792 62.909 37.199 1.00 10.87 173 MET C N 1
ATOM 6447 C CA . MET C 1 173 ? 45.347 62.358 38.457 1.00 11.87 173 MET C CA 1
ATOM 6448 C C . MET C 1 173 ? 44.408 62.729 39.600 1.00 10.50 173 MET C C 1
ATOM 6449 O O . MET C 1 173 ? 43.919 63.869 39.635 1.00 9.86 173 MET C O 1
ATOM 6454 N N . THR C 1 174 ? 44.170 61.798 40.507 1.00 9.39 174 THR C N 1
ATOM 6455 C CA . THR C 1 174 ? 43.581 62.079 41.832 1.00 9.45 174 THR C CA 1
ATOM 6456 C C . THR C 1 174 ? 44.605 61.649 42.873 1.00 9.02 174 THR C C 1
ATOM 6457 O O . THR C 1 174 ? 45.206 60.587 42.714 1.00 9.41 174 THR C O 1
ATOM 6461 N N . THR C 1 175 ? 44.795 62.439 43.920 1.00 8.58 175 THR C N 1
ATOM 6462 C CA . THR C 1 175 ? 45.539 61.949 45.102 1.00 8.44 175 THR C CA 1
ATOM 6463 C C . THR C 1 175 ? 44.534 61.819 46.235 1.00 8.22 175 THR C C 1
ATOM 6464 O O . THR C 1 175 ? 43.777 62.776 46.480 1.00 8.41 175 THR C O 1
ATOM 6468 N N . VAL C 1 176 ? 44.495 60.641 46.846 1.00 7.61 176 VAL C N 1
ATOM 6469 C CA . VAL C 1 176 ? 43.787 60.420 48.131 1.00 7.65 176 VAL C CA 1
ATOM 6470 C C . VAL C 1 176 ? 44.824 60.676 49.217 1.00 7.28 176 VAL C C 1
ATOM 6471 O O . VAL C 1 176 ? 45.789 59.896 49.325 1.00 7.05 176 VAL C O 1
ATOM 6475 N N . HIS C 1 177 ? 44.701 61.800 49.908 1.00 7.05 177 HIS C N 1
ATOM 6476 C CA . HIS C 1 177 ? 45.810 62.393 50.691 1.00 7.22 177 HIS C CA 1
ATOM 6477 C C . HIS C 1 177 ? 45.488 62.391 52.181 1.00 6.89 177 HIS C C 1
ATOM 6478 O O . HIS C 1 177 ? 44.354 62.717 52.555 1.00 6.23 177 HIS C O 1
ATOM 6485 N N . ALA C 1 178 ? 46.491 62.092 52.996 1.00 6.63 178 ALA C N 1
ATOM 6486 C CA . ALA C 1 178 ? 46.409 62.191 54.467 1.00 6.66 178 ALA C CA 1
ATOM 6487 C C . ALA C 1 178 ? 46.039 63.620 54.861 1.00 6.92 178 ALA C C 1
ATOM 6488 O O . ALA C 1 178 ? 46.372 64.590 54.136 1.00 6.87 178 ALA C O 1
ATOM 6490 N N . ALA C 1 179 ? 45.362 63.760 55.991 1.00 7.15 179 ALA C N 1
ATOM 6491 C CA . ALA C 1 179 ? 45.097 65.064 56.636 1.00 7.63 179 ALA C CA 1
ATOM 6492 C C . ALA C 1 179 ? 46.428 65.730 56.991 1.00 7.84 179 ALA C C 1
ATOM 6493 O O . ALA C 1 179 ? 47.408 65.021 57.324 1.00 7.85 179 ALA C O 1
ATOM 6495 N N . THR C 1 180 ? 46.483 67.057 56.899 1.00 8.16 180 THR C N 1
ATOM 6496 C CA . THR C 1 180 ? 47.712 67.829 57.212 1.00 8.38 180 THR C CA 1
ATOM 6497 C C . THR C 1 180 ? 47.365 69.018 58.105 1.00 8.35 180 THR C C 1
ATOM 6498 O O . THR C 1 180 ? 46.163 69.266 58.366 1.00 8.64 180 THR C O 1
ATOM 6502 N N . ALA C 1 181 ? 48.399 69.736 58.527 1.00 8.34 181 ALA C N 1
ATOM 6503 C CA . ALA C 1 181 ? 48.326 70.828 59.511 1.00 8.43 181 ALA C CA 1
ATOM 6504 C C . ALA C 1 181 ? 47.462 71.988 59.009 1.00 8.79 181 ALA C C 1
ATOM 6505 O O . ALA C 1 181 ? 47.072 72.794 59.866 1.00 9.49 181 ALA C O 1
ATOM 6507 N N . THR C 1 182 ? 47.158 72.094 57.715 1.00 8.92 182 THR C N 1
ATOM 6508 C CA . THR C 1 182 ? 46.262 73.168 57.196 1.00 9.63 182 THR C CA 1
ATOM 6509 C C . THR C 1 182 ? 44.809 72.878 57.583 1.00 9.38 182 THR C C 1
ATOM 6510 O O . THR C 1 182 ? 43.974 73.780 57.448 1.00 10.33 182 THR C O 1
ATOM 6514 N N . GLN C 1 183 ? 44.519 71.668 58.055 1.00 8.79 183 GLN C N 1
ATOM 6515 C CA . GLN C 1 183 ? 43.134 71.230 58.351 1.00 8.66 183 GLN C CA 1
ATOM 6516 C C . GLN C 1 183 ? 42.819 71.483 59.823 1.00 8.42 183 GLN C C 1
ATOM 6517 O O . GLN C 1 183 ? 43.723 71.904 60.604 1.00 8.39 183 GLN C O 1
ATOM 6523 N N . SER C 1 184 ? 41.562 71.247 60.192 1.00 8.84 184 SER C N 1
ATOM 6524 C CA . SER C 1 184 ? 41.024 71.548 61.538 1.00 9.18 184 SER C CA 1
ATOM 6525 C C . SER C 1 184 ? 40.433 70.286 62.157 1.00 9.16 184 SER C C 1
ATOM 6526 O O . SER C 1 184 ? 39.848 69.469 61.422 1.00 8.87 184 SER C O 1
ATOM 6529 N N . VAL C 1 185 ? 40.536 70.176 63.477 1.00 8.77 185 VAL C N 1
ATOM 6530 C CA . VAL C 1 185 ? 39.983 69.034 64.253 1.00 8.87 185 VAL C CA 1
ATOM 6531 C C . VAL C 1 185 ? 38.449 69.085 64.209 1.00 8.56 185 VAL C C 1
ATOM 6532 O O . VAL C 1 185 ? 37.831 68.017 64.097 1.00 8.70 185 VAL C O 1
ATOM 6536 N N . VAL C 1 186 ? 37.856 70.274 64.317 1.00 8.12 186 VAL C N 1
ATOM 6537 C CA . VAL C 1 186 ? 36.385 70.490 64.187 1.00 7.94 186 VAL C CA 1
ATOM 6538 C C . VAL C 1 186 ? 36.167 71.594 63.145 1.00 7.53 186 VAL C C 1
ATOM 6539 O O . VAL C 1 186 ? 37.115 72.367 62.866 1.00 7.24 186 VAL C O 1
ATOM 6543 N N . ASP C 1 187 ? 34.956 71.697 62.605 1.00 7.39 187 ASP C N 1
ATOM 6544 C CA . ASP C 1 187 ? 34.650 72.676 61.535 1.00 7.33 187 ASP C CA 1
ATOM 6545 C C . ASP C 1 187 ? 35.128 74.080 61.931 1.00 7.49 187 ASP C C 1
ATOM 6546 O O . ASP C 1 187 ? 34.695 74.606 62.982 1.00 7.02 187 ASP C O 1
ATOM 6551 N N . GLY C 1 188 ? 35.957 74.673 61.084 1.00 7.93 188 GLY C N 1
ATOM 6552 C CA . GLY C 1 188 ? 36.431 76.049 61.271 1.00 8.81 188 GLY C CA 1
ATOM 6553 C C . GLY C 1 188 ? 36.799 76.663 59.937 1.00 9.73 188 GLY C C 1
ATOM 6554 O O . GLY C 1 188 ? 36.656 76.022 58.897 1.00 9.05 188 GLY C O 1
ATOM 6555 N N . PRO C 1 189 ? 37.241 77.934 59.962 1.00 11.72 189 PRO C N 1
ATOM 6556 C CA . PRO C 1 189 ? 37.491 78.694 58.743 1.00 13.53 189 PRO C CA 1
ATOM 6557 C C . PRO C 1 189 ? 38.865 78.403 58.149 1.00 16.27 189 PRO C C 1
ATOM 6558 O O . PRO C 1 189 ? 39.842 78.402 58.869 1.00 20.01 189 PRO C O 1
ATOM 6562 N N . SER C 1 190 ? 38.887 78.149 56.841 1.00 17.84 190 SER C N 1
ATOM 6563 C CA . SER C 1 190 ? 40.094 78.151 55.983 1.00 19.74 190 SER C CA 1
ATOM 6564 C C . SER C 1 190 ? 39.808 79.093 54.804 1.00 20.56 190 SER C C 1
ATOM 6565 O O . SER C 1 190 ? 39.025 78.713 53.905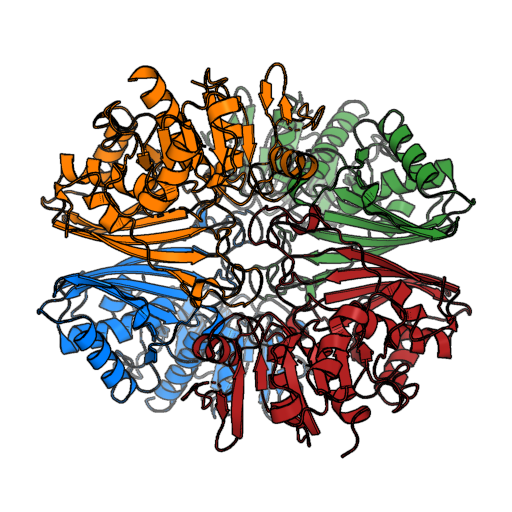 1.00 18.38 190 SER C O 1
ATOM 6568 N N . ARG C 1 191 ? 40.333 80.318 54.861 1.00 23.29 191 ARG C N 1
ATOM 6569 C CA . ARG C 1 191 ? 39.860 81.447 54.016 1.00 26.63 191 ARG C CA 1
ATOM 6570 C C . ARG C 1 191 ? 40.056 81.139 52.521 1.00 25.88 191 ARG C C 1
ATOM 6571 O O . ARG C 1 191 ? 39.189 81.555 51.724 1.00 25.06 191 ARG C O 1
ATOM 6579 N N . LYS C 1 192 ? 41.119 80.425 52.148 1.00 24.73 192 LYS C N 1
ATOM 6580 C CA . LYS C 1 192 ? 41.468 80.191 50.726 1.00 27.20 192 LYS C CA 1
ATOM 6581 C C . LYS C 1 192 ? 40.921 78.835 50.265 1.00 25.49 192 LYS C C 1
ATOM 6582 O O . LYS C 1 192 ? 41.136 78.485 49.089 1.00 25.12 192 LYS C O 1
ATOM 6588 N N . ASP C 1 193 ? 40.221 78.112 51.143 1.00 22.89 193 ASP C N 1
ATOM 6589 C CA . ASP C 1 193 ? 39.865 76.691 50.913 1.00 20.70 193 ASP C CA 1
ATOM 6590 C C . ASP C 1 193 ? 38.741 76.316 51.886 1.00 16.12 193 ASP C C 1
ATOM 6591 O O . ASP C 1 193 ? 39.032 75.633 52.864 1.00 15.08 193 ASP C O 1
ATOM 6596 N N . TRP C 1 194 ? 37.508 76.762 51.644 1.00 12.90 194 TRP C N 1
ATOM 6597 C CA . TRP C 1 194 ? 36.405 76.600 52.631 1.00 11.66 194 TRP C CA 1
ATOM 6598 C C . TRP C 1 194 ? 36.268 75.129 53.021 1.00 10.12 194 TRP C C 1
ATOM 6599 O O . TRP C 1 194 ? 36.100 74.846 54.223 1.00 9.92 194 TRP C O 1
ATOM 6610 N N . ARG C 1 195 ? 36.304 74.219 52.051 1.00 9.14 195 ARG C N 1
ATOM 6611 C CA . ARG C 1 195 ? 36.132 72.773 52.355 1.00 8.74 195 ARG C CA 1
ATOM 6612 C C . ARG C 1 195 ? 37.237 72.316 53.319 1.00 8.15 195 ARG C C 1
ATOM 6613 O O . ARG C 1 195 ? 36.974 71.448 54.186 1.00 7.80 195 ARG C O 1
ATOM 6621 N N . GLY C 1 196 ? 38.441 72.880 53.184 1.00 8.09 196 GLY C N 1
ATOM 6622 C CA . GLY C 1 196 ? 39.637 72.438 53.920 1.00 8.17 196 GLY C CA 1
ATOM 6623 C C . GLY C 1 196 ? 39.554 72.717 55.411 1.00 8.17 196 GLY C C 1
ATOM 6624 O O . GLY C 1 196 ? 40.426 72.212 56.129 1.00 9.15 196 GLY C O 1
ATOM 6625 N N . GLY C 1 197 ? 38.574 73.506 55.868 1.00 7.54 197 GLY C N 1
ATOM 6626 C CA . GLY C 1 197 ? 38.367 73.812 57.290 1.00 7.62 197 GLY C CA 1
ATOM 6627 C C . GLY C 1 197 ? 37.395 72.849 57.956 1.00 7.37 197 GLY C C 1
ATOM 6628 O O . GLY C 1 197 ? 37.243 72.895 59.210 1.00 7.16 197 GLY C O 1
ATOM 6629 N N . ARG C 1 198 ? 36.688 72.030 57.170 1.00 6.85 198 ARG C N 1
ATOM 6630 C CA . ARG C 1 198 ? 35.674 71.106 57.738 1.00 6.81 198 ARG C CA 1
ATOM 6631 C C . ARG C 1 198 ? 36.397 69.988 58.493 1.00 6.98 198 ARG C C 1
ATOM 6632 O O . ARG C 1 198 ? 37.503 69.599 58.074 1.00 7.21 198 ARG C O 1
ATOM 6640 N N . GLY C 1 199 ? 35.809 69.491 59.582 1.00 6.69 199 GLY C N 1
ATOM 6641 C CA . GLY C 1 199 ? 36.483 68.570 60.518 1.00 6.93 199 GLY C CA 1
ATOM 6642 C C . GLY C 1 199 ? 37.246 67.490 59.772 1.00 6.91 199 GLY C C 1
ATOM 6643 O O . GLY C 1 199 ? 36.619 66.732 58.996 1.00 6.81 199 GLY C O 1
ATOM 6644 N N . ALA C 1 200 ? 38.561 67.407 59.990 1.00 7.42 200 ALA C N 1
ATOM 6645 C CA . ALA C 1 200 ? 39.476 66.581 59.172 1.00 8.05 200 ALA C CA 1
ATOM 6646 C C . ALA C 1 200 ? 39.155 65.101 59.316 1.00 8.76 200 ALA C C 1
ATOM 6647 O O . ALA C 1 200 ? 39.351 64.375 58.336 1.00 9.40 200 ALA C O 1
ATOM 6649 N N . PHE C 1 201 ? 38.726 64.646 60.490 1.00 9.83 201 PHE C N 1
ATOM 6650 C CA . PHE C 1 201 ? 38.546 63.195 60.734 1.00 11.10 201 PHE C CA 1
ATOM 6651 C C . PHE C 1 201 ? 37.067 62.822 60.642 1.00 10.50 201 PHE C C 1
ATOM 6652 O O . PHE C 1 201 ? 36.736 61.661 60.892 1.00 11.87 201 PHE C O 1
ATOM 6660 N N . GLN C 1 202 ? 36.209 63.740 60.199 1.00 9.26 202 GLN C N 1
ATOM 6661 C CA . GLN C 1 202 ? 34.771 63.464 59.950 1.00 8.99 202 GLN C CA 1
ATOM 6662 C C . GLN C 1 202 ? 34.484 63.384 58.445 1.00 8.40 202 GLN C C 1
ATOM 6663 O O . GLN C 1 202 ? 33.317 63.080 58.096 1.00 8.60 202 GLN C O 1
ATOM 6669 N N . ASN C 1 203 ? 35.452 63.696 57.582 1.00 7.39 203 ASN C N 1
ATOM 6670 C CA . ASN C 1 203 ? 35.115 64.031 56.175 1.00 7.13 203 ASN C CA 1
ATOM 6671 C C . ASN C 1 203 ? 36.126 63.496 55.162 1.00 7.06 203 ASN C C 1
ATOM 6672 O O . ASN C 1 203 ? 37.336 63.513 55.428 1.00 7.17 203 ASN C O 1
ATOM 6677 N N . ILE C 1 204 ? 35.597 63.079 54.018 1.00 6.81 204 ILE C N 1
ATOM 6678 C CA . ILE C 1 204 ? 36.312 63.122 52.719 1.00 6.74 204 ILE C CA 1
ATOM 6679 C C . ILE C 1 204 ? 36.161 64.550 52.187 1.00 6.56 204 ILE C C 1
ATOM 6680 O O . ILE C 1 204 ? 35.014 65.020 52.053 1.00 6.33 204 ILE C O 1
ATOM 6685 N N . ILE C 1 205 ? 37.277 65.211 51.896 1.00 6.65 205 ILE C N 1
ATOM 6686 C CA . ILE C 1 205 ? 37.299 66.658 51.565 1.00 7.03 205 ILE C CA 1
ATOM 6687 C C . ILE C 1 205 ? 37.982 66.863 50.222 1.00 7.03 205 ILE C C 1
ATOM 6688 O O . ILE C 1 205 ? 39.205 66.743 50.128 1.00 7.43 205 ILE C O 1
ATOM 6693 N N . PRO C 1 206 ? 37.237 67.249 49.163 1.00 7.55 206 PRO C N 1
ATOM 6694 C CA . PRO C 1 206 ? 37.879 67.616 47.905 1.00 7.98 206 PRO C CA 1
ATOM 6695 C C . PRO C 1 206 ? 38.829 68.797 48.105 1.00 8.56 206 PRO C C 1
ATOM 6696 O O . PRO C 1 206 ? 38.554 69.699 48.903 1.00 8.50 206 PRO C O 1
ATOM 6700 N N . ALA C 1 207 ? 39.925 68.784 47.367 1.00 9.72 207 ALA C N 1
ATOM 6701 C CA . ALA C 1 207 ? 40.924 69.862 47.391 1.00 11.28 207 ALA C CA 1
ATOM 6702 C C . ALA C 1 207 ? 41.507 70.011 45.993 1.00 12.83 207 ALA C C 1
ATOM 6703 O O . ALA C 1 207 ? 41.528 69.041 45.206 1.00 11.89 207 ALA C O 1
ATOM 6705 N N A SER C 1 208 ? 41.958 71.221 45.694 0.52 14.62 208 SER C N 1
ATOM 6706 N N B SER C 1 208 ? 41.948 71.225 45.681 0.48 14.82 208 SER C N 1
ATOM 6707 C CA A SER C 1 208 ? 42.739 71.523 44.475 0.52 16.02 208 SER C CA 1
ATOM 6708 C CA B SER C 1 208 ? 42.743 71.519 44.468 0.48 16.39 208 SER C CA 1
ATOM 6709 C C A SER C 1 208 ? 44.191 71.111 44.724 0.52 17.15 208 SER C C 1
ATOM 6710 C C B SER C 1 208 ? 44.191 71.100 44.726 0.48 17.35 208 SER C C 1
ATOM 6711 O O A SER C 1 208 ? 44.643 71.145 45.882 0.52 18.69 208 SER C O 1
ATOM 6712 O O B SER C 1 208 ? 44.642 71.130 45.888 0.48 18.79 208 SER C O 1
ATOM 6717 N N . THR C 1 209 ? 44.891 70.706 43.668 1.00 17.94 209 THR C N 1
ATOM 6718 C CA . THR C 1 209 ? 46.344 70.448 43.699 1.00 18.54 209 THR C CA 1
ATOM 6719 C C . THR C 1 209 ? 46.891 70.903 42.351 1.00 18.02 209 THR C C 1
ATOM 6720 O O . THR C 1 209 ? 46.202 70.676 41.327 1.00 18.89 209 THR C O 1
ATOM 6724 N N . GLY C 1 210 ? 48.066 71.527 42.367 1.00 17.91 210 GLY C N 1
ATOM 6725 C CA . GLY C 1 210 ? 48.772 71.917 41.140 1.00 17.00 210 GLY C CA 1
ATOM 6726 C C . GLY C 1 210 ? 49.752 70.848 40.699 1.00 16.45 210 GLY C C 1
ATOM 6727 O O . GLY C 1 210 ? 50.546 71.138 39.794 1.00 14.91 210 GLY C O 1
ATOM 6728 N N . ALA C 1 211 ? 49.737 69.664 41.330 1.00 16.06 211 ALA C N 1
ATOM 6729 C CA . ALA C 1 211 ? 50.794 68.637 41.181 1.00 17.21 211 ALA C CA 1
ATOM 6730 C C . ALA C 1 211 ? 50.897 68.170 39.732 1.00 19.21 211 ALA C C 1
ATOM 6731 O O . ALA C 1 211 ? 52.017 67.987 39.259 1.00 19.15 211 ALA C O 1
ATOM 6733 N N . ALA C 1 212 ? 49.762 67.940 39.065 1.00 20.16 212 ALA C N 1
ATOM 6734 C CA . ALA C 1 212 ? 49.727 67.394 37.691 1.00 21.86 212 ALA C CA 1
ATOM 6735 C C . ALA C 1 212 ? 50.242 68.452 36.716 1.00 22.81 212 ALA C C 1
ATOM 6736 O O . ALA C 1 212 ? 51.077 68.083 35.854 1.00 24.36 212 ALA C O 1
ATOM 6738 N N . LYS C 1 213 ? 49.829 69.702 36.889 1.00 23.39 213 LYS C N 1
ATOM 6739 C CA . LYS C 1 213 ? 50.369 70.807 36.067 1.00 24.36 213 LYS C CA 1
ATOM 6740 C C . LYS C 1 213 ? 51.881 70.985 36.351 1.00 22.27 213 LYS C C 1
ATOM 6741 O O . LYS C 1 213 ? 52.620 71.240 35.426 1.00 21.90 213 LYS C O 1
ATOM 6747 N N . ALA C 1 214 ? 52.308 70.842 37.604 1.00 18.54 214 ALA C N 1
ATOM 6748 C CA . ALA C 1 214 ? 53.728 71.005 38.008 1.00 17.10 214 ALA C CA 1
ATOM 6749 C C . ALA C 1 214 ? 54.600 69.970 37.289 1.00 16.73 214 ALA C C 1
ATOM 6750 O O . ALA C 1 214 ? 55.753 70.282 36.970 1.00 16.75 214 ALA C O 1
ATOM 6752 N N . VAL C 1 215 ? 54.053 68.792 37.009 1.00 16.01 215 VAL C N 1
ATOM 6753 C CA . VAL C 1 215 ? 54.820 67.726 36.308 1.00 16.78 215 VAL C CA 1
ATOM 6754 C C . VAL C 1 215 ? 55.166 68.254 34.916 1.00 18.97 215 VAL C C 1
ATOM 6755 O O . VAL C 1 215 ? 56.258 67.897 34.418 1.00 18.25 215 VAL C O 1
ATOM 6759 N N . GLY C 1 216 ? 54.300 69.096 34.337 1.00 20.89 216 GLY C N 1
ATOM 6760 C CA . GLY C 1 216 ? 54.531 69.731 33.020 1.00 22.99 216 GLY C CA 1
ATOM 6761 C C . GLY C 1 216 ? 55.698 70.710 33.050 1.00 25.42 216 GLY C C 1
ATOM 6762 O O . GLY C 1 216 ? 56.259 70.989 31.984 1.00 28.72 216 GLY C O 1
ATOM 6763 N N . LEU C 1 217 ? 56.033 71.262 34.210 1.00 26.13 217 LEU C N 1
ATOM 6764 C CA . LEU C 1 217 ? 57.200 72.167 34.347 1.00 28.43 217 LEU C CA 1
ATOM 6765 C C . LEU C 1 217 ? 58.491 71.358 34.471 1.00 27.63 217 LEU C C 1
ATOM 6766 O O . LEU C 1 217 ? 59.481 71.795 33.867 1.00 30.01 217 LEU C O 1
ATOM 6771 N N A CYS C 1 218 ? 58.487 70.227 35.204 0.57 25.10 218 CYS C N 1
ATOM 6772 N N B CYS C 1 218 ? 58.483 70.227 35.178 0.43 26.04 218 CYS C N 1
ATOM 6773 C CA A CYS C 1 218 ? 59.692 69.364 35.422 0.57 23.13 218 CYS C CA 1
ATOM 6774 C CA B CYS C 1 218 ? 59.710 69.406 35.374 0.43 24.55 218 CYS C CA 1
ATOM 6775 C C A CYS C 1 218 ? 59.907 68.458 34.193 0.57 22.14 218 CYS C C 1
ATOM 6776 C C B CYS C 1 218 ? 59.905 68.449 34.189 0.43 22.97 218 CYS C C 1
ATOM 6777 O O A CYS C 1 218 ? 61.074 68.080 33.940 0.57 22.28 218 CYS C O 1
ATOM 6778 O O B CYS C 1 218 ? 61.064 68.061 33.947 0.43 23.01 218 CYS C O 1
ATOM 6783 N N . LEU C 1 219 ? 58.828 68.119 33.464 1.00 21.20 219 LEU C N 1
ATOM 6784 C CA . LEU C 1 219 ? 58.878 67.318 32.212 1.00 20.93 219 LEU C CA 1
ATOM 6785 C C . LEU C 1 219 ? 58.132 68.086 31.120 1.00 21.76 219 LEU C C 1
ATOM 6786 O O . LEU C 1 219 ? 56.950 67.847 30.869 1.00 19.26 219 LEU C O 1
ATOM 6791 N N . PRO C 1 220 ? 58.800 69.062 30.458 1.00 24.15 220 PRO C N 1
ATOM 6792 C CA . PRO C 1 220 ? 58.134 69.957 29.508 1.00 24.95 220 PRO C CA 1
ATOM 6793 C C . PRO C 1 220 ? 57.323 69.255 28.408 1.00 23.41 220 PRO C C 1
ATOM 6794 O O . PRO C 1 220 ? 56.357 69.836 27.959 1.00 24.00 220 PRO C O 1
ATOM 6798 N N . GLU C 1 221 ? 57.694 68.029 28.039 1.00 24.59 221 GLU C N 1
ATOM 6799 C CA . GLU C 1 221 ? 56.967 67.214 27.028 1.00 25.22 221 GLU C CA 1
ATOM 6800 C C . GLU C 1 221 ? 55.519 66.969 27.499 1.00 23.47 221 GLU C C 1
ATOM 6801 O O . GLU C 1 221 ? 54.674 66.648 26.643 1.00 24.33 221 GLU C O 1
ATOM 6807 N N . LEU C 1 222 ? 55.229 67.116 28.802 1.00 20.36 222 LEU C N 1
ATOM 6808 C CA . LEU C 1 222 ? 53.890 66.823 29.371 1.00 19.80 222 LEU C CA 1
ATOM 6809 C C . LEU C 1 222 ? 53.118 68.119 29.654 1.00 19.81 222 LEU C C 1
ATOM 6810 O O . LEU C 1 222 ? 52.021 68.046 30.248 1.00 18.39 222 LEU C O 1
ATOM 6815 N N . LYS C 1 223 ? 53.620 69.278 29.221 1.00 20.15 223 LYS C N 1
ATOM 6816 C CA . LYS C 1 223 ? 52.881 70.560 29.375 1.00 21.20 223 LYS C CA 1
ATOM 6817 C C . LYS C 1 223 ? 51.514 70.440 28.681 1.00 19.54 223 LYS C C 1
ATOM 6818 O O . LYS C 1 223 ? 51.480 70.019 27.515 1.00 19.46 223 LYS C O 1
ATOM 6824 N N . GLY C 1 224 ? 50.428 70.773 29.384 1.00 17.78 224 GLY C N 1
ATOM 6825 C CA . GLY C 1 224 ? 49.053 70.759 28.847 1.00 17.49 224 GLY C CA 1
ATOM 6826 C C . GLY C 1 224 ? 48.442 69.367 28.769 1.00 16.49 224 GLY C C 1
ATOM 6827 O O . GLY C 1 224 ? 47.273 69.255 28.324 1.00 17.61 224 GLY C O 1
ATOM 6828 N N . LYS C 1 225 ? 49.161 68.328 29.199 1.00 15.48 225 LYS C N 1
ATOM 6829 C CA . LYS C 1 225 ? 48.715 66.921 29.013 1.00 14.96 225 LYS C CA 1
ATOM 6830 C C . LYS C 1 225 ? 48.188 66.323 30.320 1.00 14.00 225 LYS C C 1
ATOM 6831 O O . LYS C 1 225 ? 47.647 65.224 30.249 1.00 13.06 225 LYS C O 1
ATOM 6837 N N . LEU C 1 226 ? 48.360 66.995 31.457 1.00 13.95 226 LEU C N 1
ATOM 6838 C CA . LEU C 1 226 ? 47.978 66.421 32.774 1.00 15.03 226 LEU C CA 1
ATOM 6839 C C . LEU C 1 226 ? 47.226 67.469 33.584 1.00 15.12 226 LEU C C 1
ATOM 6840 O O . LEU C 1 226 ? 47.667 68.632 33.632 1.00 16.49 226 LEU C O 1
ATOM 6845 N N . THR C 1 227 ? 46.183 67.048 34.284 1.00 14.18 227 THR C N 1
ATOM 6846 C CA . THR C 1 227 ? 45.661 67.841 35.419 1.00 14.53 227 THR C CA 1
ATOM 6847 C C . THR C 1 227 ? 45.133 66.875 36.470 1.00 12.79 227 THR C C 1
ATOM 6848 O O . THR C 1 227 ? 45.314 65.660 36.324 1.00 11.02 227 THR C O 1
ATOM 6852 N N . GLY C 1 228 ? 44.572 67.409 37.539 1.00 11.60 228 GLY C N 1
ATOM 6853 C CA . GLY C 1 228 ? 44.169 66.535 38.643 1.00 11.46 228 GLY C CA 1
ATOM 6854 C C . GLY C 1 228 ? 43.545 67.283 39.784 1.00 11.02 228 GLY C C 1
ATOM 6855 O O . GLY C 1 228 ? 43.322 68.508 39.679 1.00 11.57 228 GLY C O 1
ATOM 6856 N N . MET C 1 229 ? 43.274 66.531 40.839 1.00 10.59 229 MET C N 1
ATOM 6857 C CA . MET C 1 229 ? 42.543 67.000 42.035 1.00 10.70 229 MET C CA 1
ATOM 6858 C C . MET C 1 229 ? 42.940 66.100 43.206 1.00 9.81 229 MET C C 1
ATOM 6859 O O . MET C 1 229 ? 43.666 65.102 43.004 1.00 8.93 229 MET C O 1
ATOM 6864 N N . ALA C 1 230 ? 42.471 66.430 44.401 1.00 8.52 230 ALA C N 1
ATOM 6865 C CA . ALA C 1 230 ? 42.766 65.656 45.620 1.00 8.38 230 ALA C CA 1
ATOM 6866 C C . ALA C 1 230 ? 41.492 65.416 46.414 1.00 8.08 230 ALA C C 1
ATOM 6867 O O . ALA C 1 230 ? 40.521 66.190 46.298 1.00 7.53 230 ALA C O 1
ATOM 6869 N N . PHE C 1 231 ? 41.521 64.375 47.232 1.00 8.34 231 PHE C N 1
ATOM 6870 C CA . PHE C 1 231 ? 40.575 64.166 48.347 1.00 8.34 231 PHE C CA 1
ATOM 6871 C C . PHE C 1 231 ? 41.399 64.007 49.619 1.00 8.63 231 PHE C C 1
ATOM 6872 O O . PHE C 1 231 ? 42.216 63.072 49.681 1.00 9.26 231 PHE C O 1
ATOM 6880 N N . ARG C 1 232 ? 41.179 64.876 50.599 1.00 8.08 232 ARG C N 1
ATOM 6881 C CA . ARG C 1 232 ? 41.764 64.714 51.951 1.00 8.61 232 ARG C CA 1
ATOM 6882 C C . ARG C 1 232 ? 40.890 63.746 52.746 1.00 7.92 232 ARG C C 1
ATOM 6883 O O . ARG C 1 232 ? 39.661 63.920 52.729 1.00 7.47 232 ARG C O 1
ATOM 6891 N N . VAL C 1 233 ? 41.503 62.756 53.397 1.00 7.17 233 VAL C N 1
ATOM 6892 C CA . VAL C 1 233 ? 40.743 61.717 54.144 1.00 7.29 233 VAL C CA 1
ATOM 6893 C C . VAL C 1 233 ? 41.331 61.537 55.535 1.00 7.43 233 VAL C C 1
ATOM 6894 O O . VAL C 1 233 ? 42.451 61.971 55.800 1.00 7.23 233 VAL C O 1
ATOM 6898 N N . PRO C 1 234 ? 40.561 60.916 56.462 1.00 7.27 234 PRO C N 1
ATOM 6899 C CA . PRO C 1 234 ? 40.987 60.773 57.857 1.00 7.51 234 PRO C CA 1
ATOM 6900 C C . PRO C 1 234 ? 42.073 59.730 58.145 1.00 7.55 234 PRO C C 1
ATOM 6901 O O . PRO C 1 234 ? 41.826 58.779 58.880 1.00 7.41 234 PRO C O 1
ATOM 6905 N N . VAL C 1 235 ? 43.267 59.938 57.600 1.00 7.83 235 VAL C N 1
ATOM 6906 C CA . VAL C 1 235 ? 44.507 59.267 58.089 1.00 7.91 235 VAL C CA 1
ATOM 6907 C C . VAL C 1 235 ? 45.531 60.355 58.401 1.00 7.48 235 VAL C C 1
ATOM 6908 O O . VAL C 1 235 ? 45.509 61.405 57.744 1.00 7.54 235 VAL C O 1
ATOM 6912 N N . ALA C 1 236 ? 46.398 60.102 59.376 1.00 7.33 236 ALA C N 1
ATOM 6913 C CA . ALA C 1 236 ? 47.345 61.117 59.882 1.00 7.30 236 ALA C CA 1
ATOM 6914 C C . ALA C 1 236 ? 48.572 61.206 58.973 1.00 7.02 236 ALA C C 1
ATOM 6915 O O . ALA C 1 236 ? 49.305 62.194 59.084 1.00 6.97 236 ALA C O 1
ATOM 6917 N N . ASP C 1 237 ? 48.811 60.210 58.124 1.00 7.05 237 ASP C N 1
ATOM 6918 C CA . ASP C 1 237 ? 49.983 60.229 57.210 1.00 7.09 237 ASP C CA 1
ATOM 6919 C C . ASP C 1 237 ? 49.819 59.134 56.165 1.00 7.10 237 ASP C C 1
ATOM 6920 O O . ASP C 1 237 ? 49.092 58.161 56.430 1.00 7.65 237 ASP C O 1
ATOM 6925 N N . VAL C 1 238 ? 50.502 59.332 55.042 1.00 6.87 238 VAL C N 1
ATOM 6926 C CA . VAL C 1 238 ? 50.582 58.461 53.842 1.00 6.41 238 VAL C CA 1
ATOM 6927 C C . VAL C 1 238 ? 49.412 58.777 52.906 1.00 6.27 238 VAL C C 1
ATOM 6928 O O . VAL C 1 238 ? 48.239 58.898 53.334 1.00 6.25 238 VAL C O 1
ATOM 6932 N N . SER C 1 239 ? 49.760 58.908 51.638 1.00 6.29 239 SER C N 1
ATOM 6933 C CA . SER C 1 239 ? 48.863 59.371 50.567 1.00 6.22 239 SER C CA 1
ATOM 6934 C C . SER C 1 239 ? 49.073 58.469 49.356 1.00 6.28 239 SER C C 1
ATOM 6935 O O . SER C 1 239 ? 50.050 57.687 49.334 1.00 6.41 239 SER C O 1
ATOM 6938 N N . VAL C 1 240 ? 48.185 58.555 48.380 1.00 6.32 240 VAL C N 1
ATOM 6939 C CA . VAL C 1 240 ? 48.272 57.674 47.189 1.00 6.65 240 VAL C CA 1
ATOM 6940 C C . VAL C 1 240 ? 47.847 58.473 45.959 1.00 7.29 240 VAL C C 1
ATOM 6941 O O . VAL C 1 240 ? 46.883 59.243 46.034 1.00 7.22 240 VAL C O 1
ATOM 6945 N N . VAL C 1 241 ? 48.585 58.283 44.875 1.00 7.71 241 VAL C N 1
ATOM 6946 C CA . VAL C 1 241 ? 48.281 58.838 43.537 1.00 8.29 241 VAL C CA 1
ATOM 6947 C C . VAL C 1 241 ? 47.541 57.764 42.746 1.00 8.57 241 VAL C C 1
ATOM 6948 O O . VAL C 1 241 ? 47.967 56.593 42.733 1.00 8.66 241 VAL C O 1
ATOM 6952 N N . ASP C 1 242 ? 46.469 58.192 42.106 1.00 9.32 242 ASP C N 1
ATOM 6953 C CA . ASP C 1 242 ? 45.618 57.401 41.200 1.00 9.77 242 ASP C CA 1
ATOM 6954 C C . ASP C 1 242 ? 45.704 58.106 39.845 1.00 9.38 242 ASP C C 1
ATOM 6955 O O . ASP C 1 242 ? 45.096 59.176 39.705 1.00 9.16 242 ASP C O 1
ATOM 6960 N N . LEU C 1 243 ? 46.538 57.592 38.940 1.00 8.87 243 LEU C N 1
ATOM 6961 C CA . LEU C 1 243 ? 46.810 58.241 37.634 1.00 9.17 243 LEU C CA 1
ATOM 6962 C C . LEU C 1 243 ? 46.036 57.494 36.552 1.00 9.14 243 LEU C C 1
ATOM 6963 O O . LEU C 1 243 ? 46.342 56.318 36.308 1.00 9.04 243 LEU C O 1
ATOM 6968 N N . THR C 1 244 ? 45.087 58.167 35.916 1.00 9.77 244 THR C N 1
ATOM 6969 C CA . THR C 1 244 ? 44.359 57.631 34.744 1.00 10.36 244 THR C CA 1
ATOM 6970 C C . THR C 1 244 ? 45.055 58.187 33.507 1.00 10.46 244 THR C C 1
ATOM 6971 O O . THR C 1 244 ? 45.058 59.404 33.339 1.00 10.84 244 THR C O 1
ATOM 6975 N N . VAL C 1 245 ? 45.661 57.327 32.700 1.00 11.18 245 VAL C N 1
ATOM 6976 C CA . VAL C 1 245 ? 46.575 57.802 31.627 1.00 11.29 245 VAL C CA 1
ATOM 6977 C C . VAL C 1 245 ? 46.230 57.105 30.311 1.00 11.45 245 VAL C C 1
ATOM 6978 O O . VAL C 1 245 ? 45.958 55.899 30.317 1.00 10.48 245 VAL C O 1
ATOM 6982 N N . LYS C 1 246 ? 46.182 57.896 29.237 1.00 11.72 246 LYS C N 1
ATOM 6983 C CA . LYS C 1 246 ? 46.117 57.415 27.840 1.00 13.29 246 LYS C CA 1
ATOM 6984 C C . LYS C 1 246 ? 47.540 57.471 27.285 1.00 12.21 246 LYS C C 1
ATOM 6985 O O . LYS C 1 246 ? 48.110 58.576 27.230 1.00 11.73 246 LYS C O 1
ATOM 6991 N N . LEU C 1 247 ? 48.103 56.315 26.939 1.00 12.52 247 LEU C N 1
ATOM 6992 C CA . LEU C 1 247 ? 49.501 56.242 26.448 1.00 13.14 247 LEU C CA 1
ATOM 6993 C C . LEU C 1 247 ? 49.511 56.413 24.925 1.00 13.51 247 LEU C C 1
ATOM 6994 O O . LEU C 1 247 ? 48.462 56.208 24.288 1.00 14.71 247 LEU C O 1
ATOM 6999 N N . SER C 1 248 ? 50.666 56.780 24.375 1.00 14.67 248 SER C N 1
ATOM 7000 C CA . SER C 1 248 ? 50.875 57.048 22.928 1.00 15.84 248 SER C CA 1
ATOM 7001 C C . SER C 1 248 ? 51.088 55.741 22.163 1.00 17.58 248 SER C C 1
ATOM 7002 O O . SER C 1 248 ? 50.917 55.761 20.929 1.00 19.21 248 SER C O 1
ATOM 7005 N N . SER C 1 249 ? 51.462 54.663 22.851 1.00 16.36 249 SER C N 1
ATOM 7006 C CA . SER C 1 249 ? 51.735 53.342 22.229 1.00 17.17 249 SER C CA 1
ATOM 7007 C C . SER C 1 249 ? 50.935 52.262 22.958 1.00 16.93 249 SER C C 1
ATOM 7008 O O . SER C 1 249 ? 50.690 52.409 24.170 1.00 17.65 249 SER C O 1
ATOM 7011 N N . ALA C 1 250 ? 50.509 51.240 22.226 1.00 16.25 250 ALA C N 1
ATOM 7012 C CA . ALA C 1 250 ? 49.734 50.114 22.780 1.00 16.29 250 ALA C CA 1
ATOM 7013 C C . ALA C 1 250 ? 50.676 49.261 23.624 1.00 15.90 250 ALA C C 1
ATOM 7014 O O . ALA C 1 250 ? 51.805 48.964 23.188 1.00 16.19 250 ALA C O 1
ATOM 7016 N N . THR C 1 251 ? 50.233 48.879 24.816 1.00 15.09 251 THR C N 1
ATOM 7017 C CA . THR C 1 251 ? 51.056 48.073 25.734 1.00 15.23 251 THR C CA 1
ATOM 7018 C C . THR C 1 251 ? 50.117 47.205 26.565 1.00 14.91 251 THR C C 1
ATOM 7019 O O . THR C 1 251 ? 48.913 47.125 26.250 1.00 16.06 251 THR C O 1
ATOM 7023 N N . THR C 1 252 ? 50.685 46.508 27.529 1.00 14.74 252 THR C N 1
ATOM 7024 C CA . THR C 1 252 ? 49.928 45.665 28.477 1.00 14.09 252 THR C CA 1
ATOM 7025 C C . THR C 1 252 ? 50.203 46.201 29.874 1.00 13.51 252 THR C C 1
ATOM 7026 O O . THR C 1 252 ? 51.244 46.862 30.069 1.00 13.01 252 THR C O 1
ATOM 7030 N N . TYR C 1 253 ? 49.309 45.903 30.805 1.00 12.44 253 TYR C N 1
ATOM 7031 C CA . TYR C 1 253 ? 49.528 46.265 32.225 1.00 12.28 253 TYR C CA 1
ATOM 7032 C C . TYR C 1 253 ? 50.855 45.652 32.693 1.00 12.37 253 TYR C C 1
ATOM 7033 O O . TYR C 1 253 ? 51.640 46.328 33.403 1.00 11.69 253 TYR C O 1
ATOM 7042 N N . GLU C 1 254 ? 51.134 44.414 32.286 1.00 12.73 254 GLU C N 1
ATOM 7043 C CA . GLU C 1 254 ? 52.364 43.696 32.703 1.00 13.88 254 GLU C CA 1
ATOM 7044 C C . GLU C 1 254 ? 53.608 44.444 32.190 1.00 12.82 254 GLU C C 1
ATOM 7045 O O . GLU C 1 254 ? 54.602 44.502 32.923 1.00 13.34 254 GLU C O 1
ATOM 7051 N N . ALA C 1 255 ? 53.568 45.006 30.978 1.00 12.69 255 ALA C N 1
ATOM 7052 C CA . ALA C 1 255 ? 54.693 45.766 30.386 1.00 11.86 255 ALA C CA 1
ATOM 7053 C C . ALA C 1 255 ? 54.916 47.062 31.174 1.00 11.22 255 ALA C C 1
ATOM 7054 O O . ALA C 1 255 ? 56.074 47.485 31.323 1.00 11.14 255 ALA C O 1
ATOM 7056 N N . ILE C 1 256 ? 53.839 47.694 31.637 1.00 10.85 256 ILE C N 1
ATOM 7057 C CA . ILE C 1 256 ? 53.955 48.898 32.499 1.00 10.30 256 ILE C CA 1
ATOM 7058 C C . ILE C 1 256 ? 54.646 48.484 33.798 1.00 10.49 256 ILE C C 1
ATOM 7059 O O . ILE C 1 256 ? 55.584 49.177 34.209 1.00 9.48 256 ILE C O 1
ATOM 7064 N N . CYS C 1 257 ? 54.180 47.404 34.432 1.00 10.68 257 CYS C N 1
ATOM 7065 C CA . CYS C 1 257 ? 54.792 46.898 35.684 1.00 11.26 257 CYS C CA 1
ATOM 7066 C C . CYS C 1 257 ? 56.290 46.673 35.452 1.00 11.61 257 CYS C C 1
ATOM 7067 O O . CYS C 1 257 ? 57.100 47.140 36.267 1.00 11.38 257 CYS C O 1
ATOM 7070 N N . GLU C 1 258 ? 56.653 45.993 34.363 1.00 12.13 258 GLU C N 1
ATOM 7071 C CA . GLU C 1 258 ? 58.074 45.675 34.067 1.00 13.32 258 GLU C CA 1
ATOM 7072 C C . GLU C 1 258 ? 58.871 46.972 33.890 1.00 12.33 258 GLU C C 1
ATOM 7073 O O . GLU C 1 258 ? 60.010 47.024 34.366 1.00 12.40 258 GLU C O 1
ATOM 7079 N N . ALA C 1 259 ? 58.312 47.993 33.232 1.00 11.37 259 ALA C N 1
ATOM 7080 C CA . ALA C 1 259 ? 59.014 49.273 32.986 1.00 10.96 259 ALA C CA 1
ATOM 7081 C C . ALA C 1 259 ? 59.269 49.967 34.325 1.00 11.08 259 ALA C C 1
ATOM 7082 O O . ALA C 1 259 ? 60.366 50.522 34.519 1.00 10.98 259 ALA C O 1
ATOM 7084 N N . VAL C 1 260 ? 58.289 49.944 35.229 1.00 10.89 260 VAL C N 1
ATOM 7085 C CA . VAL C 1 260 ? 58.445 50.621 36.544 1.00 11.22 260 VAL C CA 1
ATOM 7086 C C . VAL C 1 260 ? 59.459 49.830 37.389 1.00 11.77 260 VAL C C 1
ATOM 7087 O O . VAL C 1 260 ? 60.324 50.448 38.014 1.00 10.85 260 VAL C O 1
ATOM 7091 N N . LYS C 1 261 ? 59.331 48.501 37.416 1.00 12.67 261 LYS C N 1
ATOM 7092 C CA . LYS C 1 261 ? 60.262 47.610 38.153 1.00 14.56 261 LYS C CA 1
ATOM 7093 C C . LYS C 1 261 ? 61.693 47.885 37.656 1.00 14.38 261 LYS C C 1
ATOM 7094 O O . LYS C 1 261 ? 62.605 48.069 38.485 1.00 13.98 261 LYS C O 1
ATOM 7100 N N . HIS C 1 262 ? 61.884 47.934 36.337 1.00 15.09 262 HIS C N 1
ATOM 7101 C CA . HIS C 1 262 ? 63.208 48.191 35.716 1.00 15.94 262 HIS C CA 1
ATOM 7102 C C . HIS C 1 262 ? 63.729 49.571 36.135 1.00 15.06 262 HIS C C 1
ATOM 7103 O O . HIS C 1 262 ? 64.886 49.666 36.529 1.00 15.22 262 HIS C O 1
ATOM 7110 N N . ALA C 1 263 ? 62.901 50.614 36.066 1.00 13.56 263 ALA C N 1
ATOM 7111 C CA . ALA C 1 263 ? 63.273 51.990 36.484 1.00 12.75 263 ALA C CA 1
ATOM 7112 C C . ALA C 1 263 ? 63.701 51.991 37.958 1.00 12.40 263 ALA C C 1
ATOM 7113 O O . ALA C 1 263 ? 64.726 52.621 38.277 1.00 12.41 263 ALA C O 1
ATOM 7115 N N . ALA C 1 264 ? 62.967 51.302 38.837 1.00 12.50 264 ALA C N 1
ATOM 7116 C CA . ALA C 1 264 ? 63.277 51.240 40.286 1.00 13.09 264 ALA C CA 1
ATOM 7117 C C . ALA C 1 264 ? 64.660 50.598 40.501 1.00 14.11 264 ALA C C 1
ATOM 7118 O O . ALA C 1 264 ? 65.329 50.930 41.495 1.00 15.15 264 ALA C O 1
ATOM 7120 N N . ASN C 1 265 ? 65.089 49.724 39.584 1.00 14.68 265 ASN C N 1
ATOM 7121 C CA . ASN C 1 265 ? 66.371 48.974 39.674 1.00 16.69 265 ASN C CA 1
ATOM 7122 C C . ASN C 1 265 ? 67.515 49.746 39.002 1.00 17.71 265 ASN C C 1
ATOM 7123 O O . ASN C 1 265 ? 68.669 49.304 39.157 1.00 19.52 265 ASN C O 1
ATOM 7128 N N . THR C 1 266 ? 67.224 50.815 38.257 1.00 18.03 266 THR C N 1
ATOM 7129 C CA . THR C 1 266 ? 68.220 51.560 37.442 1.00 18.27 266 THR C CA 1
ATOM 7130 C C . THR C 1 266 ? 68.056 53.071 37.671 1.00 18.23 266 THR C C 1
ATOM 7131 O O . THR C 1 266 ? 68.555 53.579 38.706 1.00 18.64 266 THR C O 1
ATOM 7135 N N . SER C 1 267 ? 67.378 53.767 36.755 1.00 17.85 267 SER C N 1
ATOM 7136 C CA . SER C 1 267 ? 67.343 55.249 36.668 1.00 17.98 267 SER C CA 1
ATOM 7137 C C . SER C 1 267 ? 66.647 55.866 37.891 1.00 16.69 267 SER C C 1
ATOM 7138 O O . SER C 1 267 ? 66.971 57.019 38.222 1.00 16.64 267 SER C O 1
ATOM 7141 N N . MET C 1 268 ? 65.722 55.142 38.527 1.00 14.65 268 MET C N 1
ATOM 7142 C CA . MET C 1 268 ? 64.903 55.677 39.651 1.00 14.60 268 MET C CA 1
ATOM 7143 C C . MET C 1 268 ? 65.303 55.009 40.973 1.00 14.18 268 MET C C 1
ATOM 7144 O O . MET C 1 268 ? 64.494 55.041 41.923 1.00 11.46 268 MET C O 1
ATOM 7149 N N . LYS C 1 269 ? 66.518 54.481 41.039 1.00 14.69 269 LYS C N 1
ATOM 7150 C CA . LYS C 1 269 ? 67.017 53.874 42.289 1.00 17.57 269 LYS C CA 1
ATOM 7151 C C . LYS C 1 269 ? 66.884 54.895 43.418 1.00 16.78 269 LYS C C 1
ATOM 7152 O O . LYS C 1 269 ? 67.287 56.025 43.160 1.00 16.62 269 LYS C O 1
ATOM 7158 N N . ASN C 1 270 ? 66.313 54.446 44.564 1.00 17.16 270 ASN C N 1
ATOM 7159 C CA . ASN C 1 270 ? 66.128 55.261 45.793 1.00 17.90 270 ASN C CA 1
ATOM 7160 C C . ASN C 1 270 ? 65.011 56.292 45.627 1.00 15.40 270 ASN C C 1
ATOM 7161 O O . ASN C 1 270 ? 64.729 57.001 46.621 1.00 16.45 270 ASN C O 1
ATOM 7166 N N . ILE C 1 271 ? 64.374 56.379 44.459 1.00 12.60 271 ILE C N 1
ATOM 7167 C CA . ILE C 1 271 ? 63.272 57.359 44.221 1.00 11.28 271 ILE C CA 1
ATOM 7168 C C . ILE C 1 271 ? 61.958 56.589 44.078 1.00 10.75 271 ILE C C 1
ATOM 7169 O O . ILE C 1 271 ? 60.998 56.911 44.791 1.00 10.09 271 ILE C O 1
ATOM 7174 N N . MET C 1 272 ? 61.927 55.623 43.163 1.00 10.52 272 MET C N 1
ATOM 7175 C CA . MET C 1 272 ? 60.747 54.753 42.961 1.00 11.13 272 MET C CA 1
ATOM 7176 C C . MET C 1 272 ? 61.025 53.376 43.554 1.00 10.91 272 MET C C 1
ATOM 7177 O O . MET C 1 272 ? 62.181 52.892 43.497 1.00 10.97 272 MET C O 1
ATOM 7182 N N . TYR C 1 273 ? 59.977 52.767 44.097 1.00 10.67 273 TYR C N 1
ATOM 7183 C CA . TYR C 1 273 ? 59.981 51.357 44.547 1.00 11.24 273 TYR C CA 1
ATOM 7184 C C . TYR C 1 273 ? 58.805 50.662 43.863 1.00 10.92 273 TYR C C 1
ATOM 7185 O O . TYR C 1 273 ? 57.796 51.307 43.539 1.00 11.05 273 TYR C O 1
ATOM 7194 N N . TYR C 1 274 ? 58.965 49.371 43.604 1.00 11.01 274 TYR C N 1
ATOM 7195 C CA . TYR C 1 274 ? 57.946 48.519 42.953 1.00 10.99 274 TYR C CA 1
ATOM 7196 C C . TYR C 1 274 ? 57.525 47.442 43.948 1.00 10.76 274 TYR C C 1
ATOM 7197 O O . TYR C 1 274 ? 58.407 46.732 44.448 1.00 11.35 274 TYR C O 1
ATOM 7206 N N . THR C 1 275 ? 56.228 47.320 44.232 1.00 10.55 275 THR C N 1
ATOM 7207 C CA . THR C 1 275 ? 55.681 46.237 45.086 1.00 10.72 275 THR C CA 1
ATOM 7208 C C . THR C 1 275 ? 54.554 45.498 44.362 1.00 10.55 275 THR C C 1
ATOM 7209 O O . THR C 1 275 ? 53.828 46.115 43.541 1.00 9.57 275 THR C O 1
ATOM 7213 N N . GLU C 1 276 ? 54.417 44.204 44.666 1.00 10.93 276 GLU C N 1
ATOM 7214 C CA . GLU C 1 276 ? 53.247 43.382 44.280 1.00 12.42 276 GLU C CA 1
ATOM 7215 C C . GLU C 1 276 ? 52.529 42.893 45.539 1.00 11.54 276 GLU C C 1
ATOM 7216 O O . GLU C 1 276 ? 51.646 42.047 45.408 1.00 12.79 276 GLU C O 1
ATOM 7222 N N . GLU C 1 277 ? 52.870 43.425 46.710 1.00 11.04 277 GLU C N 1
ATOM 7223 C CA A GLU C 1 277 ? 52.260 43.000 48.002 0.46 11.16 277 GLU C CA 1
ATOM 7224 C CA B GLU C 1 277 ? 52.244 42.985 47.983 0.54 10.96 277 GLU C CA 1
ATOM 7225 C C . GLU C 1 277 ? 50.879 43.658 48.160 1.00 10.45 277 GLU C C 1
ATOM 7226 O O . GLU C 1 277 ? 50.623 44.679 47.500 1.00 10.17 277 GLU C O 1
ATOM 7237 N N . ALA C 1 278 ? 50.033 43.083 49.013 1.00 9.72 278 ALA C N 1
ATOM 7238 C CA . ALA C 1 278 ? 48.666 43.560 49.324 1.00 9.15 278 ALA C CA 1
ATOM 7239 C C . ALA C 1 278 ? 48.744 44.731 50.308 1.00 8.57 278 ALA C C 1
ATOM 7240 O O . ALA C 1 278 ? 48.279 44.629 51.451 1.00 8.72 278 ALA C O 1
ATOM 7242 N N . VAL C 1 279 ? 49.315 45.842 49.866 1.00 8.11 279 VAL C N 1
ATOM 7243 C CA . VAL C 1 279 ? 49.705 46.954 50.780 1.00 7.72 279 VAL C CA 1
ATOM 7244 C C . VAL C 1 279 ? 48.487 47.822 51.127 1.00 7.25 279 VAL C C 1
ATOM 7245 O O . VAL C 1 279 ? 47.537 47.938 50.335 1.00 7.03 279 VAL C O 1
ATOM 7249 N N . VAL C 1 280 ? 48.561 48.463 52.280 1.00 6.38 280 VAL C N 1
ATOM 7250 C CA . VAL C 1 280 ? 47.620 49.535 52.695 1.00 6.10 280 VAL C CA 1
ATOM 7251 C C . VAL C 1 280 ? 48.468 50.707 53.193 1.00 5.95 280 VAL C C 1
ATOM 7252 O O . VAL C 1 280 ? 49.690 50.556 53.350 1.00 5.94 280 VAL C O 1
ATOM 7256 N N . SER C 1 281 ? 47.839 51.844 53.433 1.00 6.05 281 SER C N 1
ATOM 7257 C CA . SER C 1 281 ? 48.587 53.100 53.674 1.00 6.04 281 SER C CA 1
ATOM 7258 C C . SER C 1 281 ? 49.576 52.930 54.835 1.00 6.17 281 SER C C 1
ATOM 7259 O O . SER C 1 281 ? 50.714 53.380 54.714 1.00 6.19 281 SER C O 1
ATOM 7262 N N . SER C 1 282 ? 49.185 52.283 55.934 1.00 6.52 282 SER C N 1
ATOM 7263 C CA . SER C 1 282 ? 50.046 52.192 57.139 1.00 6.86 282 SER C CA 1
ATOM 7264 C C . SER C 1 282 ? 51.369 51.482 56.819 1.00 6.87 282 SER C C 1
ATOM 7265 O O . SER C 1 282 ? 52.338 51.671 57.564 1.00 6.89 282 SER C O 1
ATOM 7268 N N . ASP C 1 283 ? 51.420 50.668 55.768 1.00 7.05 283 ASP C N 1
ATOM 7269 C CA . ASP C 1 283 ? 52.638 49.905 55.389 1.00 7.55 283 ASP C CA 1
ATOM 7270 C C . ASP C 1 283 ? 53.732 50.865 54.909 1.00 7.72 283 ASP C C 1
ATOM 7271 O O . ASP C 1 283 ? 54.908 50.434 54.849 1.00 8.63 283 ASP C O 1
ATOM 7276 N N . PHE C 1 284 ? 53.382 52.116 54.598 1.00 7.43 284 PHE C N 1
ATOM 7277 C CA . PHE C 1 284 ? 54.333 53.127 54.071 1.00 7.71 284 PHE C CA 1
ATOM 7278 C C . PHE C 1 284 ? 54.711 54.165 55.121 1.00 7.77 284 PHE C C 1
ATOM 7279 O O . PHE C 1 284 ? 55.453 55.091 54.776 1.00 7.22 284 PHE C O 1
ATOM 7287 N N . ILE C 1 285 ? 54.250 54.027 56.363 1.00 8.14 285 ILE C N 1
ATOM 7288 C CA . ILE C 1 285 ? 54.683 54.972 57.435 1.00 8.75 285 ILE C CA 1
ATOM 7289 C C . ILE C 1 285 ? 56.188 54.777 57.643 1.00 8.64 285 ILE C C 1
ATOM 7290 O O . ILE C 1 285 ? 56.602 53.675 58.028 1.00 8.69 285 ILE C O 1
ATOM 7295 N N . GLY C 1 286 ? 56.974 55.812 57.357 1.00 8.78 286 GLY C N 1
ATOM 7296 C CA . GLY C 1 286 ? 58.440 55.788 57.471 1.00 8.88 286 GLY C CA 1
ATOM 7297 C C . GLY C 1 286 ? 59.111 55.425 56.160 1.00 9.25 286 GLY C C 1
ATOM 7298 O O . GLY C 1 286 ? 60.341 55.349 56.134 1.00 9.10 286 GLY C O 1
ATOM 7309 N N . GLU C 1 288 ? 60.857 55.940 52.751 1.00 9.58 288 GLU C N 1
ATOM 7310 C CA . GLU C 1 288 ? 61.690 57.069 52.274 1.00 10.26 288 GLU C CA 1
ATOM 7311 C C . GLU C 1 288 ? 61.590 57.268 50.755 1.00 9.85 288 GLU C C 1
ATOM 7312 O O . GLU C 1 288 ? 62.123 58.282 50.272 1.00 9.57 288 GLU C O 1
ATOM 7318 N N . TYR C 1 289 ? 60.928 56.377 50.016 1.00 9.27 289 TYR C N 1
ATOM 7319 C CA . TYR C 1 289 ? 60.771 56.520 48.544 1.00 9.12 289 TYR C CA 1
ATOM 7320 C C . TYR C 1 289 ? 59.815 57.669 48.219 1.00 8.67 289 TYR C C 1
ATOM 7321 O O . TYR C 1 289 ? 58.942 58.007 49.019 1.00 8.76 289 TYR C O 1
ATOM 7330 N N . SER C 1 290 ? 59.990 58.263 47.043 1.00 8.23 290 SER C N 1
ATOM 7331 C CA . SER C 1 290 ? 59.079 59.307 46.510 1.00 8.32 290 SER C CA 1
ATOM 7332 C C . SER C 1 290 ? 57.778 58.686 46.014 1.00 8.33 290 SER C C 1
ATOM 7333 O O . SER C 1 290 ? 56.725 59.334 46.066 1.00 8.14 290 SER C O 1
ATOM 7336 N N . SER C 1 291 ? 57.862 57.477 45.476 1.00 8.54 291 SER C N 1
ATOM 7337 C CA . SER C 1 291 ? 56.766 56.882 44.687 1.00 8.85 291 SER C CA 1
ATOM 7338 C C . SER C 1 291 ? 56.864 55.362 44.777 1.00 8.76 291 SER C C 1
ATOM 7339 O O . SER C 1 291 ? 57.882 54.816 44.332 1.00 9.80 291 SER C O 1
ATOM 7342 N N . VAL C 1 292 ? 55.868 54.710 45.376 1.00 7.86 292 VAL C N 1
ATOM 7343 C CA . VAL C 1 292 ? 55.841 53.232 45.470 1.00 7.74 292 VAL C CA 1
ATOM 7344 C C . VAL C 1 292 ? 54.703 52.695 44.607 1.00 7.29 292 VAL C C 1
ATOM 7345 O O . VAL C 1 292 ? 53.531 52.838 44.975 1.00 7.24 292 VAL C O 1
ATOM 7349 N N . PHE C 1 293 ? 55.056 52.088 43.487 1.00 7.16 293 PHE C N 1
ATOM 7350 C CA . PHE C 1 293 ? 54.088 51.573 42.495 1.00 7.30 293 PHE C CA 1
ATOM 7351 C C . PHE C 1 293 ? 53.432 50.309 43.062 1.00 7.27 293 PHE C C 1
ATOM 7352 O O . PHE C 1 293 ? 54.137 49.370 43.444 1.00 7.33 293 PHE C O 1
ATOM 7360 N N . ASP C 1 294 ? 52.105 50.322 43.137 1.00 7.22 294 ASP C N 1
ATOM 7361 C CA . ASP C 1 294 ? 51.269 49.222 43.674 1.00 7.66 294 ASP C CA 1
ATOM 7362 C C . ASP C 1 294 ? 50.786 48.382 42.486 1.00 8.04 294 ASP C C 1
ATOM 7363 O O . ASP C 1 294 ? 49.754 48.726 41.890 1.00 7.94 294 ASP C O 1
ATOM 7368 N N . ALA C 1 295 ? 51.512 47.315 42.142 1.00 8.72 295 ALA C N 1
ATOM 7369 C CA . ALA C 1 295 ? 51.227 46.530 40.922 1.00 9.57 295 ALA C CA 1
ATOM 7370 C C . ALA C 1 295 ? 49.837 45.883 41.018 1.00 10.51 295 ALA C C 1
ATOM 7371 O O . ALA C 1 295 ? 49.105 45.886 40.016 1.00 11.04 295 ALA C O 1
ATOM 7373 N N . GLN C 1 296 ? 49.457 45.352 42.179 1.00 11.35 296 GLN C N 1
ATOM 7374 C CA . GLN C 1 296 ? 48.169 44.620 42.307 1.00 13.09 296 GLN C CA 1
ATOM 7375 C C . GLN C 1 296 ? 46.980 45.589 42.209 1.00 12.52 296 GLN C C 1
ATOM 7376 O O . GLN C 1 296 ? 45.908 45.143 41.801 1.00 13.22 296 GLN C O 1
ATOM 7382 N N . ALA C 1 297 ? 47.122 46.864 42.590 1.00 10.91 297 ALA C N 1
ATOM 7383 C CA . ALA C 1 297 ? 45.964 47.782 42.729 1.00 11.07 297 ALA C CA 1
ATOM 7384 C C . ALA C 1 297 ? 45.510 48.342 41.376 1.00 10.95 297 ALA C C 1
ATOM 7385 O O . ALA C 1 297 ? 44.335 48.702 41.278 1.00 11.62 297 ALA C O 1
ATOM 7387 N N . GLY C 1 298 ? 46.412 48.462 40.398 1.00 10.75 298 GLY C N 1
ATOM 7388 C CA . GLY C 1 298 ? 46.122 49.135 39.122 1.00 11.40 298 GLY C CA 1
ATOM 7389 C C . GLY C 1 298 ? 45.162 48.337 38.256 1.00 11.49 298 GLY C C 1
ATOM 7390 O O . GLY C 1 298 ? 45.009 47.111 38.478 1.00 11.64 298 GLY C O 1
ATOM 7391 N N . VAL C 1 299 ? 44.502 49.001 37.310 1.00 12.46 299 VAL C N 1
ATOM 7392 C CA . VAL C 1 299 ? 43.557 48.328 36.373 1.00 12.64 299 VAL C CA 1
ATOM 7393 C C . VAL C 1 299 ? 43.805 48.861 34.959 1.00 12.71 299 VAL C C 1
ATOM 7394 O O . VAL C 1 299 ? 44.295 49.993 34.798 1.00 12.53 299 VAL C O 1
ATOM 7398 N N . ALA C 1 300 ? 43.533 48.027 33.963 1.00 12.46 300 ALA C N 1
ATOM 7399 C CA . ALA C 1 300 ? 43.663 48.370 32.529 1.00 12.68 300 ALA C CA 1
ATOM 7400 C C . ALA C 1 300 ? 42.261 48.308 31.933 1.00 12.75 300 ALA C C 1
ATOM 7401 O O . ALA C 1 300 ? 41.560 47.332 32.204 1.00 13.30 300 ALA C O 1
ATOM 7403 N N . LEU C 1 301 ? 41.856 49.318 31.169 1.00 13.01 301 LEU C N 1
ATOM 7404 C CA . LEU C 1 301 ? 40.590 49.226 30.409 1.00 13.31 301 LEU C CA 1
ATOM 7405 C C . LEU C 1 301 ? 40.894 48.563 29.066 1.00 13.78 301 LEU C C 1
ATOM 7406 O O . LEU C 1 301 ? 40.106 47.700 28.639 1.00 13.90 301 LEU C O 1
ATOM 7411 N N . ASN C 1 302 ? 41.990 48.972 28.430 1.00 14.43 302 ASN C N 1
ATOM 7412 C CA . ASN C 1 302 ? 42.403 48.458 27.102 1.00 15.37 302 ASN C CA 1
ATOM 7413 C C . ASN C 1 302 ? 43.918 48.666 26.958 1.00 16.22 302 ASN C C 1
ATOM 7414 O O . ASN C 1 302 ? 44.566 49.021 27.952 1.00 16.50 302 ASN C O 1
ATOM 7419 N N . ASP C 1 303 ? 44.469 48.476 25.759 1.00 16.83 303 ASP C N 1
ATOM 7420 C CA . ASP C 1 303 ? 45.940 48.470 25.558 1.00 17.31 303 ASP C CA 1
ATOM 7421 C C . ASP C 1 303 ? 46.518 49.892 25.608 1.00 16.71 303 ASP C C 1
ATOM 7422 O O . ASP C 1 303 ? 47.750 50.006 25.505 1.00 15.77 303 ASP C O 1
ATOM 7427 N N . ARG C 1 304 ? 45.705 50.944 25.782 1.00 15.77 304 ARG C N 1
ATOM 7428 C CA . ARG C 1 304 ? 46.229 52.339 25.826 1.00 16.45 304 ARG C CA 1
ATOM 7429 C C . ARG C 1 304 ? 45.725 53.118 27.051 1.00 15.12 304 ARG C C 1
ATOM 7430 O O . ARG C 1 304 ? 46.294 54.190 27.301 1.00 14.20 304 ARG C O 1
ATOM 7438 N N . PHE C 1 305 ? 44.733 52.617 27.796 1.00 13.51 305 PHE C N 1
ATOM 7439 C CA . PHE C 1 305 ? 44.043 53.397 28.858 1.00 13.02 305 PHE C CA 1
ATOM 7440 C C . PHE C 1 305 ? 44.129 52.615 30.170 1.00 11.55 305 PHE C C 1
ATOM 7441 O O . PHE C 1 305 ? 43.590 51.508 30.258 1.00 11.87 305 PHE C O 1
ATOM 7449 N N . PHE C 1 306 ? 44.827 53.186 31.151 1.00 10.43 306 PHE C N 1
ATOM 7450 C CA . PHE C 1 306 ? 45.232 52.497 32.399 1.00 9.89 306 PHE C CA 1
ATOM 7451 C C . PHE C 1 306 ? 44.993 53.408 33.597 1.00 9.54 306 PHE C C 1
ATOM 7452 O O . PHE C 1 306 ? 45.074 54.631 33.456 1.00 9.59 306 PHE C O 1
ATOM 7460 N N . LYS C 1 307 ? 44.735 52.794 34.743 1.00 9.22 307 LYS C N 1
ATOM 7461 C CA . LYS C 1 307 ? 44.661 53.498 36.046 1.00 9.69 307 LYS C CA 1
ATOM 7462 C C . LYS C 1 307 ? 45.758 52.891 36.921 1.00 9.17 307 LYS C C 1
ATOM 7463 O O . LYS C 1 307 ? 45.693 51.692 37.225 1.00 9.51 307 LYS C O 1
ATOM 7469 N N . LEU C 1 308 ? 46.742 53.703 37.290 1.00 8.67 308 LEU C N 1
ATOM 7470 C CA . LEU C 1 308 ? 47.969 53.260 37.986 1.00 8.38 308 LEU C CA 1
ATOM 7471 C C . LEU C 1 308 ? 47.977 53.881 39.381 1.00 8.06 308 LEU C C 1
ATOM 7472 O O . LEU C 1 308 ? 47.493 55.016 39.546 1.00 8.46 308 LEU C O 1
ATOM 7477 N N . VAL C 1 309 ? 48.515 53.144 40.339 1.00 7.50 309 VAL C N 1
ATOM 7478 C CA . VAL C 1 309 ? 48.431 53.491 41.782 1.00 7.30 309 VAL C CA 1
ATOM 7479 C C . VAL C 1 309 ? 49.846 53.561 42.345 1.00 6.93 309 VAL C C 1
ATOM 7480 O O . VAL C 1 309 ? 50.602 52.600 42.190 1.00 7.00 309 VAL C O 1
ATOM 7484 N N . ALA C 1 310 ? 50.185 54.659 43.006 1.00 6.91 310 ALA C N 1
ATOM 7485 C CA . ALA C 1 310 ? 51.522 54.862 43.603 1.00 6.93 310 ALA C CA 1
ATOM 7486 C C . ALA C 1 310 ? 51.383 55.555 44.954 1.00 6.91 310 ALA C C 1
ATOM 7487 O O . ALA C 1 310 ? 50.695 56.586 45.053 1.00 7.16 310 ALA C O 1
ATOM 7489 N N . TRP C 1 311 ? 52.017 54.972 45.963 1.00 6.67 311 TRP C N 1
ATOM 7490 C CA . TRP C 1 311 ? 51.961 55.433 47.370 1.00 6.58 311 TRP C CA 1
ATOM 7491 C C . TRP C 1 311 ? 53.112 56.379 47.679 1.00 6.81 311 TRP C C 1
ATOM 7492 O O . TRP C 1 311 ? 54.187 56.275 47.070 1.00 7.05 311 TRP C O 1
ATOM 7503 N N . TYR C 1 312 ? 52.911 57.222 48.681 1.00 6.64 312 TYR C N 1
ATOM 7504 C CA . TYR C 1 312 ? 53.983 58.102 49.191 1.00 6.64 312 TYR C CA 1
ATOM 7505 C C . TYR C 1 312 ? 53.711 58.452 50.644 1.00 6.51 312 TYR C C 1
ATOM 7506 O O . TYR C 1 312 ? 52.577 58.832 50.983 1.00 6.23 312 TYR C O 1
ATOM 7515 N N . ASP C 1 313 ? 54.751 58.332 51.468 1.00 6.31 313 ASP C N 1
ATOM 7516 C CA . ASP C 1 313 ? 54.738 58.933 52.819 1.00 6.49 313 ASP C CA 1
ATOM 7517 C C . ASP C 1 313 ? 54.967 60.426 52.610 1.00 6.44 313 ASP C C 1
ATOM 7518 O O . ASP C 1 313 ? 56.124 60.850 52.399 1.00 6.44 313 ASP C O 1
ATOM 7523 N N . ASN C 1 314 ? 53.887 61.203 52.643 1.00 6.48 314 ASN C N 1
ATOM 7524 C CA . ASN C 1 314 ? 53.922 62.658 52.358 1.00 6.43 314 ASN C CA 1
ATOM 7525 C C . ASN C 1 314 ? 54.801 63.378 53.391 1.00 6.73 314 ASN C C 1
ATOM 7526 O O . ASN C 1 314 ? 55.287 64.463 53.063 1.00 7.45 314 ASN C O 1
ATOM 7531 N N . GLU C 1 315 ? 55.017 62.807 54.577 1.00 6.53 315 GLU C N 1
ATOM 7532 C CA . GLU C 1 315 ? 55.943 63.392 55.585 1.00 7.00 315 GLU C CA 1
ATOM 7533 C C . GLU C 1 315 ? 57.383 62.908 55.337 1.00 7.57 315 GLU C C 1
ATOM 7534 O O . GLU C 1 315 ? 58.246 63.726 54.976 1.00 7.38 315 GLU C O 1
ATOM 7540 N N . ILE C 1 316 ? 57.659 61.621 55.553 1.00 7.99 316 ILE C N 1
ATOM 7541 C CA . ILE C 1 316 ? 59.062 61.104 55.573 1.00 8.52 316 ILE C CA 1
ATOM 7542 C C . ILE C 1 316 ? 59.643 61.022 54.153 1.00 8.32 316 ILE C C 1
ATOM 7543 O O . ILE C 1 316 ? 60.840 61.329 53.985 1.00 8.25 316 ILE C O 1
ATOM 7548 N N . GLY C 1 317 ? 58.861 60.613 53.152 1.00 8.30 317 GLY C N 1
ATOM 7549 C CA . GLY C 1 317 ? 59.367 60.570 51.769 1.00 8.20 317 GLY C CA 1
ATOM 7550 C C . GLY C 1 317 ? 59.826 61.945 51.329 1.00 8.17 317 GLY C C 1
ATOM 7551 O O . GLY C 1 317 ? 60.964 62.113 50.848 1.00 7.87 317 GLY C O 1
ATOM 7552 N N . TYR C 1 318 ? 58.988 62.940 51.573 1.00 8.30 318 TYR C N 1
ATOM 7553 C CA . TYR C 1 318 ? 59.270 64.334 51.176 1.00 8.26 318 TYR C CA 1
ATOM 7554 C C . TYR C 1 318 ? 60.463 64.870 51.977 1.00 8.12 318 TYR C C 1
ATOM 7555 O O . TYR C 1 318 ? 61.352 65.518 51.388 1.00 8.12 318 TYR C O 1
ATOM 7564 N N . ALA C 1 319 ? 60.494 64.643 53.285 1.00 8.20 319 ALA C N 1
ATOM 7565 C CA . ALA C 1 319 ? 61.604 65.104 54.152 1.00 7.94 319 ALA C CA 1
ATOM 7566 C C . ALA C 1 319 ? 62.925 64.506 53.650 1.00 7.94 319 ALA C C 1
ATOM 7567 O O . ALA C 1 319 ? 63.938 65.213 53.638 1.00 8.28 319 ALA C O 1
ATOM 7569 N N . THR C 1 320 ? 62.918 63.237 53.240 1.00 8.02 320 THR C N 1
ATOM 7570 C CA . THR C 1 320 ? 64.136 62.565 52.734 1.00 8.21 320 THR C CA 1
ATOM 7571 C C . THR C 1 320 ? 64.576 63.254 51.437 1.00 8.26 320 THR C C 1
ATOM 7572 O O . THR C 1 320 ? 65.796 63.468 51.254 1.00 8.43 320 THR C O 1
ATOM 7576 N N . ARG C 1 321 ? 63.629 63.622 50.574 1.00 8.03 321 ARG C N 1
ATOM 7577 C CA . ARG C 1 321 ? 63.955 64.335 49.313 1.00 8.24 321 ARG C CA 1
ATOM 7578 C C . ARG C 1 321 ? 64.546 65.714 49.632 1.00 8.33 321 ARG C C 1
ATOM 7579 O O . ARG C 1 321 ? 65.446 66.141 48.902 1.00 8.28 321 ARG C O 1
ATOM 7587 N N . ILE C 1 322 ? 64.058 66.398 50.664 1.00 8.30 322 ILE C N 1
ATOM 7588 C CA . ILE C 1 322 ? 64.631 67.721 51.052 1.00 8.55 322 ILE C CA 1
ATOM 7589 C C . ILE C 1 322 ? 66.111 67.523 51.385 1.00 8.47 322 ILE C C 1
ATOM 7590 O O . ILE C 1 322 ? 66.936 68.320 50.920 1.00 8.69 322 ILE C O 1
ATOM 7595 N N . VAL C 1 323 ? 66.449 66.488 52.146 1.00 8.32 323 VAL C N 1
ATOM 7596 C CA . VAL C 1 323 ? 67.859 66.243 52.550 1.00 8.48 323 VAL C CA 1
ATOM 7597 C C . VAL C 1 323 ? 68.659 65.880 51.293 1.00 9.04 323 VAL C C 1
ATOM 7598 O O . VAL C 1 323 ? 69.775 66.412 51.132 1.00 9.28 323 VAL C O 1
ATOM 7602 N N . ASP C 1 324 ? 68.105 65.043 50.410 1.00 9.59 324 ASP C N 1
ATOM 7603 C CA . ASP C 1 324 ? 68.774 64.692 49.131 1.00 10.24 324 ASP C CA 1
ATOM 7604 C C . ASP C 1 324 ? 69.058 65.964 48.319 1.00 10.69 324 ASP C C 1
ATOM 7605 O O . ASP C 1 324 ? 70.174 66.091 47.751 1.00 11.02 324 ASP C O 1
ATOM 7610 N N . LEU C 1 325 ? 68.095 66.881 48.238 1.00 10.42 325 LEU C N 1
ATOM 7611 C CA . LEU C 1 325 ? 68.266 68.113 47.426 1.00 10.58 325 LEU C CA 1
ATOM 7612 C C . LEU C 1 325 ? 69.296 69.023 48.110 1.00 11.00 325 LEU C C 1
ATOM 7613 O O . LEU C 1 325 ? 70.138 69.584 47.399 1.00 10.78 325 LEU C O 1
ATOM 7618 N N . LEU C 1 326 ? 69.256 69.164 49.437 1.00 11.74 326 LEU C N 1
ATOM 7619 C CA . LEU C 1 326 ? 70.289 69.943 50.173 1.00 12.26 326 LEU C CA 1
ATOM 7620 C C . LEU C 1 326 ? 71.681 69.386 49.860 1.00 13.22 326 LEU C C 1
ATOM 7621 O O . LEU C 1 326 ? 72.576 70.194 49.555 1.00 14.01 326 LEU C O 1
ATOM 7626 N N . GLU C 1 327 ? 71.863 68.066 49.906 1.00 13.03 327 GLU C N 1
ATOM 7627 C CA . GLU C 1 327 ? 73.194 67.439 49.684 1.00 14.27 327 GLU C CA 1
ATOM 7628 C C . GLU C 1 327 ? 73.599 67.655 48.220 1.00 14.52 327 GLU C C 1
ATOM 7629 O O . GLU C 1 327 ? 74.811 67.914 47.958 1.00 15.56 327 GLU C O 1
ATOM 7635 N N . TYR C 1 328 ? 72.645 67.609 47.291 1.00 14.29 328 TYR C N 1
ATOM 7636 C CA . TYR C 1 328 ? 72.916 67.860 45.854 1.00 14.82 328 TYR C CA 1
ATOM 7637 C C . TYR C 1 328 ? 73.374 69.307 45.654 1.00 15.61 328 TYR C C 1
ATOM 7638 O O . TYR C 1 328 ? 74.360 69.553 44.927 1.00 16.14 328 TYR C O 1
ATOM 7647 N N . VAL C 1 329 ? 72.675 70.255 46.273 1.00 15.59 329 VAL C N 1
ATOM 7648 C CA . VAL C 1 329 ? 73.019 71.704 46.197 1.00 16.70 329 VAL C CA 1
ATOM 7649 C C . VAL C 1 329 ? 74.401 71.944 46.810 1.00 17.51 329 VAL C C 1
ATOM 7650 O O . VAL C 1 329 ? 75.171 72.705 46.199 1.00 17.72 329 VAL C O 1
ATOM 7654 N N . GLN C 1 330 ? 74.719 71.286 47.925 1.00 18.26 330 GLN C N 1
ATOM 7655 C CA . GLN C 1 330 ? 76.050 71.355 48.587 1.00 20.71 330 GLN C CA 1
ATOM 7656 C C . GLN C 1 330 ? 77.151 70.961 47.591 1.00 21.44 330 GLN C C 1
ATOM 7657 O O . GLN C 1 330 ? 78.178 71.659 47.562 1.00 21.43 330 GLN C O 1
ATOM 7663 N N . GLU C 1 331 ? 76.915 69.926 46.784 1.00 21.53 331 GLU C N 1
ATOM 7664 C CA . GLU C 1 331 ? 77.928 69.361 45.855 1.00 23.42 331 GLU C CA 1
ATOM 7665 C C . GLU C 1 331 ? 77.995 70.185 44.562 1.00 22.27 331 GLU C C 1
ATOM 7666 O O . GLU C 1 331 ? 78.975 70.003 43.825 1.00 21.61 331 GLU C O 1
ATOM 7672 N N . ASN C 1 332 ? 77.002 71.031 44.273 1.00 20.97 332 ASN C N 1
ATOM 7673 C CA . ASN C 1 332 ? 76.837 71.684 42.945 1.00 21.84 332 ASN C CA 1
ATOM 7674 C C . ASN C 1 332 ? 76.626 73.195 43.092 1.00 23.82 332 ASN C C 1
ATOM 7675 O O . ASN C 1 332 ? 75.953 73.782 42.215 1.00 22.74 332 ASN C O 1
ATOM 7680 N N . SER C 1 333 ? 77.163 73.812 44.145 1.00 27.41 333 SER C N 1
ATOM 7681 C CA . SER C 1 333 ? 77.048 75.283 44.360 1.00 30.44 333 SER C CA 1
ATOM 7682 C C . SER C 1 333 ? 78.380 75.863 44.829 1.00 34.39 333 SER C C 1
ATOM 7683 O O . SER C 1 333 ? 79.068 76.185 43.874 1.00 39.99 333 SER C O 1
ATOM 7686 N N . MET D 1 1 ? 1.363 45.420 49.869 1.00 26.64 1 MET D N 1
ATOM 7687 C CA . MET D 1 1 ? 2.521 44.548 49.503 1.00 27.57 1 MET D CA 1
ATOM 7688 C C . MET D 1 1 ? 3.192 44.075 50.794 1.00 24.62 1 MET D C 1
ATOM 7689 O O . MET D 1 1 ? 3.584 44.922 51.594 1.00 22.71 1 MET D O 1
ATOM 7694 N N . ARG D 1 2 ? 3.274 42.765 51.010 1.00 23.19 2 ARG D N 1
ATOM 7695 C CA . ARG D 1 2 ? 3.817 42.168 52.263 1.00 21.25 2 ARG D CA 1
ATOM 7696 C C . ARG D 1 2 ? 5.286 41.818 52.037 1.00 19.55 2 ARG D C 1
ATOM 7697 O O . ARG D 1 2 ? 5.586 41.006 51.139 1.00 18.79 2 ARG D O 1
ATOM 7705 N N . ILE D 1 3 ? 6.191 42.460 52.776 1.00 17.55 3 ILE D N 1
ATOM 7706 C CA . ILE D 1 3 ? 7.643 42.200 52.588 1.00 17.01 3 ILE D CA 1
ATOM 7707 C C . ILE D 1 3 ? 8.216 41.678 53.897 1.00 15.16 3 ILE D C 1
ATOM 7708 O O . ILE D 1 3 ? 7.613 41.898 54.982 1.00 14.75 3 ILE D O 1
ATOM 7713 N N . VAL D 1 4 ? 9.360 41.022 53.777 1.00 14.27 4 VAL D N 1
ATOM 7714 C CA . VAL D 1 4 ? 10.199 40.651 54.939 1.00 13.99 4 VAL D CA 1
ATOM 7715 C C . VAL D 1 4 ? 11.607 41.149 54.651 1.00 13.37 4 VAL D C 1
ATOM 7716 O O . VAL D 1 4 ? 11.978 41.290 53.463 1.00 14.15 4 VAL D O 1
ATOM 7720 N N . ILE D 1 5 ? 12.338 41.451 55.719 1.00 12.80 5 ILE D N 1
ATOM 7721 C CA . ILE D 1 5 ? 13.758 41.883 55.620 1.00 12.34 5 ILE D CA 1
ATOM 7722 C C . ILE D 1 5 ? 14.614 40.746 56.166 1.00 12.37 5 ILE D C 1
ATOM 7723 O O . ILE D 1 5 ? 14.497 40.435 57.378 1.00 12.47 5 ILE D O 1
ATOM 7728 N N . ASN D 1 6 ? 15.404 40.130 55.292 1.00 11.95 6 ASN D N 1
ATOM 7729 C CA . ASN D 1 6 ? 16.321 39.033 55.663 1.00 12.15 6 ASN D CA 1
ATOM 7730 C C . ASN D 1 6 ? 17.722 39.620 55.815 1.00 11.23 6 ASN D C 1
ATOM 7731 O O . ASN D 1 6 ? 18.353 39.892 54.789 1.00 11.33 6 ASN D O 1
ATOM 7736 N N . GLY D 1 7 ? 18.177 39.809 57.051 1.00 10.94 7 GLY D N 1
ATOM 7737 C CA . GLY D 1 7 ? 19.446 40.498 57.354 1.00 10.65 7 GLY D CA 1
ATOM 7738 C C . GLY D 1 7 ? 19.178 41.933 57.754 1.00 10.28 7 GLY D C 1
ATOM 7739 O O . GLY D 1 7 ? 19.024 42.796 56.871 1.00 11.33 7 GLY D O 1
ATOM 7740 N N . PHE D 1 8 ? 19.064 42.178 59.051 1.00 10.23 8 PHE D N 1
ATOM 7741 C CA . PHE D 1 8 ? 18.636 43.478 59.613 1.00 10.05 8 PHE D CA 1
ATOM 7742 C C . PHE D 1 8 ? 19.886 44.281 59.968 1.00 9.79 8 PHE D C 1
ATOM 7743 O O . PHE D 1 8 ? 20.062 44.645 61.142 1.00 9.60 8 PHE D O 1
ATOM 7751 N N . GLY D 1 9 ? 20.739 44.516 58.966 1.00 9.53 9 GLY D N 1
ATOM 7752 C CA . GLY D 1 9 ? 22.018 45.230 59.131 1.00 9.30 9 GLY D CA 1
ATOM 7753 C C . GLY D 1 9 ? 21.910 46.692 58.769 1.00 8.95 9 GLY D C 1
ATOM 7754 O O . GLY D 1 9 ? 20.829 47.284 58.912 1.00 9.12 9 GLY D O 1
ATOM 7755 N N . ARG D 1 10 ? 23.004 47.295 58.312 1.00 8.52 10 ARG D N 1
ATOM 7756 C CA . ARG D 1 10 ? 22.973 48.716 57.899 1.00 8.20 10 ARG D CA 1
ATOM 7757 C C . ARG D 1 10 ? 21.865 48.904 56.858 1.00 8.38 10 ARG D C 1
ATOM 7758 O O . ARG D 1 10 ? 20.996 49.784 57.030 1.00 9.02 10 ARG D O 1
ATOM 7766 N N . ILE D 1 11 ? 21.872 48.088 55.810 1.00 8.52 11 ILE D N 1
ATOM 7767 C CA . ILE D 1 11 ? 20.886 48.245 54.707 1.00 8.62 11 ILE D CA 1
ATOM 7768 C C . ILE D 1 11 ? 19.503 47.779 55.186 1.00 8.52 11 ILE D C 1
ATOM 7769 O O . ILE D 1 11 ? 18.542 48.527 54.989 1.00 8.60 11 ILE D O 1
ATOM 7774 N N . GLY D 1 12 ? 19.391 46.615 55.809 1.00 8.56 12 GLY D N 1
ATOM 7775 C CA . GLY D 1 12 ? 18.085 46.113 56.289 1.00 8.62 12 GLY D CA 1
ATOM 7776 C C . GLY D 1 12 ? 17.382 47.101 57.202 1.00 8.64 12 GLY D C 1
ATOM 7777 O O . GLY D 1 12 ? 16.186 47.374 57.005 1.00 8.54 12 GLY D O 1
ATOM 7778 N N . ARG D 1 13 ? 18.083 47.653 58.191 1.00 8.61 13 ARG D N 1
ATOM 7779 C CA . ARG D 1 13 ? 17.460 48.586 59.160 1.00 8.57 13 ARG D CA 1
ATOM 7780 C C . ARG D 1 13 ? 17.084 49.887 58.458 1.00 8.66 13 ARG D C 1
ATOM 7781 O O . ARG D 1 13 ? 16.014 50.437 58.751 1.00 8.89 13 ARG D O 1
ATOM 7789 N N . LEU D 1 14 ? 17.938 50.379 57.566 1.00 8.62 14 LEU D N 1
ATOM 7790 C CA . LEU D 1 14 ? 17.678 51.694 56.943 1.00 8.59 14 LEU D CA 1
ATOM 7791 C C . LEU D 1 14 ? 16.612 51.549 55.854 1.00 8.81 14 LEU D C 1
ATOM 7792 O O . LEU D 1 14 ? 15.901 52.510 55.607 1.00 8.72 14 LEU D O 1
ATOM 7797 N N . VAL D 1 15 ? 16.445 50.368 55.270 1.00 9.11 15 VAL D N 1
ATOM 7798 C CA . VAL D 1 15 ? 15.272 50.080 54.395 1.00 9.70 15 VAL D CA 1
ATOM 7799 C C . VAL D 1 15 ? 13.997 50.238 55.238 1.00 9.84 15 VAL D C 1
ATOM 7800 O O . VAL D 1 15 ? 13.093 50.955 54.797 1.00 10.45 15 VAL D O 1
ATOM 7804 N N . LEU D 1 16 ? 13.948 49.662 56.441 1.00 10.14 16 LEU D N 1
ATOM 7805 C CA . LEU D 1 16 ? 12.746 49.811 57.304 1.00 10.48 16 LEU D CA 1
ATOM 7806 C C . LEU D 1 16 ? 12.566 51.293 57.645 1.00 10.74 16 LEU D C 1
ATOM 7807 O O . LEU D 1 16 ? 11.421 51.814 57.549 1.00 10.42 16 LEU D O 1
ATOM 7812 N N . ARG D 1 17 ? 13.648 51.982 57.999 1.00 10.45 17 ARG D N 1
ATOM 7813 C CA . ARG D 1 17 ? 13.557 53.423 58.332 1.00 10.21 17 ARG D CA 1
ATOM 7814 C C . ARG D 1 17 ? 12.959 54.184 57.139 1.00 9.77 17 ARG D C 1
ATOM 7815 O O . ARG D 1 17 ? 12.067 55.019 57.336 1.00 9.54 17 ARG D O 1
ATOM 7823 N N . GLN D 1 18 ? 13.430 53.907 55.923 1.00 9.42 18 GLN D N 1
ATOM 7824 C CA . GLN D 1 18 ? 12.996 54.680 54.731 1.00 9.86 18 GLN D CA 1
ATOM 7825 C C . GLN D 1 18 ? 11.550 54.317 54.371 1.00 10.65 18 GLN D C 1
ATOM 7826 O O . GLN D 1 18 ? 10.842 55.194 53.850 1.00 10.28 18 GLN D O 1
ATOM 7832 N N . ILE D 1 19 ? 11.108 53.092 54.645 1.00 10.57 19 ILE D N 1
ATOM 7833 C CA . ILE D 1 19 ? 9.675 52.704 54.477 1.00 11.20 19 ILE D CA 1
ATOM 7834 C C . ILE D 1 19 ? 8.814 53.572 55.404 1.00 11.82 19 ILE D C 1
ATOM 7835 O O . ILE D 1 19 ? 7.803 54.103 54.958 1.00 11.78 19 ILE D O 1
ATOM 7840 N N . LEU D 1 20 ? 9.212 53.715 56.661 1.00 12.89 20 LEU D N 1
ATOM 7841 C CA . LEU D 1 20 ? 8.450 54.493 57.669 1.00 14.33 20 LEU D CA 1
ATOM 7842 C C . LEU D 1 20 ? 8.534 55.989 57.366 1.00 15.07 20 LEU D C 1
ATOM 7843 O O . LEU D 1 20 ? 7.671 56.727 57.820 1.00 17.34 20 LEU D O 1
ATOM 7848 N N . LYS D 1 21 ? 9.542 56.463 56.631 1.00 14.88 21 LYS D N 1
ATOM 7849 C CA . LYS D 1 21 ? 9.712 57.883 56.232 1.00 16.24 21 LYS D CA 1
ATOM 7850 C C . LYS D 1 21 ? 8.935 58.231 54.949 1.00 15.39 21 LYS D C 1
ATOM 7851 O O . LYS D 1 21 ? 9.247 59.262 54.333 1.00 16.25 21 LYS D O 1
ATOM 7857 N N . ARG D 1 22 ? 7.945 57.443 54.539 1.00 15.59 22 ARG D N 1
ATOM 7858 C CA . ARG D 1 22 ? 7.116 57.768 53.351 1.00 15.59 22 ARG D CA 1
ATOM 7859 C C . ARG D 1 22 ? 5.716 57.167 53.494 1.00 16.33 22 ARG D C 1
ATOM 7860 O O . ARG D 1 22 ? 5.510 56.293 54.337 1.00 16.26 22 ARG D O 1
ATOM 7868 N N . ASN D 1 23 ? 4.790 57.668 52.683 1.00 16.78 23 ASN D N 1
ATOM 7869 C CA . ASN D 1 23 ? 3.437 57.096 52.505 1.00 18.65 23 ASN D CA 1
ATOM 7870 C C . ASN D 1 23 ? 3.569 55.948 51.512 1.00 19.07 23 ASN D C 1
ATOM 7871 O O . ASN D 1 23 ? 3.880 56.228 50.347 1.00 19.60 23 ASN D O 1
ATOM 7876 N N . SER D 1 24 ? 3.304 54.724 51.944 1.00 20.31 24 SER D N 1
ATOM 7877 C CA . SER D 1 24 ? 3.670 53.490 51.207 1.00 21.70 24 SER D CA 1
ATOM 7878 C C . SER D 1 24 ? 2.642 52.397 51.462 1.00 21.04 24 SER D C 1
ATOM 7879 O O . SER D 1 24 ? 2.149 52.263 52.575 1.00 21.38 24 SER D O 1
ATOM 7882 N N . PRO D 1 25 ? 2.311 51.567 50.449 1.00 21.25 25 PRO D N 1
ATOM 7883 C CA . PRO D 1 25 ? 1.488 50.376 50.687 1.00 22.18 25 PRO D CA 1
ATOM 7884 C C . PRO D 1 25 ? 2.280 49.244 51.372 1.00 22.07 25 PRO D C 1
ATOM 7885 O O . PRO D 1 25 ? 1.691 48.249 51.731 1.00 21.64 25 PRO D O 1
ATOM 7889 N N . ILE D 1 26 ? 3.596 49.403 51.502 1.00 20.93 26 ILE D N 1
ATOM 7890 C CA . ILE D 1 26 ? 4.500 48.322 51.990 1.00 21.06 26 ILE D CA 1
ATOM 7891 C C . ILE D 1 26 ? 4.121 48.014 53.438 1.00 21.63 26 ILE D C 1
ATOM 7892 O O . ILE D 1 26 ? 3.986 48.939 54.218 1.00 22.27 26 ILE D O 1
ATOM 7897 N N . GLU D 1 27 ? 3.883 46.745 53.718 1.00 21.58 27 GLU D N 1
ATOM 7898 C CA . GLU D 1 27 ? 3.648 46.165 55.056 1.00 22.92 27 GLU D CA 1
ATOM 7899 C C . GLU D 1 27 ? 4.871 45.294 55.337 1.00 20.09 27 GLU D C 1
ATOM 7900 O O . GLU D 1 27 ? 5.105 44.331 54.580 1.00 18.26 27 GLU D O 1
ATOM 7906 N N . VAL D 1 28 ? 5.661 45.638 56.354 1.00 19.46 28 VAL D N 1
ATOM 7907 C CA . VAL D 1 28 ? 6.810 44.795 56.784 1.00 18.00 28 VAL D CA 1
ATOM 7908 C C . VAL D 1 28 ? 6.256 43.787 57.795 1.00 17.38 28 VAL D C 1
ATOM 7909 O O . VAL D 1 28 ? 5.829 44.197 58.888 1.00 18.18 28 VAL D O 1
ATOM 7913 N N . VAL D 1 29 ? 6.231 42.511 57.423 1.00 16.75 29 VAL D N 1
ATOM 7914 C CA . VAL D 1 29 ? 5.520 41.487 58.235 1.00 17.27 29 VAL D CA 1
ATOM 7915 C C . VAL D 1 29 ? 6.522 40.738 59.113 1.00 16.37 29 VAL D C 1
ATOM 7916 O O . VAL D 1 29 ? 6.108 40.230 60.171 1.00 17.86 29 VAL D O 1
ATOM 7920 N N . ALA D 1 30 ? 7.798 40.680 58.727 1.00 15.09 30 ALA D N 1
ATOM 7921 C CA . ALA D 1 30 ? 8.822 39.988 59.533 1.00 14.89 30 ALA D CA 1
ATOM 7922 C C . ALA D 1 30 ? 10.216 40.523 59.215 1.00 14.53 30 ALA D C 1
ATOM 7923 O O . ALA D 1 30 ? 10.466 41.002 58.088 1.00 13.50 30 ALA D O 1
ATOM 7925 N N . ILE D 1 31 ? 11.089 40.380 60.206 1.00 14.55 31 ILE D N 1
ATOM 7926 C CA . ILE D 1 31 ? 12.539 40.696 60.143 1.00 14.80 31 ILE D CA 1
ATOM 7927 C C . ILE D 1 31 ? 13.280 39.456 60.625 1.00 14.90 31 ILE D C 1
ATOM 7928 O O . ILE D 1 31 ? 12.945 38.961 61.724 1.00 15.13 31 ILE D O 1
ATOM 7933 N N . ASN D 1 32 ? 14.272 39.004 59.867 1.00 14.62 32 ASN D N 1
ATOM 7934 C CA . ASN D 1 32 ? 15.116 37.855 60.262 1.00 14.39 32 ASN D CA 1
ATOM 7935 C C . ASN D 1 32 ? 16.568 38.319 60.411 1.00 14.30 32 ASN D C 1
ATOM 7936 O O . ASN D 1 32 ? 17.047 39.101 59.575 1.00 14.29 32 ASN D O 1
ATOM 7941 N N . ASP D 1 33 ? 17.235 37.866 61.463 1.00 13.95 33 ASP D N 1
ATOM 7942 C CA . ASP D 1 33 ? 18.682 38.119 61.679 1.00 14.73 33 ASP D CA 1
ATOM 7943 C C . ASP D 1 33 ? 19.233 36.963 62.514 1.00 16.01 33 ASP D C 1
ATOM 7944 O O . ASP D 1 33 ? 18.614 35.882 62.488 1.00 17.06 33 ASP D O 1
ATOM 7949 N N . LEU D 1 34 ? 20.367 37.146 63.181 1.00 17.13 34 LEU D N 1
ATOM 7950 C CA . LEU D 1 34 ? 21.056 36.064 63.929 1.00 17.42 34 LEU D CA 1
ATOM 7951 C C . LEU D 1 34 ? 20.867 36.260 65.435 1.00 16.96 34 LEU D C 1
ATOM 7952 O O . LEU D 1 34 ? 21.296 35.375 66.199 1.00 17.94 34 LEU D O 1
ATOM 7957 N N . VAL D 1 35 ? 20.260 37.366 65.860 1.00 15.11 35 VAL D N 1
ATOM 7958 C CA . VAL D 1 35 ? 20.083 37.712 67.297 1.00 15.29 35 VAL D CA 1
ATOM 7959 C C . VAL D 1 35 ? 18.615 38.024 67.569 1.00 15.77 35 VAL D C 1
ATOM 7960 O O . VAL D 1 35 ? 17.834 38.181 66.607 1.00 16.34 35 VAL D O 1
ATOM 7964 N N . ALA D 1 36 ? 18.276 38.136 68.851 1.00 16.55 36 ALA D N 1
ATOM 7965 C CA . ALA D 1 36 ? 16.898 38.324 69.351 1.00 17.24 36 ALA D CA 1
ATOM 7966 C C . ALA D 1 36 ? 16.394 39.735 69.017 1.00 16.90 36 ALA D C 1
ATOM 7967 O O . ALA D 1 36 ? 17.206 40.662 68.765 1.00 15.50 36 ALA D O 1
ATOM 7969 N N . GLY D 1 37 ? 15.076 39.892 69.053 1.00 15.68 37 GLY D N 1
ATOM 7970 C CA . GLY D 1 37 ? 14.376 41.125 68.662 1.00 15.98 37 GLY D CA 1
ATOM 7971 C C . GLY D 1 37 ? 14.658 42.297 69.582 1.00 15.53 37 GLY D C 1
ATOM 7972 O O . GLY D 1 37 ? 14.481 43.435 69.130 1.00 14.38 37 GLY D O 1
ATOM 7973 N N . ASP D 1 38 ? 15.026 42.067 70.846 1.00 15.03 38 ASP D N 1
ATOM 7974 C CA . ASP D 1 38 ? 15.297 43.186 71.785 1.00 15.71 38 ASP D CA 1
ATOM 7975 C C . ASP D 1 38 ? 16.532 43.943 71.285 1.00 14.42 38 ASP D C 1
ATOM 7976 O O . ASP D 1 38 ? 16.484 45.186 71.221 1.00 14.17 38 ASP D O 1
ATOM 7981 N N . LEU D 1 39 ? 17.576 43.209 70.910 1.00 13.58 39 LEU D N 1
ATOM 7982 C CA . LEU D 1 39 ? 18.833 43.787 70.375 1.00 12.85 39 LEU D CA 1
ATOM 7983 C C . LEU D 1 39 ? 18.546 44.407 69.002 1.00 12.39 39 LEU D C 1
ATOM 7984 O O . LEU D 1 39 ? 19.012 45.525 68.741 1.00 11.22 39 LEU D O 1
ATOM 7989 N N . LEU D 1 40 ? 17.770 43.747 68.146 1.00 11.83 40 LEU D N 1
ATOM 7990 C CA . LEU D 1 40 ? 17.458 44.311 66.803 1.00 11.84 40 LEU D CA 1
ATOM 7991 C C . LEU D 1 40 ? 16.657 45.608 66.937 1.00 11.24 40 LEU D C 1
ATOM 7992 O O . LEU D 1 40 ? 16.920 46.553 66.155 1.00 11.31 40 LEU D O 1
ATOM 7997 N N . THR D 1 41 ? 15.727 45.683 67.890 1.00 11.23 41 THR D N 1
ATOM 7998 C CA . THR D 1 41 ? 14.914 46.892 68.146 1.00 11.37 41 THR D CA 1
ATOM 7999 C C . THR D 1 41 ? 15.846 48.027 68.582 1.00 10.72 41 THR D C 1
ATOM 8000 O O . THR D 1 41 ? 15.697 49.141 68.063 1.00 10.79 41 THR D O 1
ATOM 8004 N N . TYR D 1 42 ? 16.776 47.731 69.492 1.00 9.94 42 TYR D N 1
ATOM 8005 C CA . TYR D 1 42 ? 17.797 48.694 69.974 1.00 9.52 42 TYR D CA 1
ATOM 8006 C C . TYR D 1 42 ? 18.570 49.253 68.776 1.00 9.31 42 TYR D C 1
ATOM 8007 O O . TYR D 1 42 ? 18.693 50.481 68.660 1.00 8.86 42 TYR D O 1
ATOM 8016 N N . LEU D 1 43 ? 19.052 48.388 67.884 1.00 9.19 43 LEU D N 1
ATOM 8017 C CA . LEU D 1 43 ? 19.884 48.842 66.734 1.00 9.40 43 LEU D CA 1
ATOM 8018 C C . LEU D 1 43 ? 19.024 49.665 65.767 1.00 9.58 43 LEU D C 1
ATOM 8019 O O . LEU D 1 43 ? 19.565 50.577 65.130 1.00 9.15 43 LEU D O 1
ATOM 8024 N N . PHE D 1 44 ? 17.735 49.360 65.639 1.00 9.63 44 PHE D N 1
ATOM 8025 C CA . PHE D 1 44 ? 16.820 50.138 64.768 1.00 9.78 44 PHE D CA 1
ATOM 8026 C C . PHE D 1 44 ? 16.602 51.548 65.338 1.00 9.99 44 PHE D C 1
ATOM 8027 O O . PHE D 1 44 ? 16.537 52.530 64.568 1.00 9.72 44 PHE D O 1
ATOM 8035 N N . LYS D 1 45 ? 16.493 51.659 66.662 1.00 10.12 45 LYS D N 1
ATOM 8036 C CA . LYS D 1 45 ? 16.124 52.925 67.337 1.00 10.82 45 LYS D CA 1
ATOM 8037 C C . LYS D 1 45 ? 17.345 53.838 67.502 1.00 10.85 45 LYS D C 1
ATOM 8038 O O . LYS D 1 45 ? 17.138 55.053 67.563 1.00 10.27 45 LYS D O 1
ATOM 8044 N N . TYR D 1 46 ? 18.549 53.275 67.636 1.00 10.81 46 TYR D N 1
ATOM 8045 C CA . TYR D 1 46 ? 19.784 54.042 67.933 1.00 11.12 46 TYR D CA 1
ATOM 8046 C C . TYR D 1 46 ? 20.816 53.759 66.850 1.00 10.02 46 TYR D C 1
ATOM 8047 O O . TYR D 1 46 ? 21.245 52.609 66.693 1.00 11.12 46 TYR D O 1
ATOM 8056 N N . ASP D 1 47 ? 21.218 54.798 66.140 1.00 9.08 47 ASP D N 1
ATOM 8057 C CA . ASP D 1 47 ? 22.093 54.657 64.956 1.00 8.69 47 ASP D CA 1
ATOM 8058 C C . ASP D 1 47 ? 23.220 55.681 65.083 1.00 8.16 47 ASP D C 1
ATOM 8059 O O . ASP D 1 47 ? 22.932 56.886 65.157 1.00 8.20 47 ASP D O 1
ATOM 8064 N N . SER D 1 48 ? 24.468 55.210 65.106 1.00 7.82 48 SER D N 1
ATOM 8065 C CA . SER D 1 48 ? 25.654 56.080 65.286 1.00 7.66 48 SER D CA 1
ATOM 8066 C C . SER D 1 48 ? 25.747 57.086 64.142 1.00 8.08 48 SER D C 1
ATOM 8067 O O . SER D 1 48 ? 26.239 58.201 64.365 1.00 9.45 48 SER D O 1
ATOM 8070 N N . THR D 1 49 ? 25.318 56.689 62.945 1.00 8.12 49 THR D N 1
ATOM 8071 C CA . THR D 1 49 ? 25.470 57.514 61.724 1.00 8.19 49 THR D CA 1
ATOM 8072 C C . THR D 1 49 ? 24.248 58.417 61.523 1.00 8.19 49 THR D C 1
ATOM 8073 O O . THR D 1 49 ? 24.429 59.606 61.199 1.00 8.47 49 THR D O 1
ATOM 8077 N N . HIS D 1 50 ? 23.044 57.872 61.664 1.00 8.06 50 HIS D N 1
ATOM 8078 C CA . HIS D 1 50 ? 21.805 58.530 61.175 1.00 8.33 50 HIS D CA 1
ATOM 8079 C C . HIS D 1 50 ? 20.936 59.011 62.336 1.00 8.65 50 HIS D C 1
ATOM 8080 O O . HIS D 1 50 ? 19.853 59.542 62.062 1.00 9.50 50 HIS D O 1
ATOM 8087 N N . GLY D 1 51 ? 21.403 58.840 63.568 1.00 9.03 51 GLY D N 1
ATOM 8088 C CA . GLY D 1 51 ? 20.694 59.362 64.746 1.00 9.08 51 GLY D CA 1
ATOM 8089 C C . GLY D 1 51 ? 19.547 58.457 65.149 1.00 9.88 51 GLY D C 1
ATOM 8090 O O . GLY D 1 51 ? 19.311 57.424 64.513 1.00 9.94 51 GLY D O 1
ATOM 8091 N N . SER D 1 52 ? 18.846 58.844 66.200 1.00 10.22 52 SER D N 1
ATOM 8092 C CA A SER D 1 52 ? 17.770 58.027 66.806 0.63 11.31 52 SER D CA 1
ATOM 8093 C CA B SER D 1 52 ? 17.775 58.010 66.796 0.37 10.67 52 SER D CA 1
ATOM 8094 C C . SER D 1 52 ? 16.534 58.048 65.899 1.00 11.16 52 SER D C 1
ATOM 8095 O O . SER D 1 52 ? 16.371 59.023 65.124 1.00 11.08 52 SER D O 1
ATOM 8100 N N . PHE D 1 53 ? 15.713 57.010 66.000 1.00 11.25 53 PHE D N 1
ATOM 8101 C CA . PHE D 1 53 ? 14.481 56.873 65.194 1.00 11.91 53 PHE D CA 1
ATOM 8102 C C . PHE D 1 53 ? 13.442 56.085 65.997 1.00 12.56 53 PHE D C 1
ATOM 8103 O O . PHE D 1 53 ? 13.828 55.262 66.837 1.00 12.33 53 PHE D O 1
ATOM 8111 N N . ALA D 1 54 ? 12.163 56.355 65.735 1.00 14.24 54 ALA D N 1
ATOM 8112 C CA . ALA D 1 54 ? 11.020 55.573 66.257 1.00 15.09 54 ALA D CA 1
ATOM 8113 C C . ALA D 1 54 ? 11.114 55.455 67.782 1.00 16.27 54 ALA D C 1
ATOM 8114 O O . ALA D 1 54 ? 11.191 54.361 68.332 1.00 16.29 54 ALA D O 1
ATOM 8116 N N . PRO D 1 55 ? 11.126 56.586 68.520 1.00 17.10 55 PRO D N 1
ATOM 8117 C CA . PRO D 1 55 ? 11.331 56.547 69.971 1.00 18.69 55 PRO D CA 1
ATOM 8118 C C . PRO D 1 55 ? 10.264 55.733 70.726 1.00 20.85 55 PRO D C 1
ATOM 8119 O O . PRO D 1 55 ? 10.580 55.212 71.771 1.00 22.57 55 PRO D O 1
ATOM 8123 N N . GLN D 1 56 ? 9.064 55.614 70.160 1.00 23.40 56 GLN D N 1
ATOM 8124 C CA . GLN D 1 56 ? 7.915 54.903 70.788 1.00 26.38 56 GLN D CA 1
ATOM 8125 C C . GLN D 1 56 ? 7.939 53.415 70.409 1.00 25.57 56 GLN D C 1
ATOM 8126 O O . GLN D 1 56 ? 7.148 52.657 71.024 1.00 24.59 56 GLN D O 1
ATOM 8132 N N . ALA D 1 57 ? 8.807 52.994 69.475 1.00 22.40 57 ALA D N 1
ATOM 8133 C CA . ALA D 1 57 ? 8.963 51.569 69.088 1.00 23.02 57 ALA D CA 1
ATOM 8134 C C . ALA D 1 57 ? 9.403 50.761 70.313 1.00 23.04 57 ALA D C 1
ATOM 8135 O O . ALA D 1 57 ? 10.252 51.250 71.085 1.00 23.13 57 ALA D O 1
ATOM 8137 N N . THR D 1 58 ? 8.851 49.566 70.497 1.00 23.26 58 THR D N 1
ATOM 8138 C CA . THR D 1 58 ? 9.237 48.649 71.598 1.00 24.31 58 THR D CA 1
ATOM 8139 C C . THR D 1 58 ? 9.301 47.221 71.070 1.00 23.26 58 THR D C 1
ATOM 8140 O O . THR D 1 58 ? 8.604 46.898 70.107 1.00 22.23 58 THR D O 1
ATOM 8144 N N . PHE D 1 59 ? 10.121 46.395 71.699 1.00 23.20 59 PHE D N 1
ATOM 8145 C CA . PHE D 1 59 ? 10.098 44.926 71.543 1.00 23.64 59 PHE D CA 1
ATOM 8146 C C . PHE D 1 59 ? 9.108 44.358 72.565 1.00 25.67 59 PHE D C 1
ATOM 8147 O O . PHE D 1 59 ? 9.308 44.607 73.772 1.00 22.71 59 PHE D O 1
ATOM 8155 N N . SER D 1 60 ? 8.087 43.638 72.104 1.00 29.58 60 SER D N 1
ATOM 8156 C CA . SER D 1 60 ? 7.183 42.866 72.995 1.00 33.77 60 SER D CA 1
ATOM 8157 C C . SER D 1 60 ? 6.834 41.518 72.359 1.00 35.28 60 SER D C 1
ATOM 8158 O O . SER D 1 60 ? 6.367 41.525 71.207 1.00 35.03 60 SER D O 1
ATOM 8161 N N . ASP D 1 61 ? 7.106 40.430 73.078 1.00 37.99 61 ASP D N 1
ATOM 8162 C CA . ASP D 1 61 ? 6.558 39.084 72.779 1.00 39.60 61 ASP D CA 1
ATOM 8163 C C . ASP D 1 61 ? 7.042 38.629 71.399 1.00 36.76 61 ASP D C 1
ATOM 8164 O O . ASP D 1 61 ? 6.241 38.030 70.648 1.00 37.82 61 ASP D O 1
ATOM 8169 N N . GLY D 1 62 ? 8.308 38.903 71.081 1.00 32.89 62 GLY D N 1
ATOM 8170 C CA . GLY D 1 62 ? 8.930 38.466 69.815 1.00 30.16 62 GLY D CA 1
ATOM 8171 C C . GLY D 1 62 ? 8.496 39.318 68.633 1.00 27.39 62 GLY D C 1
ATOM 8172 O O . GLY D 1 62 ? 8.720 38.860 67.519 1.00 26.53 62 GLY D O 1
ATOM 8181 N N . LEU D 1 64 ? 8.382 43.574 66.931 1.00 21.35 64 LEU D N 1
ATOM 8182 C CA . LEU D 1 64 ? 8.619 45.038 66.922 1.00 21.54 64 LEU D CA 1
ATOM 8183 C C . LEU D 1 64 ? 7.249 45.712 66.866 1.00 22.01 64 LEU D C 1
ATOM 8184 O O . LEU D 1 64 ? 6.542 45.506 65.865 1.00 21.05 64 LEU D O 1
ATOM 8189 N N . VAL D 1 65 ? 6.892 46.450 67.914 1.00 23.69 65 VAL D N 1
ATOM 8190 C CA . VAL D 1 65 ? 5.574 47.132 68.045 1.00 25.98 65 VAL D CA 1
ATOM 8191 C C . VAL D 1 65 ? 5.769 48.630 67.804 1.00 27.00 65 VAL D C 1
ATOM 8192 O O . VAL D 1 65 ? 6.537 49.267 68.551 1.00 25.65 65 VAL D O 1
ATOM 8196 N N . MET D 1 66 ? 5.071 49.155 66.797 1.00 29.42 66 MET D N 1
ATOM 8197 C CA . MET D 1 66 ? 4.993 50.597 66.459 1.00 31.94 66 MET D CA 1
ATOM 8198 C C . MET D 1 66 ? 3.519 50.972 66.266 1.00 35.48 66 MET D C 1
ATOM 8199 O O . MET D 1 66 ? 2.929 50.627 65.243 1.00 38.55 66 MET D O 1
ATOM 8204 N N . GLY D 1 67 ? 2.935 51.591 67.295 1.00 39.26 67 GLY D N 1
ATOM 8205 C CA . GLY D 1 67 ? 1.476 51.722 67.458 1.00 41.94 67 GLY D CA 1
ATOM 8206 C C . GLY D 1 67 ? 0.816 50.357 67.398 1.00 45.34 67 GLY D C 1
ATOM 8207 O O . GLY D 1 67 ? 1.158 49.495 68.229 1.00 46.10 67 GLY D O 1
ATOM 8208 N N . GLU D 1 68 ? -0.066 50.145 66.420 1.00 49.18 68 GLU D N 1
ATOM 8209 C CA . GLU D 1 68 ? -0.821 48.873 66.235 1.00 51.58 68 GLU D CA 1
ATOM 8210 C C . GLU D 1 68 ? -0.108 47.986 65.209 1.00 49.98 68 GLU D C 1
ATOM 8211 O O . GLU D 1 68 ? -0.561 46.838 65.001 1.00 51.23 68 GLU D O 1
ATOM 8217 N N . ARG D 1 69 ? 0.954 48.486 64.572 1.00 47.44 69 ARG D N 1
ATOM 8218 C CA . ARG D 1 69 ? 1.773 47.697 63.612 1.00 45.61 69 ARG D CA 1
ATOM 8219 C C . ARG D 1 69 ? 2.740 46.817 64.410 1.00 40.67 69 ARG D C 1
ATOM 8220 O O . ARG D 1 69 ? 3.431 47.337 65.302 1.00 37.14 69 ARG D O 1
ATOM 8228 N N . LYS D 1 70 ? 2.741 45.522 64.108 1.00 36.44 70 LYS D N 1
ATOM 8229 C CA . LYS D 1 70 ? 3.543 44.474 64.770 1.00 34.01 70 LYS D CA 1
ATOM 8230 C C . LYS D 1 70 ? 4.340 43.704 63.713 1.00 30.29 70 LYS D C 1
ATOM 8231 O O . LYS D 1 70 ? 3.718 43.073 62.845 1.00 30.78 70 LYS D O 1
ATOM 8237 N N . VAL D 1 71 ? 5.670 43.730 63.825 1.00 23.92 71 VAL D N 1
ATOM 8238 C CA . VAL D 1 71 ? 6.582 42.985 62.918 1.00 21.67 71 VAL D CA 1
ATOM 8239 C C . VAL D 1 71 ? 7.130 41.772 63.672 1.00 20.21 71 VAL D C 1
ATOM 8240 O O . VAL D 1 71 ? 7.759 41.968 64.723 1.00 20.84 71 VAL D O 1
ATOM 8244 N N . HIS D 1 72 ? 6.947 40.574 63.115 1.00 19.48 72 HIS D N 1
ATOM 8245 C CA . HIS D 1 72 ? 7.528 39.327 63.679 1.00 20.10 72 HIS D CA 1
ATOM 8246 C C . HIS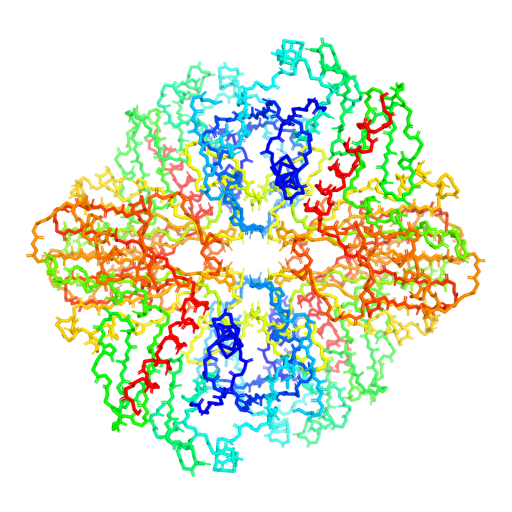 D 1 72 ? 9.059 39.393 63.607 1.00 19.26 72 HIS D C 1
ATOM 8247 O O . HIS D 1 72 ? 9.590 39.725 62.533 1.00 18.22 72 HIS D O 1
ATOM 8254 N N . PHE D 1 73 ? 9.746 39.058 64.699 1.00 17.49 73 PHE D N 1
ATOM 8255 C CA . PHE D 1 73 ? 11.209 38.832 64.696 1.00 17.56 73 PHE D CA 1
ATOM 8256 C C . PHE D 1 73 ? 11.474 37.339 64.576 1.00 18.81 73 PHE D C 1
ATOM 8257 O O . PHE D 1 73 ? 10.857 36.528 65.316 1.00 19.11 73 PHE D O 1
ATOM 8265 N N . LEU D 1 74 ? 12.386 36.996 63.671 1.00 18.78 74 LEU D N 1
ATOM 8266 C CA . LEU D 1 74 ? 12.915 35.628 63.477 1.00 20.13 74 LEU D CA 1
ATOM 8267 C C . LEU D 1 74 ? 14.428 35.678 63.674 1.00 20.37 74 LEU D C 1
ATOM 8268 O O . LEU D 1 74 ? 15.028 36.753 63.458 1.00 18.90 74 LEU D O 1
ATOM 8273 N N . ALA D 1 75 ? 15.022 34.551 64.053 1.00 20.65 75 ALA D N 1
ATOM 8274 C CA . ALA D 1 75 ? 16.486 34.386 64.159 1.00 21.08 75 ALA D CA 1
ATOM 8275 C C . ALA D 1 75 ? 16.868 33.011 63.606 1.00 22.32 75 ALA D C 1
ATOM 8276 O O . ALA D 1 75 ? 17.296 32.147 64.379 1.00 23.42 75 ALA D O 1
ATOM 8278 N N . GLU D 1 76 ? 16.691 32.837 62.300 1.00 22.95 76 GLU D N 1
ATOM 8279 C CA . GLU D 1 76 ? 16.831 31.543 61.594 1.00 24.74 76 GLU D CA 1
ATOM 8280 C C . GLU D 1 76 ? 17.834 31.724 60.451 1.00 25.23 76 GLU D C 1
ATOM 8281 O O . GLU D 1 76 ? 17.473 32.348 59.433 1.00 23.04 76 GLU D O 1
ATOM 8287 N N . LYS D 1 77 ? 19.045 31.191 60.611 1.00 27.10 77 LYS D N 1
ATOM 8288 C CA . LYS D 1 77 ? 20.154 31.389 59.639 1.00 29.31 77 LYS D CA 1
ATOM 8289 C C . LYS D 1 77 ? 19.848 30.632 58.339 1.00 29.26 77 LYS D C 1
ATOM 8290 O O . LYS D 1 77 ? 20.371 31.069 57.286 1.00 29.87 77 LYS D O 1
ATOM 8296 N N . ASP D 1 78 ? 19.027 29.574 58.400 1.00 28.92 78 ASP D N 1
ATOM 8297 C CA . ASP D 1 78 ? 18.729 28.664 57.261 1.00 31.34 78 ASP D CA 1
ATOM 8298 C C . ASP D 1 78 ? 17.452 29.111 56.531 1.00 30.70 78 ASP D C 1
ATOM 8299 O O . ASP D 1 78 ? 16.342 28.957 57.079 1.00 30.95 78 ASP D O 1
ATOM 8304 N N . VAL D 1 79 ? 17.609 29.583 55.294 1.00 31.62 79 VAL D N 1
ATOM 8305 C CA . VAL D 1 79 ? 16.512 30.148 54.460 1.00 31.29 79 VAL D CA 1
ATOM 8306 C C . VAL D 1 79 ? 15.426 29.077 54.255 1.00 32.13 79 VAL D C 1
ATOM 8307 O O . VAL D 1 79 ? 14.242 29.442 54.136 1.00 30.70 79 VAL D O 1
ATOM 8311 N N . GLN D 1 80 ? 15.793 27.790 54.244 1.00 35.35 80 GLN D N 1
ATOM 8312 C CA . GLN D 1 80 ? 14.835 26.679 53.981 1.00 36.42 80 GLN D CA 1
ATOM 8313 C C . GLN D 1 80 ? 13.855 26.517 55.152 1.00 35.54 80 GLN D C 1
ATOM 8314 O O . GLN D 1 80 ? 12.810 25.883 54.939 1.00 34.63 80 GLN D O 1
ATOM 8320 N N . LYS D 1 81 ? 14.140 27.104 56.317 1.00 34.80 81 LYS D N 1
ATOM 8321 C CA . LYS D 1 81 ? 13.265 27.010 57.521 1.00 33.12 81 LYS D CA 1
ATOM 8322 C C . LYS D 1 81 ? 12.462 28.302 57.744 1.00 29.79 81 LYS D C 1
ATOM 8323 O O . LYS D 1 81 ? 11.720 28.355 58.732 1.00 28.42 81 LYS D O 1
ATOM 8329 N N . LEU D 1 82 ? 12.568 29.307 56.870 1.00 27.16 82 LEU D N 1
ATOM 8330 C CA . LEU D 1 82 ? 11.853 30.599 57.070 1.00 25.27 82 LEU D CA 1
ATOM 8331 C C . LEU D 1 82 ? 10.384 30.438 56.673 1.00 23.98 82 LEU D C 1
ATOM 8332 O O . LEU D 1 82 ? 10.076 29.820 55.657 1.00 23.88 82 LEU D O 1
ATOM 8337 N N . PRO D 1 83 ? 9.435 30.967 57.480 1.00 23.68 83 PRO D N 1
ATOM 8338 C CA . PRO D 1 83 ? 8.004 30.697 57.304 1.00 23.71 83 PRO D CA 1
ATOM 8339 C C . PRO D 1 83 ? 7.297 31.638 56.315 1.00 22.56 83 PRO D C 1
ATOM 8340 O O . PRO D 1 83 ? 6.299 32.239 56.663 1.00 22.85 83 PRO D O 1
ATOM 8344 N N . TRP D 1 84 ? 7.829 31.764 55.102 1.00 22.04 84 TRP D N 1
ATOM 8345 C CA . TRP D 1 84 ? 7.356 32.782 54.130 1.00 22.51 84 TRP D CA 1
ATOM 8346 C C . TRP D 1 84 ? 5.959 32.411 53.610 1.00 24.85 84 TRP D C 1
ATOM 8347 O O . TRP D 1 84 ? 5.178 33.331 53.348 1.00 23.24 84 TRP D O 1
ATOM 8358 N N . LYS D 1 85 ? 5.650 31.120 53.476 1.00 28.06 85 LYS D N 1
ATOM 8359 C CA . LYS D 1 85 ? 4.308 30.671 53.007 1.00 30.43 85 LYS D CA 1
ATOM 8360 C C . LYS D 1 85 ? 3.268 31.086 54.057 1.00 29.23 85 LYS D C 1
ATOM 8361 O O . LYS D 1 85 ? 2.288 31.751 53.677 1.00 27.30 85 LYS D O 1
ATOM 8367 N N . ASP D 1 86 ? 3.503 30.764 55.330 1.00 29.62 86 ASP D N 1
ATOM 8368 C CA . ASP D 1 86 ? 2.586 31.101 56.455 1.00 31.34 86 ASP D CA 1
ATOM 8369 C C . ASP D 1 86 ? 2.390 32.621 56.558 1.00 30.49 86 ASP D C 1
ATOM 8370 O O . ASP D 1 86 ? 1.276 33.037 56.911 1.00 30.85 86 ASP D O 1
ATOM 8375 N N . LEU D 1 87 ? 3.420 33.418 56.248 1.00 30.29 87 LEU D N 1
ATOM 8376 C CA . LEU D 1 87 ? 3.375 34.904 56.374 1.00 28.58 87 LEU D CA 1
ATOM 8377 C C . LEU D 1 87 ? 2.902 35.562 55.069 1.00 28.63 87 LEU D C 1
ATOM 8378 O O . LEU D 1 87 ? 2.774 36.798 55.067 1.00 27.72 87 LEU D O 1
ATOM 8383 N N . ASP D 1 88 ? 2.626 34.789 54.016 1.00 27.49 88 ASP D N 1
ATOM 8384 C CA . ASP D 1 88 ? 2.077 35.286 52.724 1.00 27.99 88 ASP D CA 1
ATOM 8385 C C . ASP D 1 88 ? 2.990 36.396 52.186 1.00 25.82 88 ASP D C 1
ATOM 8386 O O . ASP D 1 88 ? 2.495 37.496 51.918 1.00 24.80 88 ASP D O 1
ATOM 8391 N N . VAL D 1 89 ? 4.274 36.090 52.018 1.00 23.73 89 VAL D N 1
ATOM 8392 C CA . VAL D 1 89 ? 5.322 37.093 51.671 1.00 22.89 89 VAL D CA 1
ATOM 8393 C C . VAL D 1 89 ? 5.317 37.356 50.162 1.00 23.07 89 VAL D C 1
ATOM 8394 O O . VAL D 1 89 ? 5.506 36.414 49.386 1.00 24.37 89 VAL D O 1
ATOM 8398 N N . ASP D 1 90 ? 5.148 38.621 49.775 1.00 22.37 90 ASP D N 1
ATOM 8399 C CA . ASP D 1 90 ? 5.225 39.092 48.367 1.00 22.14 90 ASP D CA 1
ATOM 8400 C C . ASP D 1 90 ? 6.698 39.275 47.969 1.00 21.42 90 ASP D C 1
ATOM 8401 O O . ASP D 1 90 ? 7.083 38.801 46.876 1.00 22.37 90 ASP D O 1
ATOM 8406 N N . VAL D 1 91 ? 7.511 39.945 48.789 1.00 19.39 91 VAL D N 1
ATOM 8407 C CA . VAL D 1 91 ? 8.947 40.189 48.441 1.00 18.52 91 VAL D CA 1
ATOM 8408 C C . VAL D 1 91 ? 9.824 40.004 49.676 1.00 16.49 91 VAL D C 1
ATOM 8409 O O . VAL D 1 91 ? 9.508 40.602 50.726 1.00 16.22 91 VAL D O 1
ATOM 8413 N N . VAL D 1 92 ? 10.883 39.216 49.528 1.00 15.10 92 VAL D N 1
ATOM 8414 C CA . VAL D 1 92 ? 12.019 39.166 50.485 1.00 14.81 92 VAL D CA 1
ATOM 8415 C C . VAL D 1 92 ? 13.040 40.226 50.073 1.00 14.11 92 VAL D C 1
ATOM 8416 O O . VAL D 1 92 ? 13.546 40.179 48.939 1.00 13.84 92 VAL D O 1
ATOM 8420 N N . VAL D 1 93 ? 13.343 41.146 50.983 1.00 12.96 93 VAL D N 1
ATOM 8421 C CA . VAL D 1 93 ? 14.559 41.999 50.864 1.00 12.57 93 VAL D CA 1
ATOM 8422 C C . VAL D 1 93 ? 15.740 41.181 51.396 1.00 12.07 93 VAL D C 1
ATOM 8423 O O . VAL D 1 93 ? 15.789 40.928 52.611 1.00 11.99 93 VAL D O 1
ATOM 8427 N N . GLU D 1 94 ? 16.609 40.729 50.502 1.00 12.06 94 GLU D N 1
ATOM 8428 C CA . GLU D 1 94 ? 17.757 39.856 50.845 1.00 12.22 94 GLU D CA 1
ATOM 8429 C C . GLU D 1 94 ? 18.980 40.743 51.089 1.00 11.79 94 GLU D C 1
ATOM 8430 O O . GLU D 1 94 ? 19.657 41.126 50.122 1.00 11.69 94 GLU D O 1
ATOM 8436 N N . SER D 1 95 ? 19.225 41.061 52.361 1.00 11.31 95 SER D N 1
ATOM 8437 C CA . SER D 1 95 ? 20.248 42.042 52.810 1.00 11.11 95 SER D CA 1
ATOM 8438 C C . SER D 1 95 ? 21.184 41.422 53.857 1.00 11.31 95 SER D C 1
ATOM 8439 O O . SER D 1 95 ? 21.726 42.167 54.675 1.00 10.49 95 SER D O 1
ATOM 8442 N N . THR D 1 96 ? 21.440 40.112 53.802 1.00 11.54 96 THR D N 1
ATOM 8443 C CA . THR D 1 96 ? 22.410 39.449 54.722 1.00 12.75 96 THR D CA 1
ATOM 8444 C C . THR D 1 96 ? 23.847 39.640 54.226 1.00 13.12 96 THR D C 1
ATOM 8445 O O . THR D 1 96 ? 24.763 39.525 55.040 1.00 12.97 96 THR D O 1
ATOM 8449 N N . GLY D 1 97 ? 24.024 39.887 52.928 1.00 14.33 97 GLY D N 1
ATOM 8450 C CA . GLY D 1 97 ? 25.328 39.920 52.250 1.00 16.22 97 GLY D CA 1
ATOM 8451 C C . GLY D 1 97 ? 25.870 38.529 51.950 1.00 18.11 97 GLY D C 1
ATOM 8452 O O . GLY D 1 97 ? 26.946 38.465 51.344 1.00 19.57 97 GLY D O 1
ATOM 8453 N N . LEU D 1 98 ? 25.167 37.453 52.325 1.00 19.52 98 LEU D N 1
ATOM 8454 C CA . LEU D 1 98 ? 25.659 36.054 52.193 1.00 20.95 98 LEU D CA 1
ATOM 8455 C C . LEU D 1 98 ? 25.123 35.378 50.932 1.00 21.95 98 LEU D C 1
ATOM 8456 O O . LEU D 1 98 ? 25.773 34.403 50.500 1.00 23.50 98 LEU D O 1
ATOM 8461 N N . PHE D 1 99 ? 23.964 35.811 50.427 1.00 21.36 99 PHE D N 1
ATOM 8462 C CA . PHE D 1 99 ? 23.154 35.097 49.406 1.00 22.90 99 PHE D CA 1
ATOM 8463 C C . PHE D 1 99 ? 22.967 36.020 48.198 1.00 25.44 99 PHE D C 1
ATOM 8464 O O . PHE D 1 99 ? 22.053 36.873 48.222 1.00 24.37 99 PHE D O 1
ATOM 8472 N N . VAL D 1 100 ? 23.827 35.864 47.185 1.00 27.50 100 VAL D N 1
ATOM 8473 C CA . VAL D 1 100 ? 23.807 36.687 45.937 1.00 30.16 100 VAL D CA 1
ATOM 8474 C C . VAL D 1 100 ? 23.826 35.789 44.684 1.00 32.19 100 VAL D C 1
ATOM 8475 O O . VAL D 1 100 ? 23.607 36.351 43.589 1.00 31.63 100 VAL D O 1
ATOM 8479 N N . ASN D 1 101 ? 24.131 34.484 44.824 1.00 36.63 101 ASN D N 1
ATOM 8480 C CA . ASN D 1 101 ? 23.957 33.416 43.789 1.00 40.12 101 ASN D CA 1
ATOM 8481 C C . ASN D 1 101 ? 22.466 33.076 43.662 1.00 39.90 101 ASN D C 1
ATOM 8482 O O . ASN D 1 101 ? 21.839 32.898 44.717 1.00 38.10 101 ASN D O 1
ATOM 8487 N N . ARG D 1 102 ? 21.948 32.932 42.437 1.00 39.66 102 ARG D N 1
ATOM 8488 C CA . ARG D 1 102 ? 20.509 32.662 42.179 1.00 38.69 102 ARG D CA 1
ATOM 8489 C C . ARG D 1 102 ? 20.071 31.420 42.966 1.00 36.03 102 ARG D C 1
ATOM 8490 O O . ARG D 1 102 ? 18.970 31.472 43.548 1.00 34.39 102 ARG D O 1
ATOM 8498 N N . ASP D 1 103 ? 20.902 30.374 43.011 1.00 34.13 103 ASP D N 1
ATOM 8499 C CA . ASP D 1 103 ? 20.570 29.073 43.662 1.00 33.58 103 ASP D CA 1
ATOM 8500 C C . ASP D 1 103 ? 20.341 29.275 45.165 1.00 31.89 103 ASP D C 1
ATOM 8501 O O . ASP D 1 103 ? 19.362 28.690 45.686 1.00 30.03 103 ASP D O 1
ATOM 8506 N N . ASP D 1 104 ? 21.180 30.085 45.825 1.00 30.11 104 ASP D N 1
ATOM 8507 C CA . ASP D 1 104 ? 21.033 30.393 47.272 1.00 30.11 104 ASP D CA 1
ATOM 8508 C C . ASP D 1 104 ? 19.748 31.202 47.489 1.00 27.80 104 ASP D C 1
ATOM 8509 O O . ASP D 1 104 ? 18.975 30.893 48.413 1.00 28.11 104 ASP D O 1
ATOM 8514 N N . VAL D 1 105 ? 19.524 32.203 46.642 1.00 26.52 105 VAL D N 1
ATOM 8515 C CA . VAL D 1 105 ? 18.404 33.174 46.780 1.00 26.44 105 VAL D CA 1
ATOM 8516 C C . VAL D 1 105 ? 17.078 32.472 46.460 1.00 25.56 105 VAL D C 1
ATOM 8517 O O . VAL D 1 105 ? 16.073 32.813 47.091 1.00 25.56 105 VAL D O 1
ATOM 8521 N N . ALA D 1 106 ? 17.075 31.485 45.562 1.00 24.67 106 ALA D N 1
ATOM 8522 C CA . ALA D 1 106 ? 15.846 30.766 45.134 1.00 24.96 106 ALA D CA 1
ATOM 8523 C C . ALA D 1 106 ? 15.219 30.011 46.322 1.00 25.11 106 ALA D C 1
ATOM 8524 O O . ALA D 1 106 ? 13.992 29.766 46.281 1.00 26.15 106 ALA D O 1
ATOM 8526 N N . LYS D 1 107 ? 16.003 29.696 47.362 1.00 25.48 107 LYS D N 1
ATOM 8527 C CA . LYS D 1 107 ? 15.508 28.984 48.569 1.00 25.45 107 LYS D CA 1
ATOM 8528 C C . LYS D 1 107 ? 14.411 29.813 49.245 1.00 25.58 107 LYS D C 1
ATOM 8529 O O . LYS D 1 107 ? 13.540 29.213 49.897 1.00 24.68 107 LYS D O 1
ATOM 8535 N N . HIS D 1 108 ? 14.447 31.145 49.111 1.00 23.34 108 HIS D N 1
ATOM 8536 C CA . HIS D 1 108 ? 13.381 32.049 49.614 1.00 22.50 108 HIS D CA 1
ATOM 8537 C C . HIS D 1 108 ? 12.067 31.730 48.901 1.00 22.03 108 HIS D C 1
ATOM 8538 O O . HIS D 1 108 ? 11.016 31.758 49.569 1.00 20.19 108 HIS D O 1
ATOM 8545 N N . LEU D 1 109 ? 12.129 31.484 47.591 1.00 22.62 109 LEU D N 1
ATOM 8546 C CA . LEU D 1 109 ? 10.938 31.158 46.767 1.00 24.15 109 LEU D CA 1
ATOM 8547 C C . LEU D 1 109 ? 10.404 29.790 47.216 1.00 25.07 109 LEU D C 1
ATOM 8548 O O . LEU D 1 109 ? 9.188 29.687 47.460 1.00 25.18 109 LEU D O 1
ATOM 8553 N N . ASP D 1 110 ? 11.293 28.807 47.373 1.00 27.02 110 ASP D N 1
ATOM 8554 C CA . ASP D 1 110 ? 10.960 27.439 47.865 1.00 29.07 110 ASP D CA 1
ATOM 8555 C C . ASP D 1 110 ? 10.263 27.535 49.226 1.00 28.55 110 ASP D C 1
ATOM 8556 O O . ASP D 1 110 ? 9.341 26.725 49.470 1.00 27.57 110 ASP D O 1
ATOM 8561 N N . SER D 1 111 ? 10.664 28.488 50.076 1.00 25.10 111 SER D N 1
ATOM 8562 C CA . SER D 1 111 ? 10.096 28.670 51.439 1.00 24.96 111 SER D CA 1
ATOM 8563 C C . SER D 1 111 ? 8.777 29.452 51.387 1.00 23.80 111 SER D C 1
ATOM 8564 O O . SER D 1 111 ? 8.130 29.551 52.450 1.00 24.98 111 SER D O 1
ATOM 8567 N N . GLY D 1 112 ? 8.380 29.974 50.219 1.00 24.99 112 GLY D N 1
ATOM 8568 C CA . GLY D 1 112 ? 7.010 30.476 49.999 1.00 24.51 112 GLY D CA 1
ATOM 8569 C C . GLY D 1 112 ? 6.935 31.937 49.590 1.00 25.11 112 GLY D C 1
ATOM 8570 O O . GLY D 1 112 ? 5.807 32.409 49.378 1.00 25.29 112 GLY D O 1
ATOM 8571 N N . ALA D 1 113 ? 8.059 32.646 49.471 1.00 23.27 113 ALA D N 1
ATOM 8572 C CA . ALA D 1 113 ? 8.079 34.053 49.002 1.00 23.73 113 ALA D CA 1
ATOM 8573 C C . ALA D 1 113 ? 7.822 34.090 47.488 1.00 23.65 113 ALA D C 1
ATOM 8574 O O . ALA D 1 113 ? 8.285 33.187 46.787 1.00 24.48 113 ALA D O 1
ATOM 8576 N N . LYS D 1 114 ? 7.117 35.109 47.001 1.00 23.08 114 LYS D N 1
ATOM 8577 C CA . LYS D 1 114 ? 6.764 35.260 45.562 1.00 23.30 114 LYS D CA 1
ATOM 8578 C C . LYS D 1 114 ? 7.934 35.886 44.788 1.00 22.55 114 LYS D C 1
ATOM 8579 O O . LYS D 1 114 ? 8.099 35.566 43.594 1.00 22.50 114 LYS D O 1
ATOM 8585 N N . ARG D 1 115 ? 8.725 36.746 45.431 1.00 19.93 115 ARG D N 1
ATOM 8586 C CA . ARG D 1 115 ? 9.827 37.489 44.762 1.00 19.52 115 ARG D CA 1
ATOM 8587 C C . ARG D 1 115 ? 10.960 37.741 45.758 1.00 18.00 115 ARG D C 1
ATOM 8588 O O . ARG D 1 115 ? 10.679 37.783 46.968 1.00 17.08 115 ARG D O 1
ATOM 8596 N N . VAL D 1 116 ? 12.188 37.876 45.259 1.00 16.78 116 VAL D N 1
ATOM 8597 C CA . VAL D 1 116 ? 13.360 38.294 46.076 1.00 16.30 116 VAL D CA 1
ATOM 8598 C C . VAL D 1 116 ? 14.043 39.486 45.409 1.00 14.80 116 VAL D C 1
ATOM 8599 O O . VAL D 1 116 ? 14.319 39.438 44.191 1.00 14.16 116 VAL D O 1
ATOM 8603 N N . LEU D 1 117 ? 14.332 40.506 46.213 1.00 14.41 117 LEU D N 1
ATOM 8604 C CA . LEU D 1 117 ? 15.169 41.665 45.822 1.00 14.32 117 LEU D CA 1
ATOM 8605 C C . LEU D 1 117 ? 16.491 41.563 46.593 1.00 13.08 117 LEU D C 1
ATOM 8606 O O . LEU D 1 117 ? 16.460 41.728 47.825 1.00 13.06 117 LEU D O 1
ATOM 8611 N N . ILE D 1 118 ? 17.592 41.294 45.882 1.00 12.60 118 ILE D N 1
ATOM 8612 C CA . ILE D 1 118 ? 18.957 41.201 46.471 1.00 12.40 118 ILE D CA 1
ATOM 8613 C C . ILE D 1 118 ? 19.499 42.628 46.577 1.00 11.68 118 ILE D C 1
ATOM 8614 O O . ILE D 1 118 ? 19.510 43.323 45.552 1.00 11.08 118 ILE D O 1
ATOM 8619 N N . THR D 1 119 ? 19.951 43.038 47.763 1.00 10.89 119 THR D N 1
ATOM 8620 C CA . THR D 1 119 ? 20.454 44.419 48.007 1.00 10.68 119 THR D CA 1
ATOM 8621 C C . THR D 1 119 ? 21.946 44.481 47.674 1.00 10.83 119 THR D C 1
ATOM 8622 O O . THR D 1 119 ? 22.694 45.099 48.436 1.00 10.33 119 THR D O 1
ATOM 8626 N N . ALA D 1 120 ? 22.357 43.895 46.556 1.00 11.07 120 ALA D N 1
ATOM 8627 C CA . ALA D 1 120 ? 23.777 43.814 46.157 1.00 11.55 120 ALA D CA 1
ATOM 8628 C C . ALA D 1 120 ? 23.832 43.340 44.719 1.00 12.01 120 ALA D C 1
ATOM 8629 O O . ALA D 1 120 ? 22.842 42.803 44.210 1.00 13.10 120 ALA D O 1
ATOM 8631 N N . PRO D 1 121 ? 24.995 43.489 44.055 1.00 13.02 121 PRO D N 1
ATOM 8632 C CA . PRO D 1 121 ? 25.209 42.853 42.761 1.00 14.18 121 PRO D CA 1
ATOM 8633 C C . PRO D 1 121 ? 25.040 41.334 42.928 1.00 15.18 121 PRO D C 1
ATOM 8634 O O . PRO D 1 121 ? 25.426 40.782 43.942 1.00 16.03 121 PRO D O 1
ATOM 8638 N N . ALA D 1 122 ? 24.492 40.680 41.915 1.00 17.63 122 ALA D N 1
ATOM 8639 C CA . ALA D 1 122 ? 24.251 39.226 41.934 1.00 20.21 122 ALA D CA 1
ATOM 8640 C C . ALA D 1 122 ? 25.389 38.528 41.194 1.00 22.90 122 ALA D C 1
ATOM 8641 O O . ALA D 1 122 ? 26.011 39.178 40.313 1.00 22.36 122 ALA D O 1
ATOM 8643 N N . LYS D 1 123 ? 25.674 37.281 41.570 1.00 26.24 123 LYS D N 1
ATOM 8644 C CA . LYS D 1 123 ? 26.557 36.383 40.779 1.00 29.30 123 LYS D CA 1
ATOM 8645 C C . LYS D 1 123 ? 25.645 35.550 39.870 1.00 28.17 123 LYS D C 1
ATOM 8646 O O . LYS D 1 123 ? 24.559 35.118 40.334 1.00 28.79 123 LYS D O 1
ATOM 8652 N N . GLY D 1 124 ? 25.981 35.520 38.580 1.00 26.15 124 GLY D N 1
ATOM 8653 C CA . GLY D 1 124 ? 25.069 35.075 37.516 1.00 25.53 124 GLY D CA 1
ATOM 8654 C C . GLY D 1 124 ? 24.251 36.237 36.966 1.00 25.04 124 GLY D C 1
ATOM 8655 O O . GLY D 1 124 ? 24.351 37.388 37.474 1.00 24.98 124 GLY D O 1
ATOM 8656 N N . ASP D 1 125 ? 23.470 35.952 35.938 1.00 24.45 125 ASP D N 1
ATOM 8657 C CA . ASP D 1 125 ? 22.780 36.982 35.129 1.00 25.13 125 ASP D CA 1
ATOM 8658 C C . ASP D 1 125 ? 21.384 37.179 35.706 1.00 24.25 125 ASP D C 1
ATOM 8659 O O . ASP D 1 125 ? 20.417 36.930 34.981 1.00 25.71 125 ASP D O 1
ATOM 8664 N N . VAL D 1 126 ? 21.279 37.605 36.970 1.00 21.88 126 VAL D N 1
ATOM 8665 C CA . VAL D 1 126 ? 20.016 38.014 37.674 1.00 20.46 126 VAL D CA 1
ATOM 8666 C C . VAL D 1 126 ? 19.661 39.388 37.139 1.00 18.05 126 VAL D C 1
ATOM 8667 O O . VAL D 1 126 ? 20.593 40.158 37.044 1.00 18.46 126 VAL D O 1
ATOM 8671 N N . PRO D 1 127 ? 18.419 39.723 36.707 1.00 16.88 127 PRO D N 1
ATOM 8672 C CA . PRO D 1 127 ? 18.121 41.062 36.207 1.00 16.42 127 PRO D CA 1
ATOM 8673 C C . PRO D 1 127 ? 18.513 42.113 37.253 1.00 15.43 127 PRO D C 1
ATOM 8674 O O . PRO D 1 127 ? 18.097 41.967 38.390 1.00 14.31 127 PRO D O 1
ATOM 8678 N N . THR D 1 128 ? 19.293 43.113 36.846 1.00 15.07 128 THR D N 1
ATOM 8679 C CA . THR D 1 128 ? 19.848 44.159 37.738 1.00 14.98 128 THR D CA 1
ATOM 8680 C C . THR D 1 128 ? 19.267 45.502 37.316 1.00 14.49 128 THR D C 1
ATOM 8681 O O . THR D 1 128 ? 19.296 45.809 36.111 1.00 14.59 128 THR D O 1
ATOM 8685 N N . PHE D 1 129 ? 18.741 46.269 38.273 1.00 14.00 129 PHE D N 1
ATOM 8686 C CA . PHE D 1 129 ? 18.039 47.540 38.004 1.00 13.52 129 PHE D CA 1
ATOM 8687 C C . PHE D 1 129 ? 18.694 48.668 38.794 1.00 13.62 129 PHE D C 1
ATOM 8688 O O . PHE D 1 129 ? 19.110 48.469 39.961 1.00 14.90 129 PHE D O 1
ATOM 8696 N N . VAL D 1 130 ? 18.784 49.815 38.136 1.00 12.24 130 VAL D N 1
ATOM 8697 C CA . VAL D 1 130 ? 19.119 51.124 38.752 1.00 12.19 130 VAL D CA 1
ATOM 8698 C C . VAL D 1 130 ? 17.956 52.069 38.449 1.00 11.88 130 VAL D C 1
ATOM 8699 O O . VAL D 1 130 ? 17.684 52.335 37.254 1.00 11.45 130 VAL D O 1
ATOM 8703 N N . MET D 1 131 ? 17.266 52.530 39.488 1.00 11.54 131 MET D N 1
ATOM 8704 C CA . MET D 1 131 ? 16.147 53.492 39.337 1.00 11.73 131 MET D CA 1
ATOM 8705 C C . MET D 1 131 ? 16.650 54.714 38.561 1.00 11.76 131 MET D C 1
ATOM 8706 O O . MET D 1 131 ? 17.733 55.238 38.881 1.00 11.56 131 MET D O 1
ATOM 8711 N N . GLY D 1 132 ? 15.891 55.137 37.548 1.00 11.68 132 GLY D N 1
ATOM 8712 C CA . GLY D 1 132 ? 16.207 56.300 36.705 1.00 12.51 132 GLY D CA 1
ATOM 8713 C C . GLY D 1 132 ? 17.068 55.918 35.522 1.00 12.61 132 GLY D C 1
ATOM 8714 O O . GLY D 1 132 ? 17.284 56.778 34.662 1.00 13.31 132 GLY D O 1
ATOM 8715 N N . VAL D 1 133 ? 17.550 54.678 35.455 1.00 12.16 133 VAL D N 1
ATOM 8716 C CA . VAL D 1 133 ? 18.478 54.242 34.377 1.00 12.31 133 VAL D CA 1
ATOM 8717 C C . VAL D 1 133 ? 17.807 53.151 33.538 1.00 12.36 133 VAL D C 1
ATOM 8718 O O . VAL D 1 133 ? 17.683 53.347 32.315 1.00 13.81 133 VAL D O 1
ATOM 8722 N N . ASN D 1 134 ? 17.403 52.041 34.148 1.00 12.43 134 ASN D N 1
ATOM 8723 C CA . ASN D 1 134 ? 16.835 50.904 33.386 1.00 12.66 134 ASN D CA 1
ATOM 8724 C C . ASN D 1 134 ? 15.706 50.210 34.146 1.00 13.41 134 ASN D C 1
ATOM 8725 O O . ASN D 1 134 ? 15.355 49.077 33.758 1.00 13.42 134 ASN D O 1
ATOM 8730 N N . HIS D 1 135 ? 15.142 50.812 35.188 1.00 14.45 135 HIS D N 1
ATOM 8731 C CA . HIS D 1 135 ? 14.161 50.084 36.036 1.00 15.30 135 HIS D CA 1
ATOM 8732 C C . HIS D 1 135 ? 12.908 49.735 35.215 1.00 16.52 135 HIS D C 1
ATOM 8733 O O . HIS D 1 135 ? 12.286 48.724 35.536 1.00 17.50 135 HIS D O 1
ATOM 8740 N N . GLN D 1 136 ? 12.585 50.499 34.175 1.00 18.50 136 GLN D N 1
ATOM 8741 C CA . GLN D 1 136 ? 11.392 50.233 33.324 1.00 22.04 136 GLN D CA 1
ATOM 8742 C C . GLN D 1 136 ? 11.593 48.954 32.498 1.00 22.07 136 GLN D C 1
ATOM 8743 O O . GLN D 1 136 ? 10.598 48.478 31.922 1.00 22.54 136 GLN D O 1
ATOM 8749 N N . GLN D 1 137 ? 12.806 48.388 32.467 1.00 21.28 137 GLN D N 1
ATOM 8750 C CA A GLN D 1 137 ? 13.090 47.094 31.788 0.55 21.53 137 GLN D CA 1
ATOM 8751 C CA B GLN D 1 137 ? 13.081 47.093 31.783 0.45 21.28 137 GLN D CA 1
ATOM 8752 C C . GLN D 1 137 ? 12.657 45.927 32.684 1.00 20.61 137 GLN D C 1
ATOM 8753 O O . GLN D 1 137 ? 12.690 44.775 32.212 1.00 20.11 137 GLN D O 1
ATOM 8764 N N . PHE D 1 138 ? 12.261 46.197 33.931 1.00 18.49 138 PHE D N 1
ATOM 8765 C CA . PHE D 1 138 ? 11.675 45.166 34.826 1.00 18.11 138 PHE D CA 1
ATOM 8766 C C . PHE D 1 138 ? 10.500 44.489 34.113 1.00 18.93 138 PHE D C 1
ATOM 8767 O O . PHE D 1 138 ? 9.666 45.193 33.478 1.00 17.32 138 PHE D O 1
ATOM 8775 N N . ASP D 1 139 ? 10.450 43.164 34.211 1.00 21.41 139 ASP D N 1
ATOM 8776 C CA . ASP D 1 139 ? 9.310 42.335 33.731 1.00 23.75 139 ASP D CA 1
ATOM 8777 C C . ASP D 1 139 ? 8.714 41.592 34.924 1.00 23.78 139 ASP D C 1
ATOM 8778 O O . ASP D 1 139 ? 9.454 41.018 35.716 1.00 22.81 139 ASP D O 1
ATOM 8783 N N . PRO D 1 140 ? 7.368 41.583 35.084 1.00 26.64 140 PRO D N 1
ATOM 8784 C CA . PRO D 1 140 ? 6.721 40.838 36.169 1.00 26.89 140 PRO D CA 1
ATOM 8785 C C . PRO D 1 140 ? 7.183 39.384 36.329 1.00 27.62 140 PRO D C 1
ATOM 8786 O O . PRO D 1 140 ? 7.062 38.857 37.417 1.00 29.08 140 PRO D O 1
ATOM 8790 N N . ALA D 1 141 ? 7.711 38.774 35.265 1.00 28.08 141 ALA D N 1
ATOM 8791 C CA . ALA D 1 141 ? 8.234 37.387 35.273 1.00 27.79 141 ALA D CA 1
ATOM 8792 C C . ALA D 1 141 ? 9.555 37.302 36.056 1.00 26.63 141 ALA D C 1
ATOM 8793 O O . ALA D 1 141 ? 9.969 36.174 36.345 1.00 27.18 141 ALA D O 1
ATOM 8795 N N . ASP D 1 142 ? 10.198 38.437 36.361 1.00 25.04 142 ASP D N 1
ATOM 8796 C CA . ASP D 1 142 ? 11.495 38.488 37.097 1.00 24.58 142 ASP D CA 1
ATOM 8797 C C . ASP D 1 142 ? 11.257 38.267 38.601 1.00 23.49 142 ASP D C 1
ATOM 8798 O O . ASP D 1 142 ? 10.976 39.258 39.308 1.00 25.90 142 ASP D O 1
ATOM 8803 N N . VAL D 1 143 ? 11.422 37.032 39.077 1.00 22.49 143 VAL D N 1
ATOM 8804 C CA . VAL D 1 143 ? 11.092 36.626 40.477 1.00 21.86 143 VAL D CA 1
ATOM 8805 C C . VAL D 1 143 ? 12.304 36.855 41.390 1.00 19.98 143 VAL D C 1
ATOM 8806 O O . VAL D 1 143 ? 12.104 36.891 42.617 1.00 20.20 143 VAL D O 1
ATOM 8810 N N . ILE D 1 144 ? 13.510 36.940 40.827 1.00 18.33 144 ILE D N 1
ATOM 8811 C CA . ILE D 1 144 ? 14.737 37.318 41.583 1.00 17.95 144 ILE D CA 1
ATOM 8812 C C . ILE D 1 144 ? 15.382 38.491 40.844 1.00 16.51 144 ILE D C 1
ATOM 8813 O O . ILE D 1 144 ? 15.714 38.342 39.642 1.00 15.87 144 ILE D O 1
ATOM 8818 N N . ILE D 1 145 ? 15.556 39.618 41.540 1.00 14.63 145 ILE D N 1
ATOM 8819 C CA . ILE D 1 145 ? 16.124 40.856 40.943 1.00 13.58 145 ILE D CA 1
ATOM 8820 C C . ILE D 1 145 ? 17.199 41.398 41.885 1.00 12.55 145 ILE D C 1
ATOM 8821 O O . ILE D 1 145 ? 17.186 41.048 43.083 1.00 12.23 145 ILE D O 1
ATOM 8826 N N . SER D 1 146 ? 18.071 42.238 41.335 1.00 12.21 146 SER D N 1
ATOM 8827 C CA . SER D 1 146 ? 19.150 42.944 42.065 1.00 11.58 146 SER D CA 1
ATOM 8828 C C . SER D 1 146 ? 18.981 44.450 41.894 1.00 11.16 146 SER D C 1
ATOM 8829 O O . SER D 1 146 ? 18.630 44.898 40.792 1.00 11.95 146 SER D O 1
ATOM 8832 N N . ASN D 1 147 ? 19.267 45.216 42.954 1.00 11.41 147 ASN D N 1
ATOM 8833 C CA . ASN D 1 147 ? 19.333 46.694 42.906 1.00 11.29 147 ASN D CA 1
ATOM 8834 C C . ASN D 1 147 ? 20.783 47.158 42.715 1.00 11.20 147 ASN D C 1
ATOM 8835 O O . ASN D 1 147 ? 21.049 48.337 42.964 1.00 10.64 147 ASN D O 1
ATOM 8840 N N . ALA D 1 148 ? 21.694 46.284 42.289 1.00 10.91 148 ALA D N 1
ATOM 8841 C CA . ALA D 1 148 ? 23.113 46.630 42.028 1.00 10.44 148 ALA D CA 1
ATOM 8842 C C . ALA D 1 148 ? 23.778 47.091 43.337 1.00 10.69 148 ALA D C 1
ATOM 8843 O O . ALA D 1 148 ? 23.267 46.754 44.431 1.00 11.17 148 ALA D O 1
ATOM 8845 N N . SER D 1 149 ? 24.907 47.785 43.248 1.00 10.66 149 SER D N 1
ATOM 8846 C CA . SER D 1 149 ? 25.650 48.326 44.412 1.00 10.58 149 SER D CA 1
ATOM 8847 C C . SER D 1 149 ? 25.319 49.802 44.595 1.00 10.00 149 SER D C 1
ATOM 8848 O O . SER D 1 149 ? 24.778 50.432 43.664 1.00 9.65 149 SER D O 1
ATOM 8851 N N . CYS D 1 150 ? 25.673 50.353 45.755 1.00 9.84 150 CYS D N 1
ATOM 8852 C CA . CYS D 1 150 ? 25.647 51.814 46.005 1.00 9.80 150 CYS D CA 1
ATOM 8853 C C . CYS D 1 150 ? 26.437 52.530 44.901 1.00 8.69 150 CYS D C 1
ATOM 8854 O O . CYS D 1 150 ? 25.927 53.495 44.310 1.00 8.55 150 CYS D O 1
ATOM 8857 N N . THR D 1 151 ? 27.647 52.062 44.599 1.00 8.40 151 THR D N 1
ATOM 8858 C CA . THR D 1 151 ? 28.544 52.710 43.616 1.00 8.48 151 THR D CA 1
ATOM 8859 C C . THR D 1 151 ? 27.889 52.708 42.232 1.00 8.56 151 THR D C 1
ATOM 8860 O O . THR D 1 151 ? 27.930 53.744 41.555 1.00 8.51 151 THR D O 1
ATOM 8864 N N . THR D 1 152 ? 27.316 51.591 41.797 1.00 8.53 152 THR D N 1
ATOM 8865 C CA . THR D 1 152 ? 26.655 51.523 40.467 1.00 8.83 152 THR D CA 1
ATOM 8866 C C . THR D 1 152 ? 25.478 52.508 40.427 1.00 8.71 152 THR D C 1
ATOM 8867 O O . THR D 1 152 ? 25.260 53.134 39.390 1.00 8.35 152 THR D O 1
ATOM 8871 N N . ASN D 1 153 ? 24.750 52.662 41.531 1.00 8.49 153 ASN D N 1
ATOM 8872 C CA . ASN D 1 153 ? 23.597 53.593 41.600 1.00 8.65 153 ASN D CA 1
ATOM 8873 C C . ASN D 1 153 ? 24.087 55.046 41.511 1.00 8.67 153 ASN D C 1
ATOM 8874 O O . ASN D 1 153 ? 23.319 55.891 41.071 1.00 8.35 153 ASN D O 1
ATOM 8879 N N . CYS D 1 154 ? 25.318 55.331 41.929 1.00 8.79 154 CYS D N 1
ATOM 8880 C CA . CYS D 1 154 ? 25.915 56.682 41.809 1.00 9.15 154 CYS D CA 1
ATOM 8881 C C . CYS D 1 154 ? 26.417 56.899 40.379 1.00 8.86 154 CYS D C 1
ATOM 8882 O O . CYS D 1 154 ? 26.104 57.937 39.781 1.00 8.88 154 CYS D O 1
ATOM 8885 N N . LEU D 1 155 ? 27.160 55.944 39.830 1.00 9.15 155 LEU D N 1
ATOM 8886 C CA . LEU D 1 155 ? 27.819 56.118 38.517 1.00 9.40 155 LEU D CA 1
ATOM 8887 C C . LEU D 1 155 ? 26.796 56.037 37.371 1.00 9.18 155 LEU D C 1
ATOM 8888 O O . LEU D 1 155 ? 26.921 56.830 36.424 1.00 8.74 155 LEU D O 1
ATOM 8893 N N . ALA D 1 156 ? 25.856 55.094 37.402 1.00 9.16 156 ALA D N 1
ATOM 8894 C CA . ALA D 1 156 ? 25.013 54.794 36.218 1.00 9.58 156 ALA D CA 1
ATOM 8895 C C . ALA D 1 156 ? 24.191 56.021 35.822 1.00 9.59 156 ALA D C 1
ATOM 8896 O O . ALA D 1 156 ? 24.112 56.333 34.634 1.00 9.47 156 ALA D O 1
ATOM 8898 N N . PRO D 1 157 ? 23.535 56.772 36.743 1.00 9.59 157 PRO D N 1
ATOM 8899 C CA . PRO D 1 157 ? 22.772 57.946 36.322 1.00 9.61 157 PRO D CA 1
ATOM 8900 C C . PRO D 1 157 ? 23.664 58.988 35.634 1.00 9.92 157 PRO D C 1
ATOM 8901 O O . PRO D 1 157 ? 23.257 59.545 34.633 1.00 10.21 157 PRO D O 1
ATOM 8905 N N . LEU D 1 158 ? 24.850 59.246 36.185 1.00 10.06 158 LEU D N 1
ATOM 8906 C CA . LEU D 1 158 ? 25.808 60.195 35.574 1.00 10.50 158 LEU D CA 1
ATOM 8907 C C . LEU D 1 158 ? 26.208 59.674 34.184 1.00 10.12 158 LEU D C 1
ATOM 8908 O O . LEU D 1 158 ? 26.172 60.461 33.224 1.00 10.35 158 LEU D O 1
ATOM 8913 N N . ALA D 1 159 ? 26.562 58.400 34.071 1.00 9.97 159 ALA D N 1
ATOM 8914 C CA . ALA D 1 159 ? 26.965 57.791 32.783 1.00 10.39 159 ALA D CA 1
ATOM 8915 C C . ALA D 1 159 ? 25.828 57.932 31.760 1.00 10.79 159 ALA D C 1
ATOM 8916 O O . ALA D 1 159 ? 26.114 58.234 30.584 1.00 10.57 159 ALA D O 1
ATOM 8918 N N . LYS D 1 160 ? 24.576 57.759 32.180 1.00 11.09 160 LYS D N 1
ATOM 8919 C CA . LYS D 1 160 ? 23.409 57.865 31.261 1.00 12.19 160 LYS D CA 1
ATOM 8920 C C . LYS D 1 160 ? 23.320 59.291 30.715 1.00 11.78 160 LYS D C 1
ATOM 8921 O O . LYS D 1 160 ? 23.113 59.464 29.492 1.00 11.63 160 LYS D O 1
ATOM 8927 N N . VAL D 1 161 ? 23.466 60.298 31.577 1.00 11.15 161 VAL D N 1
ATOM 8928 C CA . VAL D 1 161 ? 23.413 61.722 31.141 1.00 11.42 161 VAL D CA 1
ATOM 8929 C C . VAL D 1 161 ? 24.536 61.955 30.123 1.00 11.14 161 VAL D C 1
ATOM 8930 O O . VAL D 1 161 ? 24.273 62.579 29.070 1.00 10.99 161 VAL D O 1
ATOM 8934 N N . LEU D 1 162 ? 25.749 61.479 30.401 1.00 10.92 162 LEU D N 1
ATOM 8935 C CA . LEU D 1 162 ? 26.895 61.676 29.472 1.00 10.91 162 LEU D CA 1
ATOM 8936 C C . LEU D 1 162 ? 26.630 60.932 28.157 1.00 11.19 162 LEU D C 1
ATOM 8937 O O . LEU D 1 162 ? 26.898 61.498 27.086 1.00 11.55 162 LEU D O 1
ATOM 8942 N N . LEU D 1 163 ? 26.154 59.697 28.237 1.00 12.29 163 LEU D N 1
ATOM 8943 C CA . LEU D 1 163 ? 25.875 58.863 27.040 1.00 14.31 163 LEU D CA 1
ATOM 8944 C C . LEU D 1 163 ? 24.877 59.598 26.145 1.00 14.45 163 LEU D C 1
ATOM 8945 O O . LEU D 1 163 ? 25.131 59.701 24.929 1.00 14.74 163 LEU D O 1
ATOM 8950 N N . ASP D 1 164 ? 23.789 60.103 26.734 1.00 14.92 164 ASP D N 1
ATOM 8951 C CA . ASP D 1 164 ? 22.642 60.682 25.984 1.00 16.42 164 ASP D CA 1
ATOM 8952 C C . ASP D 1 164 ? 23.038 62.016 25.351 1.00 16.55 164 ASP D C 1
ATOM 8953 O O . ASP D 1 164 ? 22.514 62.333 24.283 1.00 18.12 164 ASP D O 1
ATOM 8958 N N . ASN D 1 165 ? 23.926 62.783 25.987 1.00 15.63 165 ASN D N 1
ATOM 8959 C CA . ASN D 1 165 ? 24.255 64.169 25.567 1.00 14.44 165 ASN D CA 1
ATOM 8960 C C . ASN D 1 165 ? 25.496 64.197 24.669 1.00 14.22 165 ASN D C 1
ATOM 8961 O O . ASN D 1 165 ? 25.530 65.033 23.746 1.00 15.45 165 ASN D O 1
ATOM 8966 N N . PHE D 1 166 ? 26.512 63.383 24.956 1.00 13.16 166 PHE D N 1
ATOM 8967 C CA . PHE D 1 166 ? 27.870 63.550 24.367 1.00 12.96 166 PHE D CA 1
ATOM 8968 C C . PHE D 1 166 ? 28.420 62.245 23.791 1.00 12.36 166 PHE D C 1
ATOM 8969 O O . PHE D 1 166 ? 29.312 62.341 22.911 1.00 12.26 166 PHE D O 1
ATOM 8977 N N . GLY D 1 167 ? 27.937 61.093 24.269 1.00 11.84 167 GLY D N 1
ATOM 8978 C CA . GLY D 1 167 ? 28.556 59.791 23.999 1.00 11.42 167 GLY D CA 1
ATOM 8979 C C . GLY D 1 167 ? 29.784 59.569 24.863 1.00 11.04 167 GLY D C 1
ATOM 8980 O O . GLY D 1 167 ? 30.471 60.552 25.209 1.00 10.98 167 GLY D O 1
ATOM 8981 N N . ILE D 1 168 ? 30.047 58.313 25.207 1.00 10.79 168 ILE D N 1
ATOM 8982 C CA . ILE D 1 168 ? 31.244 57.901 25.990 1.00 10.53 168 ILE D CA 1
ATOM 8983 C C . ILE D 1 168 ? 32.100 56.985 25.121 1.00 10.42 168 ILE D C 1
ATOM 8984 O O . ILE D 1 168 ? 31.544 56.004 24.572 1.00 10.86 168 ILE D O 1
ATOM 8989 N N . GLU D 1 169 ? 33.395 57.296 25.010 1.00 10.44 169 GLU D N 1
ATOM 8990 C CA . GLU D 1 169 ? 34.393 56.420 24.347 1.00 10.82 169 GLU D CA 1
ATOM 8991 C C . GLU D 1 169 ? 34.915 55.417 25.370 1.00 11.63 169 GLU D C 1
ATOM 8992 O O . GLU D 1 169 ? 34.854 54.202 25.111 1.00 11.83 169 GLU D O 1
ATOM 8998 N N . GLU D 1 170 ? 35.398 55.919 26.504 1.00 11.70 170 GLU D N 1
ATOM 8999 C CA . GLU D 1 170 ? 36.009 55.063 27.549 1.00 13.47 170 GLU D CA 1
ATOM 9000 C C . GLU D 1 170 ? 35.983 55.824 28.875 1.00 11.87 170 GLU D C 1
ATOM 9001 O O . GLU D 1 170 ? 35.977 57.066 28.861 1.00 11.38 170 GLU D O 1
ATOM 9007 N N . GLY D 1 171 ? 35.927 55.087 29.977 1.00 10.58 171 GLY D N 1
ATOM 9008 C CA . GLY D 1 171 ? 35.916 55.690 31.318 1.00 10.33 171 GLY D CA 1
ATOM 9009 C C . GLY D 1 171 ? 36.597 54.791 32.324 1.00 9.77 171 GLY D C 1
ATOM 9010 O O . GLY D 1 171 ? 36.494 53.568 32.200 1.00 8.90 171 GLY D O 1
ATOM 9011 N N . LEU D 1 172 ? 37.315 55.390 33.268 1.00 9.71 172 LEU D N 1
ATOM 9012 C CA . LEU D 1 172 ? 37.909 54.670 34.413 1.00 9.95 172 LEU D CA 1
ATOM 9013 C C . LEU D 1 172 ? 37.462 55.396 35.682 1.00 10.05 172 LEU D C 1
ATOM 9014 O O . LEU D 1 172 ? 37.597 56.628 35.742 1.00 10.26 172 LEU D O 1
ATOM 9019 N N . MET D 1 173 ? 36.901 54.639 36.622 1.00 9.97 173 MET D N 1
ATOM 9020 C CA . MET D 1 173 ? 36.239 55.163 37.832 1.00 11.02 173 MET D CA 1
ATOM 9021 C C . MET D 1 173 ? 37.079 54.771 39.052 1.00 10.07 173 MET D C 1
ATOM 9022 O O . MET D 1 173 ? 37.559 53.633 39.119 1.00 9.87 173 MET D O 1
ATOM 9027 N N . THR D 1 174 ? 37.232 55.691 39.989 1.00 9.12 174 THR D N 1
ATOM 9028 C CA . THR D 1 174 ? 37.639 55.370 41.375 1.00 9.32 174 THR D CA 1
ATOM 9029 C C . THR D 1 174 ? 36.491 55.771 42.292 1.00 8.98 174 THR D C 1
ATOM 9030 O O . THR D 1 174 ? 35.913 56.844 42.082 1.00 8.72 174 THR D O 1
ATOM 9034 N N . THR D 1 175 ? 36.155 54.934 43.263 1.00 8.68 175 THR D N 1
ATOM 9035 C CA . THR D 1 175 ? 35.269 55.376 44.357 1.00 8.73 175 THR D CA 1
ATOM 9036 C C . THR D 1 175 ? 36.128 55.462 45.612 1.00 8.31 175 THR D C 1
ATOM 9037 O O . THR D 1 175 ? 36.850 54.499 45.919 1.00 8.17 175 THR D O 1
ATOM 9041 N N . VAL D 1 176 ? 36.083 56.621 46.260 1.00 7.73 176 VAL D N 1
ATOM 9042 C CA . VAL D 1 176 ? 36.639 56.802 47.623 1.00 7.83 176 VAL D CA 1
ATOM 9043 C C . VAL D 1 176 ? 35.470 56.504 48.559 1.00 7.67 176 VAL D C 1
ATOM 9044 O O . VAL D 1 176 ? 34.495 57.283 48.574 1.00 7.14 176 VAL D O 1
ATOM 9048 N N . HIS D 1 177 ? 35.518 55.343 49.205 1.00 7.85 177 HIS D N 1
ATOM 9049 C CA . HIS D 1 177 ? 34.319 54.721 49.799 1.00 7.91 177 HIS D CA 1
ATOM 9050 C C . HIS D 1 177 ? 34.442 54.649 51.315 1.00 7.67 177 HIS D C 1
ATOM 9051 O O . HIS D 1 177 ? 35.512 54.291 51.824 1.00 7.46 177 HIS D O 1
ATOM 9058 N N . ALA D 1 178 ? 33.333 54.922 51.992 1.00 7.42 178 ALA D N 1
ATOM 9059 C CA . ALA D 1 178 ? 33.217 54.761 53.454 1.00 7.34 178 ALA D CA 1
ATOM 9060 C C . ALA D 1 178 ? 33.523 53.308 53.828 1.00 7.71 178 ALA D C 1
ATOM 9061 O O . ALA D 1 178 ? 33.294 52.372 53.011 1.00 7.14 178 ALA D O 1
ATOM 9063 N N . ALA D 1 179 ? 34.038 53.114 55.035 1.00 7.98 179 ALA D N 1
ATOM 9064 C CA . ALA D 1 179 ? 34.229 51.774 55.627 1.00 8.72 179 ALA D CA 1
ATOM 9065 C C . ALA D 1 179 ? 32.866 51.091 55.774 1.00 9.24 179 ALA D C 1
ATOM 9066 O O . ALA D 1 179 ? 31.866 51.779 56.012 1.00 9.97 179 ALA D O 1
ATOM 9068 N N . THR D 1 180 ? 32.828 49.769 55.613 1.00 9.50 180 THR D N 1
ATOM 9069 C CA . THR D 1 180 ? 31.579 48.985 55.736 1.00 9.72 180 THR D CA 1
ATOM 9070 C C . THR D 1 180 ? 31.822 47.755 56.608 1.00 9.22 180 THR D C 1
ATOM 9071 O O . THR D 1 180 ? 32.982 47.497 57.016 1.00 8.45 180 THR D O 1
ATOM 9075 N N . ALA D 1 181 ? 30.741 47.025 56.868 1.00 8.68 181 ALA D N 1
ATOM 9076 C CA . ALA D 1 181 ? 30.689 45.909 57.830 1.00 9.72 181 ALA D CA 1
ATOM 9077 C C . ALA D 1 181 ? 31.619 44.759 57.423 1.00 10.78 181 ALA D C 1
ATOM 9078 O O . ALA D 1 181 ? 31.910 43.936 58.294 1.00 12.31 181 ALA D O 1
ATOM 9080 N N . THR D 1 182 ? 32.066 44.691 56.166 1.00 11.44 182 THR D N 1
ATOM 9081 C CA . THR D 1 182 ? 33.004 43.633 55.705 1.00 12.31 182 THR D CA 1
ATOM 9082 C C . THR D 1 182 ? 34.404 43.901 56.262 1.00 12.22 182 THR D C 1
ATOM 9083 O O . THR D 1 182 ? 35.257 42.985 56.177 1.00 13.09 182 THR D O 1
ATOM 9087 N N . GLN D 1 183 ? 34.649 45.095 56.806 1.00 10.96 183 GLN D N 1
ATOM 9088 C CA . GLN D 1 183 ? 35.997 45.493 57.272 1.00 10.67 183 GLN D CA 1
ATOM 9089 C C . GLN D 1 183 ? 36.178 45.156 58.751 1.00 10.50 183 GLN D C 1
ATOM 9090 O O . GLN D 1 183 ? 35.207 44.693 59.403 1.00 10.53 183 GLN D O 1
ATOM 9096 N N . SER D 1 184 ? 37.394 45.365 59.256 1.00 9.93 184 SER D N 1
ATOM 9097 C CA . SER D 1 184 ? 37.798 44.964 60.624 1.00 10.28 184 SER D CA 1
ATOM 9098 C C . SER D 1 184 ? 38.297 46.174 61.406 1.00 9.80 184 SER D C 1
ATOM 9099 O O . SER D 1 184 ? 38.922 47.055 60.807 1.00 9.07 184 SER D O 1
ATOM 9102 N N . VAL D 1 185 ? 38.027 46.191 62.709 1.00 9.27 185 VAL D N 1
ATOM 9103 C CA . VAL D 1 185 ? 38.435 47.300 63.613 1.00 9.70 185 VAL D CA 1
ATOM 9104 C C . VAL D 1 185 ? 39.961 47.296 63.770 1.00 9.34 185 VAL D C 1
ATOM 9105 O O . VAL D 1 185 ? 40.544 48.380 63.779 1.00 9.53 185 VAL D O 1
ATOM 9109 N N . VAL D 1 186 ? 40.568 46.114 63.902 1.00 8.71 186 VAL D N 1
ATOM 9110 C CA . VAL D 1 186 ? 42.045 45.931 63.967 1.00 8.55 186 VAL D CA 1
ATOM 9111 C C . VAL D 1 186 ? 42.434 44.877 62.925 1.00 7.76 186 VAL D C 1
ATOM 9112 O O . VAL D 1 186 ? 41.557 44.112 62.473 1.00 7.79 186 VAL D O 1
ATOM 9116 N N . ASP D 1 187 ? 43.712 44.820 62.562 1.00 7.57 187 ASP D N 1
ATOM 9117 C CA . ASP D 1 187 ? 44.196 43.888 61.515 1.00 7.53 187 ASP D CA 1
ATOM 9118 C C . ASP D 1 187 ? 43.726 42.458 61.804 1.00 7.68 187 ASP D C 1
ATOM 9119 O O . ASP D 1 187 ? 44.024 41.912 62.885 1.00 7.54 187 ASP D O 1
ATOM 9124 N N . GLY D 1 188 ? 43.048 41.869 60.836 1.00 7.88 188 GLY D N 1
ATOM 9125 C CA . GLY D 1 188 ? 42.608 40.472 60.918 1.00 8.42 188 GLY D CA 1
ATOM 9126 C C . GLY D 1 188 ? 42.444 39.903 59.524 1.00 9.27 188 GLY D C 1
ATOM 9127 O O . GLY D 1 188 ? 42.668 40.595 58.530 1.00 9.16 188 GLY D O 1
ATOM 9128 N N . PRO D 1 189 ? 42.108 38.601 59.442 1.00 10.22 189 PRO D N 1
ATOM 9129 C CA . PRO D 1 189 ? 42.056 37.897 58.171 1.00 11.10 189 PRO D CA 1
ATOM 9130 C C . PRO D 1 189 ? 40.737 38.124 57.432 1.00 12.28 189 PRO D C 1
ATOM 9131 O O . PRO D 1 189 ? 39.679 38.030 58.040 1.00 14.36 189 PRO D O 1
ATOM 9135 N N . SER D 1 190 ? 40.850 38.445 56.146 1.00 13.17 190 SER D N 1
ATOM 9136 C CA . SER D 1 190 ? 39.729 38.473 55.176 1.00 13.96 190 SER D CA 1
ATOM 9137 C C . SER D 1 190 ? 40.167 37.643 53.964 1.00 15.02 190 SER D C 1
ATOM 9138 O O . SER D 1 190 ? 40.975 38.130 53.171 1.00 13.59 190 SER D O 1
ATOM 9141 N N . ARG D 1 191 ? 39.727 36.387 53.886 1.00 16.88 191 ARG D N 1
ATOM 9142 C CA . ARG D 1 191 ? 40.372 35.374 53.005 1.00 19.91 191 ARG D CA 1
ATOM 9143 C C . ARG D 1 191 ? 40.246 35.759 51.526 1.00 19.78 191 ARG D C 1
ATOM 9144 O O . ARG D 1 191 ? 41.178 35.448 50.769 1.00 18.72 191 ARG D O 1
ATOM 9152 N N . LYS D 1 192 ? 39.173 36.434 51.119 1.00 19.51 192 LYS D N 1
ATOM 9153 C CA . LYS D 1 192 ? 38.944 36.773 49.686 1.00 21.69 192 LYS D CA 1
ATOM 9154 C C . LYS D 1 192 ? 39.450 38.189 49.382 1.00 19.99 192 LYS D C 1
ATOM 9155 O O . LYS D 1 192 ? 39.373 38.603 48.228 1.00 19.32 192 LYS D O 1
ATOM 9161 N N . ASP D 1 193 ? 40.007 38.880 50.378 1.00 18.01 193 ASP D N 1
ATOM 9162 C CA . ASP D 1 193 ? 40.301 40.331 50.286 1.00 17.50 193 ASP D CA 1
ATOM 9163 C C . ASP D 1 193 ? 41.323 40.692 51.369 1.00 13.58 193 ASP D C 1
ATOM 9164 O O . ASP D 1 193 ? 40.919 41.298 52.350 1.00 13.02 193 ASP D O 1
ATOM 9169 N N . TRP D 1 194 ? 42.588 40.306 51.215 1.00 11.41 194 TRP D N 1
ATOM 9170 C CA . TRP D 1 194 ? 43.593 40.439 52.305 1.00 10.31 194 TRP D CA 1
ATOM 9171 C C . TRP D 1 194 ? 43.635 41.884 52.803 1.00 9.47 194 TRP D C 1
ATOM 9172 O O . TRP D 1 194 ? 43.667 42.100 54.021 1.00 9.08 194 TRP D O 1
ATOM 9183 N N . ARG D 1 195 ? 43.647 42.849 51.888 1.00 8.86 195 ARG D N 1
ATOM 9184 C CA . ARG D 1 195 ? 43.757 44.271 52.297 1.00 8.69 195 ARG D CA 1
ATOM 9185 C C . ARG D 1 195 ? 42.544 44.653 53.151 1.00 8.16 195 ARG D C 1
ATOM 9186 O O . ARG D 1 195 ? 42.690 45.476 54.072 1.00 7.72 195 ARG D O 1
ATOM 9194 N N . GLY D 1 196 ? 41.379 44.079 52.858 1.00 8.64 196 GLY D N 1
ATOM 9195 C CA . GLY D 1 196 ? 40.105 44.448 53.498 1.00 8.60 196 GLY D CA 1
ATOM 9196 C C . GLY D 1 196 ? 40.028 44.051 54.961 1.00 8.63 196 GLY D C 1
ATOM 9197 O O . GLY D 1 196 ? 39.074 44.495 55.631 1.00 9.77 196 GLY D O 1
ATOM 9198 N N . GLY D 1 197 ? 40.977 43.241 55.446 1.00 8.31 197 GLY D N 1
ATOM 9199 C CA . GLY D 1 197 ? 41.075 42.849 56.863 1.00 7.90 197 GLY D CA 1
ATOM 9200 C C . GLY D 1 197 ? 41.952 43.798 57.664 1.00 7.67 197 GLY D C 1
ATOM 9201 O O . GLY D 1 197 ? 41.957 43.696 58.894 1.00 7.86 197 GLY D O 1
ATOM 9202 N N . ARG D 1 198 ? 42.703 44.684 57.007 1.00 7.33 198 ARG D N 1
ATOM 9203 C CA . ARG D 1 198 ? 43.611 45.617 57.716 1.00 7.12 198 ARG D CA 1
ATOM 9204 C C . ARG D 1 198 ? 42.752 46.683 58.411 1.00 7.29 198 ARG D C 1
ATOM 9205 O O . ARG D 1 198 ? 41.675 47.042 57.878 1.00 7.47 198 ARG D O 1
ATOM 9213 N N . GLY D 1 199 ? 43.190 47.158 59.572 1.00 7.36 199 GLY D N 1
ATOM 9214 C CA . GLY D 1 199 ? 42.382 48.042 60.434 1.00 7.80 199 GLY D CA 1
ATOM 9215 C C . GLY D 1 199 ? 41.702 49.140 59.619 1.00 8.07 199 GLY D C 1
ATOM 9216 O O . GLY D 1 199 ? 42.413 49.942 58.971 1.00 8.38 199 GLY D O 1
ATOM 9217 N N . ALA D 1 200 ? 40.374 49.214 59.678 1.00 8.66 200 ALA D N 1
ATOM 9218 C CA . ALA D 1 200 ? 39.569 50.075 58.779 1.00 9.14 200 ALA D CA 1
ATOM 9219 C C . ALA D 1 200 ? 39.848 51.556 59.043 1.00 10.33 200 ALA D C 1
ATOM 9220 O O . ALA D 1 200 ? 39.792 52.342 58.078 1.00 10.95 200 ALA D O 1
ATOM 9222 N N . PHE D 1 201 ? 40.102 51.951 60.284 1.00 10.47 201 PHE D N 1
ATOM 9223 C CA . PHE D 1 201 ? 40.227 53.391 60.619 1.00 11.52 201 PHE D CA 1
ATOM 9224 C C . PHE D 1 201 ? 41.699 53.775 60.754 1.00 11.07 201 PHE D C 1
ATOM 9225 O O . PHE D 1 201 ? 41.980 54.937 61.077 1.00 11.55 201 PHE D O 1
ATOM 9233 N N . GLN D 1 202 ? 42.621 52.873 60.398 1.00 9.94 202 GLN D N 1
ATOM 9234 C CA . GLN D 1 202 ? 44.075 53.173 60.373 1.00 9.47 202 GLN D CA 1
ATOM 9235 C C . GLN D 1 202 ? 44.573 53.344 58.935 1.00 8.85 202 GLN D C 1
ATOM 9236 O O . GLN D 1 202 ? 45.764 53.698 58.764 1.00 9.73 202 GLN D O 1
ATOM 9242 N N . ASN D 1 203 ? 43.743 53.079 57.929 1.00 7.69 203 ASN D N 1
ATOM 9243 C CA . ASN D 1 203 ? 44.266 52.830 56.562 1.00 6.98 203 ASN D CA 1
ATOM 9244 C C . ASN D 1 203 ? 43.384 53.419 55.462 1.00 6.61 203 ASN D C 1
ATOM 9245 O O . ASN D 1 203 ? 42.155 53.398 55.569 1.00 6.53 203 ASN D O 1
ATOM 9250 N N . ILE D 1 204 ? 44.047 53.861 54.403 1.00 6.24 204 ILE D N 1
ATOM 9251 C CA . ILE D 1 204 ? 43.489 53.887 53.028 1.00 6.40 204 ILE D CA 1
ATOM 9252 C C . ILE D 1 204 ? 43.706 52.484 52.467 1.00 6.35 204 ILE D C 1
ATOM 9253 O O . ILE D 1 204 ? 44.860 52.023 52.461 1.00 5.99 204 ILE D O 1
ATOM 9258 N N . ILE D 1 205 ? 42.638 51.833 52.015 1.00 6.63 205 ILE D N 1
ATOM 9259 C CA . ILE D 1 205 ? 42.669 50.390 51.644 1.00 6.75 205 ILE D CA 1
ATOM 9260 C C . ILE D 1 205 ? 42.155 50.236 50.219 1.00 7.14 205 ILE D C 1
ATOM 9261 O O . ILE D 1 205 ? 40.954 50.354 49.979 1.00 7.14 205 ILE D O 1
ATOM 9266 N N . PRO D 1 206 ? 43.032 49.918 49.242 1.00 7.22 206 PRO D N 1
ATOM 9267 C CA . PRO D 1 206 ? 42.567 49.605 47.900 1.00 7.65 206 PRO D CA 1
ATOM 9268 C C . PRO D 1 206 ? 41.620 48.401 47.924 1.00 8.35 206 PRO D C 1
ATOM 9269 O O . PRO D 1 206 ? 41.789 47.482 48.713 1.00 8.22 206 PRO D O 1
ATOM 9273 N N . ALA D 1 207 ? 40.635 48.434 47.043 1.00 9.00 207 ALA D N 1
ATOM 9274 C CA . ALA D 1 207 ? 39.680 47.327 46.859 1.00 10.90 207 ALA D CA 1
ATOM 9275 C C . ALA D 1 207 ? 39.320 47.243 45.387 1.00 12.46 207 ALA D C 1
ATOM 9276 O O . ALA D 1 207 ? 39.310 48.273 44.688 1.00 12.05 207 ALA D O 1
ATOM 9278 N N A SER D 1 208 ? 39.010 46.030 44.947 0.71 14.13 208 SER D N 1
ATOM 9279 N N B SER D 1 208 ? 39.067 46.024 44.916 0.29 13.58 208 SER D N 1
ATOM 9280 C CA A SER D 1 208 ? 38.428 45.772 43.610 0.71 15.26 208 SER D CA 1
ATOM 9281 C CA B SER D 1 208 ? 38.432 45.758 43.604 0.29 14.58 208 SER D CA 1
ATOM 9282 C C A SER D 1 208 ? 36.927 46.066 43.684 0.71 16.05 208 SER D C 1
ATOM 9283 C C B SER D 1 208 ? 36.953 46.141 43.703 0.29 15.53 208 SER D C 1
ATOM 9284 O O A SER D 1 208 ? 36.333 45.885 44.778 0.71 17.10 208 SER D O 1
ATOM 9285 O O B SER D 1 208 ? 36.404 46.089 44.821 0.29 16.12 208 SER D O 1
ATOM 9290 N N . THR D 1 209 ? 36.339 46.532 42.586 1.00 16.69 209 THR D N 1
ATOM 9291 C CA . THR D 1 209 ? 34.880 46.771 42.497 1.00 17.39 209 THR D CA 1
ATOM 9292 C C . THR D 1 209 ? 34.453 46.446 41.074 1.00 17.19 209 THR D C 1
ATOM 9293 O O . THR D 1 209 ? 35.198 46.791 40.153 1.00 18.44 209 THR D O 1
ATOM 9297 N N . GLY D 1 210 ? 33.303 45.797 40.922 1.00 15.63 210 GLY D N 1
ATOM 9298 C CA . GLY D 1 210 ? 32.686 45.550 39.610 1.00 14.57 210 GLY D CA 1
ATOM 9299 C C . GLY D 1 210 ? 31.703 46.642 39.237 1.00 13.86 210 GLY D C 1
ATOM 9300 O O . GLY D 1 210 ? 30.998 46.457 38.261 1.00 13.84 210 GLY D O 1
ATOM 9301 N N . ALA D 1 211 ? 31.639 47.752 39.984 1.00 14.04 211 ALA D N 1
ATOM 9302 C CA . ALA D 1 211 ? 30.583 48.778 39.830 1.00 14.34 211 ALA D CA 1
ATOM 9303 C C . ALA D 1 211 ? 30.615 49.412 38.432 1.00 14.16 211 ALA D C 1
ATOM 9304 O O . ALA D 1 211 ? 29.525 49.651 37.854 1.00 15.47 211 ALA D O 1
ATOM 9306 N N . ALA D 1 212 ? 31.797 49.704 37.891 1.00 14.11 212 ALA D N 1
ATOM 9307 C CA . ALA D 1 212 ? 31.933 50.355 36.567 1.00 14.64 212 ALA D CA 1
ATOM 9308 C C . ALA D 1 212 ? 31.497 49.375 35.467 1.00 14.25 212 ALA D C 1
ATOM 9309 O O . ALA D 1 212 ? 30.769 49.777 34.553 1.00 14.83 212 ALA D O 1
ATOM 9311 N N . LYS D 1 213 ? 31.923 48.117 35.559 1.00 14.71 213 LYS D N 1
ATOM 9312 C CA . LYS D 1 213 ? 31.469 47.043 34.630 1.00 15.52 213 LYS D CA 1
ATOM 9313 C C . LYS D 1 213 ? 29.955 46.837 34.764 1.00 15.15 213 LYS D C 1
ATOM 9314 O O . LYS D 1 213 ? 29.305 46.626 33.731 1.00 15.88 213 LYS D O 1
ATOM 9320 N N . ALA D 1 214 ? 29.401 46.920 35.978 1.00 14.83 214 ALA D N 1
ATOM 9321 C CA . ALA D 1 214 ? 27.958 46.716 36.246 1.00 14.35 214 ALA D CA 1
ATOM 9322 C C . ALA D 1 214 ? 27.124 47.778 35.521 1.00 14.60 214 ALA D C 1
ATOM 9323 O O . ALA D 1 214 ? 25.947 47.508 35.184 1.00 14.82 214 ALA D O 1
ATOM 9325 N N . VAL D 1 215 ? 27.692 48.958 35.272 1.00 14.32 215 VAL D N 1
ATOM 9326 C CA . VAL D 1 215 ? 26.974 50.008 34.497 1.00 14.70 215 VAL D CA 1
ATOM 9327 C C . VAL D 1 215 ? 26.652 49.446 33.103 1.00 14.88 215 VAL D C 1
ATOM 9328 O O . VAL D 1 215 ? 25.640 49.839 32.532 1.00 15.12 215 VAL D O 1
ATOM 9332 N N . GLY D 1 216 ? 27.506 48.562 32.585 1.00 15.45 216 GLY D N 1
ATOM 9333 C CA . GLY D 1 216 ? 27.321 47.860 31.302 1.00 16.04 216 GLY D CA 1
ATOM 9334 C C . GLY D 1 216 ? 26.112 46.948 31.286 1.00 16.45 216 GLY D C 1
ATOM 9335 O O . GLY D 1 216 ? 25.597 46.683 30.158 1.00 16.88 216 GLY D O 1
ATOM 9336 N N . LEU D 1 217 ? 25.659 46.469 32.454 1.00 15.69 217 LEU D N 1
ATOM 9337 C CA . LEU D 1 217 ? 24.422 45.653 32.602 1.00 16.93 217 LEU D CA 1
ATOM 9338 C C . LEU D 1 217 ? 23.187 46.553 32.443 1.00 18.02 217 LEU D C 1
ATOM 9339 O O . LEU D 1 217 ? 22.221 46.132 31.779 1.00 19.14 217 LEU D O 1
ATOM 9344 N N . CYS D 1 218 ? 23.177 47.751 33.037 1.00 17.14 218 CYS D N 1
ATOM 9345 C CA A CYS D 1 218 ? 22.020 48.680 33.023 0.57 17.61 218 CYS D CA 1
ATOM 9346 C CA B CYS D 1 218 ? 21.979 48.635 32.997 0.43 17.37 218 CYS D CA 1
ATOM 9347 C C . CYS D 1 218 ? 22.033 49.553 31.767 1.00 17.23 218 CYS D C 1
ATOM 9348 O O . CYS D 1 218 ? 20.965 50.006 31.369 1.00 16.60 218 CYS D O 1
ATOM 9353 N N . LEU D 1 219 ? 23.218 49.801 31.211 1.00 16.15 219 LEU D N 1
ATOM 9354 C CA . LEU D 1 219 ? 23.424 50.611 29.980 1.00 16.65 219 LEU D CA 1
ATOM 9355 C C . LEU D 1 219 ? 24.251 49.790 29.001 1.00 16.55 219 LEU D C 1
ATOM 9356 O O . LEU D 1 219 ? 25.462 49.955 28.931 1.00 15.42 219 LEU D O 1
ATOM 9361 N N . PRO D 1 220 ? 23.610 48.900 28.207 1.00 17.71 220 PRO D N 1
ATOM 9362 C CA . PRO D 1 220 ? 24.346 47.977 27.341 1.00 18.45 220 PRO D CA 1
ATOM 9363 C C . PRO D 1 220 ? 25.362 48.654 26.406 1.00 17.95 220 PRO D C 1
ATOM 9364 O O . PRO D 1 220 ? 26.377 48.047 26.099 1.00 17.78 220 PRO D O 1
ATOM 9368 N N . GLU D 1 221 ? 25.093 49.900 26.005 1.00 19.49 221 GLU D N 1
ATOM 9369 C CA . GLU D 1 221 ? 25.979 50.680 25.102 1.00 20.33 221 GLU D CA 1
ATOM 9370 C C . GLU D 1 221 ? 27.333 50.899 25.785 1.00 19.12 221 GLU D C 1
ATOM 9371 O O . GLU D 1 221 ? 28.294 51.208 25.069 1.00 18.95 221 GLU D O 1
ATOM 9377 N N . LEU D 1 222 ? 27.418 50.759 27.115 1.00 16.19 222 LEU D N 1
ATOM 9378 C CA . LEU D 1 222 ? 28.668 51.028 27.874 1.00 15.65 222 LEU D CA 1
ATOM 9379 C C . LEU D 1 222 ? 29.365 49.722 28.273 1.00 15.01 222 LEU D C 1
ATOM 9380 O O . LEU D 1 222 ? 30.406 49.791 28.933 1.00 14.23 222 LEU D O 1
ATOM 9385 N N . LYS D 1 223 ? 28.878 48.564 27.805 1.00 14.90 223 LYS D N 1
ATOM 9386 C CA . LYS D 1 223 ? 29.563 47.277 28.059 1.00 14.49 223 LYS D CA 1
ATOM 9387 C C . LYS D 1 223 ? 30.971 47.336 27.457 1.00 13.57 223 LYS D C 1
ATOM 9388 O O . LYS D 1 223 ? 31.090 47.739 26.289 1.00 13.23 223 LYS D O 1
ATOM 9394 N N . GLY D 1 224 ? 31.999 47.000 28.236 1.00 14.09 224 GLY D N 1
ATOM 9395 C CA . GLY D 1 224 ? 33.404 46.997 27.783 1.00 14.05 224 GLY D CA 1
ATOM 9396 C C . GLY D 1 224 ? 34.047 48.379 27.752 1.00 14.19 224 GLY D C 1
ATOM 9397 O O . GLY D 1 224 ? 35.233 48.453 27.405 1.00 15.18 224 GLY D O 1
ATOM 9398 N N . LYS D 1 225 ? 33.321 49.442 28.110 1.00 14.44 225 LYS D N 1
ATOM 9399 C CA . LYS D 1 225 ? 33.827 50.837 27.977 1.00 13.97 225 LYS D CA 1
ATOM 9400 C C . LYS D 1 225 ? 34.251 51.415 29.332 1.00 13.01 225 LYS D C 1
ATOM 9401 O O . LYS D 1 225 ? 34.836 52.507 29.331 1.00 11.61 225 LYS D O 1
ATOM 9407 N N . LEU D 1 226 ? 33.951 50.746 30.447 1.00 12.33 226 LEU D N 1
ATOM 9408 C CA . LEU D 1 226 ? 34.203 51.302 31.801 1.00 13.01 226 LEU D CA 1
ATOM 9409 C C . LEU D 1 226 ? 34.817 50.224 32.685 1.00 12.74 226 LEU D C 1
ATOM 9410 O O . LEU D 1 226 ? 34.362 49.069 32.643 1.00 14.27 226 LEU D O 1
ATOM 9415 N N . THR D 1 227 ? 35.780 50.594 33.516 1.00 12.38 227 THR D N 1
ATOM 9416 C CA . THR D 1 227 ? 36.151 49.758 34.678 1.00 12.20 227 THR D CA 1
ATOM 9417 C C . THR D 1 227 ? 36.615 50.693 35.785 1.00 10.96 227 THR D C 1
ATOM 9418 O O . THR D 1 227 ? 36.495 51.914 35.637 1.00 9.07 227 THR D O 1
ATOM 9422 N N . GLY D 1 228 ? 37.059 50.136 36.896 1.00 10.57 228 GLY D N 1
ATOM 9423 C CA . GLY D 1 228 ? 37.470 50.999 38.009 1.00 10.41 228 GLY D CA 1
ATOM 9424 C C . GLY D 1 228 ? 37.976 50.230 39.188 1.00 10.43 228 GLY D C 1
ATOM 9425 O O . GLY D 1 228 ? 38.229 49.027 39.071 1.00 10.17 228 GLY D O 1
ATOM 9426 N N . MET D 1 229 ? 38.104 50.950 40.292 1.00 9.94 229 MET D N 1
ATOM 9427 C CA . MET D 1 229 ? 38.694 50.447 41.546 1.00 10.79 229 MET D CA 1
ATOM 9428 C C . MET D 1 229 ? 38.138 51.295 42.686 1.00 9.79 229 MET D C 1
ATOM 9429 O O . MET D 1 229 ? 37.438 52.297 42.433 1.00 9.43 229 MET D O 1
ATOM 9434 N N . ALA D 1 230 ? 38.453 50.911 43.912 1.00 8.58 230 ALA D N 1
ATOM 9435 C CA . ALA D 1 230 ? 37.998 51.648 45.108 1.00 8.27 230 ALA D CA 1
ATOM 9436 C C . ALA D 1 230 ? 39.170 51.857 46.061 1.00 8.05 230 ALA D C 1
ATOM 9437 O O . ALA D 1 230 ? 40.143 51.078 46.051 1.00 7.98 230 ALA D O 1
ATOM 9439 N N . PHE D 1 231 ? 39.038 52.885 46.881 1.00 7.81 231 PHE D N 1
ATOM 9440 C CA . PHE D 1 231 ? 39.834 53.056 48.114 1.00 7.98 231 PHE D CA 1
ATOM 9441 C C . PHE D 1 231 ? 38.860 53.177 49.273 1.00 8.03 231 PHE D C 1
ATOM 9442 O O . PHE D 1 231 ? 38.031 54.095 49.259 1.00 8.55 231 PHE D O 1
ATOM 9450 N N . ARG D 1 232 ? 38.952 52.262 50.226 1.00 7.98 232 ARG D N 1
ATOM 9451 C CA A ARG D 1 232 ? 38.176 52.335 51.487 0.48 7.92 232 ARG D CA 1
ATOM 9452 C CA B ARG D 1 232 ? 38.172 52.354 51.481 0.52 8.21 232 ARG D CA 1
ATOM 9453 C C . ARG D 1 232 ? 38.938 53.250 52.449 1.00 7.87 232 ARG D C 1
ATOM 9454 O O . ARG D 1 232 ? 40.156 53.062 52.603 1.00 7.67 232 ARG D O 1
ATOM 9469 N N . VAL D 1 233 ? 38.246 54.215 53.041 1.00 7.43 233 VAL D N 1
ATOM 9470 C CA . VAL D 1 233 ? 38.891 55.229 53.914 1.00 7.54 233 VAL D CA 1
ATOM 9471 C C . VAL D 1 233 ? 38.110 55.352 55.212 1.00 7.67 233 VAL D C 1
ATOM 9472 O O . VAL D 1 233 ? 36.964 54.903 55.304 1.00 7.90 233 VAL D O 1
ATOM 9476 N N . PRO D 1 234 ? 38.754 55.911 56.263 1.00 7.93 234 PRO D N 1
ATOM 9477 C CA . PRO D 1 234 ? 38.150 55.980 57.592 1.00 8.04 234 PRO D CA 1
ATOM 9478 C C . PRO D 1 234 ? 37.036 57.025 57.784 1.00 8.04 234 PRO D C 1
ATOM 9479 O O . PRO D 1 234 ? 37.187 57.946 58.580 1.00 8.35 234 PRO D O 1
ATOM 9483 N N . VAL D 1 235 ? 35.928 56.863 57.072 1.00 8.23 235 VAL D N 1
ATOM 9484 C CA . VAL D 1 235 ? 34.639 57.530 57.414 1.00 8.28 235 VAL D CA 1
ATOM 9485 C C . VAL D 1 235 ? 33.586 56.432 57.536 1.00 8.23 235 VAL D C 1
ATOM 9486 O O . VAL D 1 235 ? 33.697 55.402 56.838 1.00 8.52 235 VAL D O 1
ATOM 9490 N N . ALA D 1 236 ? 32.600 56.639 58.403 1.00 8.35 236 ALA D N 1
ATOM 9491 C CA . ALA D 1 236 ? 31.610 55.591 58.724 1.00 8.08 236 ALA D CA 1
ATOM 9492 C C . ALA D 1 236 ? 30.510 55.542 57.660 1.00 7.64 236 ALA D C 1
ATOM 9493 O O . ALA D 1 236 ? 29.784 54.544 57.621 1.00 7.53 236 ALA D O 1
ATOM 9495 N N . ASP D 1 237 ? 30.377 56.579 56.835 1.00 7.17 237 ASP D N 1
ATOM 9496 C CA . ASP D 1 237 ? 29.332 56.634 55.784 1.00 7.07 237 ASP D CA 1
ATOM 9497 C C . ASP D 1 237 ? 29.638 57.785 54.832 1.00 6.94 237 ASP D C 1
ATOM 9498 O O . ASP D 1 237 ? 30.337 58.730 55.241 1.00 7.35 237 ASP D O 1
ATOM 9503 N N . VAL D 1 238 ? 29.102 57.661 53.624 1.00 6.26 238 VAL D N 1
ATOM 9504 C CA . VAL D 1 238 ? 29.176 58.581 52.467 1.00 6.01 238 VAL D CA 1
ATOM 9505 C C . VAL D 1 238 ? 30.443 58.282 51.673 1.00 6.00 238 VAL D C 1
ATOM 9506 O O . VAL D 1 238 ? 31.551 58.128 52.249 1.00 5.91 238 VAL D O 1
ATOM 9510 N N . SER D 1 239 ? 30.256 58.216 50.363 1.00 5.91 239 SER D N 1
ATOM 9511 C CA . SER D 1 239 ? 31.288 57.793 49.397 1.00 5.89 239 SER D CA 1
ATOM 9512 C C . SER D 1 239 ? 31.248 58.751 48.210 1.00 6.14 239 SER D C 1
ATOM 9513 O O . SER D 1 239 ? 30.299 59.547 48.098 1.00 6.39 239 SER D O 1
ATOM 9516 N N . VAL D 1 240 ? 32.257 58.696 47.353 1.00 6.45 240 VAL D N 1
ATOM 9517 C CA . VAL D 1 240 ? 32.327 59.619 46.199 1.00 6.85 240 VAL D CA 1
ATOM 9518 C C . VAL D 1 240 ? 32.904 58.863 45.002 1.00 7.81 240 VAL D C 1
ATOM 9519 O O . VAL D 1 240 ? 33.852 58.087 45.171 1.00 8.43 240 VAL D O 1
ATOM 9523 N N . VAL D 1 241 ? 32.301 59.105 43.846 1.00 8.45 241 VAL D N 1
ATOM 9524 C CA . VAL D 1 241 ? 32.770 58.597 42.532 1.00 9.26 241 VAL D CA 1
ATOM 9525 C C . VAL D 1 241 ? 33.620 59.686 41.886 1.00 9.20 241 VAL D C 1
ATOM 9526 O O . VAL D 1 241 ? 33.214 60.854 41.863 1.00 8.70 241 VAL D O 1
ATOM 9530 N N . ASP D 1 242 ? 34.764 59.268 41.378 1.00 9.44 242 ASP D N 1
ATOM 9531 C CA . ASP D 1 242 ? 35.729 60.073 40.608 1.00 10.36 242 ASP D CA 1
ATOM 9532 C C . ASP D 1 242 ? 35.808 59.403 39.234 1.00 9.61 242 ASP D C 1
ATOM 9533 O O . ASP D 1 242 ? 36.428 58.323 39.144 1.00 9.69 242 ASP D O 1
ATOM 9538 N N . LEU D 1 243 ? 35.096 59.945 38.246 1.00 9.06 243 LEU D N 1
ATOM 9539 C CA . LEU D 1 243 ? 34.973 59.324 36.908 1.00 8.98 243 LEU D CA 1
ATOM 9540 C C . LEU D 1 243 ? 35.883 60.082 35.950 1.00 8.90 243 LEU D C 1
ATOM 9541 O O . LEU D 1 243 ? 35.620 61.278 35.691 1.00 8.79 243 LEU D O 1
ATOM 9546 N N . THR D 1 244 ? 36.901 59.408 35.419 1.00 8.61 244 THR D N 1
ATOM 9547 C CA . THR D 1 244 ? 37.743 59.952 34.335 1.00 9.06 244 THR D CA 1
ATOM 9548 C C . THR D 1 244 ? 37.157 59.432 33.027 1.00 9.49 244 THR D C 1
ATOM 9549 O O . THR D 1 244 ? 37.158 58.207 32.826 1.00 10.01 244 THR D O 1
ATOM 9553 N N . VAL D 1 245 ? 36.664 60.328 32.181 1.00 9.79 245 VAL D N 1
ATOM 9554 C CA . VAL D 1 245 ? 35.872 59.894 31.000 1.00 10.16 245 VAL D CA 1
ATOM 9555 C C . VAL D 1 245 ? 36.384 60.612 29.749 1.00 10.52 245 VAL D C 1
ATOM 9556 O O . VAL D 1 245 ? 36.676 61.812 29.811 1.00 9.86 245 VAL D O 1
ATOM 9560 N N . LYS D 1 246 ? 36.542 59.851 28.665 1.00 10.69 246 LYS D N 1
ATOM 9561 C CA . LYS D 1 246 ? 36.752 60.378 27.296 1.00 11.88 246 LYS D CA 1
ATOM 9562 C C . LYS D 1 246 ? 35.391 60.357 26.594 1.00 11.20 246 LYS D C 1
ATOM 9563 O O . LYS D 1 246 ? 34.821 59.263 26.451 1.00 10.28 246 LYS D O 1
ATOM 9569 N N . LEU D 1 247 ? 34.874 61.523 26.224 1.00 10.53 247 LEU D N 1
ATOM 9570 C CA . LEU D 1 247 ? 33.557 61.644 25.554 1.00 11.34 247 LEU D CA 1
ATOM 9571 C C . LEU D 1 247 ? 33.735 61.513 24.039 1.00 11.88 247 LEU D C 1
ATOM 9572 O O . LEU D 1 247 ? 34.860 61.674 23.547 1.00 12.70 247 LEU D O 1
ATOM 9577 N N . SER D 1 248 ? 32.646 61.206 23.337 1.00 12.54 248 SER D N 1
ATOM 9578 C CA . SER D 1 248 ? 32.622 60.915 21.877 1.00 13.11 248 SER D CA 1
ATOM 9579 C C . SER D 1 248 ? 32.556 62.198 21.057 1.00 14.37 248 SER D C 1
ATOM 9580 O O . SER D 1 248 ? 32.770 62.121 19.837 1.00 16.57 248 SER D O 1
ATOM 9583 N N . SER D 1 249 ? 32.198 63.315 21.683 1.00 14.49 249 SER D N 1
ATOM 9584 C CA . SER D 1 249 ? 32.029 64.628 21.014 1.00 15.41 249 SER D CA 1
ATOM 9585 C C . SER D 1 249 ? 32.740 65.686 21.851 1.00 14.92 249 SER D C 1
ATOM 9586 O O . SER D 1 249 ? 32.877 65.493 23.079 1.00 15.08 249 SER D O 1
ATOM 9589 N N . ALA D 1 250 ? 33.183 66.764 21.209 1.00 14.17 250 ALA D N 1
ATOM 9590 C CA . ALA D 1 250 ? 33.826 67.912 21.876 1.00 15.02 250 ALA D CA 1
ATOM 9591 C C . ALA D 1 250 ? 32.757 68.660 22.668 1.00 14.86 250 ALA D C 1
ATOM 9592 O O . ALA D 1 250 ? 31.670 68.935 22.127 1.00 14.22 250 ALA D O 1
ATOM 9594 N N . THR D 1 251 ? 33.054 68.993 23.913 1.00 15.03 251 THR D N 1
ATOM 9595 C CA . THR D 1 251 ? 32.138 69.784 24.756 1.00 15.36 251 THR D CA 1
ATOM 9596 C C . THR D 1 251 ? 32.979 70.608 25.723 1.00 14.87 251 THR D C 1
ATOM 9597 O O . THR D 1 251 ? 34.205 70.683 25.546 1.00 16.32 251 THR D O 1
ATOM 9601 N N . THR D 1 252 ? 32.307 71.292 26.635 1.00 14.38 252 THR D N 1
ATOM 9602 C CA . THR D 1 252 ? 32.945 72.112 27.680 1.00 14.55 252 THR D CA 1
ATOM 9603 C C . THR D 1 252 ? 32.477 71.574 29.023 1.00 13.51 252 THR D C 1
ATOM 9604 O O . THR D 1 252 ? 31.395 70.934 29.076 1.00 13.37 252 THR D O 1
ATOM 9608 N N . TYR D 1 253 ? 33.243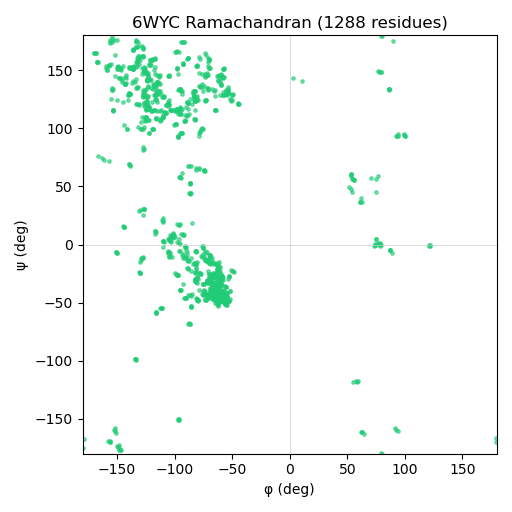 71.856 30.069 1.00 13.34 253 TYR D N 1
ATOM 9609 C CA . TYR D 1 253 ? 32.835 71.488 31.442 1.00 13.37 253 TYR D CA 1
ATOM 9610 C C . TYR D 1 253 ? 31.469 72.121 31.747 1.00 14.55 253 TYR D C 1
ATOM 9611 O O . TYR D 1 253 ? 30.597 71.476 32.348 1.00 13.89 253 TYR D O 1
ATOM 9620 N N . GLU D 1 254 ? 31.262 73.361 31.312 1.00 15.43 254 GLU D N 1
ATOM 9621 C CA . GLU D 1 254 ? 30.003 74.108 31.571 1.00 16.86 254 GLU D CA 1
ATOM 9622 C C . GLU D 1 254 ? 28.822 73.386 30.903 1.00 15.33 254 GLU D C 1
ATOM 9623 O O . GLU D 1 254 ? 27.737 73.334 31.521 1.00 15.35 254 GLU D O 1
ATOM 9629 N N . ALA D 1 255 ? 29.001 72.829 29.697 1.00 13.78 255 ALA D N 1
ATOM 9630 C CA . ALA D 1 255 ? 27.946 72.075 28.980 1.00 12.94 255 ALA D CA 1
ATOM 9631 C C . ALA D 1 255 ? 27.612 70.791 29.745 1.00 12.30 255 ALA D C 1
ATOM 9632 O O . ALA D 1 255 ? 26.430 70.383 29.765 1.00 12.18 255 ALA D O 1
ATOM 9634 N N . ILE D 1 256 ? 28.620 70.140 30.325 1.00 12.10 256 ILE D N 1
ATOM 9635 C CA . ILE D 1 256 ? 28.386 68.935 31.166 1.00 11.81 256 ILE D CA 1
ATOM 9636 C C . ILE D 1 256 ? 27.551 69.357 32.376 1.00 11.96 256 ILE D C 1
ATOM 9637 O O . ILE D 1 256 ? 26.554 68.688 32.661 1.00 11.67 256 ILE D O 1
ATOM 9642 N N . CYS D 1 257 ? 27.943 70.427 33.058 1.00 12.84 257 CYS D N 1
ATOM 9643 C CA . CYS D 1 257 ? 27.196 70.946 34.234 1.00 13.10 257 CYS D CA 1
ATOM 9644 C C . CYS D 1 257 ? 25.743 71.195 33.834 1.00 13.76 257 CYS D C 1
ATOM 9645 O O . CYS D 1 257 ? 24.837 70.724 34.548 1.00 13.34 257 CYS D O 1
ATOM 9648 N N . GLU D 1 258 ? 25.522 71.888 32.713 1.00 14.57 258 GLU D N 1
ATOM 9649 C CA . GLU D 1 258 ? 24.149 72.220 32.264 1.00 16.27 258 GLU D CA 1
ATOM 9650 C C . GLU D 1 258 ? 23.356 70.933 32.001 1.00 14.62 258 GLU D C 1
ATOM 9651 O O . GLU D 1 258 ? 22.166 70.892 32.359 1.00 14.20 258 GLU D O 1
ATOM 9657 N N . ALA D 1 259 ? 23.974 69.914 31.394 1.00 13.00 259 ALA D N 1
ATOM 9658 C CA . ALA D 1 259 ? 23.288 68.647 31.061 1.00 12.63 259 ALA D CA 1
ATOM 9659 C C . ALA D 1 259 ? 22.885 67.932 32.350 1.00 12.20 259 ALA D C 1
ATOM 9660 O O . ALA D 1 259 ? 21.774 67.387 32.408 1.00 12.42 259 ALA D O 1
ATOM 9662 N N . VAL D 1 260 ? 23.760 67.931 33.357 1.00 12.03 260 VAL D N 1
ATOM 9663 C CA . VAL D 1 260 ? 23.462 67.238 34.641 1.00 12.34 260 VAL D CA 1
ATOM 9664 C C . VAL D 1 260 ? 22.368 68.027 35.370 1.00 13.34 260 VAL D C 1
ATOM 9665 O O . VAL D 1 260 ? 21.439 67.395 35.885 1.00 13.05 260 VAL D O 1
ATOM 9669 N N . LYS D 1 261 ? 22.501 69.351 35.428 1.00 14.67 261 LYS D N 1
ATOM 9670 C CA . LYS D 1 261 ? 21.509 70.236 36.086 1.00 16.67 261 LYS D CA 1
ATOM 9671 C C . LYS D 1 261 ? 20.141 69.994 35.431 1.00 16.86 261 LYS D C 1
ATOM 9672 O O . LYS D 1 261 ? 19.146 69.793 36.165 1.00 16.46 261 LYS D O 1
ATOM 9678 N N . HIS D 1 262 ? 20.088 69.967 34.096 1.00 16.33 262 HIS D N 1
ATOM 9679 C CA . HIS D 1 262 ? 18.834 69.723 33.336 1.00 17.44 262 HIS D CA 1
ATOM 9680 C C . HIS D 1 262 ? 18.257 68.353 33.700 1.00 17.01 262 HIS D C 1
ATOM 9681 O O . HIS D 1 262 ? 17.059 68.276 33.998 1.00 17.08 262 HIS D O 1
ATOM 9688 N N . ALA D 1 263 ? 19.079 67.298 33.690 1.00 15.84 263 ALA D N 1
ATOM 9689 C CA . ALA D 1 263 ? 18.648 65.926 34.028 1.00 14.89 263 ALA D CA 1
ATOM 9690 C C . ALA D 1 263 ? 18.076 65.897 35.452 1.00 14.81 263 ALA D C 1
ATOM 9691 O O . ALA D 1 263 ? 17.009 65.279 35.648 1.00 14.64 263 ALA D O 1
ATOM 9693 N N . ALA D 1 264 ? 18.736 66.552 36.412 1.00 14.40 264 ALA D N 1
ATOM 9694 C CA . ALA D 1 264 ? 18.304 66.577 37.830 1.00 14.89 264 ALA D CA 1
ATOM 9695 C C . ALA D 1 264 ? 16.922 67.232 37.948 1.00 15.69 264 ALA D C 1
ATOM 9696 O O . ALA D 1 264 ? 16.181 66.861 38.870 1.00 15.34 264 ALA D O 1
ATOM 9698 N N . ASN D 1 265 ? 16.584 68.138 37.027 1.00 16.68 265 ASN D N 1
ATOM 9699 C CA . ASN D 1 265 ? 15.300 68.896 37.033 1.00 18.35 265 ASN D CA 1
ATOM 9700 C C . ASN D 1 265 ? 14.205 68.142 36.271 1.00 18.87 265 ASN D C 1
ATOM 9701 O O . ASN D 1 265 ? 13.036 68.548 36.404 1.00 21.59 265 ASN D O 1
ATOM 9706 N N . THR D 1 266 ? 14.551 67.113 35.491 1.00 19.49 266 THR D N 1
ATOM 9707 C CA . THR D 1 266 ? 13.618 66.437 34.550 1.00 19.59 266 THR D CA 1
ATOM 9708 C C . THR D 1 266 ? 13.737 64.913 34.689 1.00 19.42 266 THR D C 1
ATOM 9709 O O . THR D 1 266 ? 13.126 64.363 35.617 1.00 19.41 266 THR D O 1
ATOM 9713 N N . SER D 1 267 ? 14.497 64.257 33.808 1.00 19.25 267 SER D N 1
ATOM 9714 C CA . SER D 1 267 ? 14.530 62.781 33.649 1.00 19.31 267 SER D CA 1
ATOM 9715 C C . SER D 1 267 ? 15.098 62.094 34.899 1.00 18.84 267 SER D C 1
ATOM 9716 O O . SER D 1 267 ? 14.744 60.929 35.136 1.00 19.27 267 SER D O 1
ATOM 9719 N N . MET D 1 268 ? 15.958 62.773 35.662 1.00 17.73 268 MET D N 1
ATOM 9720 C CA . MET D 1 268 ? 16.642 62.178 36.843 1.00 17.28 268 MET D CA 1
ATOM 9721 C C . MET D 1 268 ? 16.108 62.812 38.134 1.00 17.08 268 MET D C 1
ATOM 9722 O O . MET D 1 268 ? 16.813 62.749 39.164 1.00 14.89 268 MET D O 1
ATOM 9727 N N . LYS D 1 269 ? 14.915 63.410 38.096 1.00 17.68 269 LYS D N 1
ATOM 9728 C CA . LYS D 1 269 ? 14.270 63.997 39.297 1.00 19.28 269 LYS D CA 1
ATOM 9729 C C . LYS D 1 269 ? 14.282 62.956 40.417 1.00 18.48 269 LYS D C 1
ATOM 9730 O O . LYS D 1 269 ? 13.898 61.816 40.149 1.00 18.06 269 LYS D O 1
ATOM 9736 N N . ASN D 1 270 ? 14.766 63.331 41.607 1.00 18.29 270 ASN D N 1
ATOM 9737 C CA . ASN D 1 270 ? 14.792 62.480 42.828 1.00 19.02 270 ASN D CA 1
ATOM 9738 C C . ASN D 1 270 ? 15.877 61.394 42.737 1.00 16.56 270 ASN D C 1
ATOM 9739 O O . ASN D 1 270 ? 16.024 60.647 43.707 1.00 15.99 270 ASN D O 1
ATOM 9744 N N . ILE D 1 271 ? 16.643 61.329 41.650 1.00 13.89 271 ILE D N 1
ATOM 9745 C CA . ILE D 1 271 ? 17.751 60.338 41.492 1.00 12.74 271 ILE D CA 1
ATOM 9746 C C . ILE D 1 271 ? 19.083 61.085 41.509 1.00 11.90 271 ILE D C 1
ATOM 9747 O O . ILE D 1 271 ? 19.967 60.712 42.296 1.00 10.76 271 ILE D O 1
ATOM 9752 N N . MET D 1 272 ? 19.229 62.082 40.640 1.00 11.78 272 MET D N 1
ATOM 9753 C CA . MET D 1 272 ? 20.441 62.931 40.589 1.00 13.17 272 MET D CA 1
ATOM 9754 C C . MET D 1 272 ? 20.135 64.296 41.193 1.00 12.94 272 MET D C 1
ATOM 9755 O O . MET D 1 272 ? 18.995 64.796 41.032 1.00 12.54 272 MET D O 1
ATOM 9760 N N . TYR D 1 273 ? 21.132 64.871 41.852 1.00 12.82 273 TYR D N 1
ATOM 9761 C CA . TYR D 1 273 ? 21.107 66.271 42.334 1.00 12.90 273 TYR D CA 1
ATOM 9762 C C . TYR D 1 273 ? 22.357 66.962 41.801 1.00 12.04 273 TYR D C 1
ATOM 9763 O O . TYR D 1 273 ? 23.383 66.312 41.600 1.00 11.40 273 TYR D O 1
ATOM 9772 N N . TYR D 1 274 ? 22.244 68.264 41.555 1.00 11.60 274 TYR D N 1
ATOM 9773 C CA . TYR D 1 274 ? 23.338 69.117 41.043 1.00 11.63 274 TYR D CA 1
ATOM 9774 C C . TYR D 1 274 ? 23.660 70.153 42.120 1.00 11.31 274 TYR D C 1
ATOM 9775 O O . TYR D 1 274 ? 22.730 70.862 42.537 1.00 11.69 274 TYR D O 1
ATOM 9784 N N . THR D 1 275 ? 24.917 70.233 42.558 1.00 10.87 275 THR D N 1
ATOM 9785 C CA . THR D 1 275 ? 25.351 71.259 43.542 1.00 10.80 275 THR D CA 1
ATOM 9786 C C . THR D 1 275 ? 26.573 72.015 43.021 1.00 10.88 275 THR D C 1
ATOM 9787 O O . THR D 1 275 ? 27.411 71.421 42.312 1.00 9.83 275 THR D O 1
ATOM 9791 N N . GLU D 1 276 ? 26.668 73.293 43.397 1.00 11.20 276 GLU D N 1
ATOM 9792 C CA . GLU D 1 276 ? 27.889 74.123 43.229 1.00 12.48 276 GLU D CA 1
ATOM 9793 C C . GLU D 1 276 ? 28.410 74.541 44.607 1.00 12.33 276 GLU D C 1
ATOM 9794 O O . GLU D 1 276 ? 29.310 75.383 44.667 1.00 12.37 276 GLU D O 1
ATOM 9800 N N . GLU D 1 277 ? 27.889 73.952 45.682 1.00 12.81 277 GLU D N 1
ATOM 9801 C CA . GLU D 1 277 ? 28.288 74.309 47.071 1.00 13.26 277 GLU D CA 1
ATOM 9802 C C . GLU D 1 277 ? 29.635 73.646 47.406 1.00 11.57 277 GLU D C 1
ATOM 9803 O O . GLU D 1 277 ? 30.014 72.658 46.735 1.00 10.44 277 GLU D O 1
ATOM 9809 N N . ALA D 1 278 ? 30.317 74.159 48.431 1.00 10.27 278 ALA D N 1
ATOM 9810 C CA . ALA D 1 278 ? 31.646 73.696 48.894 1.00 9.90 278 ALA D CA 1
ATOM 9811 C C . ALA D 1 278 ? 31.460 72.454 49.773 1.00 9.31 278 ALA D C 1
ATOM 9812 O O . ALA D 1 278 ? 31.757 72.490 50.981 1.00 9.04 278 ALA D O 1
ATOM 9814 N N . VAL D 1 279 ? 30.967 71.368 49.189 1.00 8.50 279 VAL D N 1
ATOM 9815 C CA . VAL D 1 279 ? 30.461 70.212 49.980 1.00 8.30 279 VAL D CA 1
ATOM 9816 C C . VAL D 1 279 ? 31.622 69.316 50.429 1.00 7.57 279 VAL D C 1
ATOM 9817 O O . VAL D 1 279 ? 32.663 69.246 49.751 1.00 7.64 279 VAL D O 1
ATOM 9821 N N . VAL D 1 280 ? 31.412 68.613 51.529 1.00 6.90 280 VAL D N 1
ATOM 9822 C CA . VAL D 1 280 ? 32.302 67.530 52.019 1.00 6.50 280 VAL D CA 1
ATOM 9823 C C . VAL D 1 280 ? 31.413 66.344 52.388 1.00 6.34 280 VAL D C 1
ATOM 9824 O O . VAL D 1 280 ? 30.177 66.498 52.399 1.00 6.33 280 VAL D O 1
ATOM 9828 N N . SER D 1 281 ? 31.998 65.179 52.654 1.00 6.14 281 SER D N 1
ATOM 9829 C CA . SER D 1 281 ? 31.207 63.929 52.741 1.00 6.43 281 SER D CA 1
ATOM 9830 C C . SER D 1 281 ? 30.088 64.065 53.783 1.00 6.48 281 SER D C 1
ATOM 9831 O O . SER D 1 281 ? 28.968 63.626 53.509 1.00 6.52 281 SER D O 1
ATOM 9834 N N . SER D 1 282 ? 30.336 64.670 54.941 1.00 6.53 282 SER D N 1
ATOM 9835 C CA . SER D 1 282 ? 29.338 64.702 56.037 1.00 6.97 282 SER D CA 1
ATOM 9836 C C . SER D 1 282 ? 28.082 65.465 55.599 1.00 6.97 282 SER D C 1
ATOM 9837 O O . SER D 1 282 ? 27.033 65.262 56.214 1.00 7.56 282 SER D O 1
ATOM 9840 N N . ASP D 1 283 ? 28.171 66.325 54.582 1.00 6.76 283 ASP D N 1
ATOM 9841 C CA . ASP D 1 283 ? 27.017 67.106 54.077 1.00 7.12 283 ASP D CA 1
ATOM 9842 C C . ASP D 1 283 ? 25.979 66.174 53.430 1.00 7.06 283 ASP D C 1
ATOM 9843 O O . ASP D 1 283 ? 24.840 66.620 53.238 1.00 7.52 283 ASP D O 1
ATOM 9848 N N . PHE D 1 284 ? 26.358 64.937 53.106 1.00 7.07 284 PHE D N 1
ATOM 9849 C CA . PHE D 1 284 ? 25.472 63.958 52.428 1.00 7.41 284 PHE D CA 1
ATOM 9850 C C . PHE D 1 284 ? 24.962 62.885 53.385 1.00 7.37 284 PHE D C 1
ATOM 9851 O O . PHE D 1 284 ? 24.255 61.995 52.912 1.00 7.79 284 PHE D O 1
ATOM 9859 N N . ILE D 1 285 ? 25.260 62.972 54.683 1.00 7.85 285 ILE D N 1
ATOM 9860 C CA . ILE D 1 285 ? 24.680 62.010 55.661 1.00 8.32 285 ILE D CA 1
ATOM 9861 C C . ILE D 1 285 ? 23.166 62.207 55.681 1.00 8.37 285 ILE D C 1
ATOM 9862 O O . ILE D 1 285 ? 22.701 63.318 56.045 1.00 8.51 285 ILE D O 1
ATOM 9867 N N . GLY D 1 286 ? 22.423 61.176 55.263 1.00 8.46 286 GLY D N 1
ATOM 9868 C CA . GLY D 1 286 ? 20.953 61.220 55.196 1.00 8.65 286 GLY D CA 1
ATOM 9869 C C . GLY D 1 286 ? 20.450 61.666 53.833 1.00 8.98 286 GLY D C 1
ATOM 9870 O O . GLY D 1 286 ? 19.231 61.762 53.662 1.00 9.44 286 GLY D O 1
ATOM 9881 N N . GLU D 1 288 ? 19.153 61.340 50.198 1.00 10.17 288 GLU D N 1
ATOM 9882 C CA . GLU D 1 288 ? 18.389 60.228 49.580 1.00 11.15 288 GLU D CA 1
ATOM 9883 C C . GLU D 1 288 ? 18.677 60.116 48.083 1.00 11.13 288 GLU D C 1
ATOM 9884 O O . GLU D 1 288 ? 18.212 59.124 47.492 1.00 11.96 288 GLU D O 1
ATOM 9890 N N . TYR D 1 289 ? 19.427 61.046 47.476 1.00 11.34 289 TYR D N 1
ATOM 9891 C CA . TYR D 1 289 ? 19.771 60.969 46.034 1.00 11.08 289 TYR D CA 1
ATOM 9892 C C . TYR D 1 289 ? 20.749 59.819 45.786 1.00 10.53 289 TYR D C 1
ATOM 9893 O O . TYR D 1 289 ? 21.524 59.435 46.686 1.00 10.24 289 TYR D O 1
ATOM 9902 N N . SER D 1 290 ? 20.710 59.265 44.575 1.00 9.65 290 SER D N 1
ATOM 9903 C CA . SER D 1 290 ? 21.658 58.216 44.133 1.00 9.15 290 SER D CA 1
ATOM 9904 C C . SER D 1 290 ? 23.016 58.844 43.820 1.00 8.68 290 SER D C 1
ATOM 9905 O O . SER D 1 290 ? 24.051 58.177 43.963 1.00 8.24 290 SER D O 1
ATOM 9908 N N . SER D 1 291 ? 23.006 60.068 43.318 1.00 8.78 291 SER D N 1
ATOM 9909 C CA . SER D 1 291 ? 24.193 60.668 42.673 1.00 8.90 291 SER D CA 1
ATOM 9910 C C . SER D 1 291 ? 24.112 62.182 42.802 1.00 9.01 291 SER D C 1
ATOM 9911 O O . SER D 1 291 ? 23.158 62.774 42.250 1.00 9.74 291 SER D O 1
ATOM 9914 N N . VAL D 1 292 ? 25.050 62.790 43.530 1.00 8.64 292 VAL D N 1
ATOM 9915 C CA . VAL D 1 292 ? 25.067 64.267 43.688 1.00 8.53 292 VAL D CA 1
ATOM 9916 C C . VAL D 1 292 ? 26.310 64.815 42.992 1.00 8.55 292 VAL D C 1
ATOM 9917 O O . VAL D 1 292 ? 27.437 64.633 43.498 1.00 8.01 292 VAL D O 1
ATOM 9921 N N . PHE D 1 293 ? 26.090 65.475 41.862 1.00 8.66 293 PHE D N 1
ATOM 9922 C CA . PHE D 1 293 ? 27.172 65.999 41.004 1.00 8.96 293 PHE D CA 1
ATOM 9923 C C . PHE D 1 293 ? 27.777 67.219 41.691 1.00 9.07 293 PHE D C 1
ATOM 9924 O O . PHE D 1 293 ? 27.048 68.175 42.003 1.00 9.28 293 PHE D O 1
ATOM 9932 N N . ASP D 1 294 ? 29.086 67.182 41.905 1.00 8.55 294 ASP D N 1
ATOM 9933 C CA . ASP D 1 294 ? 29.865 68.239 42.591 1.00 8.69 294 ASP D CA 1
ATOM 9934 C C . ASP D 1 294 ? 30.485 69.115 41.499 1.00 8.89 294 ASP D C 1
ATOM 9935 O O . ASP D 1 294 ? 31.568 68.780 41.020 1.00 9.01 294 ASP D O 1
ATOM 9940 N N . ALA D 1 295 ? 29.810 70.193 41.110 1.00 9.71 295 ALA D N 1
ATOM 9941 C CA . ALA D 1 295 ? 30.217 71.018 39.953 1.00 10.33 295 ALA D CA 1
ATOM 9942 C C . ALA D 1 295 ? 31.581 71.661 40.221 1.00 11.05 295 ALA D C 1
ATOM 9943 O O . ALA D 1 295 ? 32.419 71.676 39.298 1.00 11.47 295 ALA D O 1
ATOM 9945 N N . GLN D 1 296 ? 31.827 72.156 41.437 1.00 11.86 296 GLN D N 1
ATOM 9946 C CA . GLN D 1 296 ? 33.095 72.862 41.741 1.00 13.48 296 GLN D CA 1
ATOM 9947 C C . GLN D 1 296 ? 34.282 71.887 41.738 1.00 12.74 296 GLN D C 1
ATOM 9948 O O . GLN D 1 296 ? 35.390 72.340 41.431 1.00 13.60 296 GLN D O 1
ATOM 9954 N N . ALA D 1 297 ? 34.093 70.602 42.063 1.00 11.88 297 ALA D N 1
ATOM 9955 C CA . ALA D 1 297 ? 35.217 69.663 42.301 1.00 12.09 297 ALA D CA 1
ATOM 9956 C C . ALA D 1 297 ? 35.790 69.126 40.985 1.00 12.31 297 ALA D C 1
ATOM 9957 O O . ALA D 1 297 ? 36.967 68.766 40.996 1.00 13.08 297 ALA D O 1
ATOM 9959 N N . GLY D 1 298 ? 34.996 69.044 39.920 1.00 12.50 298 GLY D N 1
ATOM 9960 C CA . GLY D 1 298 ? 35.396 68.405 38.648 1.00 12.62 298 GLY D CA 1
ATOM 9961 C C . GLY D 1 298 ? 36.450 69.220 37.920 1.00 12.94 298 GLY D C 1
ATOM 9962 O O . GLY D 1 298 ? 36.576 70.437 38.186 1.00 13.04 298 GLY D O 1
ATOM 9963 N N . VAL D 1 299 ? 37.201 68.585 37.022 1.00 13.51 299 VAL D N 1
ATOM 9964 C CA . VAL D 1 299 ? 38.229 69.292 36.197 1.00 13.85 299 VAL D CA 1
ATOM 9965 C C . VAL D 1 299 ? 38.116 68.803 34.754 1.00 14.30 299 VAL D C 1
ATOM 9966 O O . VAL D 1 299 ? 37.653 67.674 34.517 1.00 13.52 299 VAL D O 1
ATOM 9970 N N . ALA D 1 300 ? 38.475 69.671 33.815 1.00 13.83 300 ALA D N 1
ATOM 9971 C CA . ALA D 1 300 ? 38.532 69.362 32.371 1.00 14.00 300 ALA D CA 1
ATOM 9972 C C . ALA D 1 300 ? 39.992 69.429 31.945 1.00 13.67 300 ALA D C 1
ATOM 9973 O O . ALA D 1 300 ? 40.671 70.376 32.340 1.00 14.47 300 ALA D O 1
ATOM 9975 N N . LEU D 1 301 ? 40.479 68.436 31.215 1.00 12.85 301 LEU D N 1
ATOM 9976 C CA . LEU D 1 301 ? 41.840 68.527 30.635 1.00 13.66 301 LEU D CA 1
ATOM 9977 C C . LEU D 1 301 ? 41.724 69.211 29.278 1.00 13.34 301 LEU D C 1
ATOM 9978 O O . LEU D 1 301 ? 42.564 70.070 28.973 1.00 14.52 301 LEU D O 1
ATOM 9983 N N . ASN D 1 302 ? 40.724 68.818 28.495 1.00 13.40 302 ASN D N 1
ATOM 9984 C CA . ASN D 1 302 ? 40.495 69.347 27.123 1.00 13.86 302 ASN D CA 1
ATOM 9985 C C . ASN D 1 302 ? 39.018 69.121 26.772 1.00 14.19 302 ASN D C 1
ATOM 9986 O O . ASN D 1 302 ? 38.247 68.741 27.663 1.00 15.71 302 ASN D O 1
ATOM 9991 N N . ASP D 1 303 ? 38.630 69.312 25.516 1.00 14.14 303 ASP D N 1
ATOM 9992 C CA . ASP D 1 303 ? 37.200 69.312 25.123 1.00 14.78 303 ASP D CA 1
ATOM 9993 C C . ASP D 1 303 ? 36.618 67.893 25.092 1.00 13.52 303 ASP D C 1
ATOM 9994 O O . ASP D 1 303 ? 35.416 67.798 24.862 1.00 13.31 303 ASP D O 1
ATOM 9999 N N . ARG D 1 304 ? 37.407 66.839 25.341 1.00 12.72 304 ARG D N 1
ATOM 10000 C CA . ARG D 1 304 ? 36.890 65.445 25.322 1.00 12.68 304 ARG D CA 1
ATOM 10001 C C . ARG D 1 304 ? 37.242 64.668 26.597 1.00 12.41 304 ARG D C 1
ATOM 10002 O O . ARG D 1 304 ? 36.658 63.604 26.771 1.00 12.90 304 ARG D O 1
ATOM 10010 N N . PHE D 1 305 ? 38.127 65.165 27.461 1.00 12.02 305 PHE D N 1
ATOM 10011 C CA . PHE D 1 305 ? 38.683 64.381 28.595 1.00 11.94 305 PHE D CA 1
ATOM 10012 C C . PHE D 1 305 ? 38.424 65.140 29.894 1.00 10.89 305 PHE D C 1
ATOM 10013 O O . PHE D 1 305 ? 38.917 66.259 30.046 1.00 10.71 305 PHE D O 1
ATOM 10021 N N . PHE D 1 306 ? 37.631 64.542 30.780 1.00 9.70 306 PHE D N 1
ATOM 10022 C CA . PHE D 1 306 ? 37.088 65.197 31.993 1.00 9.21 306 PHE D CA 1
ATOM 10023 C C . PHE D 1 306 ? 37.227 64.258 33.187 1.00 8.80 306 PHE D C 1
ATOM 10024 O O . PHE D 1 306 ? 37.227 63.021 33.027 1.00 8.55 306 PHE D O 1
ATOM 10032 N N . LYS D 1 307 ? 37.315 64.858 34.370 1.00 8.40 307 LYS D N 1
ATOM 10033 C CA . LYS D 1 307 ? 37.251 64.124 35.652 1.00 8.80 307 LYS D CA 1
ATOM 10034 C C . LYS D 1 307 ? 36.052 64.691 36.412 1.00 8.77 307 LYS D C 1
ATOM 10035 O O . LYS D 1 307 ? 36.077 65.887 36.747 1.00 9.54 307 LYS D O 1
ATOM 10041 N N . LEU D 1 308 ? 35.033 63.858 36.633 1.00 8.37 308 LEU D N 1
ATOM 10042 C CA . LEU D 1 308 ? 33.737 64.280 37.208 1.00 8.17 308 LEU D CA 1
ATOM 10043 C C . LEU D 1 308 ? 33.584 63.638 38.584 1.00 8.16 308 LEU D C 1
ATOM 10044 O O . LEU D 1 308 ? 34.060 62.505 38.792 1.00 8.33 308 LEU D O 1
ATOM 10049 N N . VAL D 1 309 ? 32.955 64.362 39.497 1.00 7.55 309 VAL D N 1
ATOM 10050 C CA . VAL D 1 309 ? 32.853 63.975 40.926 1.00 7.60 309 VAL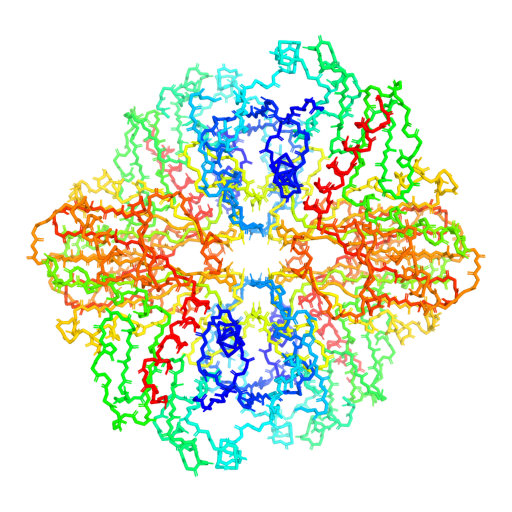 D CA 1
ATOM 10051 C C . VAL D 1 309 ? 31.374 63.902 41.296 1.00 7.10 309 VAL D C 1
ATOM 10052 O O . VAL D 1 309 ? 30.643 64.892 41.084 1.00 7.29 309 VAL D O 1
ATOM 10056 N N . ALA D 1 310 ? 30.954 62.780 41.876 1.00 6.99 310 ALA D N 1
ATOM 10057 C CA . ALA D 1 310 ? 29.554 62.595 42.312 1.00 7.04 310 ALA D CA 1
ATOM 10058 C C . ALA D 1 310 ? 29.535 61.874 43.653 1.00 7.08 310 ALA D C 1
ATOM 10059 O O . ALA D 1 310 ? 30.202 60.820 43.808 1.00 7.44 310 ALA D O 1
ATOM 10061 N N . TRP D 1 311 ? 28.791 62.443 44.596 1.00 6.87 311 TRP D N 1
ATOM 10062 C CA . TRP D 1 311 ? 28.674 61.925 45.976 1.00 6.87 311 TRP D CA 1
ATOM 10063 C C . TRP D 1 311 ? 27.484 60.981 46.109 1.00 7.18 311 TRP D C 1
ATOM 10064 O O . TRP D 1 311 ? 26.478 61.137 45.371 1.00 7.43 311 TRP D O 1
ATOM 10075 N N . TYR D 1 312 ? 27.549 60.101 47.102 1.00 6.90 312 TYR D N 1
ATOM 10076 C CA . TYR D 1 312 ? 26.410 59.228 47.445 1.00 6.87 312 TYR D CA 1
ATOM 10077 C C . TYR D 1 312 ? 26.487 58.812 48.904 1.00 6.66 312 TYR D C 1
ATOM 10078 O O . TYR D 1 312 ? 27.554 58.381 49.367 1.00 6.69 312 TYR D O 1
ATOM 10087 N N . ASP D 1 313 ? 25.350 58.889 49.583 1.00 6.73 313 ASP D N 1
ATOM 10088 C CA . ASP D 1 313 ? 25.187 58.241 50.904 1.00 6.74 313 ASP D CA 1
ATOM 10089 C C . ASP D 1 313 ? 24.982 56.758 50.601 1.00 6.76 313 ASP D C 1
ATOM 10090 O O . ASP D 1 313 ? 23.856 56.370 50.228 1.00 6.52 313 ASP D O 1
ATOM 10095 N N . ASN D 1 314 ? 26.048 55.963 50.740 1.00 6.85 314 ASN D N 1
ATOM 10096 C CA . ASN D 1 314 ? 26.025 54.525 50.384 1.00 7.12 314 ASN D CA 1
ATOM 10097 C C . ASN D 1 314 ? 25.012 53.770 51.249 1.00 7.55 314 ASN D C 1
ATOM 10098 O O . ASN D 1 314 ? 24.550 52.705 50.812 1.00 8.73 314 ASN D O 1
ATOM 10103 N N . GLU D 1 315 ? 24.655 54.281 52.423 1.00 7.64 315 GLU D N 1
ATOM 10104 C CA . GLU D 1 315 ? 23.617 53.653 53.287 1.00 7.77 315 GLU D CA 1
ATOM 10105 C C . GLU D 1 315 ? 22.229 54.179 52.890 1.00 8.56 315 GLU D C 1
ATOM 10106 O O . GLU D 1 315 ? 21.401 53.389 52.410 1.00 8.66 315 GLU D O 1
ATOM 10112 N N . ILE D 1 316 ? 21.949 55.458 53.119 1.00 9.15 316 ILE D N 1
ATOM 10113 C CA . ILE D 1 316 ? 20.559 55.998 53.000 1.00 9.49 316 ILE D CA 1
ATOM 10114 C C . ILE D 1 316 ? 20.157 56.146 51.528 1.00 9.44 316 ILE D C 1
ATOM 10115 O O . ILE D 1 316 ? 18.984 55.857 51.216 1.00 9.76 316 ILE D O 1
ATOM 10120 N N . GLY D 1 317 ? 21.048 56.589 50.643 1.00 9.18 317 GLY D N 1
ATOM 10121 C CA . GLY D 1 317 ? 20.716 56.704 49.214 1.00 9.18 317 GLY D CA 1
ATOM 10122 C C . GLY D 1 317 ? 20.299 55.346 48.680 1.00 9.36 317 GLY D C 1
ATOM 10123 O O . GLY D 1 317 ? 19.229 55.219 48.046 1.00 9.65 317 GLY D O 1
ATOM 10124 N N . TYR D 1 318 ? 21.093 54.329 48.974 1.00 8.90 318 TYR D N 1
ATOM 10125 C CA . TYR D 1 318 ? 20.844 52.958 48.482 1.00 8.91 318 TYR D CA 1
ATOM 10126 C C . TYR D 1 318 ? 19.560 52.404 49.109 1.00 8.56 318 TYR D C 1
ATOM 10127 O O . TYR D 1 318 ? 18.741 51.807 48.381 1.00 8.40 318 TYR D O 1
ATOM 10136 N N . ALA D 1 319 ? 19.376 52.567 50.418 1.00 8.33 319 ALA D N 1
ATOM 10137 C CA . ALA D 1 319 ? 18.166 52.079 51.120 1.00 8.21 319 ALA D CA 1
ATOM 10138 C C . ALA D 1 319 ? 16.928 52.731 50.496 1.00 8.37 319 ALA D C 1
ATOM 10139 O O . ALA D 1 319 ? 15.914 52.031 50.326 1.00 8.67 319 ALA D O 1
ATOM 10141 N N . THR D 1 320 ? 16.998 54.020 50.167 1.00 8.55 320 THR D N 1
ATOM 10142 C CA . THR D 1 320 ? 15.861 54.739 49.550 1.00 8.69 320 THR D CA 1
ATOM 10143 C C . THR D 1 320 ? 15.568 54.118 48.177 1.00 9.10 320 THR D C 1
ATOM 10144 O O . THR D 1 320 ? 14.380 53.938 47.849 1.00 9.33 320 THR D O 1
ATOM 10148 N N . ARG D 1 321 ? 16.602 53.790 47.407 1.00 9.30 321 ARG D N 1
ATOM 10149 C CA . ARG D 1 321 ? 16.421 53.155 46.077 1.00 9.23 321 ARG D CA 1
ATOM 10150 C C . ARG D 1 321 ? 15.783 51.777 46.246 1.00 9.53 321 ARG D C 1
ATOM 10151 O O . ARG D 1 321 ? 14.970 51.422 45.374 1.00 9.61 321 ARG D O 1
ATOM 10159 N N . ILE D 1 322 ? 16.143 51.018 47.290 1.00 9.34 322 ILE D N 1
ATOM 10160 C CA . ILE D 1 322 ? 15.509 49.688 47.533 1.00 9.80 322 ILE D CA 1
ATOM 10161 C C . ILE D 1 322 ? 14.001 49.902 47.669 1.00 9.82 322 ILE D C 1
ATOM 10162 O O . ILE D 1 322 ? 13.232 49.154 47.047 1.00 9.22 322 ILE D O 1
ATOM 10167 N N . VAL D 1 323 ? 13.588 50.888 48.455 1.00 9.84 323 VAL D N 1
ATOM 10168 C CA . VAL D 1 323 ? 12.141 51.126 48.700 1.00 10.26 323 VAL D CA 1
ATOM 10169 C C . VAL D 1 323 ? 11.504 51.595 47.388 1.00 10.30 323 VAL D C 1
ATOM 10170 O O . VAL D 1 323 ? 10.407 51.108 47.059 1.00 10.42 323 VAL D O 1
ATOM 10174 N N . ASP D 1 324 ? 12.169 52.480 46.636 1.00 10.67 324 ASP D N 1
ATOM 10175 C CA . ASP D 1 324 ? 11.661 52.946 45.318 1.00 10.87 324 ASP D CA 1
ATOM 10176 C C . ASP D 1 324 ? 11.463 51.745 44.384 1.00 11.35 324 ASP D C 1
ATOM 10177 O O . ASP D 1 324 ? 10.418 51.693 43.693 1.00 11.67 324 ASP D O 1
ATOM 10182 N N . LEU D 1 325 ? 12.412 50.814 44.351 1.00 10.96 325 LEU D N 1
ATOM 10183 C CA . LEU D 1 325 ? 12.323 49.645 43.443 1.00 11.90 325 LEU D CA 1
ATOM 10184 C C . LEU D 1 325 ? 11.207 48.713 43.929 1.00 12.09 325 LEU D C 1
ATOM 10185 O O . LEU D 1 325 ? 10.445 48.246 43.060 1.00 12.28 325 LEU D O 1
ATOM 10190 N N . LEU D 1 326 ? 11.086 48.467 45.241 1.00 12.35 326 LEU D N 1
ATOM 10191 C CA . LEU D 1 326 ? 9.962 47.666 45.796 1.00 13.51 326 LEU D CA 1
ATOM 10192 C C . LEU D 1 326 ? 8.630 48.268 45.325 1.00 13.96 326 LEU D C 1
ATOM 10193 O O . LEU D 1 326 ? 7.755 47.497 44.837 1.00 13.90 326 LEU D O 1
ATOM 10198 N N . GLU D 1 327 ? 8.460 49.587 45.466 1.00 14.28 327 GLU D N 1
ATOM 10199 C CA . GLU D 1 327 ? 7.177 50.251 45.129 1.00 15.43 327 GLU D CA 1
ATOM 10200 C C . GLU D 1 327 ? 6.950 50.163 43.616 1.00 15.95 327 GLU D C 1
ATOM 10201 O O . GLU D 1 327 ? 5.781 49.950 43.203 1.00 15.04 327 GLU D O 1
ATOM 10207 N N . TYR D 1 328 ? 8.011 50.269 42.809 1.00 15.77 328 TYR D N 1
ATOM 10208 C CA . TYR D 1 328 ? 7.889 50.173 41.334 1.00 16.42 328 TYR D CA 1
ATOM 10209 C C . TYR D 1 328 ? 7.453 48.749 40.957 1.00 17.52 328 TYR D C 1
ATOM 10210 O O . TYR D 1 328 ? 6.530 48.597 40.113 1.00 16.12 328 TYR D O 1
ATOM 10219 N N . VAL D 1 329 ? 8.110 47.732 41.522 1.00 18.19 329 VAL D N 1
ATOM 10220 C CA . VAL D 1 329 ? 8.011 46.373 40.899 1.00 20.45 329 VAL D CA 1
ATOM 10221 C C . VAL D 1 329 ? 6.667 45.794 41.331 1.00 23.77 329 VAL D C 1
ATOM 10222 O O . VAL D 1 329 ? 5.992 45.159 40.481 1.00 26.96 329 VAL D O 1
ATOM 10226 N N . GLN D 1 330 ? 6.272 46.017 42.580 1.00 24.89 330 GLN D N 1
ATOM 10227 C CA . GLN D 1 330 ? 5.197 45.184 43.179 1.00 28.58 330 GLN D CA 1
ATOM 10228 C C . GLN D 1 330 ? 3.852 45.645 42.615 1.00 28.75 330 GLN D C 1
ATOM 10229 O O . GLN D 1 330 ? 3.627 46.847 42.392 1.00 26.32 330 GLN D O 1
ATOM 10235 N N . GLU D 1 331 ? 2.939 44.687 42.458 1.00 29.50 331 GLU D N 1
ATOM 10236 C CA . GLU D 1 331 ? 1.499 44.928 42.162 1.00 33.46 331 GLU D CA 1
ATOM 10237 C C . GLU D 1 331 ? 0.820 45.319 43.480 1.00 37.29 331 GLU D C 1
ATOM 10238 O O . GLU D 1 331 ? 1.297 44.854 44.528 1.00 36.07 331 GLU D O 1
ATOM 10244 N N . ASN D 1 332 ? -0.207 46.176 43.446 1.00 40.76 332 ASN D N 1
ATOM 10245 C CA . ASN D 1 332 ? -0.794 46.811 44.656 1.00 44.39 332 ASN D CA 1
ATOM 10246 C C . ASN D 1 332 ? -2.314 46.631 44.651 1.00 42.23 332 ASN D C 1
ATOM 10247 O O . ASN D 1 332 ? -2.770 45.504 44.451 1.00 46.14 332 ASN D O 1
#

Nearest PDB structures (foldseek):
  6wyc-assembly1_A  TM=1.002E+00  e=3.234E-71  Chlamydia trachomatis D/UW-3/CX
  6x2e-assembly1_B  TM=9.961E-01  e=8.857E-71  Chlamydia trachomatis D/UW-3/CX
  6x2e-assembly1_A  TM=9.980E-01  e=2.924E-69  Chlamydia trachomatis D/UW-3/CX
  7xzg-assembly1_A  TM=9.790E-01  e=2.659E-53  Candida albicans SC5314
  1crw-assembly1_G  TM=9.668E-01  e=4.939E-50  Panulirus versicolor

Solvent-accessible surface area: 47445 Å² total

Radius of gyration: 31.48 Å; Cα contacts (8 Å, |Δi|>4): 3408; chains: 4; bounding box: 79×88×85 Å

B-factor: mean 17.06, std 9.28, range [5.5, 68.73]